Protein 9C2H (pdb70)

Foldseek 3Di:
DDLVPDAAAQVCFQCNRQNDADDDPSHDFFFADQCRHGGCNPPCNVVVVVPPDDPVRQVVFWDWDWDQDPVGIDIDTHGDDDDDPPDPCPVVHVVVRVCTGRHPVVDD/DKAKEKEFADEDDAFDKTKIKIAIDDDQLQPWKKFKWFADPPPGIDGAWIWDHVVVVTDIGGDDVPPDQWDWDADRPRRMIMIMGGRDDQVRFAWMKMFIDDPHDDDTDDIHDTYGHHD/DWAKEKDAAEAEAAFQDKDKTKIATPDPFQFKWKWWDAPPDDIDGAGGGQADGDPPDDPQKGKDCPDRMIMIMGRGDDPVPQGKMKIWGDPDDPIDIYNIYGYHYD/DDLVDDAAAQVCFQCNRQNDADDDPSHFFFAAPPCSHGPCNPPCNVLACVPPDDPCRQVPFWPWDWDQDPVGIDIDTDGDDDDDDPDPCVVVHVVRRVNTGNNPVVDD/DWAKEWDEEEEDDAQPKDKIKIFTDDDDLQPWKKFKWWDAVPDDIDGAWIFHPPPGDIDGDPVCVVQKDKDADPVRSMIMMMGGHRPQPRQTWMWMFIDHVPPTDDTHPTYGYGD/DKDKEFDCQEAEEAAQAKDKGKIFIDFWQFQFKFKWWDAPPGDIDGAGGSQAHGDPPRDPQWGWDDTTTIIMTMHGRHHPVRQTKMWMWGDRDPPIDIYDIYGYHHD/DKAKAKEFADEDDQFAKTKIKMAIDDDQLLPWKKFKWAADPPPGIDGAWIWDHVVVVGDIDGDPVPPDQWDWDADRPRRMIIIIGGRDHQPRFAWMKMFTDDVHDPPTDHIHDTYGYHD/DKAKEKDAAAAEAEFFDKDKIKIAIDPQQQAKFKWWDAPPDDIDGAGTSQADGDPPHDPQWGKDPDDRMIMIMRRGDDPVPQTKMKIWGDGDPPIDIYDIHGYHYD/DWAKEWDEEDEDAFQDKDKIKIFTDPDDLQPWKKFKWWFAVPDDIDGAWIARQPVRDIDGDPVCVVAKDKDADPPGSMIMMIGRHGGQPRQTWMWIFIGHDPDTDDTHDTYTYHD/DKAKEFDAQEAEDAFFAKDKGKIFIDFWLFQFKFKWWDAPPDDIDGAGGSQAHGDPPHDPQKGWDDGTTITMIMGRGHHPVRFTKMWMWRPHDPVTHTHDIHTYHYD

Sequence (1110 aa):
KPRQKRTATKAYNVTQAFGRRGPEQTQGNFGDQELIRQGTDYKHWPQIAQFAPSASAFFGMSRIGMEVTPSGTWLTYTGAIKLDDKDPNFKDQVILLNKHIDAYKTFPEVQLVESGGGLVQPGGSVKLSCLASGFTFSDYYMSWVRQSPEKGLEWVAEIRLESDNYATHYAESVKGKFTISRDDSKSRLYLKMNSLRGEDTGIYYCAFDVYYGGAMDYWGQGTTVTVDIQMTQSPSIMSASPGEKVTMTCSASSSVSYMHWYQQKSSTSPKLWIYDTSELASGVPGRFSGSRSGNSYSLTISSMEAEDVATYYCFQGSGYPLTFGGGTKLELKKPRQKRTATKAYNVTQAFGRRGPEQTQGNFGDQELIRQGTDYKHWPQIAQFAPSASAFFGMSRIGMEVTPSGTWLTYTGAIKLDDKDPNFKDQVILLNKHIDAYKTFPQVQLQQSGPELVKPGTLVKISCKASGYTFTSYDINWVKQRPGQGLEWIGWIYPGDGSTKYNEKFKGKATLTADTSSSTAYMQLNSLTSENSAVYFCARGLVGAMDYWGQGTSVTVDIVMTQSQKFMSTSVGDRVSVTCKASQNVLNNVAWYQQKPGQSPKALIYSASYRYSGVPDRFTGSGSGTDFTLTISNVQSEDLAEYFCQQYNSYPLTFGDGTKLELKEVQLVESGGGLVQPGGSVKLSCLASGFTFSDYYMSWVRQSPEKGLEWVAEIRLESDNYATHYAESVKGKFTISRDDSKSRLYLKMNSLRGEDTGIYYCAFDVYYGGAMDYWGQGTTVTVDIQMTQSPSIMSASPGEKVTMTCSASSSVSYMHWYQQKSSTSPKLWIYDTSELASGVPGRFSGSRSGNSYSLTISSMEAEDVATYYCFQGSGYPLTFGGGTKLELKQVQLQQSGPELVKPGTLVKISCKASGYTFTSYDINWVKQRPGQGLEWIGWIYPGDGSTKYNEKFKGKATLTADTSSSTAYMQLNSLTSENSAVYFCARGLVGAMDYWGQGTSVTVDIVMTQSQKFMSTSVGDRVSVTCKASQNVLNNVAWYQQKPGQSPKALIYSASYRYSGVPDRFTGSGSGTDFTLTISNVQSEDLAEYFCQQYNSYPLTFGDGTKLELK

Nearest PDB structures (foldseek):
  7srs-assembly1_P  TM=9.719E-01  e=1.928E-16  Mus musculus
  7ec5-assembly1_F  TM=9.585E-01  e=1.335E-15  Mus musculus
  6ewb-assembly1_F  TM=9.652E-01  e=6.087E-15  Mus musculus
  6ewb-assembly2_K  TM=9.631E-01  e=1.027E-14  Mus musculus
  7kyl-assembly2_Y  TM=9.595E-01  e=2.027E-14  Mus musculus

Secondary structure (DSSP, 8-state):
--GGG----SSS-HHHHS----SSSSS-----TTHHHHGGG-TTHHHHHTT---HHHHHHHSEEEEEEETTEEEEEEEEEEE--SSSTTHHHHHHHHHHSTT-TTT--/--EEEEE---B--TT---EEEEEEESS-GGGS-EEEEEEETTTEEEEEEEE--GGGTT-EEE-STTSSSEEEEEETTTTEEEEEE-S--TT--EEEEEEE-SSSSS---EE---EEEB-/-----BS-SEEEE-TT--EEEEE--SS--S--EEEEE-TTS--EEEESSSS-B-SS--TTEEEE--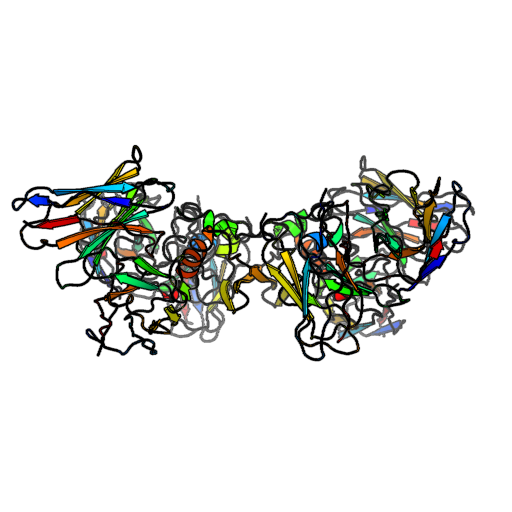TT-EEEEESS--GGG-SEEEEE--SSSS--B---EEEEE-/--GGG----SSS-HHHHS----SSSSS-----SSHHHHGGG-TT-HHHHTT---HHHHHHHSEEEEEEETTEEEEEEEEEEEEPSSSTTHHHHHHHHHTTTT-TTS--/--EEEE--EEE--TT----EEEEEESS-GGGSEEEEEEE-SSS-EEEEEEE-TTT--EEE-STTTTTEEE--BTTTTEEEEEE---SSSS-SEEEEEEESSS--------EEEE-/---EE---SEEEE-TTSEEEEEEEESS--TT-EEEEEE-TTS--EEEEETTTEE-TT--SSEEEE--SSEEEEEEES--STT-EEEEEEE-SSSS------EEEEE-/--EEEEE--EE--TT---EEEEEEESS-GGGS-EEEEEEBTTTB--EEEEE--GGGTT-EEE-STTSSSEEEE--TTTTEEEEEE-S--TT--EEEEEEB-SSSSS---B----EEEE-/----EES-SS-B--TT--EEEEEE--TT----EEEEE-TTS--EEEEETTTEE-TT--TTEEEEEETTEEEEEESS--GGG-SEEEEE--SSSS--B---EE-B--/--EEEE---EE--TT--EEEEEEEESS-GGGSEEEEEEE-SSS-EEEEEEE-TTT--EEE-STTTTTEEEEEETTTTEEEEEE---SSS--EEEEEEEESSSS--S----EEEE-/---EE---SSEE--SSS-EEEEEEESS--TT-EEEEEE-SSSPPEEEEETTTEE-TT--TTEEEE--TTEEEEEESS--GGG-SEEEEEE-SSSS---EEEEEEE--

B-factor: mean 92.73, std 14.14, range [30.0, 175.76]

Structure (mmCIF, N/CA/C/O backbone):
data_9C2H
#
_entry.id   9C2H
#
_cell.length_a   1.00
_cell.length_b   1.00
_cell.length_c   1.00
_cell.angle_alpha   90.00
_cell.angle_beta   90.00
_cell.angle_gamma   90.00
#
_symmetry.space_group_name_H-M   'P 1'
#
loop_
_entity.id
_entity.type
_entity.pdbx_description
1 polymer Nucleoprotein
2 polymer 'Antibody Fab NP3-B4 Heavy Chain (variable region)'
3 polymer 'Antibody Fab NP3-B4 Light Chain (variable region)'
4 polymer 'Antibody Fab NP1-E9 Heavy Chain (variable region)'
5 polymer 'Antibody Fab NP1-E9 Light Chain (variable region)'
#
loop_
_atom_site.group_PDB
_atom_site.id
_atom_site.type_symbol
_atom_site.label_atom_id
_atom_site.label_alt_id
_atom_site.label_comp_id
_atom_site.label_asym_id
_atom_site.label_entity_id
_atom_site.label_seq_id
_atom_site.pdbx_PDB_ins_code
_atom_site.Cartn_x
_atom_site.Cartn_y
_atom_site.Cartn_z
_atom_site.occupancy
_atom_site.B_iso_or_equiv
_atom_site.auth_seq_id
_atom_site.auth_comp_id
_atom_site.auth_asym_id
_atom_site.auth_atom_id
_atom_site.pdbx_PDB_model_num
ATOM 1 N N . LYS A 1 37 ? 197.700 195.779 219.539 1.00 71.44 257 LYS A N 1
ATOM 2 C CA . LYS A 1 37 ? 199.023 196.167 219.065 1.00 78.98 257 LYS A CA 1
ATOM 3 C C . LYS A 1 37 ? 199.174 197.682 219.019 1.00 81.51 257 LYS A C 1
ATOM 4 O O . LYS A 1 37 ? 198.207 198.396 218.760 1.00 85.19 257 LYS A O 1
ATOM 10 N N . PRO A 1 38 ? 200.382 198.175 219.272 1.00 80.33 258 PRO A N 1
ATOM 11 C CA . PRO A 1 38 ? 200.643 199.607 219.112 1.00 80.32 258 PRO A CA 1
ATOM 12 C C . PRO A 1 38 ? 200.544 200.007 217.648 1.00 83.15 258 PRO A C 1
ATOM 13 O O . PRO A 1 38 ? 200.796 199.218 216.737 1.00 90.02 258 PRO A O 1
ATOM 17 N N . ARG A 1 39 ? 200.166 201.268 217.431 1.00 92.85 259 ARG A N 1
ATOM 18 C CA . ARG A 1 39 ? 199.866 201.729 216.080 1.00 96.36 259 ARG A CA 1
ATOM 19 C C . ARG A 1 39 ? 201.097 201.796 215.185 1.00 97.16 259 ARG A C 1
ATOM 20 O O . ARG A 1 39 ? 200.949 201.905 213.963 1.00 99.98 259 ARG A O 1
ATOM 28 N N . GLN A 1 40 ? 202.299 201.734 215.751 1.00 89.75 260 GLN A N 1
ATOM 29 C CA . GLN A 1 40 ? 203.505 201.841 214.943 1.00 85.62 260 GLN A CA 1
ATOM 30 C C . GLN A 1 40 ? 203.995 200.502 214.412 1.00 84.70 260 GLN A C 1
ATOM 31 O O . GLN A 1 40 ? 205.002 200.474 213.697 1.00 90.11 260 GLN A O 1
ATOM 37 N N . LYS A 1 41 ? 203.324 199.398 214.737 1.00 81.17 261 LYS A N 1
ATOM 38 C CA . LYS A 1 41 ? 203.714 198.074 214.258 1.00 84.46 261 LYS A CA 1
ATOM 39 C C . LYS A 1 41 ? 202.481 197.316 213.770 1.00 90.52 261 LYS A C 1
ATOM 40 O O . LYS A 1 41 ? 202.265 196.150 214.097 1.00 94.07 261 LYS A O 1
ATOM 46 N N . ARG A 1 42 ? 201.658 197.992 212.974 1.00 99.00 262 ARG A N 1
ATOM 47 C CA . ARG A 1 42 ? 200.459 197.393 212.403 1.00 96.97 262 ARG A CA 1
ATOM 48 C C . ARG A 1 42 ? 200.640 197.280 210.898 1.00 97.46 262 ARG A C 1
ATOM 49 O O . ARG A 1 42 ? 200.899 198.283 210.227 1.00 100.74 262 ARG A O 1
ATOM 57 N N . THR A 1 43 ? 200.509 196.067 210.373 1.00 92.83 263 THR A N 1
ATOM 58 C CA . THR A 1 43 ? 200.582 195.860 208.936 1.00 95.42 263 THR A CA 1
ATOM 59 C C . THR A 1 43 ? 199.229 196.131 208.292 1.00 100.26 263 THR A C 1
ATOM 60 O O . THR A 1 43 ? 198.175 195.851 208.870 1.00 101.75 263 THR A O 1
ATOM 64 N N . ALA A 1 44 ? 199.264 196.680 207.081 1.00 97.06 264 ALA A N 1
ATOM 65 C CA . ALA A 1 44 ? 198.060 197.058 206.352 1.00 93.76 264 ALA A CA 1
ATOM 66 C C . ALA A 1 44 ? 197.819 196.068 205.221 1.00 95.07 264 ALA A C 1
ATOM 67 O O . ALA A 1 44 ? 198.629 195.970 204.295 1.00 100.55 264 ALA A O 1
ATOM 69 N N . THR A 1 45 ? 196.701 195.348 205.295 1.00 86.98 265 THR A N 1
ATOM 70 C CA . THR A 1 45 ? 196.321 194.389 204.265 1.00 86.03 265 THR A CA 1
ATOM 71 C C . THR A 1 45 ? 194.945 194.736 203.716 1.00 87.69 265 THR A C 1
ATOM 72 O O . THR A 1 45 ? 194.405 195.804 204.016 1.00 91.36 265 THR A O 1
ATOM 76 N N . LYS A 1 46 ? 194.372 193.852 202.904 1.00 76.13 266 LYS A N 1
ATOM 77 C CA . LYS A 1 46 ? 193.034 194.060 202.370 1.00 73.44 266 LYS A CA 1
ATOM 78 C C . LYS A 1 46 ? 191.954 194.029 203.443 1.00 75.32 266 LYS A C 1
ATOM 79 O O . LYS A 1 46 ? 190.820 194.434 203.170 1.00 83.01 266 LYS A O 1
ATOM 85 N N . ALA A 1 47 ? 192.269 193.558 204.649 1.00 76.07 267 ALA A N 1
ATOM 86 C CA . ALA A 1 47 ? 191.310 193.586 205.745 1.00 78.35 267 ALA A CA 1
ATOM 87 C C . ALA A 1 47 ? 191.401 194.915 206.481 1.00 81.57 267 ALA A C 1
ATOM 88 O O . ALA A 1 47 ? 190.412 195.649 206.573 1.00 86.11 267 ALA A O 1
ATOM 90 N N . TYR A 1 48 ? 192.579 195.233 207.008 1.00 84.76 268 TYR A N 1
ATOM 91 C CA . TYR A 1 48 ? 192.843 196.555 207.569 1.00 87.79 268 TYR A CA 1
ATOM 92 C C . TYR A 1 48 ? 193.338 197.470 206.459 1.00 90.95 268 TYR A C 1
ATOM 93 O O . TYR A 1 48 ? 194.531 197.502 206.150 1.00 96.20 268 TYR A O 1
ATOM 102 N N . ASN A 1 49 ? 192.424 198.227 205.858 1.00 75.82 269 ASN A N 1
ATOM 103 C CA . ASN A 1 49 ? 192.810 199.193 204.847 1.00 71.17 269 ASN A CA 1
ATOM 104 C C . ASN A 1 49 ? 193.727 200.247 205.459 1.00 73.82 269 ASN A C 1
ATOM 105 O O . ASN A 1 49 ? 193.702 200.505 206.664 1.00 80.13 269 ASN A O 1
ATOM 110 N N . VAL A 1 50 ? 194.563 200.848 204.610 1.00 76.39 270 VAL A N 1
ATOM 111 C CA . VAL A 1 50 ? 195.557 201.797 205.093 1.00 74.75 270 VAL A CA 1
ATOM 112 C C . VAL A 1 50 ? 194.909 202.946 205.846 1.00 75.65 270 VAL A C 1
ATOM 113 O O . VAL A 1 50 ? 195.417 203.365 206.891 1.00 89.43 270 VAL A O 1
ATOM 117 N N . THR A 1 51 ? 193.787 203.460 205.354 1.00 73.44 271 THR A N 1
ATOM 118 C CA . THR A 1 51 ? 193.054 204.483 206.082 1.00 77.38 271 THR A CA 1
ATOM 119 C C . THR A 1 51 ? 192.327 203.933 207.298 1.00 77.58 271 THR A C 1
ATOM 120 O O . THR A 1 51 ? 191.873 204.719 208.137 1.00 83.50 271 THR A O 1
ATOM 124 N N . GLN A 1 52 ? 192.203 202.611 207.414 1.00 80.47 272 GLN A N 1
ATOM 125 C CA . GLN A 1 52 ? 191.521 202.011 208.554 1.00 86.55 272 GLN A CA 1
ATOM 126 C C . GLN A 1 52 ? 192.446 201.738 209.727 1.00 91.96 272 GLN A C 1
ATOM 127 O O . GLN A 1 52 ? 191.955 201.363 210.797 1.00 96.91 272 GLN A O 1
ATOM 133 N N . ALA A 1 53 ? 193.755 201.908 209.567 1.00 83.31 273 ALA A N 1
ATOM 134 C CA . ALA A 1 53 ? 194.680 201.627 210.656 1.00 78.17 273 ALA A CA 1
ATOM 135 C C . ALA A 1 53 ? 195.583 202.821 210.929 1.00 83.25 273 ALA A C 1
ATOM 136 O O . ALA A 1 53 ? 195.929 203.093 212.082 1.00 89.06 273 ALA A O 1
ATOM 138 N N . PHE A 1 54 ? 195.972 203.536 209.877 1.00 79.96 274 PHE A N 1
ATOM 139 C CA . PHE A 1 54 ? 196.874 204.671 209.998 1.00 80.85 274 PHE A CA 1
ATOM 140 C C . PHE A 1 54 ? 196.153 206.010 209.940 1.00 75.12 274 PHE A C 1
ATOM 141 O O . PHE A 1 54 ? 196.810 207.054 209.918 1.00 77.44 274 PHE A O 1
ATOM 149 N N . GLY A 1 55 ? 194.827 206.007 209.911 1.00 74.48 275 GLY A N 1
ATOM 150 C CA . GLY A 1 55 ? 194.065 207.233 209.830 1.00 77.49 275 GLY A CA 1
ATOM 151 C C . GLY A 1 55 ? 193.970 207.768 208.414 1.00 81.44 275 GLY A C 1
ATOM 152 O O . GLY A 1 55 ? 194.713 207.384 207.509 1.00 87.34 275 GLY A O 1
ATOM 153 N N . ARG A 1 56 ? 193.021 208.679 208.225 1.00 82.69 276 ARG A N 1
ATOM 154 C CA . ARG A 1 56 ? 192.804 209.288 206.923 1.00 81.66 276 ARG A CA 1
ATOM 155 C C . ARG A 1 56 ? 193.986 210.161 206.533 1.00 83.47 276 ARG A C 1
ATOM 156 O O . ARG A 1 56 ? 194.614 210.799 207.382 1.00 91.27 276 ARG A O 1
ATOM 164 N N . ARG A 1 57 ? 194.285 210.189 205.238 1.00 86.02 277 ARG A N 1
ATOM 165 C CA . ARG A 1 57 ? 195.364 211.027 204.740 1.00 87.29 277 ARG A CA 1
ATOM 166 C C . ARG A 1 57 ? 194.908 212.477 204.634 1.00 90.12 277 ARG A C 1
ATOM 167 O O . ARG A 1 57 ? 193.764 212.759 204.267 1.00 98.36 277 ARG A O 1
ATOM 175 N N . GLY A 1 58 ? 195.810 213.401 204.957 1.00 82.75 278 GLY A N 1
ATOM 176 C CA . GLY A 1 58 ? 195.493 214.809 204.923 1.00 85.93 278 GLY A CA 1
ATOM 177 C C . GLY A 1 58 ? 196.710 215.702 205.059 1.00 90.38 278 GLY A C 1
ATOM 178 O O . GLY A 1 58 ? 197.855 215.251 204.973 1.00 93.07 278 GLY A O 1
ATOM 179 N N . PRO A 1 59 ? 196.480 216.999 205.276 1.00 92.94 279 PRO A N 1
ATOM 180 C CA . PRO A 1 59 ? 197.596 217.949 205.352 1.00 89.69 279 PRO A CA 1
ATOM 181 C C . PRO A 1 59 ? 198.188 218.108 206.744 1.00 88.52 279 PRO A C 1
ATOM 182 O O . PRO A 1 59 ? 199.278 218.668 206.888 1.00 92.02 279 PRO A O 1
ATOM 186 N N . GLU A 1 60 ? 197.483 217.643 207.772 1.00 98.94 280 GLU A N 1
ATOM 187 C CA . GLU A 1 60 ? 197.923 217.865 209.143 1.00 99.64 280 GLU A CA 1
ATOM 188 C C . GLU A 1 60 ? 199.252 217.165 209.412 1.00 99.92 280 GLU A C 1
ATOM 189 O O . GLU A 1 60 ? 199.630 216.203 208.740 1.00 106.26 280 GLU A O 1
ATOM 195 N N . GLN A 1 61 ? 199.968 217.674 210.417 1.00 92.09 281 GLN A N 1
ATOM 196 C CA . GLN A 1 61 ? 201.301 217.166 210.724 1.00 94.15 281 GLN A CA 1
ATOM 197 C C . GLN A 1 61 ? 201.254 215.705 211.157 1.00 97.54 281 GLN A C 1
ATOM 198 O O . GLN A 1 61 ? 202.058 214.883 210.705 1.00 101.83 281 GLN A O 1
ATOM 204 N N . THR A 1 62 ? 200.317 215.365 212.044 1.00 99.28 282 THR A N 1
ATOM 205 C CA . THR A 1 62 ? 200.211 213.988 212.516 1.00 99.55 282 THR A CA 1
ATOM 206 C C . THR A 1 62 ? 199.757 213.051 211.405 1.00 100.85 282 THR A C 1
ATOM 207 O O . THR A 1 62 ? 200.256 211.926 211.285 1.00 103.40 282 THR A O 1
ATOM 211 N N . GLN A 1 63 ? 198.813 213.497 210.581 1.00 103.31 283 GLN A N 1
ATOM 212 C CA . GLN A 1 63 ? 198.264 212.657 209.529 1.00 100.54 283 GLN A CA 1
ATOM 213 C C . GLN A 1 63 ? 199.319 212.348 208.471 1.00 97.91 283 GLN A C 1
ATOM 214 O O . GLN A 1 63 ? 200.254 213.118 208.241 1.00 100.98 283 GLN A O 1
ATOM 220 N N . GLY A 1 64 ? 199.158 211.198 207.826 1.00 91.61 284 GLY A N 1
ATOM 221 C CA . GLY A 1 64 ? 200.077 210.753 206.801 1.00 94.63 284 GLY A CA 1
ATOM 222 C C . GLY A 1 64 ? 199.849 211.449 205.475 1.00 95.58 284 GLY A C 1
ATOM 223 O O . GLY A 1 64 ? 198.868 212.171 205.275 1.00 98.45 284 GLY A O 1
ATOM 224 N N . ASN A 1 65 ? 200.782 211.222 204.552 1.00 88.27 285 ASN A N 1
ATOM 225 C CA . ASN A 1 65 ? 200.751 211.883 203.253 1.00 86.08 285 ASN A CA 1
ATOM 226 C C . ASN A 1 65 ? 200.843 210.885 202.107 1.00 83.85 285 ASN A C 1
ATOM 227 O O . ASN A 1 65 ? 200.212 211.068 201.063 1.00 87.94 285 ASN A O 1
ATOM 232 N N . PHE A 1 66 ? 201.630 209.831 202.295 1.00 85.39 286 PHE A N 1
ATOM 233 C CA . PHE A 1 66 ? 201.878 208.878 201.224 1.00 85.22 286 PHE A CA 1
ATOM 234 C C . PHE A 1 66 ? 200.626 208.072 200.914 1.00 87.84 286 PHE A C 1
ATOM 235 O O . PHE A 1 66 ? 199.794 207.821 201.790 1.00 98.12 286 PHE A O 1
ATOM 243 N N . GLY A 1 67 ? 200.492 207.667 199.655 1.00 94.29 287 GLY A N 1
ATOM 244 C CA . GLY A 1 67 ? 199.395 206.807 199.261 1.00 96.74 287 GLY A CA 1
ATOM 245 C C . GLY A 1 67 ? 198.504 207.380 198.180 1.00 96.26 287 GLY A C 1
ATOM 246 O O . GLY A 1 67 ? 198.180 208.571 198.193 1.00 96.44 287 GLY A O 1
ATOM 247 N N . ASP A 1 68 ? 198.099 206.534 197.237 1.00 95.21 288 ASP A N 1
ATOM 248 C CA . ASP A 1 68 ? 197.165 206.900 196.185 1.00 93.33 288 ASP A CA 1
ATOM 249 C C . ASP A 1 68 ? 195.945 205.993 196.289 1.00 89.73 288 ASP A C 1
ATOM 250 O O . ASP A 1 68 ? 195.789 205.239 197.253 1.00 94.48 288 ASP A O 1
ATOM 255 N N . GLN A 1 69 ? 195.074 206.071 195.286 1.00 79.29 289 GLN A N 1
ATOM 256 C CA . GLN A 1 69 ? 193.801 205.363 195.308 1.00 81.57 289 GLN A CA 1
ATOM 257 C C . GLN A 1 69 ? 193.985 203.856 195.421 1.00 83.08 289 GLN A C 1
ATOM 258 O O . GLN A 1 69 ? 193.257 203.192 196.165 1.00 89.85 289 GLN A O 1
ATOM 264 N N . GLU A 1 70 ? 194.948 203.305 194.689 1.00 86.36 290 GLU A N 1
ATOM 265 C CA . GLU A 1 70 ? 195.158 201.863 194.693 1.00 88.50 290 GLU A CA 1
ATOM 266 C C . GLU A 1 70 ? 195.816 201.379 195.980 1.00 92.36 290 GLU A C 1
ATOM 267 O O . GLU A 1 70 ? 195.439 200.332 196.515 1.00 98.82 290 GLU A O 1
ATOM 273 N N . LEU A 1 71 ? 196.799 202.126 196.487 1.00 91.85 291 LEU A N 1
ATOM 274 C CA . LEU A 1 71 ? 197.553 201.670 197.651 1.00 94.09 291 LEU A CA 1
ATOM 275 C C . LEU A 1 71 ? 196.706 201.654 198.915 1.00 91.19 291 LEU A C 1
ATOM 276 O O . LEU A 1 71 ? 196.837 200.736 199.732 1.00 93.45 291 LEU A O 1
ATOM 281 N N . ILE A 1 72 ? 195.833 202.648 199.097 1.00 64.57 292 ILE A N 1
ATOM 282 C CA . ILE A 1 72 ? 195.061 202.735 200.329 1.00 63.53 292 ILE A CA 1
ATOM 283 C C . ILE A 1 72 ? 194.028 201.625 200.433 1.00 65.09 292 ILE A C 1
ATOM 284 O O . ILE A 1 72 ? 193.350 201.509 201.459 1.00 72.66 292 ILE A O 1
ATOM 289 N N . ARG A 1 73 ? 193.886 200.799 199.399 1.00 72.78 293 ARG A N 1
ATOM 290 C CA . ARG A 1 73 ? 192.904 199.724 199.435 1.00 80.94 293 ARG A CA 1
ATOM 291 C C . ARG A 1 73 ? 193.581 198.362 199.466 1.00 81.08 293 ARG A C 1
ATOM 292 O O . ARG A 1 73 ? 193.311 197.548 200.355 1.00 81.42 293 ARG A O 1
ATOM 300 N N . GLN A 1 74 ? 194.458 198.101 198.496 1.00 91.98 294 GLN A N 1
ATOM 301 C CA . GLN A 1 74 ? 195.113 196.801 198.411 1.00 90.76 294 GLN A CA 1
ATOM 302 C C . GLN A 1 74 ? 196.081 196.577 199.567 1.00 96.44 294 GLN A C 1
ATOM 303 O O . GLN A 1 74 ? 196.152 195.480 200.130 1.00 96.72 294 GLN A O 1
ATOM 309 N N . GLY A 1 75 ? 196.834 197.605 199.935 1.00 104.30 295 GLY A N 1
ATOM 310 C CA . GLY A 1 75 ? 197.764 197.499 201.049 1.00 101.99 295 GLY A CA 1
ATOM 311 C C . GLY A 1 75 ? 199.064 196.847 200.622 1.00 101.88 295 GLY A C 1
ATOM 312 O O . GLY A 1 75 ? 199.616 197.184 199.578 1.00 100.50 295 GLY A O 1
ATOM 313 N N . THR A 1 76 ? 199.548 195.906 201.432 1.00 102.61 296 THR A N 1
ATOM 314 C CA . THR A 1 76 ? 200.775 195.187 201.110 1.00 99.45 296 THR A CA 1
ATOM 315 C C . THR A 1 76 ? 200.563 194.267 199.916 1.00 98.98 296 THR A C 1
ATOM 316 O O . THR A 1 76 ? 201.526 193.733 199.357 1.00 105.33 296 THR A O 1
ATOM 320 N N . ASP A 1 77 ? 199.307 194.074 199.520 1.00 97.18 297 ASP A N 1
ATOM 321 C CA . ASP A 1 77 ? 198.974 193.294 198.340 1.00 102.54 297 ASP A CA 1
ATOM 322 C C . ASP A 1 77 ? 199.068 194.106 197.060 1.00 103.31 297 ASP A C 1
ATOM 323 O O . ASP A 1 77 ? 198.833 193.560 195.977 1.00 107.01 297 ASP A O 1
ATOM 328 N N . TYR A 1 78 ? 199.386 195.395 197.156 1.00 88.46 298 TYR A N 1
ATOM 329 C CA . TYR A 1 78 ? 199.634 196.208 195.974 1.00 86.86 298 TYR A CA 1
ATOM 330 C C . TYR A 1 78 ? 200.749 195.578 195.153 1.00 86.46 298 TYR A C 1
ATOM 331 O O . TYR A 1 78 ? 201.781 195.176 195.694 1.00 94.86 298 TYR A O 1
ATOM 340 N N . LYS A 1 79 ? 200.530 195.481 193.840 1.00 86.85 299 LYS A N 1
ATOM 341 C CA . LYS A 1 79 ? 201.414 194.676 193.004 1.00 88.76 299 LYS A CA 1
ATOM 342 C C . LYS A 1 79 ? 202.845 195.201 193.002 1.00 92.66 299 LYS A C 1
ATOM 343 O O . LYS A 1 79 ? 203.790 194.409 193.085 1.00 96.96 299 LYS A O 1
ATOM 349 N N . HIS A 1 80 ? 203.035 196.516 192.909 1.00 92.81 300 HIS A N 1
ATOM 350 C CA . HIS A 1 80 ? 204.383 197.064 192.974 1.00 96.30 300 HIS A CA 1
ATOM 351 C C . HIS A 1 80 ? 204.738 197.512 194.386 1.00 103.07 300 HIS A C 1
ATOM 352 O O . HIS A 1 80 ? 205.203 198.640 194.580 1.00 105.87 300 HIS A O 1
ATOM 359 N N . TRP A 1 81 ? 204.526 196.649 195.376 1.00 96.22 301 TRP A N 1
ATOM 360 C CA . TRP A 1 81 ? 204.892 197.006 196.742 1.00 89.18 301 TRP A CA 1
ATOM 361 C C . TRP A 1 81 ? 206.367 196.749 197.047 1.00 87.60 301 TRP A C 1
ATOM 362 O O . TRP A 1 81 ? 207.013 197.617 197.644 1.00 99.52 301 TRP A O 1
ATOM 373 N N . PRO A 1 82 ? 206.945 195.579 196.686 1.00 74.29 302 PRO A N 1
ATOM 374 C CA . PRO A 1 82 ? 208.352 195.334 197.037 1.00 84.56 302 PRO A CA 1
ATOM 375 C C . PRO A 1 82 ? 209.302 196.398 196.510 1.00 89.59 302 PRO A C 1
ATOM 376 O O . PRO A 1 82 ? 210.249 196.795 197.200 1.00 94.56 302 PRO A O 1
ATOM 380 N N . GLN A 1 83 ? 209.046 196.877 195.294 1.00 87.74 303 GLN A N 1
ATOM 381 C CA . GLN A 1 83 ? 209.866 197.931 194.718 1.00 84.90 303 GLN A CA 1
ATOM 382 C C . GLN A 1 83 ? 209.829 199.213 195.535 1.00 87.56 303 GLN A C 1
ATOM 383 O O . GLN A 1 83 ? 210.863 199.875 195.662 1.00 93.54 303 GLN A O 1
ATOM 389 N N . ILE A 1 84 ? 208.674 199.580 196.089 1.00 80.85 304 ILE A N 1
ATOM 390 C CA . ILE A 1 84 ? 208.616 200.701 197.016 1.00 82.72 304 ILE A CA 1
ATOM 391 C C . ILE A 1 84 ? 208.910 200.270 198.448 1.00 84.31 304 ILE A C 1
ATOM 392 O O . ILE A 1 84 ? 209.152 201.135 199.302 1.00 87.46 304 ILE A O 1
ATOM 397 N N . ALA A 1 85 ? 208.906 198.970 198.735 1.00 91.68 305 ALA A N 1
ATOM 398 C CA . ALA A 1 85 ? 209.257 198.472 200.058 1.00 90.06 305 ALA A CA 1
ATOM 399 C C . ALA A 1 85 ? 210.759 198.358 200.268 1.00 89.75 305 ALA A C 1
ATOM 400 O O . ALA A 1 85 ? 211.194 198.147 201.404 1.00 86.32 305 ALA A O 1
ATOM 402 N N . GLN A 1 86 ? 211.558 198.492 199.211 1.00 95.33 306 GLN A N 1
ATOM 403 C CA . GLN A 1 86 ? 213.009 198.508 199.349 1.00 92.40 306 GLN A CA 1
ATOM 404 C C . GLN A 1 86 ? 213.530 199.799 199.973 1.00 92.12 306 GLN A C 1
ATOM 405 O O . GLN A 1 86 ? 214.749 199.998 200.025 1.00 93.31 306 GLN A O 1
ATOM 411 N N . PHE A 1 87 ? 212.643 200.679 200.443 1.00 85.24 307 PHE A N 1
ATOM 412 C CA . PHE A 1 87 ? 213.049 201.891 201.142 1.00 81.58 307 PHE A CA 1
ATOM 413 C C . PHE A 1 87 ? 212.569 201.911 202.586 1.00 89.56 307 PHE A C 1
ATOM 414 O O . PHE A 1 87 ? 212.706 202.941 203.255 1.00 96.60 307 PHE A O 1
ATOM 422 N N . ALA A 1 88 ? 212.014 200.814 203.082 1.00 95.46 308 ALA A N 1
ATOM 423 C CA . ALA A 1 88 ? 211.547 200.775 204.460 1.00 95.70 308 ALA A CA 1
ATOM 424 C C . ALA A 1 88 ? 212.715 200.523 205.393 1.00 97.12 308 ALA A C 1
ATOM 425 O O . ALA A 1 88 ? 213.396 199.497 205.255 1.00 101.09 308 ALA A O 1
ATOM 427 N N . PRO A 1 89 ? 212.986 201.424 206.333 1.00 78.64 309 PRO A N 1
ATOM 428 C CA . PRO A 1 89 ? 214.118 201.221 207.242 1.00 79.73 309 PRO A CA 1
ATOM 429 C C . PRO A 1 89 ? 213.935 199.984 208.105 1.00 83.14 309 PRO A C 1
ATOM 430 O O . PRO A 1 89 ? 212.820 199.628 208.489 1.00 83.62 309 PRO A O 1
ATOM 434 N N . SER A 1 90 ? 215.051 199.325 208.407 1.00 92.45 310 SER A N 1
ATOM 435 C CA . SER A 1 90 ? 215.043 198.197 209.321 1.00 91.93 310 SER A CA 1
ATOM 436 C C . SER A 1 90 ? 214.988 198.705 210.759 1.00 94.79 310 SER A C 1
ATOM 437 O O . SER A 1 90 ? 214.913 199.908 211.020 1.00 100.79 310 SER A O 1
ATOM 440 N N . ALA A 1 91 ? 215.020 197.772 211.711 1.00 89.08 311 ALA A N 1
ATOM 441 C CA . ALA A 1 91 ? 214.931 198.147 213.118 1.00 88.74 311 ALA A CA 1
ATOM 442 C C . ALA A 1 91 ? 216.113 199.015 213.528 1.00 89.84 311 ALA A C 1
ATOM 443 O O . ALA A 1 91 ? 215.942 200.093 214.108 1.00 94.59 311 ALA A O 1
ATOM 445 N N . SER A 1 92 ? 217.329 198.558 213.232 1.00 88.46 312 SER A N 1
ATOM 446 C CA . SER A 1 92 ? 218.515 199.313 213.612 1.00 88.01 312 SER A CA 1
ATOM 447 C C . SER A 1 92 ? 218.731 200.535 212.735 1.00 85.62 312 SER A C 1
ATOM 448 O O . SER A 1 92 ? 219.155 201.577 213.244 1.00 93.59 312 SER A O 1
ATOM 451 N N . ALA A 1 93 ? 218.454 200.429 211.436 1.00 81.48 313 ALA A N 1
ATOM 452 C CA . ALA A 1 93 ? 218.760 201.513 210.509 1.00 89.15 313 ALA A CA 1
ATOM 453 C C . ALA A 1 93 ? 217.952 202.762 210.832 1.00 88.74 313 ALA A C 1
ATOM 454 O O . ALA A 1 93 ? 218.451 203.889 210.721 1.00 91.79 313 ALA A O 1
ATOM 456 N N . PHE A 1 94 ? 216.691 202.578 211.224 1.00 87.57 314 PHE A N 1
ATOM 457 C CA . PHE A 1 94 ? 215.822 203.708 211.526 1.00 89.05 314 PHE A CA 1
ATOM 458 C C . PHE A 1 94 ? 216.400 204.561 212.643 1.00 91.61 314 PHE A C 1
ATOM 459 O O . PHE A 1 94 ? 216.395 205.793 212.570 1.00 99.65 314 PHE A O 1
ATOM 467 N N . PHE A 1 95 ? 216.905 203.914 213.691 1.00 82.90 315 PHE A N 1
ATOM 468 C CA . PHE A 1 95 ? 217.537 204.651 214.777 1.00 86.29 315 PHE A CA 1
ATOM 469 C C . PHE A 1 95 ? 218.902 205.180 214.360 1.00 85.92 315 PHE A C 1
ATOM 470 O O . PHE A 1 95 ? 219.302 206.280 214.757 1.00 84.98 315 PHE A O 1
ATOM 478 N N . GLY A 1 96 ? 219.631 204.413 213.553 1.00 96.14 316 GLY A N 1
ATOM 479 C CA . GLY A 1 96 ? 220.988 204.784 213.209 1.00 98.12 316 GLY A CA 1
ATOM 480 C C . GLY A 1 96 ? 221.109 205.950 212.255 1.00 99.42 316 GLY A C 1
ATOM 481 O O . GLY A 1 96 ? 222.140 206.632 212.275 1.00 100.49 316 GLY A O 1
ATOM 482 N N . MET A 1 97 ? 220.097 206.203 211.429 1.00 98.28 317 MET A N 1
ATOM 483 C CA . MET A 1 97 ? 220.191 207.265 210.437 1.00 96.88 317 MET A CA 1
ATOM 484 C C . MET A 1 97 ? 219.295 208.459 210.718 1.00 95.81 317 MET A C 1
ATOM 485 O O . MET A 1 97 ? 219.724 209.594 210.508 1.00 101.11 317 MET A O 1
ATOM 490 N N . SER A 1 98 ? 218.072 208.240 211.184 1.00 72.93 318 SER A N 1
ATOM 491 C CA . SER A 1 98 ? 217.152 209.343 211.403 1.00 74.92 318 SER A CA 1
ATOM 492 C C . SER A 1 98 ? 217.551 210.145 212.633 1.00 67.02 318 SER A C 1
ATOM 493 O O . SER A 1 98 ? 218.171 209.628 213.565 1.00 72.01 318 SER A O 1
ATOM 496 N N . ARG A 1 99 ? 217.186 211.423 212.627 1.00 72.66 319 ARG A N 1
ATOM 497 C CA . ARG A 1 99 ? 217.380 212.296 213.782 1.00 80.72 319 ARG A CA 1
ATOM 498 C C . ARG A 1 99 ? 216.132 212.201 214.649 1.00 82.53 319 ARG A C 1
ATOM 499 O O . ARG A 1 99 ? 215.008 212.393 214.181 1.00 92.29 319 ARG A O 1
ATOM 507 N N . ILE A 1 100 ? 216.330 211.904 215.928 1.00 66.99 320 ILE A N 1
ATOM 508 C CA . ILE A 1 100 ? 215.216 211.674 216.840 1.00 69.29 320 ILE A CA 1
ATOM 509 C C . ILE A 1 100 ? 215.169 212.781 217.886 1.00 71.49 320 ILE A C 1
ATOM 510 O O . ILE A 1 100 ? 216.199 213.322 218.300 1.00 74.35 320 ILE A O 1
ATOM 515 N N . GLY A 1 101 ? 213.963 213.126 218.311 1.00 87.52 321 GLY A N 1
ATOM 516 C CA . GLY A 1 101 ? 213.784 214.095 219.380 1.00 88.43 321 GLY A CA 1
ATOM 517 C C . GLY A 1 101 ? 212.523 213.794 220.156 1.00 90.69 321 GLY A C 1
ATOM 518 O O . GLY A 1 101 ? 211.614 213.129 219.655 1.00 91.65 321 GLY A O 1
ATOM 519 N N . MET A 1 102 ? 212.474 214.268 221.397 1.00 94.67 322 MET A N 1
ATOM 520 C CA . MET A 1 102 ? 211.310 214.081 222.257 1.00 92.25 322 MET A CA 1
ATOM 521 C C . MET A 1 102 ? 210.641 215.426 222.490 1.00 94.96 322 MET A C 1
ATOM 522 O O . MET A 1 102 ? 211.282 216.364 222.975 1.00 96.36 322 MET A O 1
ATOM 527 N N . GLU A 1 103 ? 209.356 215.516 222.156 1.00 105.77 323 GLU A N 1
ATOM 528 C CA . GLU A 1 103 ? 208.575 216.729 222.351 1.00 102.28 323 GLU A CA 1
ATOM 529 C C . GLU A 1 103 ? 207.426 216.437 223.305 1.00 102.99 323 GLU A C 1
ATOM 530 O O . GLU A 1 103 ? 206.647 215.505 223.079 1.00 106.22 323 GLU A O 1
ATOM 536 N N . VAL A 1 104 ? 207.316 217.235 224.362 1.00 100.78 324 VAL A N 1
ATOM 537 C CA . VAL A 1 104 ? 206.369 216.980 225.438 1.00 100.18 324 VAL A CA 1
ATOM 538 C C . VAL A 1 104 ? 205.439 218.173 225.579 1.00 102.82 324 VAL A C 1
ATOM 539 O O . VAL A 1 104 ? 205.890 219.315 225.716 1.00 105.08 324 VAL A O 1
ATOM 543 N N . THR A 1 105 ? 204.143 217.900 225.552 1.00 128.41 325 THR A N 1
ATOM 544 C CA . THR A 1 105 ? 203.083 218.878 225.719 1.00 130.39 325 THR A CA 1
ATOM 545 C C . THR A 1 105 ? 202.133 218.359 226.786 1.00 131.16 325 THR A C 1
ATOM 546 O O . THR A 1 105 ? 202.227 217.195 227.190 1.00 132.21 325 THR A O 1
ATOM 550 N N . PRO A 1 106 ? 201.211 219.195 227.276 1.00 120.85 326 PRO A N 1
ATOM 551 C CA . PRO A 1 10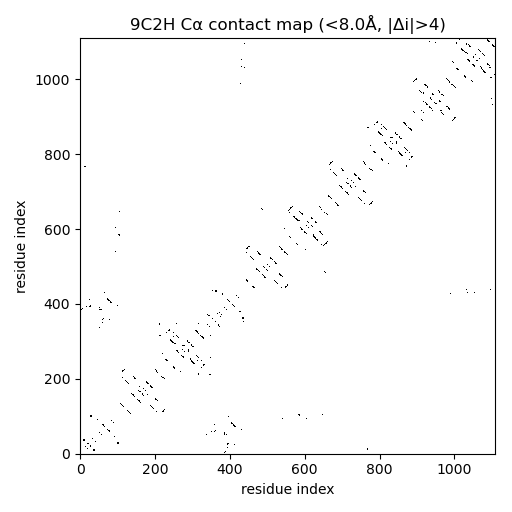6 ? 200.162 218.672 228.166 1.00 117.69 326 PRO A CA 1
ATOM 552 C C . PRO A 1 106 ? 199.317 217.586 227.524 1.00 116.67 326 PRO A C 1
ATOM 553 O O . PRO A 1 106 ? 198.624 216.859 228.246 1.00 115.33 326 PRO A O 1
ATOM 557 N N . SER A 1 107 ? 199.352 217.452 226.197 1.00 101.18 327 SER A N 1
ATOM 558 C CA . SER A 1 107 ? 198.703 216.333 225.529 1.00 99.33 327 SER A CA 1
ATOM 559 C C . SER A 1 107 ? 199.429 215.014 225.755 1.00 100.89 327 SER A C 1
ATOM 560 O O . SER A 1 107 ? 198.783 213.962 225.760 1.00 101.56 327 SER A O 1
ATOM 563 N N . GLY A 1 108 ? 200.744 215.041 225.939 1.00 110.05 328 GLY A N 1
ATOM 564 C CA . GLY A 1 108 ? 201.503 213.837 226.184 1.00 111.17 328 GLY A CA 1
ATOM 565 C C . GLY A 1 108 ? 202.929 213.982 225.696 1.00 112.30 328 GLY A C 1
ATOM 566 O O . GLY A 1 108 ? 203.508 215.068 225.721 1.00 115.14 328 GLY A O 1
ATOM 567 N N . THR A 1 109 ? 203.498 212.861 225.265 1.00 98.16 329 THR A N 1
ATOM 568 C CA . THR A 1 109 ? 204.871 212.798 224.788 1.00 98.31 329 THR A CA 1
ATOM 569 C C . THR A 1 109 ? 204.896 212.235 223.374 1.00 95.07 329 THR A C 1
ATOM 570 O O . THR A 1 109 ? 204.157 211.297 223.059 1.00 98.51 329 THR A O 1
ATOM 574 N N . TRP A 1 110 ? 205.745 212.807 222.522 1.00 89.89 330 TRP A N 1
ATOM 575 C CA . TRP A 1 110 ? 205.861 212.381 221.137 1.00 91.39 330 TRP A CA 1
ATOM 576 C C . TRP A 1 110 ? 207.326 212.231 220.760 1.00 93.97 330 TRP A C 1
ATOM 577 O O . TRP A 1 110 ? 208.180 213.000 221.218 1.00 97.91 330 TRP A O 1
ATOM 588 N N . LEU A 1 111 ? 207.608 211.240 219.921 1.00 87.89 331 LEU A N 1
ATOM 589 C CA . LEU A 1 111 ? 208.918 211.074 219.309 1.00 78.05 331 LEU A CA 1
ATOM 590 C C . LEU A 1 111 ? 208.871 211.613 217.888 1.00 83.20 331 LEU A C 1
ATOM 591 O O . LEU A 1 111 ? 208.066 211.154 217.072 1.00 93.17 331 LEU A O 1
ATOM 596 N N . THR A 1 112 ? 209.736 212.576 217.597 1.00 93.13 332 THR A N 1
ATOM 597 C CA . THR A 1 112 ? 209.799 213.223 216.299 1.00 99.86 332 THR A CA 1
ATOM 598 C C . THR A 1 112 ? 211.012 212.711 215.540 1.00 98.03 332 THR A C 1
ATOM 599 O O . THR A 1 112 ? 212.125 212.680 216.077 1.00 100.65 332 THR A O 1
ATOM 603 N N . TYR A 1 113 ? 210.788 212.310 214.290 1.00 94.84 333 TYR A N 1
ATOM 604 C CA . TYR A 1 113 ? 211.818 211.710 213.455 1.00 90.23 333 TYR A CA 1
ATOM 605 C C . TYR A 1 113 ? 212.022 212.576 212.225 1.00 95.98 333 TYR A C 1
ATOM 606 O O . TYR A 1 113 ? 211.049 212.997 211.593 1.00 103.73 333 TYR A O 1
ATOM 615 N N . THR A 1 114 ? 213.280 212.846 211.894 1.00 98.00 334 THR A N 1
ATOM 616 C CA . THR A 1 114 ? 213.642 213.549 210.669 1.00 100.57 334 THR A CA 1
ATOM 617 C C . THR A 1 114 ? 214.688 212.723 209.938 1.00 98.51 334 THR A C 1
ATOM 618 O O . THR A 1 114 ? 215.841 212.652 210.375 1.00 101.54 334 THR A O 1
ATOM 622 N N . GLY A 1 115 ? 214.290 212.106 208.827 1.00 83.50 335 GLY A N 1
ATOM 623 C CA . GLY A 1 115 ? 215.157 211.198 208.107 1.00 80.63 335 GLY A CA 1
ATOM 624 C C . GLY A 1 115 ? 215.486 211.722 206.725 1.00 86.33 335 GLY A C 1
ATOM 625 O O . GLY A 1 115 ? 214.867 212.666 206.232 1.00 93.70 335 GLY A O 1
ATOM 626 N N . ALA A 1 116 ? 216.482 211.089 206.111 1.00 81.20 336 ALA A N 1
ATOM 627 C CA . ALA A 1 116 ? 216.898 211.427 204.754 1.00 78.80 336 ALA A CA 1
ATOM 628 C C . ALA A 1 116 ? 217.625 210.227 204.174 1.00 76.98 336 ALA A C 1
ATOM 629 O O . ALA A 1 116 ? 218.711 209.878 204.644 1.00 79.92 336 ALA A O 1
ATOM 631 N N . ILE A 1 117 ? 217.032 209.597 203.166 1.00 78.07 337 ILE A N 1
ATOM 632 C CA . ILE A 1 117 ? 217.589 208.410 202.530 1.00 75.45 337 ILE A CA 1
ATOM 633 C C . ILE A 1 117 ? 217.843 208.726 201.066 1.00 81.13 337 ILE A C 1
ATOM 634 O O . ILE A 1 117 ? 216.937 209.183 200.359 1.00 86.99 337 ILE A O 1
ATOM 639 N N . LYS A 1 118 ? 219.066 208.482 200.613 1.00 83.23 338 LYS A N 1
ATOM 640 C CA . LYS A 1 118 ? 219.458 208.756 199.241 1.00 83.42 338 LYS A CA 1
ATOM 641 C C . LYS A 1 118 ? 219.120 207.571 198.345 1.00 86.71 338 LYS A C 1
ATOM 642 O O . LYS A 1 118 ? 219.146 206.413 198.766 1.00 90.76 338 LYS A O 1
ATOM 648 N N . LEU A 1 119 ? 218.797 207.881 197.092 1.00 100.13 339 LEU A N 1
ATOM 649 C CA . LEU A 1 119 ? 218.466 206.883 196.086 1.00 101.45 339 LEU A CA 1
ATOM 650 C C . LEU A 1 119 ? 219.613 206.782 195.092 1.00 105.57 339 LEU A C 1
ATOM 651 O O . LEU A 1 119 ? 220.083 207.801 194.576 1.00 104.46 339 LEU A O 1
ATOM 656 N N . ASP A 1 120 ? 220.061 205.557 194.829 1.00 118.74 340 ASP A N 1
ATOM 657 C CA . ASP A 1 120 ? 221.166 205.329 193.909 1.00 118.55 340 ASP A CA 1
ATOM 658 C C . ASP A 1 120 ? 220.761 205.708 192.492 1.00 117.51 340 ASP A C 1
ATOM 659 O O . ASP A 1 120 ? 219.682 205.331 192.025 1.00 119.89 340 ASP A O 1
ATOM 664 N N . ASP A 1 121 ? 221.631 206.446 191.804 1.00 121.91 341 ASP A N 1
ATOM 665 C CA . ASP A 1 121 ? 221.368 206.894 190.444 1.00 121.88 341 ASP A CA 1
ATOM 666 C C . ASP A 1 121 ? 222.034 206.017 189.391 1.00 120.86 341 ASP A C 1
ATOM 667 O O . ASP A 1 121 ? 221.908 206.297 188.194 1.00 122.38 341 ASP A O 1
ATOM 672 N N . LYS A 1 122 ? 222.736 204.965 189.806 1.00 109.38 342 LYS A N 1
ATOM 673 C CA . LYS A 1 122 ? 223.442 204.080 188.890 1.00 107.72 342 LYS A CA 1
ATOM 674 C C . LYS A 1 122 ? 222.690 202.786 188.626 1.00 106.70 342 LYS A C 1
ATOM 675 O O . LYS A 1 122 ? 222.799 202.219 187.535 1.00 107.41 342 LYS A O 1
ATOM 681 N N . ASP A 1 123 ? 221.934 202.301 189.602 1.00 111.74 343 ASP A N 1
ATOM 682 C CA . ASP A 1 123 ? 221.204 201.056 189.437 1.00 114.37 343 ASP A CA 1
ATOM 683 C C . ASP A 1 123 ? 220.172 201.206 188.321 1.00 115.79 343 ASP A C 1
ATOM 684 O O . ASP A 1 123 ? 219.577 202.283 188.178 1.00 118.22 343 ASP A O 1
ATOM 689 N N . PRO A 1 124 ? 219.945 200.172 187.508 1.00 114.95 344 PRO A N 1
ATOM 690 C CA . PRO A 1 124 ? 218.942 200.291 186.439 1.00 116.26 344 PRO A CA 1
ATOM 691 C C . PRO A 1 124 ? 217.533 200.526 186.947 1.00 114.60 344 PRO A C 1
ATOM 692 O O . PRO A 1 124 ? 216.695 201.027 186.188 1.00 115.42 344 PRO A O 1
ATOM 696 N N . ASN A 1 125 ? 217.241 200.190 188.201 1.00 99.80 345 ASN A N 1
ATOM 697 C CA . ASN A 1 125 ? 215.915 200.408 188.760 1.00 97.03 345 ASN A CA 1
ATOM 698 C C . ASN A 1 125 ? 215.660 201.860 189.138 1.00 100.33 345 ASN A C 1
ATOM 699 O O . ASN A 1 125 ? 214.594 202.156 189.691 1.00 105.25 345 ASN A O 1
ATOM 704 N N . PHE A 1 126 ? 216.599 202.768 188.856 1.00 85.85 346 PHE A N 1
ATOM 705 C CA . PHE A 1 126 ? 216.362 204.177 189.148 1.00 81.79 346 PHE A CA 1
ATOM 706 C C . PHE A 1 126 ? 215.127 204.680 188.422 1.00 85.04 346 PHE A C 1
ATOM 707 O O . PHE A 1 126 ? 214.309 205.401 189.004 1.00 91.64 346 PHE A O 1
ATOM 715 N N . LYS A 1 127 ? 214.969 204.312 187.157 1.00 89.70 347 LYS A N 1
ATOM 716 C CA . LYS A 1 127 ? 213.734 204.621 186.446 1.00 85.76 347 LYS A CA 1
ATOM 717 C C . LYS A 1 127 ? 212.664 203.575 186.696 1.00 85.56 347 LYS A C 1
ATOM 718 O O . LYS A 1 127 ? 211.992 203.122 185.767 1.00 88.58 347 LYS A O 1
ATOM 724 N N . ASP A 1 128 ? 212.489 203.188 187.957 1.00 97.60 348 ASP A N 1
ATOM 725 C CA . ASP A 1 128 ? 211.392 202.335 188.385 1.00 101.87 348 ASP A CA 1
ATOM 726 C C . ASP A 1 128 ? 210.826 202.871 189.689 1.00 99.01 348 ASP A C 1
ATOM 727 O O . ASP A 1 128 ? 209.672 202.602 190.037 1.00 103.03 348 ASP A O 1
ATOM 732 N N . GLN A 1 129 ? 211.641 203.634 190.414 1.00 89.31 349 GLN A N 1
ATOM 733 C CA . GLN A 1 129 ? 211.300 204.093 191.752 1.00 95.06 349 GLN A CA 1
ATOM 734 C C . GLN A 1 129 ? 210.825 205.535 191.783 1.00 96.52 349 GLN A C 1
ATOM 735 O O . GLN A 1 129 ? 209.965 205.879 192.599 1.00 108.87 349 GLN A O 1
ATOM 741 N N . VAL A 1 130 ? 211.371 206.391 190.920 1.00 80.35 350 VAL A N 1
ATOM 742 C CA . VAL A 1 130 ? 210.959 207.791 190.904 1.00 84.59 350 VAL A CA 1
ATOM 743 C C . VAL A 1 130 ? 209.491 207.904 190.515 1.00 91.80 350 VAL A C 1
ATOM 744 O O . VAL A 1 130 ? 208.728 208.672 191.113 1.00 94.33 350 VAL A O 1
ATOM 748 N N . ILE A 1 131 ? 209.073 207.136 189.508 1.00 91.21 351 ILE A N 1
ATOM 749 C CA . ILE A 1 131 ? 207.678 207.167 189.073 1.00 89.94 351 ILE A CA 1
ATOM 750 C C . ILE A 1 131 ? 206.766 206.674 190.189 1.00 91.93 351 ILE A C 1
ATOM 751 O O . ILE A 1 131 ? 205.733 207.286 190.494 1.00 94.80 351 ILE A O 1
ATOM 756 N N . LEU A 1 132 ? 207.137 205.555 190.816 1.00 81.68 352 LEU A N 1
ATOM 757 C CA . LEU A 1 132 ? 206.319 205.009 191.893 1.00 77.25 352 LEU A CA 1
ATOM 758 C C . LEU A 1 132 ? 206.238 205.971 193.067 1.00 78.73 352 LEU A C 1
ATOM 759 O O . LEU A 1 132 ? 205.165 206.160 193.649 1.00 86.43 352 LEU A O 1
ATOM 764 N N . LEU A 1 133 ? 207.355 206.594 193.427 1.00 83.49 353 LEU A N 1
ATOM 765 C CA . LEU A 1 133 ? 207.374 207.521 194.548 1.00 84.03 353 LEU A CA 1
ATOM 766 C C . LEU A 1 133 ? 206.911 208.916 194.166 1.00 85.00 353 LEU A C 1
ATOM 767 O O . LEU A 1 133 ? 206.926 209.810 195.014 1.00 85.42 353 LEU A O 1
ATOM 772 N N . ASN A 1 134 ? 206.512 209.131 192.916 1.00 83.72 354 ASN A N 1
ATOM 773 C CA . ASN A 1 134 ? 205.852 210.369 192.532 1.00 81.03 354 ASN A CA 1
ATOM 774 C C . ASN A 1 134 ? 204.353 210.223 192.357 1.00 86.74 354 ASN A C 1
ATOM 775 O O . ASN A 1 134 ? 203.621 211.173 192.635 1.00 93.64 354 ASN A O 1
ATOM 780 N N . LYS A 1 135 ? 203.875 209.062 191.904 1.00 90.02 355 LYS A N 1
ATOM 781 C CA . LYS A 1 135 ? 202.435 208.881 191.766 1.00 94.42 355 LYS A CA 1
ATOM 782 C C . LYS A 1 135 ? 201.740 208.835 193.120 1.00 93.12 355 LYS A C 1
ATOM 783 O O . LYS A 1 135 ? 200.550 209.154 193.216 1.00 98.79 355 LYS A O 1
ATOM 789 N N . HIS A 1 136 ? 202.460 208.463 194.176 1.00 77.78 356 HIS A N 1
ATOM 790 C CA . HIS A 1 136 ? 201.837 208.245 195.472 1.00 79.57 356 HIS A CA 1
ATOM 791 C C . HIS A 1 136 ? 202.104 209.352 196.483 1.00 90.25 356 HIS A C 1
ATOM 792 O O . HIS A 1 136 ? 201.313 209.511 197.418 1.00 99.58 356 HIS A O 1
ATOM 799 N N . ILE A 1 137 ? 203.180 210.115 196.330 1.00 87.59 357 ILE A N 1
ATOM 800 C CA . ILE A 1 137 ? 203.492 211.177 197.280 1.00 87.64 357 ILE A CA 1
ATOM 801 C C . ILE A 1 137 ? 202.558 212.357 197.059 1.00 89.58 357 ILE A C 1
ATOM 802 O O . ILE A 1 137 ? 202.368 212.817 195.926 1.00 89.01 357 ILE A O 1
ATOM 807 N N . ASP A 1 138 ? 201.973 212.851 198.153 1.00 107.52 358 ASP A N 1
ATOM 808 C CA . ASP A 1 138 ? 201.104 214.029 198.128 1.00 110.82 358 ASP A CA 1
ATOM 809 C C . ASP A 1 138 ? 199.929 213.838 197.177 1.00 107.36 358 ASP A C 1
ATOM 810 O O . ASP A 1 138 ? 199.554 214.750 196.438 1.00 110.13 358 ASP A O 1
ATOM 815 N N . ALA A 1 139 ? 199.334 212.648 197.191 1.00 84.44 359 ALA A N 1
ATOM 816 C CA . ALA A 1 139 ? 198.261 212.294 196.266 1.00 84.75 359 ALA A CA 1
ATOM 817 C C . ALA A 1 139 ? 196.881 212.516 196.865 1.00 78.98 359 ALA A C 1
ATOM 818 O O . ALA A 1 139 ? 195.868 212.275 196.204 1.00 82.43 359 ALA A O 1
ATOM 820 N N . TYR A 1 140 ? 196.799 212.978 198.110 1.00 88.17 360 TYR A N 1
ATOM 821 C CA . TYR A 1 140 ? 195.498 213.199 198.724 1.00 95.94 360 TYR A CA 1
ATOM 822 C C . TYR A 1 140 ? 194.800 214.438 198.189 1.00 98.32 360 TYR A C 1
ATOM 823 O O . TYR A 1 140 ? 193.582 214.567 198.354 1.00 99.66 360 TYR A O 1
ATOM 832 N N . LYS A 1 141 ? 195.536 215.344 197.553 1.00 88.13 361 LYS A N 1
ATOM 833 C CA . LYS A 1 141 ? 194.943 216.525 196.943 1.00 82.59 361 LYS A CA 1
ATOM 834 C C . LYS A 1 141 ? 194.210 216.211 195.648 1.00 78.97 361 LYS A C 1
ATOM 835 O O . LYS A 1 141 ? 193.471 217.067 195.152 1.00 81.27 361 LYS A O 1
ATOM 841 N N . THR A 1 142 ? 194.395 215.016 195.093 1.00 84.32 362 THR A N 1
ATOM 842 C CA . THR A 1 142 ? 193.773 214.644 193.830 1.00 90.10 362 THR A CA 1
ATOM 843 C C . THR A 1 142 ? 192.497 213.839 194.003 1.00 87.56 362 THR A C 1
ATOM 844 O O . THR A 1 142 ? 191.716 213.732 193.052 1.00 92.43 362 THR A O 1
ATOM 848 N N . PHE A 1 143 ? 192.269 213.266 195.177 1.00 76.95 363 PHE A N 1
ATOM 849 C CA . PHE A 1 143 ? 191.054 212.513 195.431 1.00 79.54 363 PHE A CA 1
ATOM 850 C C . PHE A 1 143 ? 189.842 213.437 195.353 1.00 86.48 363 PHE A C 1
ATOM 851 O O . PHE A 1 143 ? 189.914 214.583 195.821 1.00 90.09 363 PHE A O 1
ATOM 859 N N . PRO A 1 144 ? 188.723 212.989 194.768 1.00 83.47 364 PRO A N 1
ATOM 860 C CA . PRO A 1 144 ? 187.485 213.765 194.657 1.00 84.59 364 PRO A CA 1
ATOM 861 C C . PRO A 1 144 ? 186.965 214.247 196.007 1.00 88.19 364 PRO A C 1
ATOM 862 O O . PRO A 1 144 ? 186.204 213.517 196.643 1.00 89.89 364 PRO A O 1
ATOM 866 N N . GLU B 2 1 ? 240.466 216.734 228.739 1.00 106.86 1 GLU B N 1
ATOM 867 C CA . GLU B 2 1 ? 241.416 216.860 227.641 1.00 111.89 1 GLU B CA 1
ATOM 868 C C . GLU B 2 1 ? 242.071 215.517 227.336 1.00 112.71 1 GLU B C 1
ATOM 869 O O . GLU B 2 1 ? 241.976 214.580 228.126 1.00 112.74 1 GLU B O 1
ATOM 875 N N . VAL B 2 2 ? 242.726 215.425 226.180 1.00 93.37 2 VAL B N 1
ATOM 876 C CA . VAL B 2 2 ? 243.387 214.193 225.765 1.00 93.54 2 VAL B CA 1
ATOM 877 C C . VAL B 2 2 ? 244.803 214.508 225.307 1.00 93.46 2 VAL B C 1
ATOM 878 O O . VAL B 2 2 ? 245.017 215.422 224.504 1.00 93.35 2 VAL B O 1
ATOM 882 N N . GLN B 2 3 ? 245.779 213.755 225.810 1.00 101.57 3 GLN B N 1
ATOM 883 C CA . GLN B 2 3 ? 247.174 213.919 225.408 1.00 102.91 3 GLN B CA 1
ATOM 884 C C . GLN B 2 3 ? 247.872 212.573 225.535 1.00 103.31 3 GLN B C 1
ATOM 885 O O . GLN B 2 3 ? 248.137 212.112 226.650 1.00 105.71 3 GLN B O 1
ATOM 891 N N . LEU B 2 4 ? 248.172 211.948 224.400 1.00 88.96 4 LEU B N 1
ATOM 892 C CA . LEU B 2 4 ? 248.854 210.663 224.392 1.00 88.62 4 LEU B CA 1
ATOM 893 C C . LEU B 2 4 ? 250.363 210.869 224.383 1.00 95.78 4 LEU B C 1
ATOM 894 O O . LEU B 2 4 ? 250.874 211.766 223.707 1.00 96.24 4 LEU B O 1
ATOM 899 N N . VAL B 2 5 ? 251.080 210.038 225.139 1.00 91.68 5 VAL B N 1
ATOM 900 C CA . VAL B 2 5 ? 252.540 210.091 225.160 1.00 84.16 5 VAL B CA 1
ATOM 901 C C . VAL B 2 5 ? 253.083 208.680 224.998 1.00 84.25 5 VAL B C 1
ATOM 902 O O . VAL B 2 5 ? 252.732 207.784 225.770 1.00 90.51 5 VAL B O 1
ATOM 906 N N . GLU B 2 6 ? 253.963 208.485 224.022 1.00 90.25 6 GLU B N 1
ATOM 907 C CA . GLU B 2 6 ? 254.522 207.171 223.745 1.00 94.50 6 GLU B CA 1
ATOM 908 C C . GLU B 2 6 ? 256.044 207.231 223.732 1.00 88.22 6 GLU B C 1
ATOM 909 O O . GLU B 2 6 ? 256.647 208.211 223.289 1.00 90.77 6 GLU B O 1
ATOM 915 N N . SER B 2 7 ? 256.660 206.161 224.226 1.00 68.01 7 SER B N 1
ATOM 916 C CA . SER B 2 7 ? 258.112 206.082 224.325 1.00 75.44 7 SER B CA 1
ATOM 917 C C . SER B 2 7 ? 258.518 204.615 224.330 1.00 79.05 7 SER B C 1
ATOM 918 O O . SER B 2 7 ? 257.716 203.727 224.032 1.00 82.30 7 SER B O 1
ATOM 921 N N . GLY B 2 8 ? 259.779 204.369 224.674 1.00 72.22 8 GLY B N 1
ATOM 922 C CA . GLY B 2 8 ? 260.316 203.027 224.772 1.00 70.24 8 GLY B CA 1
ATOM 923 C C . GLY B 2 8 ? 261.111 202.569 223.570 1.00 66.92 8 GLY B C 1
ATOM 924 O O . GLY B 2 8 ? 261.672 201.467 223.607 1.00 68.97 8 GLY B O 1
ATOM 925 N N . GLY B 2 9 ? 261.182 203.367 222.510 1.00 71.02 9 GLY B N 1
ATOM 926 C CA . GLY B 2 9 ? 261.905 202.953 221.329 1.00 77.25 9 GLY B CA 1
ATOM 927 C C . GLY B 2 9 ? 263.403 203.139 221.464 1.00 79.87 9 GLY B C 1
ATOM 928 O O . GLY B 2 9 ? 263.909 203.754 222.402 1.00 81.31 9 GLY B O 1
ATOM 929 N N . GLY B 2 10 ? 264.122 202.585 220.495 1.00 92.21 10 GLY B N 1
ATOM 930 C CA . GLY B 2 10 ? 265.566 202.705 220.481 1.00 93.18 10 GLY B CA 1
ATOM 931 C C . GLY B 2 10 ? 266.159 201.832 219.400 1.00 91.49 10 GLY B C 1
ATOM 932 O O . GLY B 2 10 ? 265.442 201.202 218.619 1.00 91.89 10 GLY B O 1
ATOM 933 N N . LEU B 2 11 ? 267.488 201.802 219.362 1.00 89.94 11 LEU B N 1
ATOM 934 C CA . LEU B 2 11 ? 268.194 200.955 218.413 1.00 92.04 11 LEU B CA 1
ATOM 935 C C . LEU B 2 11 ? 268.069 199.498 218.831 1.00 92.42 11 LEU B C 1
ATOM 936 O O . LEU B 2 11 ? 268.281 199.158 219.999 1.00 94.05 11 LEU B O 1
ATOM 941 N N . VAL B 2 12 ? 267.722 198.637 217.879 1.00 97.50 12 VAL B N 1
ATOM 942 C CA . VAL B 2 12 ? 267.560 197.211 218.130 1.00 99.50 12 VAL B CA 1
ATOM 943 C C . VAL B 2 12 ? 268.272 196.434 217.033 1.00 102.08 12 VAL B C 1
ATOM 944 O O . VAL B 2 12 ? 268.153 196.760 215.847 1.00 101.97 12 VAL B O 1
ATOM 948 N N . GLN B 2 13 ? 269.031 195.418 217.435 1.00 99.63 13 GLN B N 1
ATOM 949 C CA . GLN B 2 13 ? 269.683 194.587 216.432 1.00 98.04 13 GLN B CA 1
ATOM 950 C C . GLN B 2 13 ? 268.691 193.578 215.860 1.00 98.86 13 GLN B C 1
ATOM 951 O O . GLN B 2 13 ? 267.691 193.260 216.508 1.00 97.10 13 GLN B O 1
ATOM 957 N N . PRO B 2 14 ? 268.935 193.077 214.643 1.00 101.48 14 PRO B N 1
ATOM 958 C CA . PRO B 2 14 ? 268.014 192.096 214.053 1.00 101.20 14 PRO B CA 1
ATOM 959 C C . PRO B 2 14 ? 267.818 190.873 214.932 1.00 103.61 14 PRO B C 1
ATOM 960 O O . PRO B 2 14 ? 268.773 190.364 215.526 1.00 107.71 14 PRO B O 1
ATOM 964 N N . GLY B 2 15 ? 266.579 190.398 215.022 1.00 109.95 15 GLY B N 1
ATOM 965 C CA . GLY B 2 15 ? 266.243 189.275 215.869 1.00 109.43 15 GLY B CA 1
ATOM 966 C C . GLY B 2 15 ? 265.944 189.629 217.308 1.00 111.06 15 GLY B C 1
ATOM 967 O O . GLY B 2 15 ? 265.562 188.740 218.079 1.00 111.48 15 GLY B O 1
ATOM 968 N N . GLY B 2 16 ? 266.100 190.893 217.694 1.00 110.46 16 GLY B N 1
ATOM 969 C CA . GLY B 2 16 ? 265.851 191.308 219.055 1.00 108.72 16 GLY B CA 1
ATOM 970 C C . GLY B 2 16 ? 264.381 191.542 219.335 1.00 112.26 16 GLY B C 1
ATOM 971 O O . GLY B 2 16 ? 263.511 191.378 218.480 1.00 111.27 16 GLY B O 1
ATOM 972 N N . SER B 2 17 ? 264.107 191.940 220.575 1.00 110.94 17 SER B N 1
ATOM 973 C CA . SER B 2 17 ? 262.746 192.197 221.031 1.00 109.97 17 SER B CA 1
ATOM 974 C C . SER B 2 17 ? 262.723 193.511 221.792 1.00 109.32 17 SER B C 1
ATOM 975 O O . SER B 2 17 ? 263.530 193.715 222.704 1.00 107.98 17 SER B O 1
ATOM 978 N N . VAL B 2 18 ? 261.804 194.398 221.420 1.00 100.23 18 VAL B N 1
ATOM 979 C CA . VAL B 2 18 ? 261.628 195.667 222.116 1.00 95.71 18 VAL B CA 1
ATOM 980 C C . VAL B 2 18 ? 260.225 195.714 222.699 1.00 97.82 18 VAL B C 1
ATOM 981 O O . VAL B 2 18 ? 259.414 194.811 222.466 1.00 102.48 18 VAL B O 1
ATOM 985 N N . LYS B 2 19 ? 259.927 196.764 223.460 1.00 87.44 19 LYS B N 1
ATOM 986 C CA . LYS B 2 19 ? 258.621 196.883 224.092 1.00 86.59 19 LYS B CA 1
ATOM 987 C C . LYS B 2 19 ? 258.203 198.343 224.197 1.00 85.05 19 LYS B C 1
ATOM 988 O O . LYS B 2 19 ? 258.570 199.034 225.151 1.00 87.37 19 LYS B O 1
ATOM 994 N N . LEU B 2 20 ? 257.437 198.818 223.218 1.00 79.35 20 LEU B N 1
ATOM 995 C CA . LEU B 2 20 ? 256.995 200.204 223.221 1.00 78.88 20 LEU B CA 1
ATOM 996 C C . LEU B 2 20 ? 255.944 200.423 224.298 1.00 82.57 20 LEU B C 1
ATOM 997 O O . LEU B 2 20 ? 255.286 199.483 224.748 1.00 88.22 20 LEU B O 1
ATOM 1002 N N . SER B 2 21 ? 255.792 201.672 224.713 1.00 93.92 21 SER B N 1
ATOM 1003 C CA . SER B 2 21 ? 254.825 202.059 225.728 1.00 96.35 21 SER B CA 1
ATOM 1004 C C . SER B 2 21 ? 253.924 203.160 225.181 1.00 94.52 21 SER B C 1
ATOM 1005 O O . SER B 2 21 ? 254.283 203.884 224.250 1.00 94.82 21 SER B O 1
ATOM 1008 N N . CYS B 2 22 ? 252.736 203.280 225.771 1.00 93.29 22 CYS B N 1
ATOM 1009 C CA . CYS B 2 22 ? 251.788 204.305 225.358 1.00 93.86 22 CYS B CA 1
ATOM 1010 C C . CYS B 2 22 ? 250.902 204.701 226.531 1.00 93.71 22 CYS B C 1
ATOM 1011 O O . CYS B 2 22 ? 249.924 204.015 226.839 1.00 94.92 22 CYS B O 1
ATOM 1014 N N . LEU B 2 23 ? 251.238 205.807 227.186 1.00 96.75 23 LEU B N 1
ATOM 1015 C CA . LEU B 2 23 ? 250.544 206.266 228.378 1.00 95.80 23 LEU B CA 1
ATOM 1016 C C . LEU B 2 23 ? 249.583 207.388 228.011 1.00 97.14 23 LEU B C 1
ATOM 1017 O O . LEU B 2 23 ? 249.926 208.277 227.220 1.00 101.01 23 LEU B O 1
ATOM 1022 N N . ALA B 2 24 ? 248.385 207.334 228.582 1.00 88.54 24 ALA B N 1
ATOM 1023 C CA . ALA B 2 24 ? 247.331 208.301 228.332 1.00 88.59 24 ALA B CA 1
ATOM 1024 C C . ALA B 2 24 ? 246.835 208.884 229.646 1.00 90.49 24 ALA B C 1
ATOM 1025 O O . ALA B 2 24 ? 246.776 208.195 230.668 1.00 88.88 24 ALA B O 1
ATOM 1027 N N . SER B 2 25 ? 246.477 210.164 229.609 1.00 92.15 25 SER B N 1
ATOM 1028 C CA . SER B 2 25 ? 245.928 210.852 230.768 1.00 92.95 25 SER B CA 1
ATOM 1029 C C . SER B 2 25 ? 244.890 211.856 230.299 1.00 88.42 25 SER B C 1
ATOM 1030 O O . SER B 2 25 ? 245.110 212.561 229.311 1.00 84.22 25 SER B O 1
ATOM 1033 N N . GLY B 2 26 ? 243.765 211.917 231.005 1.00 83.23 26 GLY B N 1
ATOM 1034 C CA . GLY B 2 26 ? 242.711 212.864 230.708 1.00 82.15 26 GLY B CA 1
ATOM 1035 C C . GLY B 2 26 ? 241.408 212.250 230.248 1.00 87.59 26 GLY B C 1
ATOM 1036 O O . GLY B 2 26 ? 240.447 212.993 230.014 1.00 91.02 26 GLY B O 1
ATOM 1037 N N . PHE B 2 27 ? 241.336 210.929 230.105 1.00 86.15 27 PHE B N 1
ATOM 1038 C CA . PHE B 2 27 ? 240.099 210.268 229.722 1.00 81.32 27 PHE B CA 1
ATOM 1039 C C . PHE B 2 27 ? 240.067 208.872 230.322 1.00 80.23 27 PHE B C 1
ATOM 1040 O O . PHE B 2 27 ? 241.094 208.324 230.727 1.00 88.24 27 PHE B O 1
ATOM 1048 N N . THR B 2 28 ? 238.869 208.300 230.370 1.00 80.88 28 THR B N 1
ATOM 1049 C CA . THR B 2 28 ? 238.669 206.963 230.924 1.00 89.03 28 THR B CA 1
ATOM 1050 C C . THR B 2 28 ? 239.191 205.950 229.915 1.00 89.49 28 THR B C 1
ATOM 1051 O O . THR B 2 28 ? 238.487 205.530 228.997 1.00 91.75 28 THR B O 1
ATOM 1055 N N . PHE B 2 29 ? 240.452 205.550 230.093 1.00 87.17 29 PHE B N 1
ATOM 1056 C CA . PHE B 2 29 ? 241.096 204.657 229.138 1.00 87.81 29 PHE B CA 1
ATOM 1057 C C . PHE B 2 29 ? 240.444 203.284 229.091 1.00 84.93 29 PHE B C 1
ATOM 1058 O O . PHE B 2 29 ? 240.609 202.566 228.100 1.00 89.10 29 PHE B O 1
ATOM 1066 N N . SER B 2 30 ? 239.700 202.907 230.122 1.00 70.69 30 SER B N 1
ATOM 1067 C CA . SER B 2 30 ? 239.061 201.601 230.159 1.00 73.12 30 SER B CA 1
ATOM 1068 C C . SER B 2 30 ? 237.770 201.551 229.359 1.00 79.06 30 SER B C 1
ATOM 1069 O O . SER B 2 30 ? 236.998 200.598 229.514 1.00 88.70 30 SER B O 1
ATOM 1072 N N . ASP B 2 31 ? 237.509 202.550 228.506 1.00 82.16 31 ASP B N 1
ATOM 1073 C CA . ASP B 2 31 ? 236.253 202.585 227.767 1.00 86.40 31 ASP B CA 1
ATOM 1074 C C . ASP B 2 31 ? 236.449 203.017 226.318 1.00 81.79 31 ASP B C 1
ATOM 1075 O O . ASP B 2 31 ? 235.556 203.641 225.735 1.00 85.83 31 ASP B O 1
ATOM 1080 N N . TYR B 2 32 ? 237.599 202.707 225.724 1.00 74.23 32 TYR B N 1
ATOM 1081 C CA . TYR B 2 32 ? 237.845 203.058 224.334 1.00 77.97 32 TYR B CA 1
ATOM 1082 C C . TYR B 2 32 ? 238.778 202.034 223.709 1.00 84.03 32 TYR B C 1
ATOM 1083 O O . TYR B 2 32 ? 239.544 201.363 224.405 1.00 89.03 32 TYR B O 1
ATOM 1092 N N . TYR B 2 33 ? 238.705 201.924 222.387 1.00 77.08 33 TYR B N 1
ATOM 1093 C CA . TYR B 2 33 ? 239.646 201.107 221.642 1.00 67.37 33 TYR B CA 1
ATOM 1094 C C . TYR B 2 33 ? 240.989 201.815 221.548 1.00 71.38 33 TYR B C 1
ATOM 1095 O O . TYR B 2 33 ? 241.145 202.953 221.997 1.00 80.32 33 TYR B O 1
ATOM 1104 N N . MET B 2 34 ? 241.963 201.129 220.957 1.00 81.45 34 MET B N 1
ATOM 1105 C CA . MET B 2 34 ? 243.225 201.742 220.577 1.00 82.90 34 MET B CA 1
ATOM 1106 C C . MET B 2 34 ? 243.968 200.835 219.606 1.00 86.73 34 MET B C 1
ATOM 1107 O O . MET B 2 34 ? 243.926 199.604 219.719 1.00 94.85 34 MET B O 1
ATOM 1112 N N . SER B 2 35 ? 244.659 201.457 218.653 1.00 87.85 35 SER B N 1
ATOM 1113 C CA . SER B 2 35 ? 245.391 200.755 217.615 1.00 91.49 35 SER B CA 1
ATOM 1114 C C . SER B 2 35 ? 246.742 201.425 217.404 1.00 89.21 35 SER B C 1
ATOM 1115 O O . SER B 2 35 ? 246.995 202.540 217.873 1.00 95.78 35 SER B O 1
ATOM 1118 N N . TRP B 2 36 ? 247.617 200.725 216.686 1.00 78.12 36 TRP B N 1
ATOM 1119 C CA . TRP B 2 36 ? 248.929 201.250 216.342 1.00 83.46 36 TRP B CA 1
ATOM 1120 C C . TRP B 2 36 ? 249.030 201.446 214.837 1.00 86.00 36 TRP B C 1
ATOM 1121 O O . TRP B 2 36 ? 248.436 200.698 214.057 1.00 95.38 36 TRP B O 1
ATOM 1132 N N . VAL B 2 37 ? 249.787 202.464 214.436 1.00 74.07 37 VAL B N 1
ATOM 1133 C CA . VAL B 2 37 ? 250.019 202.738 213.020 1.00 69.76 37 VAL B CA 1
ATOM 1134 C C . VAL B 2 37 ? 251.502 202.999 212.813 1.00 74.84 37 VAL B C 1
ATOM 1135 O O . VAL B 2 37 ? 252.093 203.840 213.494 1.00 81.57 37 VAL B O 1
ATOM 1139 N N . ARG B 2 38 ? 252.104 202.290 211.866 1.00 86.27 38 ARG B N 1
ATOM 1140 C CA . ARG B 2 38 ? 253.519 202.443 211.567 1.00 86.73 38 ARG B CA 1
ATOM 1141 C C . ARG B 2 38 ? 253.722 203.379 210.381 1.00 89.91 38 ARG B C 1
ATOM 1142 O O . ARG B 2 38 ? 252.802 203.664 209.613 1.00 95.46 38 ARG B O 1
ATOM 1150 N N . GLN B 2 39 ? 254.955 203.865 210.241 1.00 85.75 39 GLN B N 1
ATOM 1151 C CA . GLN B 2 39 ? 255.319 204.726 209.128 1.00 82.82 39 GLN B CA 1
ATOM 1152 C C . GLN B 2 39 ? 256.737 204.408 208.686 1.00 82.27 39 GLN B C 1
ATOM 1153 O O . GLN B 2 39 ? 257.608 204.135 209.515 1.00 87.79 39 GLN B O 1
ATOM 1159 N N . SER B 2 40 ? 256.960 204.444 207.378 1.00 86.00 40 SER B N 1
ATOM 1160 C CA . SER B 2 40 ? 258.265 204.212 206.785 1.00 88.05 40 SER B CA 1
ATOM 1161 C C . SER B 2 40 ? 258.498 205.258 205.707 1.00 89.42 40 SER B C 1
ATOM 1162 O O . SER B 2 40 ? 257.536 205.780 205.132 1.00 94.20 40 SER B O 1
ATOM 1165 N N . PRO B 2 41 ? 259.756 205.586 205.415 1.00 75.97 41 PRO B N 1
ATOM 1166 C CA . PRO B 2 41 ? 260.027 206.613 204.400 1.00 78.76 41 PRO B CA 1
ATOM 1167 C C . PRO B 2 41 ? 259.592 206.204 203.002 1.00 80.81 41 PRO B C 1
ATOM 1168 O O . PRO B 2 41 ? 259.457 207.055 202.118 1.00 82.07 41 PRO B O 1
ATOM 1172 N N . GLU B 2 42 ? 259.369 204.909 202.786 1.00 91.64 42 GLU B N 1
ATOM 1173 C CA . GLU B 2 42 ? 259.063 204.418 201.449 1.00 92.12 42 GLU B CA 1
ATOM 1174 C C . GLU B 2 42 ? 257.652 203.854 201.349 1.00 94.84 42 GLU B C 1
ATOM 1175 O O . GLU B 2 42 ? 256.905 204.201 200.429 1.00 99.96 42 GLU B O 1
ATOM 1181 N N . LYS B 2 43 ? 257.273 202.988 202.286 1.00 90.36 43 LYS B N 1
ATOM 1182 C CA . LYS B 2 43 ? 256.013 202.264 202.170 1.00 94.93 43 LYS B CA 1
ATOM 1183 C C . LYS B 2 43 ? 254.848 203.040 202.773 1.00 92.06 43 LYS B C 1
ATOM 1184 O O . LYS B 2 43 ? 253.718 202.544 202.798 1.00 89.05 43 LYS B O 1
ATOM 1190 N N . GLY B 2 44 ? 255.106 204.250 203.256 1.00 77.34 44 GLY B N 1
ATOM 1191 C CA . GLY B 2 44 ? 254.001 205.022 203.778 1.00 73.09 44 GLY B CA 1
ATOM 1192 C C . GLY B 2 44 ? 253.445 204.429 205.064 1.00 73.53 44 GLY B C 1
ATOM 1193 O O . GLY B 2 44 ? 254.126 203.726 205.814 1.00 80.09 44 GLY B O 1
ATOM 1194 N N . LEU B 2 45 ? 252.173 204.722 205.307 1.00 74.33 45 LEU B N 1
ATOM 1195 C CA . LEU B 2 45 ? 251.495 204.265 206.508 1.00 73.18 45 LEU B CA 1
ATOM 1196 C C . LEU B 2 45 ? 250.878 202.890 206.291 1.00 77.60 45 LEU B C 1
ATOM 1197 O O . LEU B 2 45 ? 250.244 202.623 205.268 1.00 85.39 45 LEU B O 1
ATOM 1202 N N . GLU B 2 46 ? 251.074 202.017 207.274 1.00 86.65 46 GLU B N 1
ATOM 1203 C CA . GLU B 2 46 ? 250.460 200.700 207.284 1.00 86.35 46 GLU B CA 1
ATOM 1204 C C . GLU B 2 46 ? 249.861 200.462 208.659 1.00 83.81 46 GLU B C 1
ATOM 1205 O O . GLU B 2 46 ? 250.294 201.044 209.655 1.00 93.06 46 GLU B O 1
ATOM 1211 N N . TRP B 2 47 ? 248.853 199.601 208.707 1.00 71.46 47 TRP B N 1
ATOM 1212 C CA . TRP B 2 47 ? 248.146 199.321 209.948 1.00 69.31 47 TRP B CA 1
ATOM 1213 C C . TRP B 2 47 ? 248.834 198.170 210.670 1.00 81.51 47 TRP B C 1
ATOM 1214 O O . TRP B 2 47 ? 249.087 197.120 210.071 1.00 87.77 47 TRP B O 1
ATOM 1225 N N . VAL B 2 48 ? 249.137 198.369 211.952 1.00 91.62 48 VAL B N 1
ATOM 1226 C CA . VAL B 2 48 ? 249.839 197.355 212.727 1.00 83.77 48 VAL B CA 1
ATOM 1227 C C . VAL B 2 48 ? 248.838 196.386 213.340 1.00 84.58 48 VAL B C 1
ATOM 1228 O O . VAL B 2 48 ? 248.820 195.201 212.989 1.00 89.24 48 VAL B O 1
ATOM 1232 N N . ALA B 2 49 ? 247.988 196.885 214.234 1.00 75.49 49 ALA B N 1
ATOM 1233 C CA . ALA B 2 49 ? 246.979 196.068 214.898 1.00 78.33 49 ALA B CA 1
ATOM 1234 C C . ALA B 2 49 ? 246.114 196.971 215.767 1.00 82.06 49 ALA B C 1
ATOM 1235 O O . ALA B 2 49 ? 246.373 198.172 215.901 1.00 86.76 49 ALA B O 1
ATOM 1237 N N . GLU B 2 50 ? 245.077 196.378 216.360 1.00 86.18 50 GLU B N 1
ATOM 1238 C CA . GLU B 2 50 ? 244.191 197.085 217.276 1.00 80.19 50 GLU B CA 1
ATOM 1239 C C . GLU B 2 50 ? 243.853 196.173 218.446 1.00 79.71 50 GLU B C 1
ATOM 1240 O O . GLU B 2 50 ? 244.140 194.974 218.429 1.00 86.79 50 GLU B O 1
ATOM 1246 N N . ILE B 2 51 ? 243.236 196.753 219.476 1.00 68.41 51 ILE B N 1
ATOM 1247 C CA . ILE B 2 51 ? 242.788 195.991 220.635 1.00 65.97 51 ILE B CA 1
ATOM 1248 C C . ILE B 2 51 ? 241.405 196.485 221.038 1.00 69.56 51 ILE B C 1
ATOM 1249 O O . ILE B 2 51 ? 241.021 197.619 220.740 1.00 77.64 51 ILE B O 1
ATOM 1254 N N . ARG B 2 52 ? 240.650 195.622 221.711 1.00 70.30 52 ARG B N 1
ATOM 1255 C CA . ARG B 2 52 ? 239.270 195.909 222.075 1.00 72.54 52 ARG B CA 1
ATOM 1256 C C . ARG B 2 52 ? 239.090 195.858 223.588 1.00 79.97 52 ARG B C 1
ATOM 1257 O O . ARG B 2 52 ? 239.998 195.494 224.338 1.00 82.69 52 ARG B O 1
ATOM 1265 N N . LEU B 2 53 ? 237.889 196.232 224.027 1.00 83.48 53 LEU B N 1
ATOM 1266 C CA . LEU B 2 53 ? 237.632 196.455 225.442 1.00 80.81 53 LEU B CA 1
ATOM 1267 C C . LEU B 2 53 ? 237.647 195.151 226.234 1.00 81.52 53 LEU B C 1
ATOM 1268 O O . LEU B 2 53 ? 237.683 194.048 225.682 1.00 85.05 53 LEU B O 1
ATOM 1273 N N . GLU B 2 54 ? 237.620 195.304 227.560 1.00 90.61 54 GLU B N 1
ATOM 1274 C CA . GLU B 2 54 ? 237.651 194.158 228.463 1.00 90.89 54 GLU B CA 1
ATOM 1275 C C . GLU B 2 54 ? 236.410 193.290 228.307 1.00 87.89 54 GLU B C 1
ATOM 1276 O O . GLU B 2 54 ? 236.425 192.102 228.651 1.00 92.63 54 GLU B O 1
ATOM 1282 N N . SER B 2 55 ? 235.326 193.864 227.784 1.00 89.19 55 SER B N 1
ATOM 1283 C CA . SER B 2 55 ? 234.079 193.121 227.644 1.00 93.87 55 SER B CA 1
ATOM 1284 C C . SER B 2 55 ? 234.258 191.880 226.781 1.00 91.40 55 SER B C 1
ATOM 1285 O O . SER B 2 55 ? 233.777 190.795 227.123 1.00 93.00 55 SER B O 1
ATOM 1288 N N . ASP B 2 56 ? 234.957 192.017 225.660 1.00 96.00 56 ASP B N 1
ATOM 1289 C CA . ASP B 2 56 ? 235.163 190.888 224.754 1.00 101.67 56 ASP B CA 1
ATOM 1290 C C . ASP B 2 56 ? 236.459 190.145 225.068 1.00 99.07 56 ASP B C 1
ATOM 1291 O O . ASP B 2 56 ? 237.269 189.866 224.184 1.00 97.15 56 ASP B O 1
ATOM 1296 N N . ASN B 2 57 ? 236.649 189.816 226.345 1.00 93.07 57 ASN B N 1
ATOM 1297 C CA . ASN B 2 57 ? 237.781 189.014 226.813 1.00 93.25 57 ASN B CA 1
ATOM 1298 C C . ASN B 2 57 ? 239.106 189.556 226.286 1.00 95.67 57 ASN B C 1
ATOM 1299 O O . ASN B 2 57 ? 240.017 188.806 225.927 1.00 99.64 57 ASN B O 1
ATOM 1304 N N . TYR B 2 58 ? 239.209 190.886 226.256 1.00 95.37 58 TYR B N 1
ATOM 1305 C CA . TYR B 2 58 ? 240.351 191.572 225.663 1.00 95.99 58 TYR B CA 1
ATOM 1306 C C . TYR B 2 58 ? 240.648 191.035 224.271 1.00 93.90 58 TYR B C 1
ATOM 1307 O O . TYR B 2 58 ? 241.752 190.544 224.014 1.00 96.60 58 TYR B O 1
ATOM 1316 N N . ALA B 2 59 ? 239.672 191.112 223.372 1.00 80.47 59 ALA B N 1
ATOM 1317 C CA . ALA B 2 59 ? 239.872 190.613 222.024 1.00 82.49 59 ALA B CA 1
ATOM 1318 C C . ALA B 2 59 ? 240.948 191.430 221.314 1.00 78.81 59 ALA B C 1
ATOM 1319 O O . ALA B 2 59 ? 241.154 192.615 221.586 1.00 85.26 59 ALA B O 1
ATOM 1321 N N . THR B 2 60 ? 241.651 190.773 220.397 1.00 72.97 60 THR B N 1
ATOM 1322 C CA . THR B 2 60 ? 242.731 191.406 219.657 1.00 78.00 60 THR B CA 1
ATOM 1323 C C . THR B 2 60 ? 242.464 191.226 218.169 1.00 80.50 60 THR B C 1
ATOM 1324 O O . THR B 2 60 ? 241.628 190.415 217.760 1.00 86.10 60 THR B O 1
ATOM 1328 N N . HIS B 2 61 ? 243.179 191.996 217.354 1.00 98.19 61 HIS B N 1
ATOM 1329 C CA . HIS B 2 61 ? 243.132 191.827 215.909 1.00 100.04 61 HIS B CA 1
ATOM 1330 C C . HIS B 2 61 ? 244.378 192.427 215.268 1.00 104.69 61 HIS B C 1
ATOM 1331 O O . HIS B 2 61 ? 244.623 193.637 215.368 1.00 109.80 61 HIS B O 1
ATOM 1338 N N . TYR B 2 62 ? 245.164 191.586 214.604 1.00 88.90 62 TYR B N 1
ATOM 1339 C CA . TYR B 2 62 ? 246.445 191.969 214.035 1.00 83.50 62 TYR B CA 1
ATOM 1340 C C . TYR B 2 62 ? 246.367 192.014 212.513 1.00 85.07 62 TYR B C 1
ATOM 1341 O O . TYR B 2 62 ? 245.461 191.456 211.892 1.00 88.95 62 TYR B O 1
ATOM 1350 N N . ALA B 2 63 ? 247.343 192.693 211.913 1.00 88.12 63 ALA B N 1
ATOM 1351 C CA . ALA B 2 63 ? 247.404 192.824 210.463 1.00 86.43 63 ALA B CA 1
ATOM 1352 C C . ALA B 2 63 ? 247.881 191.534 209.811 1.00 84.91 63 ALA B C 1
ATOM 1353 O O . ALA B 2 63 ? 248.058 190.516 210.487 1.00 88.66 63 ALA B O 1
ATOM 1355 N N . GLU B 2 64 ? 248.093 191.571 208.497 1.00 94.15 64 GLU B N 1
ATOM 1356 C CA . GLU B 2 64 ? 248.457 190.377 207.743 1.00 98.26 64 GLU B CA 1
ATOM 1357 C C . GLU B 2 64 ? 249.968 190.162 207.717 1.00 95.43 64 GLU B C 1
ATOM 1358 O O . GLU B 2 64 ? 250.461 189.114 208.144 1.00 95.01 64 GLU B O 1
ATOM 1364 N N . SER B 2 65 ? 250.711 191.150 207.217 1.00 94.88 65 SER B N 1
ATOM 1365 C CA . SER B 2 65 ? 252.157 191.006 207.084 1.00 99.16 65 SER B CA 1
ATOM 1366 C C . SER B 2 65 ? 252.823 190.863 208.446 1.00 94.95 65 SER B C 1
ATOM 1367 O O . SER B 2 65 ? 253.898 190.267 208.570 1.00 95.35 65 SER B O 1
ATOM 1370 N N . VAL B 2 66 ? 252.195 191.407 209.483 1.00 102.75 66 VAL B N 1
ATOM 1371 C CA . VAL B 2 66 ? 252.759 191.372 210.826 1.00 108.77 66 VAL B CA 1
ATOM 1372 C C . VAL B 2 66 ? 251.850 190.560 211.738 1.00 112.57 66 VAL B C 1
ATOM 1373 O O . VAL B 2 66 ? 251.730 190.853 212.933 1.00 114.16 66 VAL B O 1
ATOM 1377 N N . LYS B 2 67 ? 251.197 189.539 211.176 1.00 107.61 67 LYS B N 1
ATOM 1378 C CA . LYS B 2 67 ? 250.302 188.692 211.959 1.00 104.43 67 LYS B CA 1
ATOM 1379 C C . LYS B 2 67 ? 251.029 188.085 213.152 1.00 103.48 67 LYS B C 1
ATOM 1380 O O . LYS B 2 67 ? 250.528 188.105 214.281 1.00 104.37 67 LYS B O 1
ATOM 1386 N N . GLY B 2 68 ? 252.213 187.536 212.918 1.00 91.65 68 GLY B N 1
ATOM 1387 C CA . GLY B 2 68 ? 253.088 187.098 213.981 1.00 89.07 68 GLY B CA 1
ATOM 1388 C C . GLY B 2 68 ? 254.030 188.202 214.408 1.00 91.94 68 GLY B C 1
ATOM 1389 O O . GLY B 2 68 ? 253.923 189.351 213.973 1.00 95.23 68 GLY B O 1
ATOM 1390 N N . LYS B 2 69 ? 254.959 187.845 215.291 1.00 91.23 69 LYS B N 1
ATOM 1391 C CA . LYS B 2 69 ? 256.050 188.709 215.732 1.00 93.14 69 LYS B CA 1
ATOM 1392 C C . LYS B 2 69 ? 255.570 189.972 216.440 1.00 90.84 69 LYS B C 1
ATOM 1393 O O . LYS B 2 69 ? 256.373 190.880 216.683 1.00 90.49 69 LYS B O 1
ATOM 1399 N N . PHE B 2 70 ? 254.286 190.062 216.774 1.00 92.09 70 PHE B N 1
ATOM 1400 C CA . PHE B 2 70 ? 253.753 191.232 217.453 1.00 95.29 70 PHE B CA 1
ATOM 1401 C C . PHE B 2 70 ? 252.668 190.789 218.422 1.00 94.99 70 PHE B C 1
ATOM 1402 O O . PHE B 2 70 ? 252.001 189.775 218.205 1.00 96.74 70 PHE B O 1
ATOM 1410 N N . THR B 2 71 ? 252.499 191.556 219.499 1.00 86.76 71 THR B N 1
ATOM 1411 C CA . THR B 2 71 ? 251.478 191.225 220.493 1.00 83.59 71 THR B CA 1
ATOM 1412 C C . THR B 2 71 ? 251.058 192.498 221.213 1.00 87.25 71 THR B C 1
ATOM 1413 O O . THR B 2 71 ? 251.896 193.165 221.823 1.00 90.26 71 THR B O 1
ATOM 1417 N N . ILE B 2 72 ? 249.770 192.822 221.161 1.00 80.11 72 ILE B N 1
ATOM 1418 C CA . ILE B 2 72 ? 249.224 193.977 221.862 1.00 73.58 72 ILE B CA 1
ATOM 1419 C C . ILE B 2 72 ? 248.513 193.500 223.118 1.00 80.21 72 ILE B C 1
ATOM 1420 O O . ILE B 2 72 ? 247.645 192.620 223.056 1.00 87.11 72 ILE B O 1
ATOM 1425 N N . SER B 2 73 ? 248.879 194.079 224.258 1.00 83.86 73 SER B N 1
ATOM 1426 C CA . SER B 2 73 ? 248.212 193.808 225.521 1.00 84.03 73 SER B CA 1
ATOM 1427 C C . SER B 2 73 ? 247.945 195.134 226.213 1.00 82.24 73 SER B C 1
ATOM 1428 O O . SER B 2 73 ? 248.635 196.125 225.975 1.00 89.31 73 SER B O 1
ATOM 1431 N N . ARG B 2 74 ? 246.931 195.152 227.073 1.00 85.55 74 ARG B N 1
ATOM 1432 C CA . ARG B 2 74 ? 246.502 196.393 227.710 1.00 87.59 74 ARG B CA 1
ATOM 1433 C C . ARG B 2 74 ? 246.157 196.123 229.166 1.00 90.94 74 ARG B C 1
ATOM 1434 O O . ARG B 2 74 ? 245.198 195.401 229.455 1.00 96.15 74 ARG B O 1
ATOM 1442 N N . ASP B 2 75 ? 246.930 196.704 230.077 1.00 101.79 75 ASP B N 1
ATOM 1443 C CA . ASP B 2 75 ? 246.554 196.732 231.482 1.00 105.07 75 ASP B CA 1
ATOM 1444 C C . ASP B 2 75 ? 245.760 198.000 231.763 1.00 104.24 75 ASP B C 1
ATOM 1445 O O . ASP B 2 75 ? 246.224 199.107 231.475 1.00 105.74 75 ASP B O 1
ATOM 1450 N N . ASP B 2 76 ? 244.565 197.840 232.324 1.00 114.84 76 ASP B N 1
ATOM 1451 C CA . ASP B 2 76 ? 243.668 198.970 232.518 1.00 117.20 76 ASP B CA 1
ATOM 1452 C C . ASP B 2 76 ? 243.977 199.781 233.767 1.00 115.51 76 ASP B C 1
ATOM 1453 O O . ASP B 2 76 ? 243.625 200.965 233.818 1.00 119.01 76 ASP B O 1
ATOM 1458 N N . SER B 2 77 ? 244.616 199.181 234.771 1.00 105.43 77 SER B N 1
ATOM 1459 C CA . SER B 2 77 ? 244.854 199.890 236.025 1.00 108.19 77 SER B CA 1
ATOM 1460 C C . SER B 2 77 ? 245.820 201.053 235.830 1.00 103.64 77 SER B C 1
ATOM 1461 O O . SER B 2 77 ? 245.536 202.187 236.230 1.00 101.59 77 SER B O 1
ATOM 1464 N N . LYS B 2 78 ? 246.964 200.793 235.201 1.00 95.93 78 LYS B N 1
ATOM 1465 C CA . LYS B 2 78 ? 247.979 201.824 235.034 1.00 94.41 78 LYS B CA 1
ATOM 1466 C C . LYS B 2 78 ? 247.704 202.658 233.792 1.00 96.36 78 LYS B C 1
ATOM 1467 O O . LYS B 2 78 ? 248.442 203.603 233.497 1.00 99.25 78 LYS B O 1
ATOM 1473 N N . SER B 2 79 ? 246.645 202.309 233.063 1.00 102.28 79 SER B N 1
ATOM 1474 C CA . SER B 2 79 ? 246.228 203.039 231.873 1.00 106.13 79 SER B CA 1
ATOM 1475 C C . SER B 2 79 ? 247.349 203.139 230.847 1.00 106.01 79 SER B C 1
ATOM 1476 O O . SER B 2 79 ? 247.790 204.242 230.509 1.00 109.80 79 SER B O 1
ATOM 1479 N N . ARG B 2 80 ? 247.819 201.998 230.349 1.00 97.80 80 ARG B N 1
ATOM 1480 C CA . ARG B 2 80 ? 248.823 201.972 229.297 1.00 99.82 80 ARG B CA 1
ATOM 1481 C C . ARG B 2 80 ? 248.457 200.923 228.261 1.00 101.35 80 ARG B C 1
ATOM 1482 O O . ARG B 2 80 ? 247.647 200.029 228.516 1.00 104.51 80 ARG B O 1
ATOM 1490 N N . LEU B 2 81 ? 249.062 201.048 227.085 1.00 94.57 81 LEU B N 1
ATOM 1491 C CA . LEU B 2 81 ? 248.956 200.052 226.029 1.00 91.47 81 LEU B CA 1
ATOM 1492 C C . LEU B 2 81 ? 250.357 199.565 225.687 1.00 93.70 81 LEU B C 1
ATOM 1493 O O . LEU B 2 81 ? 251.251 200.375 225.420 1.00 95.89 81 LEU B O 1
ATOM 1498 N N . TYR B 2 82 ? 250.546 198.251 225.697 1.00 95.31 82 TYR B N 1
ATOM 1499 C CA . TYR B 2 82 ? 251.839 197.628 225.450 1.00 95.49 82 TYR B CA 1
ATOM 1500 C C . TYR B 2 82 ? 251.810 196.927 224.098 1.00 99.98 82 TYR B C 1
ATOM 1501 O O . TYR B 2 82 ? 250.883 196.159 223.812 1.00 101.14 82 TYR B O 1
ATOM 1510 N N . LEU B 2 83 ? 252.825 197.188 223.277 1.00 102.11 83 LEU B N 1
ATOM 1511 C CA . LEU B 2 83 ? 253.001 196.525 221.989 1.00 98.76 83 LEU B CA 1
ATOM 1512 C C . LEU B 2 83 ? 254.365 195.843 221.989 1.00 101.42 83 LEU B C 1
ATOM 1513 O O . LEU B 2 83 ? 255.392 196.492 221.767 1.00 104.63 83 LEU B O 1
ATOM 1518 N N . LYS B 2 84 ? 254.375 194.541 222.251 1.00 105.14 84 LYS B N 1
ATOM 1519 C CA . LYS B 2 84 ? 255.599 193.760 222.302 1.00 103.24 84 LYS B CA 1
ATOM 1520 C C . LYS B 2 84 ? 255.952 193.243 220.915 1.00 104.05 84 LYS B C 1
ATOM 1521 O O . LYS B 2 84 ? 255.085 192.806 220.152 1.00 107.99 84 LYS B O 1
ATOM 1527 N N . MET B 2 85 ? 257.245 193.288 220.606 1.00 106.24 85 MET B N 1
ATOM 1528 C CA . MET B 2 85 ? 257.762 192.897 219.306 1.00 107.30 85 MET B CA 1
ATOM 1529 C C . MET B 2 85 ? 258.782 191.786 219.491 1.00 109.30 85 MET B C 1
ATOM 1530 O O . MET B 2 85 ? 259.413 191.673 220.544 1.00 110.77 85 MET B O 1
ATOM 1535 N N . ASN B 2 86 ? 258.933 190.962 218.458 1.00 109.51 86 ASN B N 1
ATOM 1536 C CA . ASN B 2 86 ? 259.909 189.884 218.454 1.00 106.71 86 ASN B CA 1
ATOM 1537 C C . ASN B 2 86 ? 260.443 189.684 217.044 1.00 107.41 86 ASN B C 1
ATOM 1538 O O . ASN B 2 86 ? 259.680 189.716 216.075 1.00 107.82 86 ASN B O 1
ATOM 1543 N N . SER B 2 87 ? 261.756 189.477 216.940 1.00 111.51 87 SER B N 1
ATOM 1544 C CA . SER B 2 87 ? 262.425 189.161 215.677 1.00 112.92 87 SER B CA 1
ATOM 1545 C C . SER B 2 87 ? 262.122 190.223 214.615 1.00 111.57 87 SER B C 1
ATOM 1546 O O . SER B 2 87 ? 261.518 189.960 213.574 1.00 108.51 87 SER B O 1
ATOM 1549 N N . LEU B 2 88 ? 262.562 191.440 214.916 1.00 113.90 88 LEU B N 1
ATOM 1550 C CA . LEU B 2 88 ? 262.371 192.558 214.004 1.00 113.47 88 LEU B CA 1
ATOM 1551 C C . LEU B 2 88 ? 263.337 192.449 212.832 1.00 113.02 88 LEU B C 1
ATOM 1552 O O . LEU B 2 88 ? 264.558 192.451 213.020 1.00 114.33 88 LEU B O 1
ATOM 1557 N N . ARG B 2 89 ? 262.789 192.353 211.622 1.00 108.39 89 ARG B N 1
ATOM 1558 C CA . ARG B 2 89 ? 263.612 192.314 210.420 1.00 105.12 89 ARG B CA 1
ATOM 1559 C C . ARG B 2 89 ? 263.875 193.727 209.919 1.00 105.50 89 ARG B C 1
ATOM 1560 O O . ARG B 2 89 ? 263.577 194.701 210.615 1.00 110.43 89 ARG B O 1
ATOM 1568 N N . GLY B 2 90 ? 264.427 193.851 208.714 1.00 87.36 90 GLY B N 1
ATOM 1569 C CA . GLY B 2 90 ? 264.755 195.155 208.177 1.00 90.12 90 GLY B CA 1
ATOM 1570 C C . GLY B 2 90 ? 263.583 195.980 207.711 1.00 92.47 90 GLY B C 1
ATOM 1571 O O . GLY B 2 90 ? 263.745 197.172 207.435 1.00 90.33 90 GLY B O 1
ATOM 1572 N N . GLU B 2 91 ? 262.397 195.380 207.615 1.00 106.83 91 GLU B N 1
ATOM 1573 C CA . GLU B 2 91 ? 261.221 196.108 207.160 1.00 108.63 91 GLU B CA 1
ATOM 1574 C C . GLU B 2 91 ? 260.637 197.019 208.230 1.00 108.04 91 GLU B C 1
ATOM 1575 O O . GLU B 2 91 ? 259.880 197.936 207.895 1.00 107.95 91 GLU B O 1
ATOM 1581 N N . ASP B 2 92 ? 260.964 196.791 209.499 1.00 97.29 92 ASP B N 1
ATOM 1582 C CA . ASP B 2 92 ? 260.381 197.560 210.596 1.00 94.47 92 ASP B CA 1
ATOM 1583 C C . ASP B 2 92 ? 261.319 198.698 210.992 1.00 94.99 92 ASP B C 1
ATOM 1584 O O . ASP B 2 92 ? 261.989 198.674 212.025 1.00 101.55 92 ASP B O 1
ATOM 1589 N N . THR B 2 93 ? 261.355 199.713 210.136 1.00 83.86 93 THR B N 1
ATOM 1590 C CA . THR B 2 93 ? 262.133 200.918 210.379 1.00 84.34 93 THR B CA 1
ATOM 1591 C C . THR B 2 93 ? 261.233 202.141 210.276 1.00 84.15 93 THR B C 1
ATOM 1592 O O . THR B 2 93 ? 260.484 202.287 209.306 1.00 90.31 93 THR B O 1
ATOM 1596 N N . GLY B 2 94 ? 261.304 203.019 211.275 1.00 80.42 94 GLY B N 1
ATOM 1597 C CA . GLY B 2 94 ? 260.592 204.275 211.199 1.00 81.65 94 GLY B CA 1
ATOM 1598 C C . GLY B 2 94 ? 259.877 204.608 212.487 1.00 78.40 94 GLY B C 1
ATOM 1599 O O . GLY B 2 94 ? 260.279 204.200 213.581 1.00 84.64 94 GLY B O 1
ATOM 1600 N N . ILE B 2 95 ? 258.789 205.357 212.352 1.00 71.61 95 ILE B N 1
ATOM 1601 C CA . ILE B 2 95 ? 258.074 205.924 213.488 1.00 75.58 95 ILE B CA 1
ATOM 1602 C C . ILE B 2 95 ? 256.752 205.197 213.684 1.00 81.70 95 ILE B C 1
ATOM 1603 O O . ILE B 2 95 ? 256.010 204.944 212.726 1.00 84.85 95 ILE B O 1
ATOM 1608 N N . TYR B 2 96 ? 256.451 204.865 214.937 1.00 83.17 96 TYR B N 1
ATOM 1609 C CA . TYR B 2 96 ? 255.204 204.214 215.318 1.00 82.65 96 TYR B CA 1
ATOM 1610 C C . TYR B 2 96 ? 254.348 205.215 216.080 1.00 81.43 96 TYR B C 1
ATOM 1611 O O . TYR B 2 96 ? 254.876 206.033 216.842 1.00 81.25 96 TYR B O 1
ATOM 1620 N N . TYR B 2 97 ? 253.034 205.150 215.875 1.00 78.40 97 TYR B N 1
ATOM 1621 C CA . TYR B 2 97 ? 252.078 206.042 216.510 1.00 80.17 97 TYR B CA 1
ATOM 1622 C C . TYR B 2 97 ? 250.972 205.245 217.188 1.00 79.73 97 TYR B C 1
ATOM 1623 O O . TYR B 2 97 ? 250.548 204.193 216.696 1.00 87.00 97 TYR B O 1
ATOM 1632 N N . CYS B 2 98 ? 250.495 205.770 218.314 1.00 75.25 98 CYS B N 1
ATOM 1633 C CA . CYS B 2 98 ? 249.245 205.330 218.914 1.00 76.91 98 CYS B CA 1
ATOM 1634 C C . CYS B 2 98 ? 248.086 206.081 218.275 1.00 82.62 98 CYS B C 1
ATOM 1635 O O . CYS B 2 98 ? 248.245 207.209 217.804 1.00 89.79 98 CYS B O 1
ATOM 1638 N N . ALA B 2 99 ? 246.909 205.456 218.265 1.00 82.66 99 ALA B N 1
ATOM 1639 C CA . ALA B 2 99 ? 245.739 206.133 217.710 1.00 82.21 99 ALA B CA 1
ATOM 1640 C C . ALA B 2 99 ? 244.474 205.504 218.267 1.00 82.06 99 ALA B C 1
ATOM 1641 O O . ALA B 2 99 ? 244.296 204.286 218.178 1.00 89.91 99 ALA B O 1
ATOM 1643 N N . PHE B 2 100 ? 243.594 206.328 218.827 1.00 80.84 100 PHE B N 1
ATOM 1644 C CA . PHE B 2 100 ? 242.298 205.872 219.303 1.00 82.77 100 PHE B CA 1
ATOM 1645 C C . PHE B 2 100 ? 241.230 206.859 218.863 1.00 85.50 100 PHE B C 1
ATOM 1646 O O . PHE B 2 100 ? 241.511 208.044 218.667 1.00 90.19 100 PHE B O 1
ATOM 1654 N N . ASP B 2 101 ? 240.007 206.365 218.717 1.00 104.35 101 ASP B N 1
ATOM 1655 C CA . ASP B 2 101 ? 238.881 207.157 218.249 1.00 103.17 101 ASP B CA 1
ATOM 1656 C C . ASP B 2 101 ? 237.820 207.275 219.333 1.00 103.23 101 ASP B C 1
ATOM 1657 O O . ASP B 2 101 ? 237.633 206.375 220.156 1.00 106.56 101 ASP B O 1
ATOM 1662 N N . VAL B 2 102 ? 237.123 208.409 219.328 1.00 93.77 102 VAL B N 1
ATOM 1663 C CA . VAL B 2 102 ? 236.072 208.665 220.304 1.00 98.19 102 VAL B CA 1
ATOM 1664 C C . VAL B 2 102 ? 234.821 207.920 219.870 1.00 99.25 102 VAL B C 1
ATOM 1665 O O . VAL B 2 102 ? 234.303 207.071 220.602 1.00 103.81 102 VAL B O 1
ATOM 1669 N N . TYR B 2 103 ? 234.329 208.236 218.676 1.00 89.47 103 TYR B N 1
ATOM 1670 C CA . TYR B 2 103 ? 233.225 207.493 218.092 1.00 88.85 103 TYR B CA 1
ATOM 1671 C C . TYR B 2 103 ? 233.746 206.144 217.621 1.00 88.43 103 TYR B C 1
ATOM 1672 O O . TYR B 2 103 ? 234.339 206.053 216.542 1.00 92.98 103 TYR B O 1
ATOM 1681 N N . TYR B 2 104 ? 233.541 205.104 218.431 1.00 86.80 104 TYR B N 1
ATOM 1682 C CA . TYR B 2 104 ? 234.201 203.816 218.251 1.00 83.11 104 TYR B CA 1
ATOM 1683 C C . TYR B 2 104 ? 234.115 203.323 216.815 1.00 78.33 104 TYR B C 1
ATOM 1684 O O . TYR B 2 104 ? 233.026 203.033 216.312 1.00 83.63 104 TYR B O 1
ATOM 1693 N N . GLY B 2 105 ? 235.261 203.230 216.150 1.00 83.41 105 GLY B N 1
ATOM 1694 C CA . GLY B 2 105 ? 235.305 202.726 214.795 1.00 87.75 105 GLY B CA 1
ATOM 1695 C C . GLY B 2 105 ? 235.866 203.710 213.792 1.00 90.65 105 GLY B C 1
ATOM 1696 O O . GLY B 2 105 ? 235.545 204.901 213.828 1.00 92.81 105 GLY B O 1
ATOM 1697 N N . GLY B 2 106 ? 236.713 203.219 212.893 1.00 91.15 106 GLY B N 1
ATOM 1698 C CA . GLY B 2 106 ? 237.159 204.005 211.762 1.00 91.76 106 GLY B CA 1
ATOM 1699 C C . GLY B 2 106 ? 237.989 205.228 212.086 1.00 96.45 106 GLY B C 1
ATOM 1700 O O . GLY B 2 106 ? 239.154 205.113 212.479 1.00 95.41 106 GLY B O 1
ATOM 1701 N N . ALA B 2 107 ? 237.391 206.407 211.914 1.00 105.85 107 ALA B N 1
ATOM 1702 C CA . ALA B 2 107 ? 238.111 207.676 211.920 1.00 106.83 107 ALA B CA 1
ATOM 1703 C C . ALA B 2 107 ? 238.946 207.878 213.175 1.00 108.08 107 ALA B C 1
ATOM 1704 O O . ALA B 2 107 ? 238.404 208.004 214.276 1.00 108.12 107 ALA B O 1
ATOM 1706 N N . MET B 2 108 ? 240.264 207.936 213.011 1.00 108.70 108 MET B N 1
ATOM 1707 C CA . MET B 2 108 ? 241.151 208.177 214.138 1.00 104.32 108 MET B CA 1
ATOM 1708 C C . MET B 2 108 ? 241.496 209.657 214.215 1.00 105.13 108 MET B C 1
ATOM 1709 O O . MET B 2 108 ? 242.022 210.232 213.259 1.00 107.05 108 MET B O 1
ATOM 1714 N N . ASP B 2 109 ? 241.199 210.271 215.344 1.00 90.19 109 ASP B N 1
ATOM 1715 C CA . ASP B 2 109 ? 241.363 211.714 215.471 1.00 88.83 109 ASP B CA 1
ATOM 1716 C C . ASP B 2 109 ? 242.389 212.113 216.517 1.00 84.85 109 ASP B C 1
ATOM 1717 O O . ASP B 2 109 ? 243.077 213.120 216.338 1.00 88.09 109 ASP B O 1
ATOM 1722 N N . TYR B 2 110 ? 242.514 211.354 217.601 1.00 78.44 110 TYR B N 1
ATOM 1723 C CA . TYR B 2 110 ? 243.475 211.663 218.656 1.00 76.85 110 TYR B CA 1
ATOM 1724 C C . TYR B 2 110 ? 244.722 210.820 218.433 1.00 83.11 110 TYR B C 1
ATOM 1725 O O . TYR B 2 110 ? 244.761 209.638 218.784 1.00 87.94 110 TYR B O 1
ATOM 1734 N N . TRP B 2 111 ? 245.745 211.428 217.849 1.00 78.25 111 TRP B N 1
ATOM 1735 C CA . TRP B 2 111 ? 247.014 210.772 217.603 1.00 74.56 111 TRP B CA 1
ATOM 1736 C C . TRP B 2 111 ? 248.001 211.131 218.711 1.00 77.24 111 TRP B C 1
ATOM 1737 O O . TRP B 2 111 ? 247.663 211.814 219.680 1.00 81.31 111 TRP B O 1
ATOM 1748 N N . GLY B 2 112 ? 249.238 210.668 218.571 1.00 69.97 112 GLY B N 1
ATOM 1749 C CA . GLY B 2 112 ? 250.239 210.888 219.594 1.00 71.57 112 GLY B CA 1
ATOM 1750 C C . GLY B 2 112 ? 251.418 211.708 219.121 1.00 75.54 112 GLY B C 1
ATOM 1751 O O . GLY B 2 112 ? 251.244 212.724 218.441 1.00 82.16 112 GLY B O 1
ATOM 1752 N N . GLN B 2 113 ? 252.627 211.280 219.476 1.00 83.45 113 GLN B N 1
ATOM 1753 C CA . GLN B 2 113 ? 253.827 212.023 219.116 1.00 86.31 113 GLN B CA 1
ATOM 1754 C C . GLN B 2 113 ? 254.700 211.219 218.164 1.00 85.70 113 GLN B C 1
ATOM 1755 O O . GLN B 2 113 ? 255.118 211.725 217.118 1.00 86.86 113 GLN B O 1
ATOM 1761 N N . GLY B 2 114 ? 254.986 209.971 218.518 1.00 86.52 114 GLY B N 1
ATOM 1762 C CA . GLY B 2 114 ? 255.796 209.120 217.671 1.00 89.20 114 GLY B CA 1
ATOM 1763 C C . GLY B 2 114 ? 256.955 208.478 218.403 1.00 92.13 114 GLY B C 1
ATOM 1764 O O . GLY B 2 114 ? 257.582 209.109 219.258 1.00 97.62 114 GLY B O 1
ATOM 1765 N N . THR B 2 115 ? 257.248 207.222 218.079 1.00 89.94 115 THR B N 1
ATOM 1766 C CA . THR B 2 115 ? 258.357 206.496 218.685 1.00 91.38 115 THR B CA 1
ATOM 1767 C C . THR B 2 115 ? 259.226 205.939 217.571 1.00 94.10 115 THR B C 1
ATOM 1768 O O . THR B 2 115 ? 258.717 205.282 216.659 1.00 98.62 115 THR B O 1
ATOM 1772 N N . THR B 2 116 ? 260.529 206.192 217.645 1.00 90.48 116 THR B N 1
ATOM 1773 C CA . THR B 2 116 ? 261.449 205.860 216.563 1.00 91.26 116 THR B CA 1
ATOM 1774 C C . THR B 2 116 ? 262.078 204.498 216.833 1.00 92.92 116 THR B C 1
ATOM 1775 O O . THR B 2 116 ? 262.689 204.287 217.885 1.00 94.78 116 THR B O 1
ATOM 1779 N N . VAL B 2 117 ? 261.927 203.575 215.888 1.00 88.63 117 VAL B N 1
ATOM 1780 C CA . VAL B 2 117 ? 262.546 202.258 215.963 1.00 84.63 117 VAL B CA 1
ATOM 1781 C C . VAL B 2 117 ? 263.398 202.080 214.714 1.00 88.01 117 VAL B C 1
ATOM 1782 O O . VAL B 2 117 ? 262.905 202.213 213.587 1.00 93.72 117 VAL B O 1
ATOM 1786 N N . THR B 2 118 ? 264.679 201.783 214.909 1.00 101.85 118 THR B N 1
ATOM 1787 C CA . THR B 2 118 ? 265.615 201.552 213.821 1.00 104.93 118 THR B CA 1
ATOM 1788 C C . THR B 2 118 ? 266.270 200.185 213.975 1.00 102.62 118 THR B C 1
ATOM 1789 O O . THR B 2 118 ? 266.622 199.768 215.081 1.00 103.37 118 THR B O 1
ATOM 1793 N N . VAL B 2 119 ? 266.434 199.494 212.853 1.00 89.20 119 VAL B N 1
ATOM 1794 C CA . VAL B 2 119 ? 267.009 198.157 212.861 1.00 89.14 119 VAL B CA 1
ATOM 1795 C C . VAL B 2 119 ? 268.502 198.221 213.155 1.00 90.80 119 VAL B C 1
ATOM 1796 O O . VAL B 2 119 ? 269.311 198.490 212.268 1.00 93.06 119 VAL B O 1
ATOM 1800 N N . ASP C 3 2 ? 242.649 190.304 201.149 1.00 171.53 1 ASP C N 1
ATOM 1801 C CA . ASP C 3 2 ? 241.234 190.309 200.799 1.00 173.12 1 ASP C CA 1
ATOM 1802 C C . ASP C 3 2 ? 240.838 191.613 200.118 1.00 173.49 1 ASP C C 1
ATOM 1803 O O . ASP C 3 2 ? 240.033 191.619 199.187 1.00 171.91 1 ASP C O 1
ATOM 1808 N N . ILE C 3 3 ? 241.411 192.718 200.589 1.00 167.64 2 ILE C N 1
ATOM 1809 C CA . ILE C 3 3 ? 241.084 194.053 200.103 1.00 165.88 2 ILE C CA 1
ATOM 1810 C C . ILE C 3 3 ? 242.367 194.751 199.678 1.00 166.23 2 ILE C C 1
ATOM 1811 O O . ILE C 3 3 ? 243.370 194.723 200.399 1.00 165.50 2 ILE C O 1
ATOM 1816 N N . GLN C 3 4 ? 242.331 195.379 198.503 1.00 156.42 3 GLN C N 1
ATOM 1817 C CA . GLN C 3 4 ? 243.469 196.126 197.978 1.00 155.24 3 GLN C CA 1
ATOM 1818 C C . GLN C 3 4 ? 242.987 197.497 197.533 1.00 153.34 3 GLN C C 1
ATOM 1819 O O . GLN C 3 4 ? 242.001 197.600 196.797 1.00 153.16 3 GLN C O 1
ATOM 1825 N N . MET C 3 5 ? 243.680 198.542 197.975 1.00 117.25 4 MET C N 1
ATOM 1826 C CA . MET C 3 5 ? 243.328 199.918 197.663 1.00 112.09 4 MET C CA 1
ATOM 1827 C C . MET C 3 5 ? 244.527 200.620 197.040 1.00 113.67 4 MET C C 1
ATOM 1828 O O . MET C 3 5 ? 245.665 200.424 197.477 1.00 116.50 4 MET C O 1
ATOM 1833 N N . THR C 3 6 ? 244.271 201.435 196.016 1.00 87.10 5 THR C N 1
ATOM 1834 C CA . THR C 3 6 ? 245.340 202.082 195.253 1.00 84.92 5 THR C CA 1
ATOM 1835 C C . THR C 3 6 ? 244.905 203.494 194.876 1.00 82.29 5 THR C C 1
ATOM 1836 O O . THR C 3 6 ? 243.923 203.673 194.151 1.00 83.82 5 THR C O 1
ATOM 1840 N N . GLN C 3 7 ? 245.639 204.489 195.369 1.00 84.07 6 GLN C N 1
ATOM 1841 C CA . GLN C 3 7 ? 245.414 205.863 194.941 1.00 80.93 6 GLN C CA 1
ATOM 1842 C C . GLN C 3 7 ? 245.986 206.069 193.546 1.00 83.15 6 GLN C C 1
ATOM 1843 O O . GLN C 3 7 ? 247.076 205.586 193.228 1.00 84.60 6 GLN C O 1
ATOM 1849 N N . SER C 3 8 ? 245.248 206.792 192.707 1.00 92.76 7 SER C N 1
ATOM 1850 C CA . SER C 3 8 ? 245.615 206.880 191.298 1.00 95.18 7 SER C CA 1
ATOM 1851 C C . SER C 3 8 ? 246.832 207.776 191.072 1.00 95.47 7 SER C C 1
ATOM 1852 O O . SER C 3 8 ? 247.831 207.302 190.516 1.00 99.97 7 SER C O 1
ATOM 1855 N N . PRO C 3 9 ? 246.820 209.052 191.469 1.00 78.50 8 PRO C N 1
ATOM 1856 C CA . PRO C 3 9 ? 247.999 209.891 191.209 1.00 77.23 8 PRO C CA 1
ATOM 1857 C C . PRO C 3 9 ? 249.072 209.648 192.259 1.00 78.54 8 PRO C C 1
ATOM 1858 O O . PRO C 3 9 ? 248.797 209.656 193.461 1.00 84.38 8 PRO C O 1
ATOM 1862 N N . SER C 3 10 ? 250.300 209.419 191.801 1.00 60.12 9 SER C N 1
ATOM 1863 C CA . SER C 3 10 ? 251.409 209.197 192.717 1.00 61.01 9 SER C CA 1
ATOM 1864 C C . SER C 3 10 ? 251.931 210.524 193.247 1.00 69.20 9 SER C C 1
ATOM 1865 O O . SER C 3 10 ? 251.873 210.785 194.452 1.00 73.43 9 SER C O 1
ATOM 1868 N N . ILE C 3 11 ? 252.438 211.367 192.356 1.00 72.83 10 ILE C N 1
ATOM 1869 C CA . ILE C 3 11 ? 252.919 212.700 192.699 1.00 71.83 10 ILE C CA 1
ATOM 1870 C C . ILE C 3 11 ? 252.292 213.664 191.701 1.00 69.87 10 ILE C C 1
ATOM 1871 O O . ILE C 3 11 ? 252.725 213.752 190.547 1.00 74.09 10 ILE C O 1
ATOM 1876 N N . MET C 3 12 ? 251.273 214.394 192.139 1.00 69.45 11 MET C N 1
ATOM 1877 C CA . MET C 3 12 ? 250.548 215.328 191.291 1.00 68.15 11 MET C CA 1
ATOM 1878 C C . MET C 3 12 ? 250.947 216.753 191.642 1.00 73.83 11 MET C C 1
ATOM 1879 O O . MET C 3 12 ? 250.891 217.146 192.812 1.00 84.69 11 MET C O 1
ATOM 1884 N N . SER C 3 13 ? 251.345 217.518 190.634 1.00 74.86 12 SER C N 1
ATOM 1885 C CA . SER C 3 13 ? 251.713 218.911 190.825 1.00 79.38 12 SER C CA 1
ATOM 1886 C C . SER C 3 13 ? 250.468 219.791 190.827 1.00 79.94 12 SER C C 1
ATOM 1887 O O . SER C 3 13 ? 249.381 219.373 190.424 1.00 78.95 12 SER C O 1
ATOM 1890 N N . ALA C 3 14 ? 250.640 221.028 191.289 1.00 92.14 13 ALA C N 1
ATOM 1891 C CA . ALA C 3 14 ? 249.517 221.947 191.401 1.00 94.18 13 ALA C CA 1
ATOM 1892 C C . ALA C 3 14 ? 250.005 223.378 191.242 1.00 95.34 13 ALA C C 1
ATOM 1893 O O . ALA C 3 14 ? 251.198 223.669 191.357 1.00 94.40 13 ALA C O 1
ATOM 1895 N N . SER C 3 15 ? 249.059 224.272 190.968 1.00 107.95 14 SER C N 1
ATOM 1896 C CA . SER C 3 15 ? 249.297 225.699 190.855 1.00 109.38 14 SER C CA 1
ATOM 1897 C C . SER C 3 15 ? 248.283 226.458 191.703 1.00 110.51 14 SER C C 1
ATOM 1898 O O . SER C 3 15 ? 247.167 225.973 191.915 1.00 110.59 14 SER C O 1
ATOM 1901 N N . PRO C 3 16 ? 248.640 227.637 192.208 1.00 106.07 15 PRO C N 1
ATOM 1902 C CA . PRO C 3 16 ? 247.730 228.362 193.102 1.00 103.38 15 PRO C CA 1
ATOM 1903 C C . PRO C 3 16 ? 246.402 228.673 192.429 1.00 106.09 15 PRO C C 1
ATOM 1904 O O . PRO C 3 16 ? 246.346 229.017 191.247 1.00 106.19 15 PRO C O 1
ATOM 1908 N N . GLY C 3 17 ? 245.322 228.540 193.195 1.00 103.49 16 GLY C N 1
ATOM 1909 C CA . GLY C 3 17 ? 243.995 228.835 192.704 1.00 99.64 16 GLY C CA 1
ATOM 1910 C C . GLY C 3 17 ? 243.426 227.825 191.735 1.00 98.54 16 GLY C C 1
ATOM 1911 O O . GLY C 3 17 ? 242.304 228.020 191.254 1.00 99.85 16 GLY C O 1
ATOM 1912 N N . GLU C 3 18 ? 244.155 226.756 191.431 1.00 107.91 17 GLU C N 1
ATOM 1913 C CA . GLU C 3 18 ? 243.671 225.760 190.492 1.00 112.29 17 GLU C CA 1
ATOM 1914 C C . GLU C 3 18 ? 242.841 224.699 191.210 1.00 109.46 17 GLU C C 1
ATOM 1915 O O . GLU C 3 18 ? 242.675 224.715 192.432 1.00 107.79 17 GLU C O 1
ATOM 1921 N N . LYS C 3 19 ? 242.322 223.762 190.426 1.00 94.55 18 LYS C N 1
ATOM 1922 C CA . LYS C 3 19 ? 241.529 222.654 190.935 1.00 93.02 18 LYS C CA 1
ATOM 1923 C C . LYS C 3 19 ? 242.405 221.416 191.065 1.00 93.62 18 LYS C C 1
ATOM 1924 O O . LYS C 3 19 ? 243.208 221.118 190.177 1.00 95.49 18 LYS C O 1
ATOM 1930 N N . VAL C 3 20 ? 242.250 220.700 192.175 1.00 90.54 19 VAL C N 1
ATOM 1931 C CA . VAL C 3 20 ? 243.017 219.489 192.439 1.00 88.41 19 VAL C CA 1
ATOM 1932 C C . VAL C 3 20 ? 242.047 218.330 192.611 1.00 88.77 19 VAL C C 1
ATOM 1933 O O . VAL C 3 20 ? 240.997 218.481 193.240 1.00 93.49 19 VAL C O 1
ATOM 1937 N N . THR C 3 21 ? 242.390 217.177 192.043 1.00 82.00 20 THR C N 1
ATOM 1938 C CA . THR C 3 21 ? 241.535 215.996 192.137 1.00 85.09 20 THR C CA 1
ATOM 1939 C C . THR C 3 21 ? 242.397 214.795 192.495 1.00 85.19 20 THR C C 1
ATOM 1940 O O . THR C 3 21 ? 243.337 214.466 191.765 1.00 86.13 20 THR C O 1
ATOM 1944 N N . MET C 3 22 ? 242.079 214.141 193.607 1.00 90.27 21 MET C N 1
ATOM 1945 C CA . MET C 3 22 ? 242.752 212.909 193.990 1.00 84.28 21 MET C CA 1
ATOM 1946 C C . MET C 3 22 ? 241.750 211.767 194.043 1.00 86.64 21 MET C C 1
ATOM 1947 O O . MET C 3 22 ? 240.640 211.917 194.557 1.00 97.13 21 MET C O 1
ATOM 1952 N N . THR C 3 23 ? 242.148 210.618 193.505 1.00 76.22 22 THR C N 1
ATOM 1953 C CA . THR C 3 23 ? 241.251 209.483 193.356 1.00 81.84 22 THR C CA 1
ATOM 1954 C C . THR C 3 23 ? 241.801 208.268 194.084 1.00 80.51 22 THR C C 1
ATOM 1955 O O . THR C 3 23 ? 242.951 207.874 193.872 1.00 85.54 22 THR C O 1
ATOM 1959 N N . CYS C 3 24 ? 240.970 207.677 194.940 1.00 91.86 23 CYS C N 1
ATOM 1960 C CA . CYS C 3 24 ? 241.270 206.422 195.609 1.00 100.01 23 CYS C CA 1
ATOM 1961 C C . CYS C 3 24 ? 240.256 205.380 195.168 1.00 96.42 23 CYS C C 1
ATOM 1962 O O . CYS C 3 24 ? 239.045 205.601 195.263 1.00 97.68 23 CYS C O 1
ATOM 1965 N N . SER C 3 25 ? 240.756 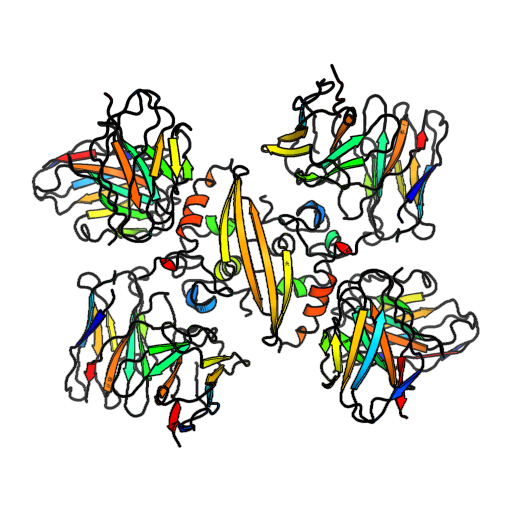204.251 194.685 1.00 98.90 24 SER C N 1
ATOM 1966 C CA . SER C 3 25 ? 239.906 203.162 194.236 1.00 101.44 24 SER C CA 1
ATOM 1967 C C . SER C 3 25 ? 239.599 202.244 195.416 1.00 103.36 24 SER C C 1
ATOM 1968 O O . SER C 3 25 ? 240.261 202.290 196.455 1.00 106.09 24 SER C O 1
ATOM 1971 N N . ALA C 3 26 ? 238.581 201.399 195.271 1.00 108.76 25 ALA C N 1
ATOM 1972 C CA . ALA C 3 26 ? 238.230 200.461 196.328 1.00 110.49 25 ALA C CA 1
ATOM 1973 C C . ALA C 3 26 ? 237.600 199.201 195.753 1.00 113.23 25 ALA C C 1
ATOM 1974 O O . ALA C 3 26 ? 236.398 199.175 195.471 1.00 115.30 25 ALA C O 1
ATOM 1976 N N . SER C 3 27 ? 238.398 198.149 195.583 1.00 126.96 26 SER C N 1
ATOM 1977 C CA . SER C 3 27 ? 237.883 196.883 195.080 1.00 127.51 26 SER C CA 1
ATOM 1978 C C . SER C 3 27 ? 237.232 196.095 196.209 1.00 127.04 26 SER C C 1
ATOM 1979 O O . SER C 3 27 ? 237.594 194.941 196.461 1.00 127.72 26 SER C O 1
ATOM 1982 N N . SER C 3 28 ? 236.269 196.713 196.890 1.00 119.54 27 SER C N 1
ATOM 1983 C CA . SER C 3 28 ? 235.636 196.083 198.044 1.00 120.66 27 SER C CA 1
ATOM 1984 C C . SER C 3 28 ? 234.275 196.744 198.265 1.00 116.36 27 SER C C 1
ATOM 1985 O O . SER C 3 28 ? 233.770 197.440 197.378 1.00 113.70 27 SER C O 1
ATOM 1988 N N . SER C 3 29 ? 233.688 196.521 199.435 1.00 108.77 28 SER C N 1
ATOM 1989 C CA . SER C 3 29 ? 232.415 197.114 199.817 1.00 108.30 28 SER C CA 1
ATOM 1990 C C . SER C 3 29 ? 232.594 198.016 201.028 1.00 109.62 28 SER C C 1
ATOM 1991 O O . SER C 3 29 ? 231.824 197.957 201.991 1.00 111.70 28 SER C O 1
ATOM 1994 N N . VAL C 3 30 ? 233.620 198.861 201.001 1.00 96.40 29 VAL C N 1
ATOM 1995 C CA . VAL C 3 30 ? 233.882 199.782 202.100 1.00 89.97 29 VAL C CA 1
ATOM 1996 C C . VAL C 3 30 ? 232.771 200.819 202.154 1.00 89.52 29 VAL C C 1
ATOM 1997 O O . VAL C 3 30 ? 232.554 201.566 201.194 1.00 96.62 29 VAL C O 1
ATOM 2001 N N . SER C 3 31 ? 232.064 200.866 203.281 1.00 91.73 30 SER C N 1
ATOM 2002 C CA . SER C 3 31 ? 230.911 201.744 203.434 1.00 100.27 30 SER C CA 1
ATOM 2003 C C . SER C 3 31 ? 231.298 203.211 203.317 1.00 97.77 30 SER C C 1
ATOM 2004 O O . SER C 3 31 ? 230.855 203.905 202.396 1.00 100.79 30 SER C O 1
ATOM 2007 N N . TYR C 3 32 ? 232.120 203.692 204.242 1.00 87.76 31 TYR C N 1
ATOM 2008 C CA . TYR C 3 32 ? 232.567 205.077 204.238 1.00 84.38 31 TYR C CA 1
ATOM 2009 C C . TYR C 3 32 ? 234.089 205.108 204.270 1.00 95.82 31 TYR C C 1
ATOM 2010 O O . TYR C 3 32 ? 234.709 204.433 205.100 1.00 104.57 31 TYR C O 1
ATOM 2019 N N . MET C 3 33 ? 234.687 205.887 203.375 1.00 95.64 32 MET C N 1
ATOM 2020 C CA . MET C 3 33 ? 236.139 205.974 203.278 1.00 94.29 32 MET C CA 1
ATOM 2021 C C . MET C 3 33 ? 236.610 207.224 204.011 1.00 98.35 32 MET C C 1
ATOM 2022 O O . MET C 3 33 ? 236.460 208.341 203.508 1.00 100.39 32 MET C O 1
ATOM 2027 N N . HIS C 3 34 ? 237.178 207.034 205.198 1.00 91.96 33 HIS C N 1
ATOM 2028 C CA . HIS C 3 34 ? 237.744 208.132 205.961 1.00 83.64 33 HIS C CA 1
ATOM 2029 C C . HIS C 3 34 ? 239.000 208.634 205.256 1.00 85.25 33 HIS C C 1
ATOM 2030 O O . HIS C 3 34 ? 239.587 207.945 204.419 1.00 94.15 33 HIS C O 1
ATOM 2037 N N . TRP C 3 35 ? 239.427 209.850 205.582 1.00 75.87 34 TRP C N 1
ATOM 2038 C CA . TRP C 3 35 ? 240.399 210.466 204.693 1.00 77.59 34 TRP C CA 1
ATOM 2039 C C . TRP C 3 35 ? 241.314 211.395 205.483 1.00 81.01 34 TRP C C 1
ATOM 2040 O O . TRP C 3 35 ? 240.849 212.379 206.064 1.00 86.93 34 TRP C O 1
ATOM 2051 N N . TYR C 3 36 ? 242.616 211.082 205.499 1.00 81.76 35 TYR C N 1
ATOM 2052 C CA . TYR C 3 36 ? 243.583 211.742 206.370 1.00 75.78 35 TYR C CA 1
ATOM 2053 C C . TYR C 3 36 ? 244.599 212.545 205.567 1.00 86.70 35 TYR C C 1
ATOM 2054 O O . TYR C 3 36 ? 244.752 212.371 204.355 1.00 94.14 35 TYR C O 1
ATOM 2063 N N . GLN C 3 37 ? 245.329 213.401 206.285 1.00 82.77 36 GLN C N 1
ATOM 2064 C CA . GLN C 3 37 ? 246.404 214.211 205.718 1.00 83.77 36 GLN C CA 1
ATOM 2065 C C . GLN C 3 37 ? 247.547 214.288 206.718 1.00 79.56 36 GLN C C 1
ATOM 2066 O O . GLN C 3 37 ? 247.312 214.495 207.911 1.00 86.04 36 GLN C O 1
ATOM 2072 N N . GLN C 3 38 ? 248.775 214.130 206.232 1.00 71.89 37 GLN C N 1
ATOM 2073 C CA . GLN C 3 38 ? 249.978 214.230 207.050 1.00 69.44 37 GLN C CA 1
ATOM 2074 C C . GLN C 3 38 ? 250.928 215.236 206.419 1.00 74.32 37 GLN C C 1
ATOM 2075 O O . GLN C 3 38 ? 251.173 215.187 205.208 1.00 84.25 37 GLN C O 1
ATOM 2081 N N . LYS C 3 39 ? 251.461 216.140 207.236 1.00 76.24 38 LYS C N 1
ATOM 2082 C CA . LYS C 3 39 ? 252.454 217.095 206.777 1.00 75.92 38 LYS C CA 1
ATOM 2083 C C . LYS C 3 39 ? 253.850 216.601 207.143 1.00 77.12 38 LYS C C 1
ATOM 2084 O O . LYS C 3 39 ? 254.024 215.547 207.758 1.00 82.70 38 LYS C O 1
ATOM 2090 N N . SER C 3 40 ? 254.863 217.371 206.759 1.00 76.09 39 SER C N 1
ATOM 2091 C CA . SER C 3 40 ? 256.238 216.971 207.015 1.00 74.31 39 SER C CA 1
ATOM 2092 C C . SER C 3 40 ? 256.581 217.132 208.489 1.00 74.12 39 SER C C 1
ATOM 2093 O O . SER C 3 40 ? 256.366 218.193 209.082 1.00 74.84 39 SER C O 1
ATOM 2096 N N . SER C 3 41 ? 257.126 216.065 209.076 1.00 95.66 40 SER C N 1
ATOM 2097 C CA . SER C 3 41 ? 257.572 216.054 210.465 1.00 100.04 40 SER C CA 1
ATOM 2098 C C . SER C 3 41 ? 256.478 216.511 211.420 1.00 97.72 40 SER C C 1
ATOM 2099 O O . SER C 3 41 ? 256.650 217.499 212.141 1.00 100.44 40 SER C O 1
ATOM 2102 N N . THR C 3 42 ? 255.353 215.803 211.435 1.00 99.39 41 THR C N 1
ATOM 2103 C CA . THR C 3 42 ? 254.258 216.134 212.335 1.00 101.78 41 THR C CA 1
ATOM 2104 C C . THR C 3 42 ? 253.368 214.911 212.487 1.00 97.18 41 THR C C 1
ATOM 2105 O O . THR C 3 42 ? 253.556 213.892 211.819 1.00 98.37 41 THR C O 1
ATOM 2109 N N . SER C 3 43 ? 252.399 215.025 213.374 1.00 79.28 42 SER C N 1
ATOM 2110 C CA . SER C 3 43 ? 251.459 213.931 213.572 1.00 84.68 42 SER C CA 1
ATOM 2111 C C . SER C 3 43 ? 250.357 213.997 212.523 1.00 86.82 42 SER C C 1
ATOM 2112 O O . SER C 3 43 ? 249.930 215.096 212.154 1.00 90.47 42 SER C O 1
ATOM 2115 N N . PRO C 3 44 ? 249.886 212.860 212.019 1.00 77.22 43 PRO C N 1
ATOM 2116 C CA . PRO C 3 44 ? 248.787 212.881 211.050 1.00 79.70 43 PRO C CA 1
ATOM 2117 C C . PRO C 3 44 ? 247.514 213.455 211.654 1.00 83.49 43 PRO C C 1
ATOM 2118 O O . PRO C 3 44 ? 247.262 213.334 212.854 1.00 85.22 43 PRO C O 1
ATOM 2122 N N . LYS C 3 45 ? 246.709 214.088 210.807 1.00 76.64 44 LYS C N 1
ATOM 2123 C CA . LYS C 3 45 ? 245.437 214.667 211.205 1.00 69.69 44 LYS C CA 1
ATOM 2124 C C . LYS C 3 45 ? 244.334 214.181 210.274 1.00 78.37 44 LYS C C 1
ATOM 2125 O O . LYS C 3 45 ? 244.582 213.787 209.132 1.00 83.95 44 LYS C O 1
ATOM 2131 N N . LEU C 3 46 ? 243.106 214.213 210.781 1.00 82.79 45 LEU C N 1
ATOM 2132 C CA . LEU C 3 46 ? 241.952 213.758 210.018 1.00 83.52 45 LEU C CA 1
ATOM 2133 C C . LEU C 3 46 ? 241.325 214.929 209.274 1.00 91.08 45 LEU C C 1
ATOM 2134 O O . LEU C 3 46 ? 241.263 216.044 209.800 1.00 93.77 45 LEU C O 1
ATOM 2139 N N . TRP C 3 47 ? 240.864 214.681 208.045 1.00 90.05 46 TRP C N 1
ATOM 2140 C CA . TRP C 3 47 ? 240.350 215.748 207.197 1.00 84.20 46 TRP C CA 1
ATOM 2141 C C . TRP C 3 47 ? 238.989 215.466 206.577 1.00 83.55 46 TRP C C 1
ATOM 2142 O O . TRP C 3 47 ? 238.268 216.418 206.273 1.00 86.87 46 TRP C O 1
ATOM 2153 N N . ILE C 3 48 ? 238.611 214.206 206.374 1.00 83.23 47 ILE C N 1
ATOM 2154 C CA . ILE C 3 48 ? 237.264 213.867 205.926 1.00 86.52 47 ILE C CA 1
ATOM 2155 C C . ILE C 3 48 ? 236.747 212.706 206.764 1.00 91.56 47 ILE C C 1
ATOM 2156 O O . ILE C 3 48 ? 237.373 211.638 206.805 1.00 99.86 47 ILE C O 1
ATOM 2161 N N . TYR C 3 49 ? 235.587 212.909 207.399 1.00 91.39 48 TYR C N 1
ATOM 2162 C CA . TYR C 3 49 ? 235.028 211.947 208.341 1.00 90.54 48 TYR C CA 1
ATOM 2163 C C . TYR C 3 49 ? 234.393 210.755 207.644 1.00 92.30 48 TYR C C 1
ATOM 2164 O O . TYR C 3 49 ? 234.902 209.635 207.744 1.00 95.06 48 TYR C O 1
ATOM 2173 N N . ASP C 3 50 ? 233.292 210.970 206.929 1.00 96.25 49 ASP C N 1
ATOM 2174 C CA . ASP C 3 50 ? 232.640 209.893 206.188 1.00 102.40 49 ASP C CA 1
ATOM 2175 C C . ASP C 3 50 ? 232.340 210.380 204.776 1.00 95.19 49 ASP C C 1
ATOM 2176 O O . ASP C 3 50 ? 231.215 210.781 204.470 1.00 98.13 49 ASP C O 1
ATOM 2181 N N . THR C 3 51 ? 233.365 210.368 203.928 1.00 82.58 50 THR C N 1
ATOM 2182 C CA . THR C 3 51 ? 233.247 210.442 202.477 1.00 86.73 50 THR C CA 1
ATOM 2183 C C . THR C 3 51 ? 232.716 211.797 202.010 1.00 89.81 50 THR C C 1
ATOM 2184 O O . THR C 3 51 ? 232.874 212.164 200.842 1.00 96.43 50 THR C O 1
ATOM 2188 N N . SER C 3 52 ? 232.136 212.577 202.920 1.00 83.60 51 SER C N 1
ATOM 2189 C CA . SER C 3 52 ? 231.620 213.889 202.550 1.00 84.15 51 SER C CA 1
ATOM 2190 C C . SER C 3 52 ? 232.008 214.965 203.553 1.00 83.72 51 SER C C 1
ATOM 2191 O O . SER C 3 52 ? 232.318 216.098 203.173 1.00 87.22 51 SER C O 1
ATOM 2194 N N . GLU C 3 53 ? 231.994 214.615 204.833 1.00 95.46 52 GLU C N 1
ATOM 2195 C CA . GLU C 3 53 ? 232.073 215.611 205.892 1.00 95.88 52 GLU C CA 1
ATOM 2196 C C . GLU C 3 53 ? 233.493 216.113 206.075 1.00 101.14 52 GLU C C 1
ATOM 2197 O O . GLU C 3 53 ? 234.428 215.324 206.232 1.00 109.28 52 GLU C O 1
ATOM 2203 N N . LEU C 3 54 ? 233.651 217.432 206.056 1.00 96.38 53 LEU C N 1
ATOM 2204 C CA . LEU C 3 54 ? 234.919 218.024 206.441 1.00 97.83 53 LEU C CA 1
ATOM 2205 C C . LEU C 3 54 ? 235.130 217.865 207.943 1.00 99.75 53 LEU C C 1
ATOM 2206 O O . LEU C 3 54 ? 234.181 217.800 208.729 1.00 100.86 53 LEU C O 1
ATOM 2211 N N . ALA C 3 55 ? 236.396 217.801 208.341 1.00 104.05 54 ALA C N 1
ATOM 2212 C CA . ALA C 3 55 ? 236.738 217.506 209.722 1.00 102.98 54 ALA C CA 1
ATOM 2213 C C . ALA C 3 55 ? 236.531 218.733 210.606 1.00 102.47 54 ALA C C 1
ATOM 2214 O O . ALA C 3 55 ? 235.954 219.744 210.197 1.00 106.16 54 ALA C O 1
ATOM 2216 N N . SER C 3 56 ? 236.990 218.631 211.849 1.00 96.57 55 SER C N 1
ATOM 2217 C CA . SER C 3 56 ? 236.951 219.755 212.773 1.00 98.83 55 SER C CA 1
ATOM 2218 C C . SER C 3 56 ? 238.190 220.616 212.564 1.00 95.98 55 SER C C 1
ATOM 2219 O O . SER C 3 56 ? 239.312 220.099 212.524 1.00 95.25 55 SER C O 1
ATOM 2222 N N . GLY C 3 57 ? 237.991 221.923 212.428 1.00 90.79 56 GLY C N 1
ATOM 2223 C CA . GLY C 3 57 ? 239.107 222.816 212.199 1.00 90.36 56 GLY C CA 1
ATOM 2224 C C . GLY C 3 57 ? 239.725 222.614 210.833 1.00 88.81 56 GLY C C 1
ATOM 2225 O O . GLY C 3 57 ? 240.863 222.150 210.720 1.00 94.25 56 GLY C O 1
ATOM 2226 N N . VAL C 3 58 ? 238.978 222.946 209.785 1.00 84.34 57 VAL C N 1
ATOM 2227 C CA . VAL C 3 58 ? 239.435 222.736 208.415 1.00 85.42 57 VAL C CA 1
ATOM 2228 C C . VAL C 3 58 ? 238.863 223.828 207.519 1.00 89.75 57 VAL C C 1
ATOM 2229 O O . VAL C 3 58 ? 237.724 224.269 207.729 1.00 93.24 57 VAL C O 1
ATOM 2233 N N . PRO C 3 59 ? 239.619 224.320 206.541 1.00 95.38 58 PRO C N 1
ATOM 2234 C CA . PRO C 3 59 ? 239.022 225.190 205.525 1.00 99.62 58 PRO C CA 1
ATOM 2235 C C . PRO C 3 59 ? 237.958 224.445 204.734 1.00 102.39 58 PRO C C 1
ATOM 2236 O O . PRO C 3 59 ? 238.022 223.226 204.563 1.00 100.50 58 PRO C O 1
ATOM 2240 N N . GLY C 3 60 ? 236.970 225.192 204.251 1.00 101.99 59 GLY C N 1
ATOM 2241 C CA . GLY C 3 60 ? 235.867 224.604 203.517 1.00 98.41 59 GLY C CA 1
ATOM 2242 C C . GLY C 3 60 ? 236.179 224.356 202.057 1.00 95.91 59 GLY C C 1
ATOM 2243 O O . GLY C 3 60 ? 235.275 224.109 201.253 1.00 94.80 59 GLY C O 1
ATOM 2244 N N . ARG C 3 61 ? 237.461 224.426 201.700 1.00 100.54 60 ARG C N 1
ATOM 2245 C CA . ARG C 3 61 ? 237.853 224.259 200.306 1.00 102.62 60 ARG C CA 1
ATOM 2246 C C . ARG C 3 61 ? 237.601 222.837 199.815 1.00 108.49 60 A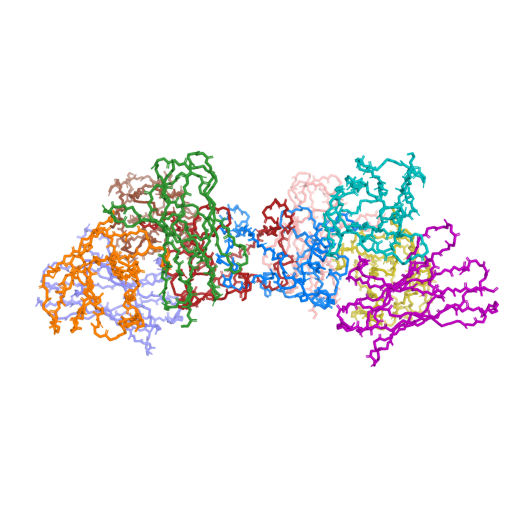RG C C 1
ATOM 2247 O O . ARG C 3 61 ? 237.174 222.638 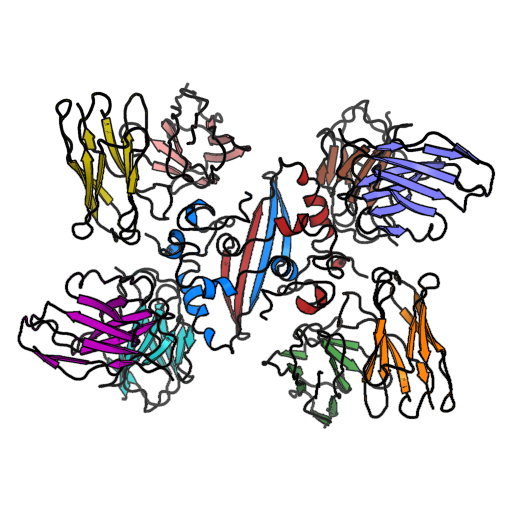198.673 1.00 112.22 60 ARG C O 1
ATOM 2255 N N . PHE C 3 62 ? 237.859 221.840 200.656 1.00 105.50 61 PHE C N 1
ATOM 2256 C CA . PHE C 3 62 ? 237.863 220.458 200.203 1.00 103.58 61 PHE C CA 1
ATOM 2257 C C . PHE C 3 62 ? 236.446 219.893 200.162 1.00 102.02 61 PHE C C 1
ATOM 2258 O O . PHE C 3 62 ? 235.548 220.347 200.874 1.00 106.75 61 PHE C O 1
ATOM 2266 N N . SER C 3 63 ? 236.253 218.884 199.312 1.00 96.60 62 SER C N 1
ATOM 2267 C CA . SER C 3 63 ? 234.970 218.195 199.268 1.00 98.04 62 SER C CA 1
ATOM 2268 C C . SER C 3 63 ? 235.159 216.796 198.700 1.00 101.56 62 SER C C 1
ATOM 2269 O O . SER C 3 63 ? 235.785 216.627 197.653 1.00 104.52 62 SER C O 1
ATOM 2272 N N . GLY C 3 64 ? 234.599 215.799 199.386 1.00 97.89 63 GLY C N 1
ATOM 2273 C CA . GLY C 3 64 ? 234.678 214.423 198.949 1.00 96.46 63 GLY C CA 1
ATOM 2274 C C . GLY C 3 64 ? 233.541 214.040 198.010 1.00 95.75 63 GLY C C 1
ATOM 2275 O O . GLY C 3 64 ? 232.567 214.765 197.827 1.00 99.85 63 GLY C O 1
ATOM 2276 N N . SER C 3 65 ? 233.688 212.862 197.407 1.00 85.18 64 SER C N 1
ATOM 2277 C CA . SER C 3 65 ? 232.670 212.354 196.497 1.00 84.51 64 SER C CA 1
ATOM 2278 C C . SER C 3 65 ? 232.544 210.847 196.667 1.00 88.53 64 SER C C 1
ATOM 2279 O O . SER C 3 65 ? 233.373 210.200 197.311 1.00 92.64 64 SER C O 1
ATOM 2282 N N . ARG C 3 66 ? 231.489 210.293 196.077 1.00 97.42 65 ARG C N 1
ATOM 2283 C CA . ARG C 3 66 ? 231.218 208.862 196.162 1.00 97.91 65 ARG C CA 1
ATOM 2284 C C . ARG C 3 66 ? 230.865 208.328 194.774 1.00 96.94 65 ARG C C 1
ATOM 2285 O O . ARG C 3 66 ? 229.862 207.640 194.581 1.00 100.56 65 ARG C O 1
ATOM 2293 N N . SER C 3 67 ? 231.682 208.656 193.779 1.00 97.77 66 SER C N 1
ATOM 2294 C CA . SER C 3 67 ? 231.403 208.260 192.399 1.00 103.32 66 SER C CA 1
ATOM 2295 C C . SER C 3 67 ? 231.591 206.753 192.279 1.00 99.79 66 SER C C 1
ATOM 2296 O O . SER C 3 67 ? 232.630 206.263 191.836 1.00 99.35 66 SER C O 1
ATOM 2299 N N . GLY C 3 68 ? 230.558 206.010 192.667 1.00 86.69 67 GLY C N 1
ATOM 2300 C CA . GLY C 3 68 ? 230.623 204.567 192.613 1.00 84.65 67 GLY C CA 1
ATOM 2301 C C . GLY C 3 68 ? 231.638 204.017 193.601 1.00 89.09 67 GLY C C 1
ATOM 2302 O O . GLY C 3 68 ? 231.891 204.583 194.668 1.00 92.11 67 GLY C O 1
ATOM 2303 N N . ASN C 3 69 ? 232.229 202.884 193.224 1.00 89.45 68 ASN C N 1
ATOM 2304 C CA . ASN C 3 69 ? 233.286 202.301 194.039 1.00 89.48 68 ASN C CA 1
ATOM 2305 C C . ASN C 3 69 ? 234.539 203.158 194.072 1.00 92.72 68 ASN C C 1
ATOM 2306 O O . ASN C 3 69 ? 235.409 202.918 194.915 1.00 94.70 68 ASN C O 1
ATOM 2311 N N . SER C 3 70 ? 234.653 204.141 193.187 1.00 98.11 69 SER C N 1
ATOM 2312 C CA . SER C 3 70 ? 235.776 205.066 193.181 1.00 101.08 69 SER C CA 1
ATOM 2313 C C . SER C 3 70 ? 235.431 206.277 194.036 1.00 100.32 69 SER C C 1
ATOM 2314 O O . SER C 3 70 ? 234.351 206.858 193.892 1.00 104.02 69 SER C O 1
ATOM 2317 N N . TYR C 3 71 ? 236.345 206.650 194.923 1.00 82.46 70 TYR C N 1
ATOM 2318 C CA . TYR C 3 71 ? 236.168 207.803 195.788 1.00 76.77 70 TYR C CA 1
ATOM 2319 C C . TYR C 3 71 ? 237.180 208.869 195.401 1.00 78.26 70 TYR C C 1
ATOM 2320 O O . TYR C 3 71 ? 238.252 208.561 194.878 1.00 78.27 70 TYR C O 1
ATOM 2329 N N . SER C 3 72 ? 236.830 210.129 195.634 1.00 81.12 71 SER C N 1
ATOM 2330 C CA . SER C 3 72 ? 237.689 211.221 195.209 1.00 82.02 71 SER C CA 1
ATOM 2331 C C . SER C 3 72 ? 237.572 212.396 196.165 1.00 80.93 71 SER C C 1
ATOM 2332 O O . SER C 3 72 ? 236.541 212.598 196.813 1.00 87.26 71 SER C O 1
ATOM 2335 N N . LEU C 3 73 ? 238.656 213.164 196.246 1.00 75.20 72 LEU C N 1
ATOM 2336 C CA . LEU C 3 73 ? 238.670 214.459 196.907 1.00 74.59 72 LEU C CA 1
ATOM 2337 C C . LEU C 3 73 ? 238.903 215.539 195.864 1.00 76.47 72 LEU C C 1
ATOM 2338 O O . LEU C 3 73 ? 239.826 215.430 195.046 1.00 82.38 72 LEU C O 1
ATOM 2343 N N . THR C 3 74 ? 238.068 216.574 195.900 1.00 85.15 73 THR C N 1
ATOM 2344 C CA . THR C 3 74 ? 238.221 217.760 195.075 1.00 88.70 73 THR C CA 1
ATOM 2345 C C . THR C 3 74 ? 238.675 218.905 195.966 1.00 90.05 73 THR C C 1
ATOM 2346 O O . THR C 3 74 ? 237.997 219.247 196.945 1.00 93.89 73 THR C O 1
ATOM 2350 N N . ILE C 3 75 ? 239.831 219.475 195.635 1.00 92.42 74 ILE C N 1
ATOM 2351 C CA . ILE C 3 75 ? 240.341 220.681 196.271 1.00 90.55 74 ILE C CA 1
ATOM 2352 C C . ILE C 3 75 ? 239.986 221.833 195.340 1.00 93.44 74 ILE C C 1
ATOM 2353 O O . ILE C 3 75 ? 240.475 221.907 194.208 1.00 98.69 74 ILE C O 1
ATOM 2358 N N . SER C 3 76 ? 239.123 222.732 195.819 1.00 92.37 75 SER C N 1
ATOM 2359 C CA . SER C 3 76 ? 238.635 223.839 195.009 1.00 94.05 75 SER C CA 1
ATOM 2360 C C . SER C 3 76 ? 239.773 224.719 194.509 1.00 96.65 75 SER C C 1
ATOM 2361 O O . SER C 3 76 ? 240.007 224.831 193.301 1.00 99.90 75 SER C O 1
ATOM 2364 N N . SER C 3 77 ? 240.492 225.347 195.433 1.00 105.48 76 SER C N 1
ATOM 2365 C CA . SER C 3 77 ? 241.603 226.220 195.094 1.00 110.04 76 SER C CA 1
ATOM 2366 C C . SER C 3 77 ? 242.825 225.835 195.911 1.00 112.74 76 SER C C 1
ATOM 2367 O O . SER C 3 77 ? 242.732 225.569 197.113 1.00 112.67 76 SER C O 1
ATOM 2370 N N . MET C 3 78 ? 243.974 225.809 195.246 1.00 123.32 77 MET C N 1
ATOM 2371 C CA . MET C 3 78 ? 245.223 225.479 195.907 1.00 122.87 77 MET C CA 1
ATOM 2372 C C . MET C 3 78 ? 245.722 226.666 196.725 1.00 120.99 77 MET C C 1
ATOM 2373 O O . MET C 3 78 ? 245.420 227.826 196.436 1.00 121.97 77 MET C O 1
ATOM 2378 N N . GLU C 3 79 ? 246.493 226.358 197.762 1.00 111.25 78 GLU C N 1
ATOM 2379 C CA . GLU C 3 79 ? 247.081 227.384 198.609 1.00 111.77 78 GLU C CA 1
ATOM 2380 C C . GLU C 3 79 ? 248.357 226.828 199.219 1.00 112.23 78 GLU C C 1
ATOM 2381 O O . GLU C 3 79 ? 248.617 225.623 199.168 1.00 113.73 78 GLU C O 1
ATOM 2387 N N . ALA C 3 80 ? 249.158 227.730 199.791 1.00 88.37 79 ALA C N 1
ATOM 2388 C CA . ALA C 3 80 ? 250.399 227.310 200.432 1.00 85.03 79 ALA C CA 1
ATOM 2389 C C . ALA C 3 80 ? 250.138 226.341 201.574 1.00 85.39 79 ALA C C 1
ATOM 2390 O O . ALA C 3 80 ? 251.004 225.524 201.907 1.00 87.34 79 ALA C O 1
ATOM 2392 N N . GLU C 3 81 ? 248.958 226.406 202.176 1.00 100.09 80 GLU C N 1
ATOM 2393 C CA . GLU C 3 81 ? 248.590 225.558 203.303 1.00 105.45 80 GLU C CA 1
ATOM 2394 C C . GLU C 3 81 ? 248.156 224.163 202.891 1.00 103.32 80 GLU C C 1
ATOM 2395 O O . GLU C 3 81 ? 247.577 223.473 203.739 1.00 107.10 80 GLU C O 1
ATOM 2401 N N . ASP C 3 82 ? 248.386 223.694 201.663 1.00 95.94 81 ASP C N 1
ATOM 2402 C CA . ASP C 3 82 ? 247.948 222.364 201.263 1.00 100.04 81 ASP C CA 1
ATOM 2403 C C . ASP C 3 82 ? 249.066 221.517 200.667 1.00 98.02 81 ASP C C 1
ATOM 2404 O O . ASP C 3 82 ? 248.776 220.534 199.977 1.00 102.87 81 ASP C O 1
ATOM 2409 N N . VAL C 3 83 ? 250.327 221.860 200.915 1.00 83.77 82 VAL C N 1
ATOM 2410 C CA . VAL C 3 83 ? 251.443 221.070 200.411 1.00 87.24 82 VAL C CA 1
ATOM 2411 C C . VAL C 3 83 ? 251.814 220.017 201.444 1.00 87.49 82 VAL C C 1
ATOM 2412 O O . VAL C 3 83 ? 252.562 220.294 202.388 1.00 91.17 82 VAL C O 1
ATOM 2416 N N . ALA C 3 84 ? 251.294 218.803 201.274 1.00 82.35 83 ALA C N 1
ATOM 2417 C CA . ALA C 3 84 ? 251.549 217.707 202.195 1.00 83.22 83 ALA C CA 1
ATOM 2418 C C . ALA C 3 84 ? 251.189 216.393 201.514 1.00 78.44 83 ALA C C 1
ATOM 2419 O O . ALA C 3 84 ? 250.900 216.348 200.315 1.00 83.36 83 ALA C O 1
ATOM 2421 N N . THR C 3 85 ? 251.217 215.315 202.286 1.00 69.96 84 THR C N 1
ATOM 2422 C CA . THR C 3 85 ? 250.761 214.026 201.797 1.00 67.70 84 THR C CA 1
ATOM 2423 C C . THR C 3 85 ? 249.320 213.789 202.233 1.00 76.06 84 THR C C 1
ATOM 2424 O O . THR C 3 85 ? 248.853 214.327 203.238 1.00 85.90 84 THR C O 1
ATOM 2428 N N . TYR C 3 86 ? 248.612 212.976 201.454 1.00 70.72 85 TYR C N 1
ATOM 2429 C CA . TYR C 3 86 ? 247.184 212.751 201.662 1.00 65.73 85 TYR C CA 1
ATOM 2430 C C . TYR C 3 86 ? 246.905 211.265 201.500 1.00 69.78 85 TYR C C 1
ATOM 2431 O O . TYR C 3 86 ? 247.382 210.650 200.542 1.00 79.73 85 TYR C O 1
ATOM 2440 N N . TYR C 3 87 ? 246.139 210.685 202.421 1.00 71.63 86 TYR C N 1
ATOM 2441 C CA . TYR C 3 87 ? 245.915 209.248 202.447 1.00 70.81 86 TYR C CA 1
ATOM 2442 C C . TYR C 3 87 ? 244.431 208.926 202.562 1.00 81.48 86 TYR C C 1
ATOM 2443 O O . TYR C 3 87 ? 243.665 209.677 203.176 1.00 88.19 86 TYR C O 1
ATOM 2452 N N . CYS C 3 88 ? 244.033 207.804 201.968 1.00 83.81 87 CYS C N 1
ATOM 2453 C CA . CYS C 3 88 ? 242.683 207.272 202.086 1.00 84.63 87 CYS C CA 1
ATOM 2454 C C . CYS C 3 88 ? 242.689 206.097 203.055 1.00 83.95 87 CYS C C 1
ATOM 2455 O O . CYS C 3 88 ? 243.661 205.338 203.109 1.00 90.36 87 CYS C O 1
ATOM 2458 N N . PHE C 3 89 ? 241.611 205.946 203.826 1.00 84.26 88 PHE C N 1
ATOM 2459 C CA . PHE C 3 89 ? 241.560 204.941 204.875 1.00 80.67 88 PHE C CA 1
ATOM 2460 C C . PHE C 3 89 ? 240.195 204.270 204.922 1.00 83.09 88 PHE C C 1
ATOM 2461 O O . PHE C 3 89 ? 239.153 204.919 204.792 1.00 95.78 88 PHE C O 1
ATOM 2469 N N . GLN C 3 90 ? 240.227 202.961 205.123 1.00 88.01 89 GLN C N 1
ATOM 2470 C CA . GLN C 3 90 ? 239.090 202.061 205.207 1.00 91.92 89 GLN C CA 1
ATOM 2471 C C . GLN C 3 90 ? 238.646 201.953 206.666 1.00 92.91 89 GLN C C 1
ATOM 2472 O O . GLN C 3 90 ? 238.942 202.830 207.483 1.00 97.83 89 GLN C O 1
ATOM 2478 N N . GLY C 3 91 ? 237.928 200.886 207.005 1.00 66.67 90 GLY C N 1
ATOM 2479 C CA . GLY C 3 91 ? 237.332 200.788 208.321 1.00 69.90 90 GLY C CA 1
ATOM 2480 C C . GLY C 3 91 ? 235.964 200.147 208.336 1.00 67.01 90 GLY C C 1
ATOM 2481 O O . GLY C 3 91 ? 235.245 200.214 209.336 1.00 69.39 90 GLY C O 1
ATOM 2482 N N . SER C 3 92 ? 235.595 199.517 207.226 1.00 86.44 91 SER C N 1
ATOM 2483 C CA . SER C 3 92 ? 234.429 198.646 207.217 1.00 94.87 91 SER C CA 1
ATOM 2484 C C . SER C 3 92 ? 234.833 197.250 207.675 1.00 93.12 91 SER C C 1
ATOM 2485 O O . SER C 3 92 ? 234.268 196.717 208.635 1.00 93.47 91 SER C O 1
ATOM 2488 N N . GLY C 3 93 ? 235.811 196.655 206.998 1.00 99.04 92 GLY C N 1
ATOM 2489 C CA . GLY C 3 93 ? 236.269 195.327 207.374 1.00 98.25 92 GLY C CA 1
ATOM 2490 C C . GLY C 3 93 ? 237.386 195.402 208.401 1.00 98.36 92 GLY C C 1
ATOM 2491 O O . GLY C 3 93 ? 238.070 196.424 208.522 1.00 103.33 92 GLY C O 1
ATOM 2492 N N . TYR C 3 94 ? 237.571 194.317 209.150 1.00 90.23 93 TYR C N 1
ATOM 2493 C CA . TYR C 3 94 ? 238.622 194.279 210.164 1.00 89.40 93 TYR C CA 1
ATOM 2494 C C . TYR C 3 94 ? 240.033 194.466 209.618 1.00 93.02 93 TYR C C 1
ATOM 2495 O O . TYR C 3 94 ? 240.792 195.245 210.219 1.00 98.50 93 TYR C O 1
ATOM 2504 N N . PRO C 3 95 ? 240.461 193.813 208.527 1.00 74.40 94 PRO C N 1
ATOM 2505 C CA . PRO C 3 95 ? 241.823 194.060 208.038 1.00 73.31 94 PRO C CA 1
ATOM 2506 C C . PRO C 3 95 ? 241.961 195.443 207.422 1.00 83.37 94 PRO C C 1
ATOM 2507 O O . PRO C 3 95 ? 241.886 195.600 206.199 1.00 84.77 94 PRO C O 1
ATOM 2511 N N . LEU C 3 96 ? 242.155 196.448 208.271 1.00 83.54 95 LEU C N 1
ATOM 2512 C CA . LEU C 3 96 ? 242.248 197.827 207.816 1.00 70.95 95 LEU C CA 1
ATOM 2513 C C . LEU C 3 96 ? 243.430 198.000 206.872 1.00 72.60 95 LEU C C 1
ATOM 2514 O O . LEU C 3 96 ? 244.449 197.314 206.982 1.00 80.21 95 LEU C O 1
ATOM 2519 N N . THR C 3 97 ? 243.286 198.928 205.931 1.00 81.11 96 THR C N 1
ATOM 2520 C CA . THR C 3 97 ? 244.334 199.168 204.947 1.00 86.33 96 THR C CA 1
ATOM 2521 C C . THR C 3 97 ? 244.358 200.644 204.592 1.00 85.70 96 THR C C 1
ATOM 2522 O O . THR C 3 97 ? 243.326 201.213 204.228 1.00 90.43 96 THR C O 1
ATOM 2526 N N . PHE C 3 98 ? 245.531 201.257 204.703 1.00 86.68 97 PHE C N 1
ATOM 2527 C CA . PHE C 3 98 ? 245.742 202.607 204.216 1.00 84.98 97 PHE C CA 1
ATOM 2528 C C . PHE C 3 98 ? 246.090 202.574 202.731 1.00 91.34 97 PHE C C 1
ATOM 2529 O O . PHE C 3 98 ? 246.449 201.537 202.171 1.00 96.16 97 PHE C O 1
ATOM 2537 N N . GLY C 3 99 ? 245.990 203.733 202.091 1.00 91.29 98 GLY C N 1
ATOM 2538 C CA . GLY C 3 99 ? 246.276 203.816 200.674 1.00 88.91 98 GLY C CA 1
ATOM 2539 C C . GLY C 3 99 ? 247.758 203.856 200.376 1.00 86.61 98 GLY C C 1
ATOM 2540 O O . GLY C 3 99 ? 248.556 203.220 201.069 1.00 89.65 98 GLY C O 1
ATOM 2541 N N . GLY C 3 100 ? 248.139 204.602 199.345 1.00 66.08 99 GLY C N 1
ATOM 2542 C CA . GLY C 3 100 ? 249.535 204.733 198.992 1.00 62.12 99 GLY C CA 1
ATOM 2543 C C . GLY C 3 100 ? 250.030 206.149 199.174 1.00 59.35 99 GLY C C 1
ATOM 2544 O O . GLY C 3 100 ? 251.236 206.393 199.259 1.00 64.76 99 GLY C O 1
ATOM 2545 N N . GLY C 3 101 ? 249.104 207.089 199.235 1.00 70.31 100 GLY C N 1
ATOM 2546 C CA . GLY C 3 101 ? 249.472 208.480 199.426 1.00 78.09 100 GLY C CA 1
ATOM 2547 C C . GLY C 3 101 ? 249.662 209.215 198.116 1.00 77.13 100 GLY C C 1
ATOM 2548 O O . GLY C 3 101 ? 250.108 208.663 197.111 1.00 76.21 100 GLY C O 1
ATOM 2549 N N . THR C 3 102 ? 249.313 210.497 198.134 1.00 74.13 101 THR C N 1
ATOM 2550 C CA . THR C 3 102 ? 249.506 211.392 197.004 1.00 68.23 101 THR C CA 1
ATOM 2551 C C . THR C 3 102 ? 250.224 212.642 197.488 1.00 72.67 101 THR C C 1
ATOM 2552 O O . THR C 3 102 ? 249.817 213.255 198.479 1.00 76.07 101 THR C O 1
ATOM 2556 N N . LYS C 3 103 ? 251.289 213.018 196.791 1.00 83.93 102 LYS C N 1
ATOM 2557 C CA . LYS C 3 103 ? 252.134 214.139 197.193 1.00 89.32 102 LYS C CA 1
ATOM 2558 C C . LYS C 3 103 ? 251.832 215.322 196.280 1.00 92.42 102 LYS C C 1
ATOM 2559 O O . LYS C 3 103 ? 252.167 215.303 195.092 1.00 97.58 102 LYS C O 1
ATOM 2565 N N . LEU C 3 104 ? 251.200 216.351 196.838 1.00 92.54 103 LEU C N 1
ATOM 2566 C CA . LEU C 3 104 ? 250.821 217.538 196.074 1.00 92.00 103 LEU C CA 1
ATOM 2567 C C . LEU C 3 104 ? 251.917 218.585 196.204 1.00 90.43 103 LEU C C 1
ATOM 2568 O O . LEU C 3 104 ? 252.160 219.119 197.287 1.00 92.34 103 LEU C O 1
ATOM 2573 N N . GLU C 3 105 ? 252.581 218.883 195.094 1.00 106.29 104 GLU C N 1
ATOM 2574 C CA . GLU C 3 105 ? 253.593 219.925 195.038 1.00 109.60 104 GLU C CA 1
ATOM 2575 C C . GLU C 3 105 ? 253.125 221.068 194.142 1.00 113.40 104 GLU C C 1
ATOM 2576 O O . GLU C 3 105 ? 252.182 220.936 193.359 1.00 114.61 104 GLU C O 1
ATOM 2582 N N . LEU C 3 106 ? 253.801 222.205 194.267 1.00 105.50 105 LEU C N 1
ATOM 2583 C CA . LEU C 3 106 ? 253.440 223.412 193.541 1.00 100.53 105 LEU C CA 1
ATOM 2584 C C . LEU C 3 106 ? 254.240 223.525 192.246 1.00 99.89 105 LEU C C 1
ATOM 2585 O O . LEU C 3 106 ? 255.169 222.757 191.985 1.00 100.91 105 LEU C O 1
ATOM 2590 N N . LYS C 3 107 ? 253.863 224.504 191.429 1.00 85.15 106 LYS C N 1
ATOM 2591 C CA . LYS C 3 107 ? 254.553 224.756 190.167 1.00 84.18 106 LYS C CA 1
ATOM 2592 C C . LYS C 3 107 ? 254.916 226.229 190.015 1.00 84.32 106 LYS C C 1
ATOM 2593 O O . LYS C 3 107 ? 255.832 226.577 189.270 1.00 76.34 106 LYS C O 1
ATOM 2599 N N . LYS D 1 37 ? 224.757 195.907 200.209 1.00 75.28 257 LYS D N 1
ATOM 2600 C CA . LYS D 1 37 ? 223.436 196.272 200.705 1.00 81.03 257 LYS D CA 1
ATOM 2601 C C . LYS D 1 37 ? 223.257 197.785 200.744 1.00 84.05 257 LYS D C 1
ATOM 2602 O O . LYS D 1 37 ? 224.222 198.522 200.939 1.00 85.06 257 LYS D O 1
ATOM 2608 N N . PRO D 1 38 ? 222.026 198.250 200.555 1.00 86.64 258 PRO D N 1
ATOM 2609 C CA . PRO D 1 38 ? 221.756 199.684 200.673 1.00 87.70 258 PRO D CA 1
ATOM 2610 C C . PRO D 1 38 ? 221.887 200.150 202.114 1.00 90.52 258 PRO D C 1
ATOM 2611 O O . PRO D 1 38 ? 221.770 199.374 203.064 1.00 93.33 258 PRO D O 1
ATOM 2615 N N . ARG D 1 39 ? 222.141 201.452 202.263 1.00 102.49 259 ARG D N 1
ATOM 2616 C CA . ARG D 1 39 ? 222.395 202.015 203.585 1.00 104.36 259 ARG D CA 1
ATOM 2617 C C . ARG D 1 39 ? 221.172 201.939 204.490 1.00 105.49 259 ARG D C 1
ATOM 2618 O O . ARG D 1 39 ? 221.312 201.945 205.718 1.00 106.61 259 ARG D O 1
ATOM 2626 N N . GLN D 1 40 ? 219.972 201.867 203.915 1.00 92.85 260 GLN D N 1
ATOM 2627 C CA . GLN D 1 40 ? 218.762 201.900 204.723 1.00 87.16 260 GLN D CA 1
ATOM 2628 C C . GLN D 1 40 ? 218.373 200.539 205.282 1.00 87.00 260 GLN D C 1
ATOM 2629 O O . GLN D 1 40 ? 217.396 200.461 206.034 1.00 92.83 260 GLN D O 1
ATOM 2635 N N . LYS D 1 41 ? 219.091 199.473 204.942 1.00 79.54 261 LYS D N 1
ATOM 2636 C CA . LYS D 1 41 ? 218.758 198.135 205.419 1.00 84.26 261 LYS D CA 1
ATOM 2637 C C . LYS D 1 41 ? 219.991 197.413 205.934 1.00 90.72 261 LYS D C 1
ATOM 2638 O O . LYS D 1 41 ? 220.239 196.251 205.600 1.00 94.15 261 LYS D O 1
ATOM 2644 N N . ARG D 1 42 ? 220.783 198.085 206.759 1.00 94.91 262 ARG D N 1
ATOM 2645 C CA . ARG D 1 42 ? 221.947 197.481 207.386 1.00 91.15 262 ARG D CA 1
ATOM 2646 C C . ARG D 1 42 ? 221.685 197.285 208.872 1.00 95.22 262 ARG D C 1
ATOM 2647 O O . ARG D 1 42 ? 221.258 198.212 209.565 1.00 97.53 262 ARG D O 1
ATOM 2655 N N . THR D 1 43 ? 221.937 196.076 209.356 1.00 89.70 263 THR D N 1
ATOM 2656 C CA . THR D 1 43 ? 221.800 195.785 210.773 1.00 88.75 263 THR D CA 1
ATOM 2657 C C . THR D 1 43 ? 223.148 195.918 211.467 1.00 90.04 263 THR D C 1
ATOM 2658 O O . THR D 1 43 ? 224.152 195.348 211.032 1.00 95.57 263 THR D O 1
ATOM 2662 N N . ALA D 1 44 ? 223.161 196.678 212.556 1.00 86.42 264 ALA D N 1
ATOM 2663 C CA . ALA D 1 44 ? 224.379 196.949 213.303 1.00 87.04 264 ALA D CA 1
ATOM 2664 C C . ALA D 1 44 ? 224.576 195.913 214.401 1.00 88.68 264 ALA D C 1
ATOM 2665 O O . ALA D 1 44 ? 223.621 195.463 215.036 1.00 95.38 264 ALA D O 1
ATOM 2667 N N . THR D 1 45 ? 225.832 195.537 214.616 1.00 81.09 265 THR D N 1
ATOM 2668 C CA . THR D 1 45 ? 226.185 194.551 215.628 1.00 81.96 265 THR D CA 1
ATOM 2669 C C . THR D 1 45 ? 227.585 194.873 216.140 1.00 87.10 265 THR D C 1
ATOM 2670 O O . THR D 1 45 ? 228.107 195.970 215.922 1.00 91.05 265 THR D O 1
ATOM 2674 N N . LYS D 1 46 ? 228.194 193.914 216.833 1.00 77.35 266 LYS D N 1
ATOM 2675 C CA . LYS D 1 46 ? 229.544 194.080 217.352 1.00 71.91 266 LYS D CA 1
ATOM 2676 C C . LYS D 1 46 ? 230.612 193.990 216.269 1.00 73.26 266 LYS D C 1
ATOM 2677 O O . LYS D 1 46 ? 231.786 194.240 216.557 1.00 79.54 266 LYS D O 1
ATOM 2683 N N . ALA D 1 47 ? 230.240 193.637 215.040 1.00 73.34 267 ALA D N 1
ATOM 2684 C CA . ALA D 1 47 ? 231.187 193.627 213.933 1.00 73.66 267 ALA D CA 1
ATOM 2685 C C . ALA D 1 47 ? 231.100 194.941 213.170 1.00 77.94 267 ALA D C 1
ATOM 2686 O O . ALA D 1 47 ? 232.102 195.646 213.020 1.00 82.72 267 ALA D O 1
ATOM 2688 N N . TYR D 1 48 ? 229.910 195.276 212.685 1.00 82.02 268 TYR D N 1
ATOM 2689 C CA . TYR D 1 48 ? 229.648 196.604 212.139 1.00 84.78 268 TYR D CA 1
ATOM 2690 C C . TYR D 1 48 ? 229.160 197.504 213.264 1.00 89.60 268 TYR D C 1
ATOM 2691 O O . TYR D 1 48 ? 227.975 197.508 213.603 1.00 96.17 268 TYR D O 1
ATOM 2700 N N . ASN D 1 49 ? 230.071 198.274 213.849 1.00 78.24 269 ASN D N 1
ATOM 2701 C CA . ASN D 1 49 ? 229.673 199.245 214.852 1.00 71.81 269 ASN D CA 1
ATOM 2702 C C . ASN D 1 49 ? 228.758 200.289 214.224 1.00 74.65 269 ASN D C 1
ATOM 2703 O O . ASN D 1 49 ? 228.814 200.558 213.022 1.00 78.99 269 ASN D O 1
ATOM 2708 N N . VAL D 1 50 ? 227.889 200.866 215.055 1.00 74.04 270 VAL D N 1
ATOM 2709 C CA . VAL D 1 50 ? 226.893 201.804 214.547 1.00 72.52 270 VAL D CA 1
ATOM 2710 C C . VAL D 1 50 ? 227.568 202.963 213.829 1.00 75.04 270 VAL D C 1
ATOM 2711 O O . VAL D 1 50 ? 227.118 203.399 212.764 1.00 88.16 270 VAL D O 1
ATOM 2715 N N . THR D 1 51 ? 228.661 203.471 214.388 1.00 76.42 271 THR D N 1
ATOM 2716 C CA . THR D 1 51 ? 229.428 204.501 213.706 1.00 78.77 271 THR D CA 1
ATOM 2717 C C . THR D 1 51 ? 230.144 203.978 212.470 1.00 77.64 271 THR D C 1
ATOM 2718 O O . THR D 1 51 ? 230.513 204.779 211.606 1.00 84.48 271 THR D O 1
ATOM 2722 N N . GLN D 1 52 ? 230.349 202.665 212.362 1.00 80.31 272 GLN D N 1
ATOM 2723 C CA . GLN D 1 52 ? 231.062 202.101 211.223 1.00 87.50 272 GLN D CA 1
ATOM 2724 C C . GLN D 1 52 ? 230.189 201.929 209.990 1.00 92.66 272 GLN D C 1
ATOM 2725 O O . GLN D 1 52 ? 230.729 201.765 208.892 1.00 97.84 272 GLN D O 1
ATOM 2731 N N . ALA D 1 53 ? 228.882 201.960 210.132 1.00 83.03 273 ALA D N 1
ATOM 2732 C CA . ALA D 1 53 ? 228.020 201.766 208.974 1.00 77.99 273 ALA D CA 1
ATOM 2733 C C . ALA D 1 53 ? 227.019 202.892 208.782 1.00 82.91 273 ALA D C 1
ATOM 2734 O O . ALA D 1 53 ? 226.682 203.216 207.642 1.00 88.95 273 ALA D O 1
ATOM 2736 N N . PHE D 1 54 ? 226.537 203.498 209.861 1.00 81.39 274 PHE D N 1
ATOM 2737 C CA . PHE D 1 54 ? 225.560 204.572 209.767 1.00 83.09 274 PHE D CA 1
ATOM 2738 C C . PHE D 1 54 ? 226.194 205.955 209.766 1.00 77.17 274 PHE D C 1
ATOM 2739 O O . PHE D 1 54 ? 225.469 206.952 209.722 1.00 78.87 274 PHE D O 1
ATOM 2747 N N . GLY D 1 55 ? 227.515 206.042 209.816 1.00 70.27 275 GLY D N 1
ATOM 2748 C CA . GLY D 1 55 ? 228.190 207.319 209.823 1.00 73.55 275 GLY D CA 1
ATOM 2749 C C . GLY D 1 55 ? 228.440 207.828 211.233 1.00 78.90 275 GLY D C 1
ATOM 2750 O O . GLY D 1 55 ? 227.743 207.484 212.189 1.00 85.18 275 GLY D O 1
ATOM 2751 N N . ARG D 1 56 ? 229.467 208.663 211.358 1.00 78.17 276 ARG D N 1
ATOM 2752 C CA . ARG D 1 56 ? 229.818 209.247 212.644 1.00 77.85 276 ARG D CA 1
ATOM 2753 C C . ARG D 1 56 ? 228.701 210.171 213.108 1.00 79.01 276 ARG D C 1
ATOM 2754 O O . ARG D 1 56 ? 228.228 211.016 212.343 1.00 87.11 276 ARG D O 1
ATOM 2762 N N . ARG D 1 57 ? 228.277 210.009 214.357 1.00 79.15 277 ARG D N 1
ATOM 2763 C CA . ARG D 1 57 ? 227.185 210.812 214.890 1.00 78.77 277 ARG D CA 1
ATOM 2764 C C . ARG D 1 57 ? 227.636 212.255 215.066 1.00 85.98 277 ARG D C 1
ATOM 2765 O O . ARG D 1 57 ? 228.750 212.514 215.532 1.00 96.17 277 ARG D O 1
ATOM 2773 N N . GLY D 1 58 ? 226.771 213.195 214.692 1.00 82.00 278 GLY D N 1
ATOM 2774 C CA . GLY D 1 58 ? 227.102 214.598 214.764 1.00 83.57 278 GLY D CA 1
ATOM 2775 C C . GLY D 1 58 ? 225.890 215.506 214.704 1.00 88.74 278 GLY D C 1
ATOM 2776 O O . GLY D 1 58 ? 224.745 215.064 214.826 1.00 91.96 278 GLY D O 1
ATOM 2777 N N . PRO D 1 59 ? 226.128 216.806 214.518 1.00 93.23 279 PRO D N 1
ATOM 2778 C CA . PRO D 1 59 ? 225.023 217.770 214.526 1.00 89.36 279 PRO D CA 1
ATOM 2779 C C . PRO D 1 59 ? 224.468 218.088 213.147 1.00 87.45 279 PRO D C 1
ATOM 2780 O O . PRO D 1 59 ? 223.532 218.884 213.028 1.00 87.71 279 PRO D O 1
ATOM 2784 N N . GLU D 1 60 ? 225.028 217.489 212.102 1.00 99.90 280 GLU D N 1
ATOM 2785 C CA . GLU D 1 60 ? 224.619 217.808 210.743 1.00 102.26 280 GLU D CA 1
ATOM 2786 C C . GLU D 1 60 ? 223.243 217.223 210.434 1.00 102.82 280 GLU D C 1
ATOM 2787 O O . GLU D 1 60 ? 222.725 216.362 211.147 1.00 104.60 280 GLU D O 1
ATOM 2793 N N . GLN D 1 61 ? 222.647 217.715 209.345 1.00 104.81 281 GLN D N 1
ATOM 2794 C CA . GLN D 1 61 ? 221.291 217.309 208.987 1.00 106.28 281 GLN D CA 1
ATOM 2795 C C . GLN D 1 61 ? 221.234 215.838 208.596 1.00 108.80 281 GLN D C 1
ATOM 2796 O O . GLN D 1 61 ? 220.342 215.103 209.036 1.00 111.30 281 GLN D O 1
ATOM 2802 N N . THR D 1 62 ? 222.173 215.390 207.763 1.00 103.11 282 THR D N 1
ATOM 2803 C CA . THR D 1 62 ? 222.154 214.007 207.297 1.00 102.04 282 THR D CA 1
ATOM 2804 C C . THR D 1 62 ? 222.492 213.038 208.424 1.00 104.47 282 THR D C 1
ATOM 2805 O O . THR D 1 62 ? 221.881 211.970 208.546 1.00 107.97 282 THR D O 1
ATOM 2809 N N . GLN D 1 63 ? 223.461 213.395 209.261 1.00 97.55 283 GLN D N 1
ATOM 2810 C CA . GLN D 1 63 ? 223.933 212.502 210.306 1.00 92.41 283 GLN D CA 1
ATOM 2811 C C . GLN D 1 63 ? 222.908 212.378 211.430 1.00 92.06 283 GLN D C 1
ATOM 2812 O O . GLN D 1 63 ? 222.095 213.274 211.669 1.00 98.32 283 GLN D O 1
ATOM 2818 N N . GLY D 1 64 ? 222.958 211.242 212.125 1.00 83.07 284 GLY D N 1
ATOM 2819 C CA . GLY D 1 64 ? 222.056 210.965 213.223 1.00 88.81 284 GLY D CA 1
ATOM 2820 C C . GLY D 1 64 ? 222.623 211.396 214.563 1.00 90.81 284 GLY D C 1
ATOM 2821 O O . GLY D 1 64 ? 223.749 211.884 214.673 1.00 96.31 284 GLY D O 1
ATOM 2822 N N . ASN D 1 65 ? 221.812 211.205 215.608 1.00 81.41 285 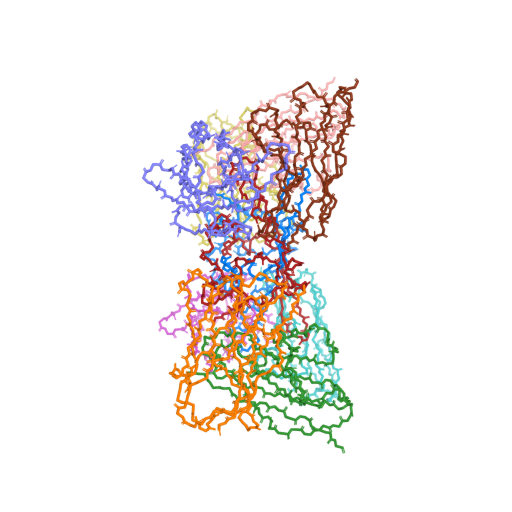ASN D N 1
ATOM 2823 C CA . ASN D 1 65 ? 222.211 211.630 216.945 1.00 84.93 285 ASN D CA 1
ATOM 2824 C C . ASN D 1 65 ? 221.884 210.646 218.058 1.00 83.45 285 ASN D C 1
ATOM 2825 O O . ASN D 1 65 ? 222.197 210.945 219.214 1.00 86.64 285 ASN D O 1
ATOM 2830 N N . PHE D 1 66 ? 221.277 209.500 217.772 1.00 70.56 286 PHE D N 1
ATOM 2831 C CA . PHE D 1 66 ? 220.954 208.538 218.813 1.00 68.72 286 PHE D CA 1
ATOM 2832 C C . PHE D 1 66 ? 222.205 207.786 219.264 1.00 77.77 286 PHE D C 1
ATOM 2833 O O . PHE D 1 66 ? 223.240 207.785 218.593 1.00 86.87 286 PHE D O 1
ATOM 2841 N N . GLY D 1 67 ? 222.098 207.140 220.424 1.00 91.69 287 GLY D N 1
ATOM 2842 C CA . GLY D 1 67 ? 223.210 206.403 220.998 1.00 94.44 287 GLY D CA 1
ATOM 2843 C C . GLY D 1 67 ? 224.002 207.251 221.971 1.00 93.35 287 GLY D C 1
ATOM 2844 O O . GLY D 1 67 ? 224.234 208.432 221.700 1.00 93.46 287 GLY D O 1
ATOM 2845 N N . ASP D 1 68 ? 224.432 206.683 223.100 1.00 102.21 288 ASP D N 1
ATOM 2846 C CA . ASP D 1 68 ? 225.051 207.498 224.141 1.00 103.47 288 ASP D CA 1
ATOM 2847 C C . ASP D 1 68 ? 226.532 207.205 224.330 1.00 102.78 288 ASP D C 1
ATOM 2848 O O . ASP D 1 68 ? 227.352 208.101 224.116 1.00 105.57 288 ASP D O 1
ATOM 2853 N N . GLN D 1 69 ? 226.909 206.002 224.754 1.00 90.94 289 GLN D N 1
ATOM 2854 C CA . GLN D 1 69 ? 228.311 205.613 224.694 1.00 91.97 289 GLN D CA 1
ATOM 2855 C C . GLN D 1 69 ? 228.451 204.115 224.481 1.00 89.81 289 GLN D C 1
ATOM 2856 O O . GLN D 1 69 ? 229.568 203.597 224.393 1.00 91.60 289 GLN D O 1
ATOM 2862 N N . GLU D 1 70 ? 227.329 203.414 224.397 1.00 91.50 290 GLU D N 1
ATOM 2863 C CA . GLU D 1 70 ? 227.333 201.960 224.372 1.00 93.73 290 GLU D CA 1
ATOM 2864 C C . GLU D 1 70 ? 226.526 201.369 223.232 1.00 101.36 290 GLU D C 1
ATOM 2865 O O . GLU D 1 70 ? 226.930 200.344 222.680 1.00 106.12 290 GLU D O 1
ATOM 2871 N N . LEU D 1 71 ? 225.401 201.984 222.865 1.00 101.50 291 LEU D N 1
ATOM 2872 C CA . LEU D 1 71 ? 224.640 201.502 221.719 1.00 103.72 291 LEU D CA 1
ATOM 2873 C C . LEU D 1 71 ? 225.441 201.622 220.432 1.00 102.93 291 LEU D C 1
ATOM 2874 O O . LEU D 1 71 ? 225.226 200.848 219.492 1.00 104.33 291 LEU D O 1
ATOM 2879 N N . ILE D 1 72 ? 226.377 202.566 220.376 1.00 76.25 292 ILE D N 1
ATOM 2880 C CA . ILE D 1 72 ? 227.202 202.766 219.192 1.00 73.05 292 ILE D CA 1
ATOM 2881 C C . ILE D 1 72 ? 228.301 201.715 219.161 1.00 79.35 292 ILE D C 1
ATOM 2882 O O . ILE D 1 72 ? 229.051 201.613 218.184 1.00 87.86 292 ILE D O 1
ATOM 2887 N N . ARG D 1 73 ? 228.405 200.925 220.231 1.00 86.25 293 ARG D N 1
ATOM 2888 C CA . ARG D 1 73 ? 229.465 199.926 220.346 1.00 90.10 293 ARG D CA 1
ATOM 2889 C C . ARG D 1 73 ? 228.896 198.514 220.341 1.00 88.75 293 ARG D C 1
ATOM 2890 O O . ARG D 1 73 ? 229.318 197.696 219.521 1.00 88.87 293 ARG D O 1
ATOM 2898 N N . GLN D 1 74 ? 227.953 198.194 221.228 1.00 93.95 294 GLN D N 1
ATOM 2899 C CA . GLN D 1 74 ? 227.408 196.841 221.265 1.00 95.92 294 GLN D CA 1
ATOM 2900 C C . GLN D 1 74 ? 226.455 196.598 220.102 1.00 101.89 294 GLN D C 1
ATOM 2901 O O . GLN D 1 74 ? 226.471 195.526 219.485 1.00 102.93 294 GLN D O 1
ATOM 2907 N N . GLY D 1 75 ? 225.620 197.578 219.786 1.00 102.99 295 GLY D N 1
ATOM 2908 C CA . GLY D 1 75 ? 224.690 197.449 218.675 1.00 99.51 295 GLY D CA 1
ATOM 2909 C C . GLY D 1 75 ? 223.394 196.800 219.115 1.00 98.46 295 GLY D C 1
ATOM 2910 O O . GLY D 1 75 ? 222.839 197.156 220.151 1.00 99.27 295 GLY D O 1
ATOM 2911 N N . THR D 1 76 ? 222.915 195.840 218.324 1.00 96.35 296 THR D N 1
ATOM 2912 C CA . THR D 1 76 ? 221.699 195.115 218.668 1.00 94.09 296 THR D CA 1
ATOM 2913 C C . THR D 1 76 ? 221.946 194.184 219.846 1.00 93.51 296 THR D C 1
ATOM 2914 O O . THR D 1 76 ? 221.003 193.611 220.401 1.00 98.16 296 THR D O 1
ATOM 2918 N N . ASP D 1 77 ? 223.209 194.025 220.232 1.00 94.78 297 ASP D N 1
ATOM 2919 C CA . ASP D 1 77 ? 223.573 193.262 221.414 1.00 100.64 297 ASP D CA 1
ATOM 2920 C C . ASP D 1 77 ? 223.449 194.077 222.691 1.00 101.43 297 ASP D C 1
ATOM 2921 O O . ASP D 1 77 ? 223.726 193.554 223.774 1.00 106.43 297 ASP D O 1
ATOM 2926 N N . TYR D 1 78 ? 223.059 195.344 222.584 1.00 89.26 298 TYR D N 1
ATOM 2927 C CA . TYR D 1 78 ? 222.776 196.166 223.752 1.00 87.55 298 TYR D CA 1
ATOM 2928 C C . TYR D 1 78 ? 221.730 195.484 224.619 1.00 86.38 298 TYR D C 1
ATOM 2929 O O . TYR D 1 78 ? 220.686 195.054 224.123 1.00 93.43 298 TYR D O 1
ATOM 2938 N N . LYS D 1 79 ? 222.015 195.379 225.917 1.00 91.48 299 LYS D N 1
ATOM 2939 C CA . LYS D 1 79 ? 221.175 194.575 226.797 1.00 96.01 299 LYS D CA 1
ATOM 2940 C C . LYS D 1 79 ? 219.776 195.152 226.961 1.00 96.28 299 LYS D C 1
ATOM 2941 O O . LYS D 1 79 ? 218.883 194.448 227.445 1.00 95.31 299 LYS D O 1
ATOM 2947 N N . HIS D 1 80 ? 219.560 196.406 226.573 1.00 95.41 300 HIS D N 1
ATOM 2948 C CA . HIS D 1 80 ? 218.238 197.017 226.605 1.00 95.56 300 HIS D CA 1
ATOM 2949 C C . HIS D 1 80 ? 217.776 197.417 225.208 1.00 101.87 300 HIS D C 1
ATOM 2950 O O . HIS D 1 80 ? 217.204 198.492 225.019 1.00 105.67 300 HIS D O 1
ATOM 2957 N N . TRP D 1 81 ? 218.018 196.559 224.222 1.00 91.22 301 TRP D N 1
ATOM 2958 C CA . TRP D 1 81 ? 217.649 196.863 222.846 1.00 79.96 301 TRP D CA 1
ATOM 2959 C C . TRP D 1 81 ? 216.161 196.677 222.563 1.00 77.80 301 TRP D C 1
ATOM 2960 O O . TRP D 1 81 ? 215.555 197.576 221.973 1.00 87.37 301 TRP D O 1
ATOM 2971 N N . PRO D 1 82 ? 215.527 195.541 222.939 1.00 72.32 302 PRO D N 1
ATOM 2972 C CA . PRO D 1 82 ? 214.126 195.329 222.539 1.00 82.97 302 PRO D CA 1
ATOM 2973 C C . PRO D 1 82 ? 213.173 196.424 222.994 1.00 88.41 302 PRO D C 1
ATOM 2974 O O . PRO D 1 82 ? 212.259 196.808 222.254 1.00 90.67 302 PRO D O 1
ATOM 2978 N N . GLN D 1 83 ? 213.378 196.938 224.206 1.00 88.58 303 GLN D N 1
ATOM 2979 C CA . GLN D 1 83 ? 212.502 197.981 224.718 1.00 85.48 303 GLN D CA 1
ATOM 2980 C C . GLN D 1 83 ? 212.631 199.283 223.944 1.00 86.45 303 GLN D C 1
ATOM 2981 O O . GLN D 1 83 ? 211.704 200.098 223.971 1.00 92.48 303 GLN D O 1
ATOM 2987 N N . ILE D 1 84 ? 213.754 199.498 223.260 1.00 83.10 304 ILE D N 1
ATOM 2988 C CA . ILE D 1 84 ? 213.877 200.665 222.398 1.00 83.64 304 ILE D CA 1
ATOM 2989 C C . ILE D 1 84 ? 213.393 200.348 220.989 1.00 84.96 304 ILE D C 1
ATOM 2990 O O . ILE D 1 84 ? 212.748 201.183 220.345 1.00 91.23 304 ILE D O 1
ATOM 2995 N N . ALA D 1 85 ? 213.679 199.144 220.497 1.00 85.43 305 ALA D N 1
ATOM 2996 C CA . ALA D 1 85 ? 213.301 198.735 219.153 1.00 86.93 305 ALA D CA 1
ATOM 2997 C C . ALA D 1 85 ? 211.808 198.491 219.005 1.00 85.55 305 ALA D C 1
ATOM 2998 O O . ALA D 1 85 ? 211.329 198.366 217.874 1.00 87.27 305 ALA D O 1
ATOM 3000 N N . GLN D 1 86 ? 211.064 198.413 220.106 1.00 88.87 306 GLN D N 1
ATOM 3001 C CA . GLN D 1 86 ? 209.615 198.336 219.963 1.00 89.09 306 GLN D CA 1
ATOM 3002 C C . GLN D 1 86 ? 209.019 199.608 219.370 1.00 91.49 306 GLN D C 1
ATOM 3003 O O . GLN D 1 86 ? 207.851 199.590 218.967 1.00 93.47 306 GLN D O 1
ATOM 3009 N N . PHE D 1 87 ? 209.781 200.702 219.306 1.00 82.51 307 PHE D N 1
ATOM 3010 C CA . PHE D 1 87 ? 209.359 201.919 218.625 1.00 75.31 307 PHE D CA 1
ATOM 3011 C C . PHE D 1 87 ? 209.809 201.951 217.170 1.00 82.69 307 PHE D C 1
ATOM 3012 O O . PHE D 1 87 ? 209.599 202.954 216.482 1.00 88.59 307 PHE D O 1
ATOM 3020 N N . ALA D 1 88 ? 210.426 200.877 216.685 1.00 86.82 308 ALA D N 1
ATOM 3021 C CA . ALA D 1 88 ? 210.886 200.882 215.308 1.00 89.39 308 ALA D CA 1
ATOM 3022 C C . ALA D 1 88 ? 209.727 200.612 214.360 1.00 87.73 308 ALA D C 1
ATOM 3023 O O . ALA D 1 88 ? 209.066 199.574 214.471 1.00 92.53 308 ALA D O 1
ATOM 3025 N N . PRO D 1 89 ? 209.453 201.524 213.431 1.00 69.19 309 PRO D N 1
ATOM 3026 C CA . PRO D 1 89 ? 208.327 201.322 212.514 1.00 75.05 309 PRO D CA 1
ATOM 3027 C C . PRO D 1 89 ? 208.548 200.120 211.610 1.00 76.37 309 PRO D C 1
ATOM 3028 O O . PRO D 1 89 ? 209.677 199.799 211.235 1.00 77.14 309 PRO D O 1
ATOM 3032 N N . SER D 1 90 ? 207.450 199.453 211.267 1.00 86.69 310 SER D N 1
ATOM 3033 C CA . SER D 1 90 ? 207.499 198.315 210.366 1.00 85.11 310 SER D CA 1
ATOM 3034 C C . SER D 1 90 ? 207.536 198.798 208.919 1.00 90.25 310 SER D C 1
ATOM 3035 O O . SER D 1 90 ? 207.629 199.995 208.637 1.00 96.52 310 SER D O 1
ATOM 3038 N N . ALA D 1 91 ? 207.469 197.848 207.985 1.00 92.96 311 ALA D N 1
ATOM 3039 C CA . ALA D 1 91 ? 207.522 198.203 206.571 1.00 93.91 311 ALA D CA 1
ATOM 3040 C C . ALA D 1 91 ? 206.328 199.058 206.167 1.00 94.54 311 ALA D C 1
ATOM 3041 O O . ALA D 1 91 ? 206.482 200.045 205.439 1.00 100.76 311 ALA D O 1
ATOM 3043 N N . SER D 1 92 ? 205.134 198.701 206.631 1.00 85.28 312 SER D N 1
ATOM 3044 C CA . SER D 1 92 ? 203.927 199.425 206.259 1.00 87.71 312 SER D CA 1
ATOM 3045 C C . SER D 1 92 ? 203.666 200.640 207.136 1.00 86.01 312 SER D C 1
ATOM 3046 O O . SER D 1 92 ? 202.786 201.441 206.805 1.00 94.28 312 SER D O 1
ATOM 3049 N N . ALA D 1 93 ? 204.395 200.801 208.237 1.00 77.74 313 ALA D N 1
ATOM 3050 C CA . ALA D 1 93 ? 204.177 201.937 209.126 1.00 85.18 313 ALA D CA 1
ATOM 3051 C C . ALA D 1 93 ? 204.975 203.154 208.670 1.00 85.34 313 ALA D C 1
ATOM 3052 O O . ALA D 1 93 ? 204.487 204.287 208.735 1.00 89.35 313 ALA D O 1
ATOM 3054 N N . PHE D 1 94 ? 206.203 202.928 208.204 1.00 87.84 314 PHE D N 1
ATOM 3055 C CA . PHE D 1 94 ? 207.042 204.029 207.750 1.00 89.32 314 PHE D CA 1
ATOM 3056 C C . PHE D 1 94 ? 206.422 204.746 206.563 1.00 93.95 314 PHE D C 1
ATOM 3057 O O . PHE D 1 94 ? 206.457 205.979 206.494 1.00 100.42 314 PHE D O 1
ATOM 3065 N N . PHE D 1 95 ? 205.852 203.996 205.624 1.00 89.09 315 PHE D N 1
ATOM 3066 C CA . PHE D 1 95 ? 205.180 204.560 204.457 1.00 90.23 315 PHE D CA 1
ATOM 3067 C C . PHE D 1 95 ? 203.686 204.696 204.693 1.00 88.74 315 PHE D C 1
ATOM 3068 O O . PHE D 1 95 ? 202.898 204.795 203.750 1.00 92.19 315 PHE D O 1
ATOM 3076 N N . GLY D 1 96 ? 203.274 204.699 205.956 1.00 83.65 316 GLY D N 1
ATOM 3077 C CA . GLY D 1 96 ? 201.874 204.837 206.290 1.00 89.31 316 GLY D CA 1
ATOM 3078 C C . GLY D 1 96 ? 201.628 205.921 207.316 1.00 90.35 316 GLY D C 1
ATOM 3079 O O . GLY D 1 96 ? 200.481 206.295 207.573 1.00 93.73 316 GLY D O 1
ATOM 3080 N N . MET D 1 97 ? 202.702 206.433 207.910 1.00 91.98 317 MET D N 1
ATOM 3081 C CA . MET D 1 97 ? 202.594 207.494 208.902 1.00 92.41 317 MET D CA 1
ATOM 3082 C C . MET D 1 97 ? 203.477 208.700 208.632 1.00 92.71 317 MET D C 1
ATOM 3083 O O . MET D 1 97 ? 203.147 209.792 209.107 1.00 96.56 317 MET D O 1
ATOM 3088 N N . SER D 1 98 ? 204.573 208.552 207.898 1.00 72.43 318 SER D N 1
ATOM 3089 C CA . SER D 1 98 ? 205.509 209.649 207.731 1.00 72.96 318 SER D CA 1
ATOM 3090 C C . SER D 1 98 ? 205.064 210.583 206.609 1.00 71.42 318 SER D C 1
ATOM 3091 O O . SER D 1 98 ? 204.430 210.179 205.632 1.00 81.09 318 SER D O 1
ATOM 3094 N N . ARG D 1 99 ? 205.413 211.859 206.765 1.00 81.87 319 ARG D N 1
ATOM 3095 C CA . ARG D 1 99 ? 205.147 212.884 205.759 1.00 91.41 319 ARG D CA 1
ATOM 3096 C C . ARG D 1 99 ? 206.270 212.827 204.728 1.00 91.20 319 ARG D C 1
ATOM 3097 O O . ARG D 1 99 ? 207.210 213.621 204.742 1.00 97.32 319 ARG D O 1
ATOM 3105 N N . ILE D 1 100 ? 206.161 211.859 203.817 1.00 69.70 320 ILE D N 1
ATOM 3106 C CA . ILE D 1 100 ? 207.219 211.642 202.841 1.00 71.47 320 ILE D CA 1
ATOM 3107 C C . ILE D 1 100 ? 207.260 212.789 201.842 1.00 76.45 320 ILE D C 1
ATOM 3108 O O . ILE D 1 100 ? 206.224 213.306 201.409 1.00 78.26 320 ILE D O 1
ATOM 3113 N N . GLY D 1 101 ? 208.473 213.194 201.478 1.00 100.61 321 GLY D N 1
ATOM 3114 C CA . GLY D 1 101 ? 208.676 214.173 200.428 1.00 100.17 321 GLY D CA 1
ATOM 3115 C C . GLY D 1 101 ? 209.896 213.836 199.597 1.00 101.36 321 GLY D C 1
ATOM 3116 O O . GLY D 1 101 ? 210.729 213.038 200.027 1.00 103.33 321 GLY D O 1
ATOM 3117 N N . MET D 1 102 ? 210.025 214.423 198.412 1.00 106.63 322 MET D N 1
ATOM 3118 C CA . MET D 1 102 ? 211.158 214.161 197.532 1.00 106.12 322 MET D CA 1
ATOM 3119 C C . MET D 1 102 ? 211.841 215.477 197.194 1.00 109.97 322 MET D C 1
ATOM 3120 O O . MET D 1 102 ? 211.195 216.405 196.695 1.00 113.26 322 MET D O 1
ATOM 3125 N N . GLU D 1 103 ? 213.144 215.554 197.457 1.00 116.20 323 GLU D N 1
ATOM 3126 C CA . GLU D 1 103 ? 213.933 216.750 197.198 1.00 113.84 323 GLU D CA 1
ATOM 3127 C C . GLU D 1 103 ? 215.003 216.433 196.164 1.00 115.90 323 GLU D C 1
ATOM 3128 O O . GLU D 1 103 ? 215.701 215.419 196.274 1.00 117.80 323 GLU D O 1
ATOM 3134 N N . VAL D 1 104 ? 215.129 217.301 195.164 1.00 118.40 324 VAL D N 1
ATOM 3135 C CA . VAL D 1 104 ? 216.053 217.106 194.055 1.00 116.90 324 VAL D CA 1
ATOM 3136 C C . VAL D 1 104 ? 217.066 218.239 194.073 1.00 118.17 324 VAL D C 1
ATOM 3137 O O . VAL D 1 104 ? 216.690 219.415 194.009 1.00 118.93 324 VAL D O 1
ATOM 3141 N N . THR D 1 105 ? 218.345 217.884 194.162 1.00 146.06 325 THR D N 1
ATOM 3142 C CA . THR D 1 105 ? 219.440 218.843 194.143 1.00 148.58 325 THR D CA 1
ATOM 3143 C C . THR D 1 105 ? 220.433 218.398 193.077 1.00 149.63 325 THR D C 1
ATOM 3144 O O . THR D 1 105 ? 220.319 217.275 192.568 1.00 150.45 325 THR D O 1
ATOM 3148 N N . PRO D 1 106 ? 221.410 219.230 192.699 1.00 141.30 326 PRO D N 1
ATOM 3149 C CA . PRO D 1 106 ? 222.477 218.736 191.815 1.00 139.02 326 PRO D CA 1
ATOM 3150 C C . PRO D 1 106 ? 223.261 217.580 192.410 1.00 137.88 326 PRO D C 1
ATOM 3151 O O . PRO D 1 106 ? 223.921 216.852 191.657 1.00 137.51 326 PRO D O 1
ATOM 3155 N N . SER D 1 107 ? 223.208 217.388 193.729 1.00 122.96 327 SER D N 1
ATOM 3156 C CA . SER D 1 107 ? 223.792 216.206 194.345 1.00 121.34 327 SER D CA 1
ATOM 3157 C C . SER D 1 107 ? 223.015 214.937 194.024 1.00 120.69 327 SER D C 1
ATOM 3158 O O . SER D 1 107 ? 223.608 213.853 194.004 1.00 121.09 327 SER D O 1
ATOM 3161 N N . GLY D 1 108 ? 221.715 215.040 193.776 1.00 129.70 328 GLY D N 1
ATOM 3162 C CA . GLY D 1 108 ? 220.910 213.898 193.413 1.00 132.76 328 GLY D CA 1
ATOM 3163 C C . GLY D 1 108 ? 219.540 213.972 194.054 1.00 133.84 328 GLY D C 1
ATOM 3164 O O . GLY D 1 108 ? 219.004 215.052 194.297 1.00 136.09 328 GLY D O 1
ATOM 3165 N N . THR D 1 109 ? 218.975 212.800 194.319 1.00 119.36 329 THR D N 1
ATOM 3166 C CA . THR D 1 109 ? 217.649 212.686 194.903 1.00 116.99 329 THR D CA 1
ATOM 3167 C C . THR D 1 109 ? 217.741 212.398 196.397 1.00 114.89 329 THR D C 1
ATOM 3168 O O . THR D 1 109 ? 218.710 211.813 196.884 1.00 115.89 329 THR D O 1
ATOM 3172 N N . TRP D 1 110 ? 216.709 212.818 197.127 1.00 101.62 330 TRP D N 1
ATOM 3173 C CA . TRP D 1 110 ? 216.641 212.553 198.561 1.00 103.28 330 TRP D CA 1
ATOM 3174 C C . TRP D 1 110 ? 215.187 212.340 198.952 1.00 104.01 330 TRP D C 1
ATOM 3175 O O . TRP D 1 110 ? 214.314 213.124 198.563 1.00 108.32 330 TRP D O 1
ATOM 3186 N N . LEU D 1 111 ? 214.930 211.280 199.712 1.00 92.11 331 LEU D N 1
ATOM 3187 C CA . LEU D 1 111 ? 213.619 211.068 200.306 1.00 85.61 331 LEU D CA 1
ATOM 3188 C C . LEU D 1 111 ? 213.621 211.596 201.733 1.00 90.16 331 LEU D C 1
ATOM 3189 O O . LEU D 1 111 ? 214.405 211.141 202.571 1.00 97.05 331 LEU D O 1
ATOM 3194 N N . THR D 1 112 ? 212.744 212.554 202.008 1.00 99.53 332 THR D N 1
ATOM 3195 C CA . THR D 1 112 ? 212.673 213.213 203.303 1.00 105.18 332 THR D CA 1
ATOM 3196 C C . THR D 1 112 ? 211.513 212.633 204.095 1.00 103.36 332 THR D C 1
ATOM 3197 O O . THR D 1 112 ? 210.387 212.560 203.590 1.00 105.47 332 THR D O 1
ATOM 3201 N N . TYR D 1 113 ? 211.791 212.228 205.332 1.00 98.37 333 TYR D N 1
ATOM 3202 C CA . TYR D 1 113 ? 210.816 211.558 206.187 1.00 93.77 333 TYR D CA 1
ATOM 3203 C C . TYR D 1 113 ? 210.712 212.299 207.514 1.00 99.93 333 TYR D C 1
ATOM 3204 O O . TYR D 1 113 ? 211.632 212.242 208.335 1.00 111.29 333 TYR D O 1
ATOM 3213 N N . THR D 1 114 ? 209.600 212.992 207.723 1.00 97.55 334 THR D N 1
ATOM 3214 C CA . THR D 1 114 ? 209.232 213.487 209.039 1.00 97.24 334 THR D CA 1
ATOM 3215 C C . THR D 1 114 ? 208.157 212.583 209.624 1.00 99.21 334 THR D C 1
ATOM 3216 O O . THR D 1 114 ? 207.346 212.009 208.896 1.00 104.60 334 THR D O 1
ATOM 3220 N N . GLY D 1 115 ? 208.156 212.451 210.943 1.00 88.10 335 GLY D N 1
ATOM 3221 C CA . GLY D 1 115 ? 207.233 211.526 211.575 1.00 86.24 335 GLY D CA 1
ATOM 3222 C C . GLY D 1 115 ? 206.999 211.900 213.019 1.00 89.29 335 GLY D C 1
ATOM 3223 O O . GLY D 1 115 ? 207.675 212.767 213.582 1.00 94.12 335 GLY D O 1
ATOM 3224 N N . ALA D 1 116 ? 206.018 211.224 213.612 1.00 82.31 336 ALA D N 1
ATOM 3225 C CA . ALA D 1 116 ? 205.663 211.452 215.009 1.00 78.37 336 ALA D CA 1
ATOM 3226 C C . ALA D 1 116 ? 204.919 210.231 215.520 1.00 77.04 336 ALA D C 1
ATOM 3227 O O . ALA D 1 116 ? 203.828 209.923 215.032 1.00 79.08 336 ALA D O 1
ATOM 3229 N N . ILE D 1 117 ? 205.504 209.539 216.492 1.00 76.32 337 ILE D N 1
ATOM 3230 C CA . ILE D 1 117 ? 204.896 208.371 217.114 1.00 73.68 337 ILE D CA 1
ATOM 3231 C C . ILE D 1 117 ? 204.629 208.690 218.575 1.00 80.67 337 ILE D C 1
ATOM 3232 O O . ILE D 1 117 ? 205.543 209.075 219.313 1.00 86.28 337 ILE D O 1
ATOM 3237 N N . LYS D 1 118 ? 203.380 208.528 218.993 1.00 83.49 338 LYS D N 1
ATOM 3238 C CA . LYS D 1 118 ? 202.967 208.855 220.349 1.00 79.34 338 LYS D CA 1
ATOM 3239 C C . LYS D 1 118 ? 203.236 207.681 221.278 1.00 81.07 338 LYS D C 1
ATOM 3240 O O . LYS D 1 118 ? 202.953 206.529 220.940 1.00 85.89 338 LYS D O 1
ATOM 3246 N N . LEU D 1 119 ? 203.787 207.983 222.448 1.00 92.52 339 LEU D N 1
ATOM 3247 C CA . LEU D 1 119 ? 204.020 206.994 223.487 1.00 92.35 339 LEU D CA 1
ATOM 3248 C C . LEU D 1 119 ? 202.885 207.047 224.500 1.00 95.32 339 LEU D C 1
ATOM 3249 O O . LEU D 1 119 ? 202.528 208.122 224.990 1.00 95.78 339 LEU D O 1
ATOM 3254 N N . ASP D 1 120 ? 202.318 205.881 224.809 1.00 104.24 340 ASP D N 1
ATOM 3255 C CA . ASP D 1 120 ? 201.193 205.803 225.734 1.00 103.39 340 ASP D CA 1
ATOM 3256 C C . ASP D 1 120 ? 201.627 206.188 227.142 1.00 103.10 340 ASP D C 1
ATOM 3257 O O . ASP D 1 120 ? 202.823 206.340 227.405 1.00 105.09 340 ASP D O 1
ATOM 3262 N N . ASP D 1 121 ? 200.669 206.345 228.057 1.00 110.15 341 ASP D N 1
ATOM 3263 C CA . ASP D 1 121 ? 200.983 206.757 229.418 1.00 110.71 341 ASP D CA 1
ATOM 3264 C C . ASP D 1 121 ? 200.342 205.869 230.477 1.00 108.72 341 ASP D C 1
ATOM 3265 O O . ASP D 1 121 ? 200.427 206.190 231.667 1.00 109.94 341 ASP D O 1
ATOM 3270 N N . LYS D 1 122 ? 199.707 204.766 230.085 1.00 96.41 342 LYS D N 1
ATOM 3271 C CA . LYS D 1 122 ? 199.045 203.878 231.031 1.00 97.31 342 LYS D CA 1
ATOM 3272 C C . LYS D 1 122 ? 199.860 202.621 231.305 1.00 97.59 342 LYS D C 1
ATOM 3273 O O . LYS D 1 122 ? 199.901 202.150 232.445 1.00 99.50 342 LYS D O 1
ATOM 3279 N N . ASP D 1 123 ? 200.506 202.060 230.289 1.00 107.05 343 ASP D N 1
ATOM 3280 C CA . ASP D 1 123 ? 201.307 200.858 230.475 1.00 108.98 343 ASP D CA 1
ATOM 3281 C C . ASP D 1 123 ? 202.453 201.157 231.432 1.00 107.52 343 ASP D C 1
ATOM 3282 O O . ASP D 1 123 ? 203.054 202.236 231.360 1.00 110.41 343 ASP D O 1
ATOM 3287 N N . PRO D 1 124 ? 202.767 200.246 232.354 1.00 102.52 344 PRO D N 1
ATOM 3288 C CA . PRO D 1 124 ? 203.864 200.506 233.300 1.00 105.82 344 PRO D CA 1
ATOM 3289 C C . PRO D 1 124 ? 205.194 200.776 232.626 1.00 105.17 344 PRO D C 1
ATOM 3290 O O . PRO D 1 124 ? 205.947 201.654 233.077 1.00 109.22 344 PRO D O 1
ATOM 3294 N N . ASN D 1 125 ? 205.493 200.077 231.534 1.00 97.09 345 ASN D N 1
ATOM 3295 C CA . ASN D 1 125 ? 206.758 200.265 230.834 1.00 97.27 345 ASN D CA 1
ATOM 3296 C C . ASN D 1 125 ? 206.961 201.681 230.357 1.00 102.81 345 ASN D C 1
ATOM 3297 O O . ASN D 1 125 ? 208.070 201.966 229.883 1.00 109.59 345 ASN D O 1
ATOM 3302 N N . PHE D 1 126 ? 205.956 202.555 230.460 1.00 83.96 346 PHE D N 1
ATOM 3303 C CA . PHE D 1 126 ? 206.200 203.974 230.237 1.00 78.90 346 PHE D CA 1
ATOM 3304 C C . PHE D 1 126 ? 207.370 204.451 231.077 1.00 79.89 346 PHE D C 1
ATOM 3305 O O . PHE D 1 126 ? 208.338 205.011 230.546 1.00 83.00 346 PHE D O 1
ATOM 3313 N N . LYS D 1 127 ? 207.346 204.164 232.378 1.00 82.66 347 LYS D N 1
ATOM 3314 C CA . LYS D 1 127 ? 208.488 204.535 233.206 1.00 76.95 347 LYS D CA 1
ATOM 3315 C C . LYS D 1 127 ? 209.619 203.536 233.063 1.00 75.48 347 LYS D C 1
ATOM 3316 O O . LYS D 1 127 ? 210.237 203.124 234.045 1.00 81.78 347 LYS D O 1
ATOM 3322 N N . ASP D 1 128 ? 209.897 203.152 231.820 1.00 83.71 348 ASP D N 1
ATOM 3323 C CA . ASP D 1 128 ? 211.077 202.402 231.428 1.00 89.58 348 ASP D CA 1
ATOM 3324 C C . ASP D 1 128 ? 211.595 202.991 230.127 1.00 88.84 348 ASP D C 1
ATOM 3325 O O . ASP D 1 128 ? 212.772 202.838 229.788 1.00 93.12 348 ASP D O 1
ATOM 3330 N N . GLN D 1 129 ? 210.714 203.667 229.390 1.00 81.75 349 GLN D N 1
ATOM 3331 C CA . GLN D 1 129 ? 211.036 204.128 228.049 1.00 86.16 349 GLN D CA 1
ATOM 3332 C C . GLN D 1 129 ? 211.510 205.569 228.012 1.00 84.77 349 GLN D C 1
ATOM 3333 O O . GLN D 1 129 ? 212.394 205.894 227.215 1.00 97.25 349 GLN D O 1
ATOM 3339 N N . VAL D 1 130 ? 210.950 206.438 228.843 1.00 69.02 350 VAL D N 1
ATOM 3340 C CA . VAL D 1 130 ? 211.401 207.822 228.886 1.00 75.96 350 VAL D CA 1
ATOM 3341 C C . VAL D 1 130 ? 212.834 207.914 229.390 1.00 84.34 350 VAL D C 1
ATOM 3342 O O . VAL D 1 130 ? 213.608 208.754 228.927 1.00 85.75 350 VAL D O 1
ATOM 3346 N N . ILE D 1 131 ? 213.203 207.048 230.335 1.00 86.33 351 ILE D N 1
ATOM 3347 C CA . ILE D 1 131 ? 214.571 207.038 230.844 1.00 81.63 351 ILE D CA 1
ATOM 3348 C C . ILE D 1 131 ? 215.548 206.673 229.734 1.00 85.64 351 ILE D C 1
ATOM 3349 O O . ILE D 1 131 ? 216.547 207.366 229.509 1.00 86.27 351 ILE D O 1
ATOM 3354 N N . LEU D 1 132 ? 215.270 205.583 229.016 1.00 78.67 352 LEU D N 1
ATOM 3355 C CA . LEU D 1 132 ? 216.194 205.137 227.979 1.00 69.01 352 LEU D CA 1
ATOM 3356 C C . LEU D 1 132 ? 216.284 206.143 226.841 1.00 68.12 352 LEU D C 1
ATOM 3357 O O . LEU D 1 132 ? 217.384 206.460 226.375 1.00 77.86 352 LEU D O 1
ATOM 3362 N N . LEU D 1 133 ? 215.145 206.662 226.385 1.00 73.98 353 LEU D N 1
ATOM 3363 C CA . LEU D 1 133 ? 215.155 207.548 225.228 1.00 75.41 353 LEU D CA 1
ATOM 3364 C C . LEU D 1 133 ? 215.859 208.866 225.508 1.00 76.61 353 LEU D C 1
ATOM 3365 O O . LEU D 1 133 ? 216.579 209.363 224.637 1.00 80.34 353 LEU D O 1
ATOM 3370 N N . ASN D 1 134 ? 215.678 209.439 226.693 1.00 72.69 354 ASN D N 1
ATOM 3371 C CA . ASN D 1 134 ? 216.380 210.664 227.043 1.00 72.51 354 ASN D CA 1
ATOM 3372 C C . ASN D 1 134 ? 217.879 210.467 227.188 1.00 80.41 354 ASN D C 1
ATOM 3373 O O . ASN D 1 134 ? 218.644 211.361 226.811 1.00 85.75 354 ASN D O 1
ATOM 3378 N N . LYS D 1 135 ? 218.316 209.331 227.722 1.00 79.43 355 LYS D N 1
ATOM 3379 C CA . LYS D 1 135 ? 219.734 209.081 227.931 1.00 81.06 355 LYS D CA 1
ATOM 3380 C C . LYS D 1 135 ? 220.429 208.555 226.685 1.00 77.32 355 LYS D C 1
ATOM 3381 O O . LYS D 1 135 ? 221.526 208.003 226.794 1.00 81.49 355 LYS D O 1
ATOM 3387 N N . HIS D 1 136 ? 219.811 208.698 225.515 1.00 70.12 356 HIS D N 1
ATOM 3388 C CA . HIS D 1 136 ? 220.479 208.401 224.252 1.00 70.08 356 HIS D CA 1
ATOM 3389 C C . HIS D 1 136 ? 220.300 209.466 223.181 1.00 80.27 356 HIS D C 1
ATOM 3390 O O . HIS D 1 136 ? 221.126 209.523 222.264 1.00 89.67 356 HIS D O 1
ATOM 3397 N N . ILE D 1 137 ? 219.270 210.311 223.247 1.00 75.22 357 ILE D N 1
ATOM 3398 C CA . ILE D 1 137 ? 219.074 211.326 222.221 1.00 74.52 357 ILE D CA 1
ATOM 3399 C C . ILE D 1 137 ? 220.025 212.492 222.455 1.00 78.50 357 ILE D C 1
ATOM 3400 O O . ILE D 1 137 ? 220.262 212.917 223.593 1.00 77.30 357 ILE D O 1
ATOM 3405 N N . ASP D 1 138 ? 220.577 213.013 221.358 1.00 96.38 358 ASP D N 1
ATOM 3406 C CA . ASP D 1 138 ? 221.481 214.156 221.391 1.00 97.40 358 ASP D CA 1
ATOM 3407 C C . ASP D 1 138 ? 222.623 213.929 222.371 1.00 94.09 358 ASP D C 1
ATOM 3408 O O . ASP D 1 138 ? 222.973 214.827 223.143 1.00 96.59 358 ASP D O 1
ATOM 3413 N N . ALA D 1 139 ? 223.206 212.733 222.351 1.00 80.47 359 ALA D N 1
ATOM 3414 C CA . ALA D 1 139 ? 224.273 212.381 223.276 1.00 78.63 359 ALA D CA 1
ATOM 3415 C C . ALA D 1 139 ? 225.657 212.559 222.671 1.00 75.56 359 ALA D C 1
ATOM 3416 O O . ALA D 1 139 ? 226.655 212.264 223.337 1.00 80.99 359 ALA D O 1
ATOM 3418 N N . TYR D 1 140 ? 225.748 213.037 221.433 1.00 81.78 360 TYR D N 1
ATOM 3419 C CA . TYR D 1 140 ? 227.045 213.285 220.822 1.00 87.36 360 TYR D CA 1
ATOM 3420 C C . TYR D 1 140 ? 227.735 214.514 221.392 1.00 89.35 360 TYR D C 1
ATOM 3421 O O . TYR D 1 140 ? 228.937 214.688 221.170 1.00 93.48 360 TYR D O 1
ATOM 3430 N N . LYS D 1 141 ? 227.013 215.359 222.118 1.00 76.48 361 LYS D N 1
ATOM 3431 C CA . LYS D 1 141 ? 227.597 216.516 222.778 1.00 71.48 361 LYS D CA 1
ATOM 3432 C C . LYS D 1 141 ? 228.286 216.152 224.083 1.00 67.18 361 LYS D C 1
ATOM 3433 O O . LYS D 1 141 ? 228.956 217.004 224.674 1.00 71.98 361 LYS D O 1
ATOM 3439 N N . THR D 1 142 ? 228.136 214.912 224.543 1.00 74.92 362 THR D N 1
ATOM 3440 C CA . THR D 1 142 ? 228.667 214.492 225.829 1.00 81.54 362 THR D CA 1
ATOM 3441 C C . THR D 1 142 ? 229.977 213.728 225.717 1.00 80.64 362 THR D C 1
ATOM 3442 O O . THR D 1 142 ? 230.620 213.478 226.741 1.00 84.38 362 THR D O 1
ATOM 3446 N N . PHE D 1 143 ? 230.376 213.348 224.510 1.00 79.52 363 PHE D N 1
ATOM 3447 C CA . PHE D 1 143 ? 231.655 212.693 224.282 1.00 80.16 363 PHE D CA 1
ATOM 3448 C C . PHE D 1 143 ? 232.789 213.663 224.580 1.00 85.26 363 PHE D C 1
ATOM 3449 O O . PHE D 1 143 ? 232.634 214.874 224.390 1.00 90.81 363 PHE D O 1
ATOM 3457 N N . PRO D 1 144 ? 233.946 213.176 225.045 1.00 88.66 364 PRO D N 1
ATOM 3458 C CA . PRO D 1 144 ? 235.080 214.059 225.326 1.00 90.64 364 PRO D CA 1
ATOM 3459 C C . PRO D 1 144 ? 235.766 214.551 224.056 1.00 92.52 364 PRO D C 1
ATOM 3460 O O . PRO D 1 144 ? 235.473 214.031 222.979 1.00 94.69 364 PRO D O 1
ATOM 3464 N N . GLN E 4 1 ? 218.171 193.734 174.342 1.00 121.80 1 GLN E N 1
ATOM 3465 C CA . GLN E 4 1 ? 217.469 194.803 175.042 1.00 122.34 1 GLN E CA 1
ATOM 3466 C C . GLN E 4 1 ? 216.012 194.428 175.287 1.00 121.10 1 GLN E C 1
ATOM 3467 O O . GLN E 4 1 ? 215.698 193.272 175.568 1.00 121.55 1 GLN E O 1
ATOM 3473 N N . VAL E 4 2 ? 215.125 195.412 175.180 1.00 110.03 2 VAL E N 1
ATOM 3474 C CA . VAL E 4 2 ? 213.692 195.213 175.361 1.00 110.37 2 VAL E CA 1
ATOM 3475 C C . VAL E 4 2 ? 213.008 195.499 174.033 1.00 110.56 2 VAL E C 1
ATOM 3476 O O . VAL E 4 2 ? 213.100 196.615 173.506 1.00 115.29 2 VAL E O 1
ATOM 3480 N N . GLN E 4 3 ? 212.323 194.496 173.492 1.00 105.77 3 GLN E N 1
ATOM 3481 C CA . GLN E 4 3 ? 211.607 194.632 172.229 1.00 106.75 3 GLN E CA 1
ATOM 3482 C C . GLN E 4 3 ? 210.244 193.979 172.372 1.00 107.60 3 GLN E C 1
ATOM 3483 O O . GLN E 4 3 ? 210.122 192.933 173.015 1.00 108.91 3 GLN E O 1
ATOM 3489 N N . LEU E 4 4 ? 209.226 194.592 171.777 1.00 105.61 4 LEU E N 1
ATOM 3490 C CA . LEU E 4 4 ? 207.868 194.063 171.778 1.00 106.08 4 LEU E CA 1
ATOM 3491 C C . LEU E 4 4 ? 207.393 193.982 170.334 1.00 108.63 4 LEU E C 1
ATOM 3492 O O . LEU E 4 4 ? 206.931 194.980 169.770 1.00 109.27 4 LEU E O 1
ATOM 3497 N N . GLN E 4 5 ? 207.504 192.799 169.738 1.00 107.88 5 GLN E N 1
ATOM 3498 C CA . GLN E 4 5 ? 207.128 192.598 168.346 1.00 110.01 5 GLN E CA 1
ATOM 3499 C C . GLN E 4 5 ? 205.613 192.515 168.220 1.00 111.55 5 GLN E C 1
ATOM 3500 O O . GLN E 4 5 ? 204.953 191.843 169.017 1.00 112.43 5 GLN E O 1
ATOM 3506 N N . GLN E 4 6 ? 205.072 193.200 167.218 1.00 103.70 6 GLN E N 1
ATOM 3507 C CA . GLN E 4 6 ? 203.647 193.201 166.930 1.00 101.18 6 GLN E CA 1
ATOM 3508 C C . GLN E 4 6 ? 203.411 192.691 165.515 1.00 97.52 6 GLN E C 1
ATOM 3509 O O . GLN E 4 6 ? 204.296 192.730 164.658 1.00 99.14 6 GLN E O 1
ATOM 3515 N N . SER E 4 7 ? 202.195 192.208 165.278 1.00 83.86 7 SER E N 1
ATOM 3516 C CA . SER E 4 7 ? 201.846 191.633 163.990 1.00 85.73 7 SER E CA 1
ATOM 3517 C C . SER E 4 7 ? 201.831 192.715 162.912 1.00 90.80 7 SER E C 1
ATOM 3518 O O . SER E 4 7 ? 202.017 193.906 163.176 1.00 92.28 7 SER E O 1
ATOM 3521 N N . GLY E 4 8 ? 201.603 192.289 161.673 1.00 92.41 8 GLY E N 1
ATOM 3522 C CA . GLY E 4 8 ? 201.635 193.184 160.542 1.00 91.13 8 GLY E CA 1
ATOM 3523 C C . GLY E 4 8 ? 200.295 193.830 160.262 1.00 88.91 8 GLY E C 1
ATOM 3524 O O . GLY E 4 8 ? 199.389 193.828 161.101 1.00 87.95 8 GLY E O 1
ATOM 3525 N N . PRO E 4 9 ? 200.145 194.397 159.069 1.00 81.83 9 PRO E N 1
ATOM 3526 C CA . PRO E 4 9 ? 198.880 195.043 158.712 1.00 81.41 9 PRO E CA 1
ATOM 3527 C C . PRO E 4 9 ? 197.764 194.024 158.565 1.00 82.38 9 PRO E C 1
ATOM 3528 O O . PRO E 4 9 ? 197.991 192.841 158.304 1.00 85.97 9 PRO E O 1
ATOM 3532 N N . GLU E 4 10 ? 196.536 194.502 158.742 1.00 89.21 10 GLU E N 1
ATOM 3533 C CA . GLU E 4 10 ? 195.364 193.637 158.704 1.00 90.28 10 GLU E CA 1
ATOM 3534 C C . GLU E 4 10 ? 194.212 194.384 158.053 1.00 95.57 10 GLU E C 1
ATOM 3535 O O . GLU E 4 10 ? 193.746 195.395 158.586 1.00 96.28 10 GLU E O 1
ATOM 3541 N N . LEU E 4 11 ? 193.758 193.887 156.904 1.00 86.85 11 LEU E N 1
ATOM 3542 C CA . LEU E 4 11 ? 192.603 194.432 156.200 1.00 81.59 11 LEU E CA 1
ATOM 3543 C C . LEU E 4 11 ? 191.418 193.508 156.445 1.00 80.23 11 LEU E C 1
ATOM 3544 O O . LEU E 4 11 ? 191.450 192.335 156.062 1.00 81.05 11 LEU E O 1
ATOM 3549 N N . VAL E 4 12 ? 190.373 194.034 157.080 1.00 79.84 12 VAL E N 1
ATOM 3550 C CA . VAL E 4 12 ? 189.219 193.229 157.450 1.00 84.00 12 VAL E CA 1
ATOM 3551 C C . VAL E 4 12 ? 187.945 193.924 156.991 1.00 87.76 12 VAL E C 1
ATOM 3552 O O . VAL E 4 12 ? 187.886 195.146 156.843 1.00 85.23 12 VAL E O 1
ATOM 3556 N N . LYS E 4 13 ? 186.914 193.115 156.770 1.00 87.75 13 LYS E N 1
ATOM 3557 C CA . LYS E 4 13 ? 185.556 193.503 156.418 1.00 82.87 13 LYS E CA 1
ATOM 3558 C C . LYS E 4 13 ? 184.821 194.008 157.656 1.00 83.14 13 LYS E C 1
ATOM 3559 O O . LYS E 4 13 ? 185.150 193.606 158.776 1.00 87.46 13 LYS E O 1
ATOM 3565 N N . PRO E 4 14 ? 183.836 194.892 157.485 1.00 70.52 14 PRO E N 1
ATOM 3566 C CA . PRO E 4 14 ? 183.148 195.464 158.651 1.00 74.57 14 PRO E CA 1
ATOM 3567 C C . PRO E 4 14 ? 182.513 194.415 159.548 1.00 69.95 14 PRO E C 1
ATOM 3568 O O . PRO E 4 14 ? 181.964 193.421 159.064 1.00 70.30 14 PRO E O 1
ATOM 3572 N N . GLY E 4 15 ? 182.594 194.625 160.859 1.00 70.86 15 GLY E N 1
ATOM 3573 C CA . GLY E 4 15 ? 181.962 193.737 161.813 1.00 73.47 15 GLY E CA 1
ATOM 3574 C C . GLY E 4 15 ? 182.741 192.473 162.111 1.00 81.41 15 GLY E C 1
ATOM 3575 O O . GLY E 4 15 ? 182.636 191.924 163.211 1.00 82.57 15 GLY E O 1
ATOM 3576 N N . THR E 4 16 ? 183.524 192.000 161.144 1.00 99.35 16 THR E N 1
ATOM 3577 C CA . THR E 4 16 ? 184.253 190.747 161.305 1.00 99.11 16 THR E CA 1
ATOM 3578 C C . THR E 4 16 ? 185.315 190.893 162.388 1.00 98.76 16 THR E C 1
ATOM 3579 O O . THR E 4 16 ? 186.186 191.763 162.298 1.00 103.19 16 THR E O 1
ATOM 3583 N N . LEU E 4 17 ? 185.256 190.019 163.393 1.00 90.76 17 LEU E N 1
ATOM 3584 C CA . LEU E 4 17 ? 186.101 190.148 164.573 1.00 90.93 17 LEU E CA 1
ATOM 3585 C C . LEU E 4 17 ? 187.577 190.115 164.199 1.00 94.74 17 LEU E C 1
ATOM 3586 O O . LEU E 4 17 ? 187.992 189.383 163.298 1.00 95.20 17 LEU E O 1
ATOM 3591 N N . VAL E 4 18 ? 188.367 190.923 164.899 1.00 97.70 18 VAL E N 1
ATOM 3592 C CA . VAL E 4 18 ? 189.795 191.039 164.646 1.00 96.49 18 VAL E CA 1
ATOM 3593 C C . VAL E 4 18 ? 190.561 190.516 165.853 1.00 97.37 18 VAL E C 1
ATOM 3594 O O . VAL E 4 18 ? 189.993 190.206 166.904 1.00 100.49 18 VAL E O 1
ATOM 3598 N N . LYS E 4 19 ? 191.879 190.419 165.690 1.00 95.14 19 LYS E N 1
ATOM 3599 C CA . LYS E 4 19 ? 192.764 189.934 166.745 1.00 96.40 19 LYS E CA 1
ATOM 3600 C C . LYS E 4 19 ? 194.158 190.480 166.478 1.00 100.82 19 LYS E C 1
ATOM 3601 O O . LYS E 4 19 ? 194.772 190.142 165.462 1.00 103.90 19 LYS E O 1
ATOM 3607 N N . ILE E 4 20 ? 194.657 191.319 167.383 1.00 106.87 20 ILE E N 1
ATOM 3608 C CA . ILE E 4 20 ? 195.971 191.939 167.242 1.00 106.37 20 ILE E CA 1
ATOM 3609 C C . ILE E 4 20 ? 196.867 191.441 168.365 1.00 110.62 20 ILE E C 1
ATOM 3610 O O . ILE E 4 20 ? 196.551 191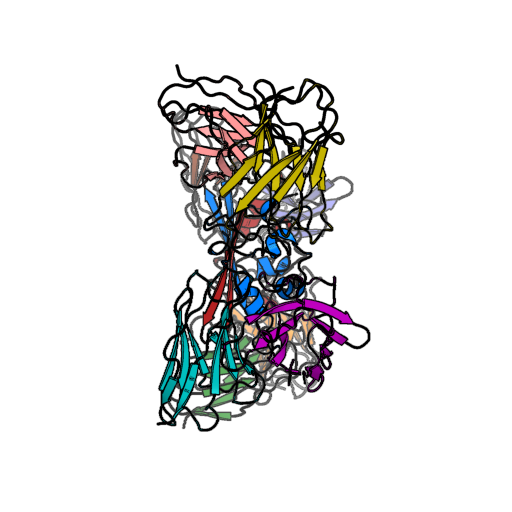.628 169.544 1.00 110.34 20 ILE E O 1
ATOM 3615 N N . SER E 4 21 ? 197.993 190.830 168.008 1.00 118.78 21 SER E N 1
ATOM 3616 C CA . SER E 4 21 ? 198.861 190.161 168.968 1.00 118.02 21 SER E CA 1
ATOM 3617 C C . SER E 4 21 ? 200.208 190.864 169.065 1.00 116.00 21 SER E C 1
ATOM 3618 O O . SER E 4 21 ? 200.701 191.423 168.081 1.00 114.65 21 SER E O 1
ATOM 3621 N N . CYS E 4 22 ? 200.801 190.827 170.259 1.00 112.32 22 CYS E N 1
ATOM 3622 C CA . CYS E 4 22 ? 202.129 191.377 170.498 1.00 110.88 22 CYS E CA 1
ATOM 3623 C C . CYS E 4 22 ? 202.871 190.448 171.443 1.00 111.44 22 CYS E C 1
ATOM 3624 O O . CYS E 4 22 ? 202.391 190.171 172.547 1.00 110.45 22 CYS E O 1
ATOM 3627 N N . LYS E 4 23 ? 204.038 189.979 171.017 1.00 113.57 23 LYS E N 1
ATOM 3628 C CA . LYS E 4 23 ? 204.856 189.074 171.810 1.00 113.99 23 LYS E CA 1
ATOM 3629 C C . LYS E 4 23 ? 205.966 189.851 172.503 1.00 110.95 23 LYS E C 1
ATOM 3630 O O . LYS E 4 23 ? 206.657 190.660 171.877 1.00 109.67 23 LYS E O 1
ATOM 3636 N N . ALA E 4 24 ? 206.129 189.601 173.796 1.00 121.63 24 ALA E N 1
ATOM 3637 C CA . ALA E 4 24 ? 207.152 190.252 174.598 1.00 125.54 24 ALA E CA 1
ATOM 3638 C C . ALA E 4 24 ? 208.338 189.317 174.810 1.00 129.97 24 ALA E C 1
ATOM 3639 O O . ALA E 4 24 ? 208.218 188.091 174.758 1.00 129.55 24 ALA E O 1
ATOM 3641 N N . SER E 4 25 ? 209.498 189.919 175.060 1.00 126.11 25 SER E N 1
ATOM 3642 C CA . SER E 4 25 ? 210.728 189.168 175.278 1.00 119.09 25 SER E CA 1
ATOM 3643 C C . SER E 4 25 ? 211.765 190.110 175.871 1.00 114.55 25 SER E C 1
ATOM 3644 O O . SER E 4 25 ? 211.587 191.330 175.889 1.00 117.55 25 SER E O 1
ATOM 3647 N N . GLY E 4 26 ? 212.854 189.523 176.357 1.00 104.71 26 GLY E N 1
ATOM 3648 C CA . GLY E 4 26 ? 213.967 190.286 176.874 1.00 110.39 26 GLY E CA 1
ATOM 3649 C C . GLY E 4 26 ? 213.760 190.885 178.246 1.00 115.28 26 GLY E C 1
ATOM 3650 O O . GLY E 4 26 ? 214.632 191.628 178.714 1.00 117.56 26 GLY E O 1
ATOM 3651 N N . TYR E 4 27 ? 212.642 190.595 178.906 1.00 113.28 27 TYR E N 1
ATOM 3652 C CA . TYR E 4 27 ? 212.400 191.107 180.244 1.00 111.64 27 TYR E CA 1
ATOM 3653 C C . TYR E 4 27 ? 211.451 190.160 180.960 1.00 108.68 27 TYR E C 1
ATOM 3654 O O . TYR E 4 27 ? 210.714 189.405 180.322 1.00 108.87 27 TYR E O 1
ATOM 3663 N N . THR E 4 28 ? 211.484 190.199 182.289 1.00 105.36 28 THR E N 1
ATOM 3664 C CA . THR E 4 28 ? 210.585 189.370 183.079 1.00 107.18 28 THR E CA 1
ATOM 3665 C C . THR E 4 28 ? 209.142 189.741 182.773 1.00 107.53 28 THR E C 1
ATOM 3666 O O . THR E 4 28 ? 208.713 190.870 183.029 1.00 109.86 28 THR E O 1
ATOM 3670 N N . PHE E 4 29 ? 208.396 188.786 182.215 1.00 102.74 29 PHE E N 1
ATOM 3671 C CA . PHE E 4 29 ? 207.059 189.084 181.712 1.00 98.29 29 PHE E CA 1
ATOM 3672 C C . PHE E 4 29 ? 206.127 189.535 182.827 1.00 98.36 29 PHE E C 1
ATOM 3673 O O . PHE E 4 29 ? 205.381 190.507 182.665 1.00 102.72 29 PHE E O 1
ATOM 3681 N N . THR E 4 30 ? 206.155 188.847 183.965 1.00 94.86 30 THR E N 1
ATOM 3682 C CA . THR E 4 30 ? 205.248 189.153 185.071 1.00 98.33 30 THR E CA 1
ATOM 3683 C C . THR E 4 30 ? 205.909 190.117 186.057 1.00 99.53 30 THR E C 1
ATOM 3684 O O . THR E 4 30 ? 205.901 189.922 187.271 1.00 104.78 30 THR E O 1
ATOM 3688 N N . SER E 4 31 ? 206.485 191.182 185.505 1.00 103.35 31 SER E N 1
ATOM 3689 C CA . SER E 4 31 ? 207.150 192.189 186.323 1.00 107.27 31 SER E CA 1
ATOM 3690 C C . SER E 4 31 ? 206.762 193.592 185.878 1.00 104.21 31 SER E C 1
ATOM 3691 O O . SER E 4 31 ? 207.037 194.573 186.576 1.00 104.25 31 SER E O 1
ATOM 3694 N N . TYR E 4 32 ? 206.131 193.694 184.715 1.00 105.71 32 TYR E N 1
ATOM 3695 C CA . TYR E 4 32 ? 205.731 194.971 184.151 1.00 106.75 32 TYR E CA 1
ATOM 3696 C C . TYR E 4 32 ? 204.394 194.807 183.442 1.00 115.81 32 TYR E C 1
ATOM 3697 O O . TYR E 4 32 ? 203.957 193.692 183.145 1.00 114.98 32 TYR E O 1
ATOM 3706 N N . ASP E 4 33 ? 203.747 195.936 183.174 1.00 111.36 33 ASP E N 1
ATOM 3707 C CA . ASP E 4 33 ? 202.374 195.961 182.688 1.00 103.90 33 ASP E CA 1
ATOM 3708 C C . ASP E 4 33 ? 202.353 196.350 181.216 1.00 100.27 33 ASP E C 1
ATOM 3709 O O . ASP E 4 33 ? 203.125 197.213 180.788 1.00 100.55 33 ASP E O 1
ATOM 3714 N N . ILE E 4 34 ? 201.470 195.716 180.445 1.00 93.41 34 ILE E N 1
ATOM 3715 C CA . ILE E 4 34 ? 201.386 195.969 179.007 1.00 94.31 34 ILE E CA 1
ATOM 3716 C C . ILE E 4 34 ? 200.103 196.750 178.738 1.00 100.02 34 ILE E C 1
ATOM 3717 O O . ILE E 4 34 ? 199.014 196.330 179.130 1.00 108.55 34 ILE E O 1
ATOM 3722 N N . ASN E 4 35 ? 200.227 197.889 178.059 1.00 91.51 35 ASN E N 1
ATOM 3723 C CA . ASN E 4 35 ? 199.080 198.715 177.723 1.00 87.82 35 ASN E CA 1
ATOM 3724 C C . ASN E 4 35 ? 198.952 198.887 176.209 1.00 89.36 35 ASN E C 1
ATOM 3725 O O . ASN E 4 35 ? 199.866 198.584 175.437 1.00 95.25 35 ASN E O 1
ATOM 3730 N N . TRP E 4 36 ? 197.792 199.390 175.792 1.00 86.16 36 TRP E N 1
ATOM 3731 C CA . TRP E 4 36 ? 197.491 199.634 174.388 1.00 83.05 36 TRP E CA 1
ATOM 3732 C C . TRP E 4 36 ? 197.039 201.073 174.195 1.00 85.69 36 TRP E C 1
ATOM 3733 O O . TRP E 4 36 ? 196.602 201.735 175.139 1.00 90.98 36 TRP E O 1
ATOM 3744 N N . VAL E 4 37 ? 197.152 201.554 172.957 1.00 72.08 37 VAL E N 1
ATOM 3745 C CA . VAL E 4 37 ? 196.692 202.893 172.605 1.00 64.46 37 VAL E CA 1
ATOM 3746 C C . VAL E 4 37 ? 196.353 202.896 171.122 1.00 77.74 37 VAL E C 1
ATOM 3747 O O . VAL E 4 37 ? 196.870 202.087 170.352 1.00 94.22 37 VAL E O 1
ATOM 3751 N N . LYS E 4 38 ? 195.460 203.800 170.717 1.00 66.33 38 LYS E N 1
ATOM 3752 C CA . LYS E 4 38 ? 195.051 203.920 169.325 1.00 72.03 38 LYS E CA 1
ATOM 3753 C C . LYS E 4 38 ? 195.389 205.309 168.807 1.00 71.02 38 LYS E C 1
ATOM 3754 O O . LYS E 4 38 ? 195.530 206.261 169.576 1.00 75.82 38 LYS E O 1
ATOM 3760 N N . GLN E 4 39 ? 195.517 205.420 167.483 1.00 77.13 39 GLN E N 1
ATOM 3761 C CA . GLN E 4 39 ? 195.876 206.700 166.872 1.00 77.47 39 GLN E CA 1
ATOM 3762 C C . GLN E 4 39 ? 195.187 206.805 165.515 1.00 75.26 39 GLN E C 1
ATOM 3763 O O . GLN E 4 39 ? 195.667 206.240 164.529 1.00 79.84 39 GLN E O 1
ATOM 3769 N N . ARG E 4 40 ? 194.075 207.530 165.472 1.00 78.51 40 ARG E N 1
ATOM 3770 C CA . ARG E 4 40 ? 193.429 207.806 164.203 1.00 75.71 40 ARG E CA 1
ATOM 3771 C C . ARG E 4 40 ? 194.302 208.738 163.369 1.00 74.83 40 ARG E C 1
ATOM 3772 O O . ARG E 4 40 ? 194.977 209.617 163.910 1.00 81.01 40 ARG E O 1
ATOM 3780 N N . PRO E 4 41 ? 194.319 208.557 162.050 1.00 61.32 41 PRO E N 1
ATOM 3781 C CA . PRO E 4 41 ? 195.148 209.419 161.195 1.00 67.48 41 PRO E CA 1
ATOM 3782 C C . PRO E 4 41 ? 194.715 210.871 161.301 1.00 68.79 41 PRO E C 1
ATOM 3783 O O . PRO E 4 41 ? 193.580 211.226 160.979 1.00 69.01 41 PRO E O 1
ATOM 3787 N N . GLY E 4 42 ? 195.633 211.712 161.766 1.00 74.95 42 GLY E N 1
ATOM 3788 C CA . GLY E 4 42 ? 195.354 213.123 161.927 1.00 73.82 42 GLY E CA 1
ATOM 3789 C C . GLY E 4 42 ? 194.996 213.500 163.348 1.00 69.15 42 GLY E C 1
ATOM 3790 O O . GLY E 4 42 ? 195.431 214.540 163.849 1.00 73.04 42 GLY E O 1
ATOM 3791 N N . GLN E 4 43 ? 194.207 212.661 164.011 1.00 78.66 43 GLN E N 1
ATOM 3792 C CA . GLN E 4 43 ? 193.819 212.943 165.382 1.00 81.94 43 GLN E CA 1
ATOM 3793 C C . GLN E 4 43 ? 194.937 212.545 166.344 1.00 83.75 43 GLN E C 1
ATOM 3794 O O . GLN E 4 43 ? 195.981 212.017 165.951 1.00 84.95 43 GLN E O 1
ATOM 3800 N N . GLY E 4 44 ? 194.708 212.819 167.629 1.00 83.57 44 GLY E N 1
ATOM 3801 C CA . GLY E 4 44 ? 195.688 212.512 168.648 1.00 84.23 44 GLY E CA 1
ATOM 3802 C C . GLY E 4 44 ? 195.477 211.149 169.280 1.00 87.17 44 GLY E C 1
ATOM 3803 O O . GLY E 4 44 ? 194.506 210.447 169.007 1.00 93.59 44 GLY E O 1
ATOM 3804 N N . LEU E 4 45 ? 196.418 210.780 170.144 1.00 73.26 45 LEU E N 1
ATOM 3805 C CA . LEU E 4 45 ? 196.353 209.508 170.841 1.00 69.30 45 LEU E CA 1
ATOM 3806 C C . LEU E 4 45 ? 195.251 209.535 171.896 1.00 73.12 45 LEU E C 1
ATOM 3807 O O . LEU E 4 45 ? 194.819 210.595 172.354 1.00 77.61 45 LEU E O 1
ATOM 3812 N N . GLU E 4 46 ? 194.793 208.345 172.278 1.00 89.58 46 GLU E N 1
ATOM 3813 C CA . GLU E 4 46 ? 193.818 208.216 173.350 1.00 90.42 46 GLU E CA 1
ATOM 3814 C C . GLU E 4 46 ? 193.922 206.825 173.957 1.00 88.95 46 GLU E C 1
ATOM 3815 O O . GLU E 4 46 ? 194.110 205.831 173.251 1.00 94.44 46 GLU E O 1
ATOM 3821 N N . TRP E 4 47 ? 193.785 206.770 175.277 1.00 79.73 47 TRP E N 1
ATOM 3822 C CA . TRP E 4 47 ? 194.039 205.558 176.038 1.00 81.69 47 TRP E CA 1
ATOM 3823 C C . TRP E 4 47 ? 192.989 204.489 175.746 1.00 87.86 47 TRP E C 1
ATOM 3824 O O . TRP E 4 47 ? 191.852 204.780 175.367 1.00 94.33 47 TRP E O 1
ATOM 3835 N N . ILE E 4 48 ? 193.393 203.232 175.927 1.00 85.39 48 ILE E N 1
ATOM 3836 C CA . ILE E 4 48 ? 192.503 202.091 175.740 1.00 84.04 48 ILE E CA 1
ATOM 3837 C C . ILE E 4 48 ? 192.455 201.271 177.020 1.00 83.49 48 ILE E C 1
ATOM 3838 O O . ILE E 4 48 ? 191.378 201.024 177.574 1.00 93.57 48 ILE E O 1
ATOM 3843 N N . GLY E 4 49 ? 193.613 200.845 177.494 1.00 89.09 49 GLY E N 1
ATOM 3844 C CA . GLY E 4 49 ? 193.685 200.046 178.699 1.00 93.94 49 GLY E CA 1
ATOM 3845 C C . GLY E 4 49 ? 195.059 199.432 178.849 1.00 94.43 49 GLY E C 1
ATOM 3846 O O . GLY E 4 49 ? 195.947 199.621 178.018 1.00 101.72 49 GLY E O 1
ATOM 3847 N N . TRP E 4 50 ? 195.222 198.709 179.953 1.00 79.35 50 TRP E N 1
ATOM 3848 C CA . TRP E 4 50 ? 196.409 197.901 180.177 1.00 80.83 50 TRP E CA 1
ATOM 3849 C C . TRP E 4 50 ? 196.010 196.541 180.722 1.00 82.77 50 TRP E C 1
ATOM 3850 O O . TRP E 4 50 ? 194.896 196.353 181.217 1.00 83.65 50 TRP E O 1
ATOM 3861 N N . ILE E 4 51 ? 196.931 195.588 180.607 1.00 95.41 51 ILE E N 1
ATOM 3862 C CA . ILE E 4 51 ? 196.763 194.263 181.188 1.00 90.54 51 ILE E CA 1
ATOM 3863 C C . ILE E 4 51 ? 198.081 193.862 181.838 1.00 96.51 51 ILE E C 1
ATOM 3864 O O . ILE E 4 51 ? 199.156 194.086 181.267 1.00 104.78 51 ILE E O 1
ATOM 3869 N N . TYR E 4 52 ? 197.999 193.306 183.040 1.00 97.72 52 TYR E N 1
ATOM 3870 C CA . TYR E 4 52 ? 199.124 192.825 183.831 1.00 97.69 52 TYR E CA 1
ATOM 3871 C C . TYR E 4 52 ? 199.086 191.305 183.894 1.00 96.36 52 TYR E C 1
ATOM 3872 O O . TYR E 4 52 ? 198.124 190.741 184.425 1.00 99.82 52 TYR E O 1
ATOM 3881 N N . PRO E 4 53 ? 200.096 190.610 183.381 1.00 95.78 53 PRO E N 1
ATOM 3882 C CA . PRO E 4 53 ? 200.012 189.146 183.316 1.00 97.38 53 PRO E CA 1
ATOM 3883 C C . PRO E 4 53 ? 200.261 188.484 184.659 1.00 101.14 53 PRO E C 1
ATOM 3884 O O . PRO E 4 53 ? 201.019 187.514 184.757 1.00 105.33 53 PRO E O 1
ATOM 3888 N N . GLY E 4 54 ? 199.617 189.001 185.699 1.00 94.88 54 GLY E N 1
ATOM 3889 C CA . GLY E 4 54 ? 199.661 188.396 187.012 1.00 95.32 54 GLY E CA 1
ATOM 3890 C C . GLY E 4 54 ? 198.290 187.903 187.412 1.00 95.44 54 GLY E C 1
ATOM 3891 O O . GLY E 4 54 ? 197.864 186.820 187.001 1.00 98.61 54 GLY E O 1
ATOM 3892 N N . ASP E 4 55 ? 197.581 188.700 188.209 1.00 112.42 55 ASP E N 1
ATOM 3893 C CA . ASP E 4 55 ? 196.209 188.380 188.578 1.00 115.70 55 ASP E CA 1
ATOM 3894 C C . ASP E 4 55 ? 195.227 188.573 187.430 1.00 113.49 55 ASP E C 1
ATOM 3895 O O . ASP E 4 55 ? 194.022 188.389 187.636 1.00 114.65 55 ASP E O 1
ATOM 3900 N N . GLY E 4 56 ? 195.701 188.934 186.240 1.00 95.59 56 GLY E N 1
ATOM 3901 C CA . GLY E 4 56 ? 194.804 189.175 185.128 1.00 94.77 56 GLY E CA 1
ATOM 3902 C C . GLY E 4 56 ? 194.015 190.455 185.235 1.00 93.88 56 GLY E C 1
ATOM 3903 O O . GLY E 4 56 ? 192.972 190.586 184.590 1.00 94.28 56 GLY E O 1
ATOM 3904 N N . SER E 4 57 ? 194.480 191.407 186.040 1.00 91.40 57 SER E N 1
ATOM 3905 C CA . SER E 4 57 ? 193.781 192.675 186.179 1.00 94.29 57 SER E CA 1
ATOM 3906 C C . SER E 4 57 ? 193.775 193.428 184.856 1.00 96.38 57 SER E C 1
ATOM 3907 O O . SER E 4 57 ? 194.756 193.426 184.108 1.00 99.33 57 SER E O 1
ATOM 3910 N N . THR E 4 58 ? 192.650 194.075 184.567 1.00 85.85 58 THR E N 1
ATOM 3911 C CA . THR E 4 58 ? 192.495 194.817 183.319 1.00 87.73 58 THR E CA 1
ATOM 3912 C C . THR E 4 58 ? 191.487 195.930 183.554 1.00 85.05 58 THR E C 1
ATOM 3913 O O . THR E 4 58 ? 190.304 195.657 183.773 1.00 88.35 58 THR E O 1
ATOM 3917 N N . LYS E 4 59 ? 191.951 197.174 183.508 1.00 70.24 59 LYS E N 1
ATOM 3918 C CA . LYS E 4 59 ? 191.106 198.341 183.714 1.00 66.61 59 LYS E CA 1
ATOM 3919 C C . LYS E 4 59 ? 191.036 199.135 182.418 1.00 66.70 59 LYS E C 1
ATOM 3920 O O . LYS E 4 59 ? 191.989 199.835 182.064 1.00 75.43 59 LYS E O 1
ATOM 3926 N N . TYR E 4 60 ? 189.910 199.029 181.722 1.00 73.06 60 TYR E N 1
ATOM 3927 C CA . TYR E 4 60 ? 189.693 199.724 180.467 1.00 78.24 60 TYR E CA 1
ATOM 3928 C C . TYR E 4 60 ? 189.390 201.197 180.733 1.00 84.27 60 TYR E C 1
ATOM 3929 O O . TYR E 4 60 ? 189.291 201.644 181.877 1.00 85.83 60 TYR E O 1
ATOM 3938 N N . ASN E 4 61 ? 189.239 201.960 179.654 1.00 87.26 61 ASN E N 1
ATOM 3939 C CA . ASN E 4 61 ? 188.756 203.325 179.753 1.00 82.05 61 ASN E CA 1
ATOM 3940 C C . ASN E 4 61 ? 187.248 203.346 179.523 1.00 84.66 61 ASN E C 1
ATOM 3941 O O . ASN E 4 61 ? 186.657 202.386 179.023 1.00 90.24 61 ASN E O 1
ATOM 3946 N N . GLU E 4 62 ? 186.612 204.457 179.895 1.00 90.45 62 GLU E N 1
ATOM 3947 C CA . GLU E 4 62 ? 185.156 204.535 179.847 1.00 94.59 62 GLU E CA 1
ATOM 3948 C C . GLU E 4 62 ? 184.630 204.405 178.423 1.00 91.97 62 GLU E C 1
ATOM 3949 O O . GLU E 4 62 ? 183.616 203.741 178.188 1.00 92.58 62 GLU E O 1
ATOM 3955 N N . LYS E 4 63 ? 185.307 205.034 177.463 1.00 81.04 63 LYS E N 1
ATOM 3956 C CA . LYS E 4 63 ? 184.801 205.062 176.095 1.00 80.55 63 LYS E CA 1
ATOM 3957 C C . LYS E 4 63 ? 184.777 203.670 175.476 1.00 82.34 63 LYS E C 1
ATOM 3958 O O . LYS E 4 63 ? 183.820 203.305 174.783 1.00 87.66 63 LYS E O 1
ATOM 3964 N N . PHE E 4 64 ? 185.820 202.873 175.713 1.00 81.35 64 PHE E N 1
ATOM 3965 C CA . PHE E 4 64 ? 185.992 201.605 175.014 1.00 83.11 64 PHE E CA 1
ATOM 3966 C C . PHE E 4 64 ? 185.633 200.392 175.864 1.00 89.36 64 PHE E C 1
ATOM 3967 O O . PHE E 4 64 ? 186.145 199.294 175.605 1.00 91.76 64 PHE E O 1
ATOM 3975 N N . LYS E 4 65 ? 184.774 200.547 176.867 1.00 85.87 65 LYS E N 1
ATOM 3976 C CA . LYS E 4 65 ? 184.287 199.391 177.605 1.00 79.53 65 LYS E CA 1
ATOM 3977 C C . LYS E 4 65 ? 183.430 198.526 176.694 1.00 79.18 65 LYS E C 1
ATOM 3978 O O . LYS E 4 65 ? 182.550 199.024 175.987 1.00 84.74 65 LYS E O 1
ATOM 3984 N N . GLY E 4 66 ? 183.698 197.222 176.705 1.00 80.60 66 GLY E N 1
ATOM 3985 C CA . GLY E 4 66 ? 183.020 196.295 175.828 1.00 83.74 66 GLY E CA 1
ATOM 3986 C C . GLY E 4 66 ? 183.480 196.317 174.389 1.00 84.90 66 GLY E C 1
ATOM 3987 O O . GLY E 4 66 ? 183.284 195.325 173.676 1.00 84.63 66 GLY E O 1
ATOM 3988 N N . LYS E 4 67 ? 184.083 197.414 173.930 1.00 89.36 67 LYS E N 1
ATOM 3989 C CA . LYS E 4 67 ? 184.588 197.468 172.566 1.00 89.65 67 LYS E CA 1
ATOM 3990 C C . LYS E 4 67 ? 185.892 196.698 172.409 1.00 91.66 67 LYS E C 1
ATOM 3991 O O . LYS E 4 67 ? 186.167 196.170 171.326 1.00 92.99 67 LYS E O 1
ATOM 3997 N N . ALA E 4 68 ? 186.699 196.623 173.461 1.00 92.92 68 ALA E N 1
ATOM 3998 C CA . ALA E 4 68 ? 187.971 195.922 173.429 1.00 96.36 68 ALA E CA 1
ATOM 3999 C C . ALA E 4 68 ? 188.003 194.851 174.510 1.00 96.63 68 ALA E C 1
ATOM 4000 O O . ALA E 4 68 ? 187.356 194.971 175.554 1.00 95.43 68 ALA E O 1
ATOM 4002 N N . THR E 4 69 ? 188.767 193.791 174.247 1.00 104.86 69 THR E N 1
ATOM 4003 C CA . THR E 4 69 ? 188.908 192.707 175.220 1.00 106.07 69 THR E CA 1
ATOM 4004 C C . THR E 4 69 ? 190.358 192.230 175.187 1.00 107.23 69 THR E C 1
ATOM 4005 O O . THR E 4 69 ? 190.744 191.470 174.295 1.00 109.36 69 THR E O 1
ATOM 4009 N N . LEU E 4 70 ? 191.147 192.676 176.161 1.00 99.09 70 LEU E N 1
ATOM 4010 C CA . LEU E 4 70 ? 192.544 192.284 176.251 1.00 96.51 70 LEU E CA 1
ATOM 4011 C C . LEU E 4 70 ? 192.676 190.882 176.836 1.00 96.89 70 LEU E C 1
ATOM 4012 O O . LEU E 4 70 ? 191.834 190.421 177.610 1.00 101.91 70 LEU E O 1
ATOM 4017 N N . THR E 4 71 ? 193.755 190.200 176.454 1.00 105.51 71 THR E N 1
ATOM 4018 C CA . THR E 4 71 ? 194.074 188.894 177.012 1.00 106.92 71 THR E CA 1
ATOM 4019 C C . THR E 4 71 ? 195.566 188.838 177.303 1.00 109.43 71 THR E C 1
ATOM 4020 O O . THR E 4 71 ? 196.330 189.726 176.919 1.00 112.90 71 THR E O 1
ATOM 4024 N N . ALA E 4 72 ? 195.975 187.776 177.991 1.00 107.34 72 ALA E N 1
ATOM 4025 C CA . ALA E 4 72 ? 197.375 187.545 178.306 1.00 108.69 72 ALA E CA 1
ATOM 4026 C C . ALA E 4 72 ? 197.708 186.074 178.105 1.00 110.70 72 ALA E C 1
ATOM 4027 O O . ALA E 4 72 ? 196.837 185.206 178.203 1.00 109.48 72 ALA E O 1
ATOM 4029 N N . ASP E 4 73 ? 198.982 185.802 177.822 1.00 123.87 73 ASP E N 1
ATOM 4030 C CA . ASP E 4 73 ? 199.490 184.441 177.657 1.00 123.63 73 ASP E CA 1
ATOM 4031 C C . ASP E 4 73 ? 200.922 184.440 178.180 1.00 122.03 73 ASP E C 1
ATOM 4032 O O . ASP E 4 73 ? 201.849 184.866 177.483 1.00 123.19 73 ASP E O 1
ATOM 4037 N N . THR E 4 74 ? 201.095 183.968 179.416 1.00 118.81 74 THR E N 1
ATOM 4038 C CA . THR E 4 74 ? 202.419 183.918 180.021 1.00 119.40 74 THR E CA 1
ATOM 4039 C C . THR E 4 74 ? 203.261 182.773 179.478 1.00 120.52 74 THR E C 1
ATOM 4040 O O . THR E 4 74 ? 204.467 182.731 179.742 1.00 122.31 74 THR E O 1
ATOM 4044 N N . SER E 4 75 ? 202.656 181.843 178.738 1.00 120.69 75 SER E N 1
ATOM 4045 C CA . SER E 4 75 ? 203.422 180.739 178.171 1.00 122.38 75 SER E CA 1
ATOM 4046 C C . SER E 4 75 ? 204.465 181.236 177.181 1.00 121.32 75 SER E C 1
ATOM 4047 O O . SER E 4 75 ? 205.590 180.726 177.156 1.00 120.54 75 SER E O 1
ATOM 4050 N N . SER E 4 76 ? 204.115 182.229 176.361 1.00 117.67 76 SER E N 1
ATOM 4051 C CA . SER E 4 76 ? 205.044 182.793 175.389 1.00 117.71 76 SER E CA 1
ATOM 4052 C C . SER E 4 76 ? 205.181 184.303 175.544 1.00 119.78 76 SER E C 1
ATOM 4053 O O . SER E 4 76 ? 205.685 184.967 174.633 1.00 119.95 76 SER E O 1
ATOM 4056 N N . SER E 4 77 ? 204.747 184.853 176.680 1.00 120.11 77 SER E N 1
ATOM 4057 C CA . SER E 4 77 ? 204.829 186.289 176.951 1.00 119.56 77 SER E CA 1
ATOM 4058 C C . SER E 4 77 ? 204.153 187.102 175.851 1.00 118.59 77 SER E C 1
ATOM 4059 O O . SER E 4 77 ? 204.695 188.091 175.355 1.00 112.26 77 SER E O 1
ATOM 4062 N N . THR E 4 78 ? 202.954 186.678 175.462 1.00 133.48 78 THR E N 1
ATOM 4063 C CA . THR E 4 78 ? 202.225 187.302 174.368 1.00 133.11 78 THR E CA 1
ATOM 4064 C C . THR E 4 78 ? 200.877 187.815 174.856 1.00 135.48 78 THR E C 1
ATOM 4065 O O . THR E 4 78 ? 200.120 187.088 175.505 1.00 136.47 78 THR E O 1
ATOM 4069 N N . ALA E 4 79 ? 200.577 189.069 174.534 1.00 123.65 79 ALA E N 1
ATOM 4070 C CA . ALA E 4 79 ? 199.293 189.668 174.863 1.00 119.16 79 ALA E CA 1
ATOM 4071 C C . ALA E 4 79 ? 198.612 190.107 173.578 1.00 117.18 79 ALA E C 1
ATOM 4072 O O . ALA E 4 79 ? 199.248 190.698 172.701 1.00 118.85 79 ALA E O 1
ATOM 4074 N N . TYR E 4 80 ? 197.326 189.811 173.459 1.00 111.96 80 TYR E N 1
ATOM 4075 C CA . TYR E 4 80 ? 196.587 190.187 172.266 1.00 112.52 80 TYR E CA 1
ATOM 4076 C C . TYR E 4 80 ? 195.257 190.831 172.648 1.00 111.80 80 TYR E C 1
ATOM 4077 O O . TYR E 4 80 ? 194.833 190.825 173.807 1.00 116.62 80 TYR E O 1
ATOM 4086 N N . MET E 4 81 ? 194.625 191.429 171.644 1.00 108.57 81 MET E N 1
ATOM 4087 C CA . MET E 4 81 ? 193.446 192.258 171.824 1.00 114.49 81 MET E CA 1
ATOM 4088 C C . MET E 4 81 ? 192.418 191.918 170.758 1.00 118.26 81 MET E C 1
ATOM 4089 O O . MET E 4 81 ? 192.769 191.676 169.599 1.00 121.26 81 MET E O 1
ATOM 4094 N N . GLN E 4 82 ? 191.151 191.900 171.163 1.00 104.22 82 GLN E N 1
ATOM 4095 C CA . GLN E 4 82 ? 190.029 191.678 170.263 1.00 100.02 82 GLN E CA 1
ATOM 4096 C C . GLN E 4 82 ? 189.141 192.912 170.285 1.00 99.29 82 GLN E C 1
ATOM 4097 O O . GLN E 4 82 ? 188.718 193.357 171.358 1.00 101.75 82 GLN E O 1
ATOM 4103 N N . LEU E 4 83 ? 188.870 193.461 169.107 1.00 90.69 83 LEU E N 1
ATOM 4104 C CA . LEU E 4 83 ? 187.985 194.602 168.942 1.00 94.09 83 LEU E CA 1
ATOM 4105 C C . LEU E 4 83 ? 186.728 194.167 168.202 1.00 98.31 83 LEU E C 1
ATOM 4106 O O . LEU E 4 83 ? 186.783 193.342 167.288 1.00 100.76 83 LEU E O 1
ATOM 4111 N N . ASN E 4 84 ? 185.586 194.732 168.602 1.00 111.44 84 ASN E N 1
ATOM 4112 C CA . ASN E 4 84 ? 184.309 194.313 168.036 1.00 112.26 84 ASN E CA 1
ATOM 4113 C C . ASN E 4 84 ? 183.414 195.484 167.640 1.00 113.83 84 ASN E C 1
ATOM 4114 O O . ASN E 4 84 ? 182.201 195.303 167.508 1.00 115.43 84 ASN E O 1
ATOM 4119 N N . SER E 4 85 ? 183.972 196.678 167.446 1.00 125.37 85 SER E N 1
ATOM 4120 C CA . SER E 4 85 ? 183.144 197.789 166.990 1.00 127.74 85 SER E CA 1
ATOM 4121 C C . SER E 4 85 ? 183.180 197.888 165.470 1.00 125.10 85 SER E C 1
ATOM 4122 O O . SER E 4 85 ? 182.161 197.665 164.809 1.00 125.41 85 SER E O 1
ATOM 4125 N N . LEU E 4 86 ? 184.357 198.185 164.915 1.00 113.67 86 LEU E N 1
ATOM 4126 C CA . LEU E 4 86 ? 184.637 198.082 163.483 1.00 110.37 86 LEU E CA 1
ATOM 4127 C C . LEU E 4 86 ? 183.548 198.766 162.649 1.00 111.41 86 LEU E C 1
ATOM 4128 O O . LEU E 4 86 ? 182.838 198.143 161.858 1.00 112.69 86 LEU E O 1
ATOM 4133 N N . THR E 4 87 ? 183.435 200.077 162.854 1.00 117.60 87 THR E N 1
ATOM 4134 C CA . THR E 4 87 ? 182.388 200.875 162.228 1.00 119.84 87 THR E CA 1
ATOM 4135 C C . THR E 4 87 ? 182.962 201.920 161.279 1.00 120.16 87 THR E C 1
ATOM 4136 O O . THR E 4 87 ? 182.343 202.960 161.047 1.00 122.13 87 THR E O 1
ATOM 4140 N N . SER E 4 88 ? 184.158 201.665 160.746 1.00 117.37 88 SER E N 1
ATOM 4141 C CA . SER E 4 88 ? 184.856 202.586 159.853 1.00 116.48 88 SER E CA 1
ATOM 4142 C C . SER E 4 88 ? 185.155 203.907 160.552 1.00 117.77 88 SER E C 1
ATOM 4143 O O . SER E 4 88 ? 185.642 204.852 159.925 1.00 118.13 88 SER E O 1
ATOM 4146 N N . GLU E 4 89 ? 184.869 203.977 161.851 1.00 115.66 89 GLU E N 1
ATOM 4147 C CA . GLU E 4 89 ? 185.249 205.116 162.670 1.00 114.93 89 GLU E CA 1
ATOM 4148 C C . GLU E 4 89 ? 186.518 204.852 163.461 1.00 111.23 89 GLU E C 1
ATOM 4149 O O . GLU E 4 89 ? 187.177 205.805 163.891 1.00 114.04 89 GLU E O 1
ATOM 4155 N N . ASN E 4 90 ? 186.870 203.583 163.657 1.00 98.86 90 ASN E N 1
ATOM 4156 C CA . ASN E 4 90 ? 188.115 203.193 164.301 1.00 105.06 90 ASN E CA 1
ATOM 4157 C C . ASN E 4 90 ? 189.157 202.722 163.292 1.00 109.92 90 ASN E C 1
ATOM 4158 O O . ASN E 4 90 ? 190.005 201.884 163.618 1.00 112.54 90 ASN E O 1
ATOM 4163 N N . SER E 4 91 ? 189.109 203.248 162.070 1.00 106.53 91 SER E N 1
ATOM 4164 C CA . SER E 4 91 ? 190.084 202.914 161.034 1.00 105.43 91 SER E CA 1
ATOM 4165 C C . SER E 4 91 ? 191.369 203.659 161.362 1.00 101.43 91 SER E C 1
ATOM 4166 O O . SER E 4 91 ? 191.525 204.834 161.024 1.00 102.92 91 SER E O 1
ATOM 4169 N N . ALA E 4 92 ? 192.297 202.972 162.025 1.00 87.99 92 ALA E N 1
ATOM 4170 C CA . ALA E 4 92 ? 193.450 203.658 162.596 1.00 90.03 92 ALA E CA 1
ATOM 4171 C C . ALA E 4 92 ? 194.581 202.645 162.782 1.00 96.87 92 ALA E C 1
ATOM 4172 O O . ALA E 4 92 ? 194.522 201.540 162.234 1.00 98.34 92 ALA E O 1
ATOM 4174 N N . VAL E 4 93 ? 195.605 203.029 163.542 1.00 87.59 93 VAL E N 1
ATOM 4175 C CA . VAL E 4 93 ? 196.680 202.131 163.932 1.00 75.51 93 VAL E CA 1
ATOM 4176 C C . VAL E 4 93 ? 196.675 202.016 165.449 1.00 73.81 93 VAL E C 1
ATOM 4177 O O . VAL E 4 93 ? 196.135 202.865 166.163 1.00 79.61 93 VAL E O 1
ATOM 4181 N N . TYR E 4 94 ? 197.281 200.940 165.936 1.00 67.54 94 TYR E N 1
ATOM 4182 C CA . TYR E 4 94 ? 197.315 200.641 167.356 1.00 72.12 94 TYR E CA 1
ATOM 4183 C C . TYR E 4 94 ? 198.747 200.361 167.791 1.00 79.29 94 TYR E C 1
ATOM 4184 O O . TYR E 4 94 ? 199.550 199.804 167.039 1.00 82.95 94 TYR E O 1
ATOM 4193 N N . PHE E 4 95 ? 199.055 200.751 169.024 1.00 82.90 95 PHE E N 1
ATOM 4194 C CA . PHE E 4 95 ? 200.400 200.614 169.573 1.00 73.43 95 PHE E CA 1
ATOM 4195 C C . PHE E 4 95 ? 200.303 199.859 170.889 1.00 81.01 95 PHE E C 1
ATOM 4196 O O . PHE E 4 95 ? 199.489 200.209 171.753 1.00 87.11 95 PHE E O 1
ATOM 4204 N N . CYS E 4 96 ? 201.131 198.828 171.034 1.00 93.13 96 CYS E N 1
ATOM 4205 C CA . CYS E 4 96 ? 201.184 198.022 172.247 1.00 93.51 96 CYS E CA 1
ATOM 4206 C C . CYS E 4 96 ? 202.489 198.319 172.974 1.00 91.29 96 CYS E C 1
ATOM 4207 O O . CYS E 4 96 ? 203.562 197.892 172.537 1.00 90.25 96 CYS E O 1
ATOM 4210 N N . ALA E 4 97 ? 202.404 199.041 174.087 1.00 94.11 97 ALA E N 1
ATOM 4211 C CA . ALA E 4 97 ? 203.581 199.511 174.802 1.00 95.48 97 ALA E CA 1
ATOM 4212 C C . ALA E 4 97 ? 203.586 198.948 176.216 1.00 96.72 97 ALA E C 1
ATOM 4213 O O . ALA E 4 97 ? 202.696 198.195 176.614 1.00 100.02 97 ALA E O 1
ATOM 4215 N N . ARG E 4 98 ? 204.610 199.318 176.978 1.00 96.50 98 ARG E N 1
ATOM 4216 C CA . ARG E 4 98 ? 204.755 198.879 178.354 1.00 92.23 98 ARG E CA 1
ATOM 4217 C C . ARG E 4 98 ? 204.589 200.067 179.298 1.00 97.86 98 ARG E C 1
ATOM 4218 O O . ARG E 4 98 ? 204.308 201.192 178.875 1.00 101.56 98 ARG E O 1
ATOM 4226 N N . GLY E 4 99 ? 204.758 199.821 180.595 1.00 97.87 99 GLY E N 1
ATOM 4227 C CA . GLY E 4 99 ? 204.638 200.879 181.579 1.00 97.07 99 GLY E CA 1
ATOM 4228 C C . GLY E 4 99 ? 204.598 200.386 183.010 1.00 92.94 99 GLY E C 1
ATOM 4229 O O . GLY E 4 99 ? 204.144 199.270 183.277 1.00 95.36 99 GLY E O 1
ATOM 4230 N N . LEU E 4 100 ? 205.072 201.211 183.941 1.00 82.01 100 LEU E N 1
ATOM 4231 C CA . LEU E 4 100 ? 205.069 200.846 185.350 1.00 80.64 100 LEU E CA 1
ATOM 4232 C C . LEU E 4 100 ? 203.705 201.109 185.969 1.00 91.33 100 LEU E C 1
ATOM 4233 O O . LEU E 4 100 ? 203.034 200.180 186.429 1.00 95.69 100 LEU E O 1
ATOM 4238 N N . VAL E 4 101 ? 203.288 202.374 185.987 1.00 88.99 101 VAL E N 1
ATOM 4239 C CA . VAL E 4 101 ? 201.952 202.755 186.427 1.00 88.71 101 VAL E CA 1
ATOM 4240 C C . VAL E 4 101 ? 201.193 203.505 185.356 1.00 87.96 101 VAL E C 1
ATOM 4241 O O . VAL E 4 101 ? 200.156 204.114 185.655 1.00 92.01 101 VAL E O 1
ATOM 4245 N N . GLY E 4 102 ? 201.674 203.487 184.120 1.00 85.43 102 GLY E N 1
ATOM 4246 C CA . GLY E 4 102 ? 201.033 204.213 183.046 1.00 92.25 102 GLY E CA 1
ATOM 4247 C C . GLY E 4 102 ? 202.047 204.952 182.204 1.00 92.77 102 GLY E C 1
ATOM 4248 O O . GLY E 4 102 ? 201.867 205.104 180.993 1.00 91.92 102 GLY E O 1
ATOM 4249 N N . ALA E 4 103 ? 203.119 205.417 182.838 1.00 92.32 103 ALA E N 1
ATOM 4250 C CA . ALA E 4 103 ? 204.226 206.022 182.116 1.00 94.09 103 ALA E CA 1
ATOM 4251 C C . ALA E 4 103 ? 204.835 205.020 181.151 1.00 95.23 103 ALA E C 1
ATOM 4252 O O . ALA E 4 103 ? 205.434 204.025 181.567 1.00 102.30 103 ALA E O 1
ATOM 4254 N N . MET E 4 104 ? 204.678 205.280 179.859 1.00 87.72 104 MET E N 1
ATOM 4255 C CA . MET E 4 104 ? 205.141 204.332 178.860 1.00 88.13 104 MET E CA 1
ATOM 4256 C C . MET E 4 104 ? 206.652 204.417 178.700 1.00 96.06 104 MET E C 1
ATOM 4257 O O . MET E 4 104 ? 207.210 205.492 178.462 1.00 99.45 104 MET E O 1
ATOM 4262 N N . ASP E 4 105 ? 207.316 203.270 178.835 1.00 88.71 105 ASP E N 1
ATOM 4263 C CA . ASP E 4 105 ? 208.772 203.220 178.805 1.00 86.82 105 ASP E CA 1
ATOM 4264 C C . ASP E 4 105 ? 209.288 202.941 177.400 1.00 88.30 105 ASP E C 1
ATOM 4265 O O . ASP E 4 105 ? 210.055 203.734 176.845 1.00 87.35 105 ASP E O 1
ATOM 4270 N N . TYR E 4 106 ? 208.881 201.818 176.822 1.00 88.98 106 TYR E N 1
ATOM 4271 C CA . TYR E 4 106 ? 209.250 201.456 175.465 1.00 86.65 106 TYR E CA 1
ATOM 4272 C C . TYR E 4 106 ? 207.994 201.314 174.611 1.00 85.02 106 TYR E C 1
ATOM 4273 O O . TYR E 4 106 ? 206.868 201.488 175.079 1.00 93.28 106 TYR E O 1
ATOM 4282 N N . TRP E 4 107 ? 208.192 200.992 173.338 1.00 65.40 107 TRP E N 1
ATOM 4283 C CA . TRP E 4 107 ? 207.086 200.885 172.399 1.00 65.97 107 TRP E CA 1
ATOM 4284 C C . TRP E 4 107 ? 207.363 199.728 171.448 1.00 70.10 107 TRP E C 1
ATOM 4285 O O . TRP E 4 107 ? 208.280 198.929 171.659 1.00 81.00 107 TRP E O 1
ATOM 4296 N N . GLY E 4 108 ? 206.557 199.645 170.392 1.00 72.43 108 GLY E N 1
ATOM 4297 C CA . GLY E 4 108 ? 206.756 198.652 169.360 1.00 72.07 108 GLY E CA 1
ATOM 4298 C C . GLY E 4 108 ? 206.270 199.190 168.030 1.00 73.42 108 GLY E C 1
ATOM 4299 O O . GLY E 4 108 ? 205.617 200.232 167.962 1.00 81.19 108 GLY E O 1
ATOM 4300 N N . GLN E 4 109 ? 206.594 198.453 166.966 1.00 75.35 109 GLN E N 1
ATOM 4301 C CA . GLN E 4 109 ? 206.269 198.920 165.623 1.00 73.91 109 GLN E CA 1
ATOM 4302 C C . GLN E 4 109 ? 204.774 199.120 165.426 1.00 74.50 109 GLN E C 1
ATOM 4303 O O . GLN E 4 109 ? 204.374 199.898 164.555 1.00 76.88 109 GLN E O 1
ATOM 4309 N N . GLY E 4 110 ? 203.942 198.445 166.212 1.00 79.26 110 GLY E N 1
ATOM 4310 C CA . GLY E 4 110 ? 202.510 198.612 166.107 1.00 84.47 110 GLY E CA 1
ATOM 4311 C C . GLY E 4 110 ? 201.926 197.851 164.935 1.00 90.74 110 GLY E C 1
ATOM 4312 O O . GLY E 4 110 ? 202.610 197.144 164.194 1.00 94.76 110 GLY E O 1
ATOM 4313 N N . THR E 4 111 ? 200.614 198.005 164.772 1.00 95.53 111 THR E N 1
ATOM 4314 C CA . THR E 4 111 ? 199.899 197.375 163.670 1.00 90.24 111 THR E CA 1
ATOM 4315 C C . THR E 4 111 ? 199.096 198.413 162.902 1.00 85.69 111 THR E C 1
ATOM 4316 O O . THR E 4 111 ? 199.224 199.615 163.151 1.00 85.01 111 THR E O 1
ATOM 4320 N N . SER E 4 112 ? 198.265 197.960 161.967 1.00 84.29 112 SER E N 1
ATOM 4321 C CA . SER E 4 112 ? 197.427 198.864 161.191 1.00 84.79 112 SER E CA 1
ATOM 4322 C C . SER E 4 112 ? 196.206 198.102 160.707 1.00 83.45 112 SER E C 1
ATOM 4323 O O . SER E 4 112 ? 196.340 197.050 160.077 1.00 86.87 112 SER E O 1
ATOM 4326 N N . VAL E 4 113 ? 195.026 198.632 160.998 1.00 70.07 113 VAL E N 1
ATOM 4327 C CA . VAL E 4 113 ? 193.787 198.024 160.575 1.00 70.50 113 VAL E CA 1
ATOM 4328 C C . VAL E 4 113 ? 193.166 198.877 159.475 1.00 74.88 113 VAL E C 1
ATOM 4329 O O . VAL E 4 113 ? 193.505 200.044 159.295 1.00 79.19 113 VAL E O 1
ATOM 4333 N N . THR E 4 114 ? 192.244 198.285 158.724 1.00 84.18 114 THR E N 1
ATOM 4334 C CA . THR E 4 114 ? 191.536 199.001 157.666 1.00 87.14 114 THR E CA 1
ATOM 4335 C C . THR E 4 114 ? 190.223 198.280 157.416 1.00 90.68 114 THR E C 1
ATOM 4336 O O . THR E 4 114 ? 190.219 197.068 157.182 1.00 87.26 114 THR E O 1
ATOM 4340 N N . VAL E 4 115 ? 189.120 199.017 157.466 1.00 88.16 115 VAL E N 1
ATOM 4341 C CA . VAL E 4 115 ? 187.795 198.422 157.377 1.00 84.10 115 VAL E CA 1
ATOM 4342 C C . VAL E 4 115 ? 187.457 198.045 155.940 1.00 83.13 115 VAL E C 1
ATOM 4343 O O . VAL E 4 115 ? 187.044 198.888 155.143 1.00 80.20 115 VAL E O 1
ATOM 4347 N N . ASP F 5 1 ? 186.819 213.591 184.306 1.00 75.94 1 ASP F N 1
ATOM 4348 C CA . ASP F 5 1 ? 187.930 213.161 183.465 1.00 85.44 1 ASP F CA 1
ATOM 4349 C C . ASP F 5 1 ? 188.835 214.346 183.155 1.00 85.02 1 ASP F C 1
ATOM 4350 O O . ASP F 5 1 ? 188.387 215.352 182.607 1.00 87.55 1 ASP F O 1
ATOM 4355 N N . ILE F 5 2 ? 190.112 214.223 183.512 1.00 67.12 2 ILE F N 1
ATOM 4356 C CA . ILE F 5 2 ? 191.071 215.306 183.328 1.00 62.54 2 ILE F CA 1
ATOM 4357 C C . ILE F 5 2 ? 191.310 215.527 181.842 1.00 63.99 2 ILE F C 1
ATOM 4358 O O . ILE F 5 2 ? 191.398 214.570 181.067 1.00 62.98 2 ILE F O 1
ATOM 4363 N N . VAL F 5 3 ? 191.400 216.787 181.434 1.00 77.34 3 VAL F N 1
ATOM 4364 C CA . VAL F 5 3 ? 191.681 217.147 180.052 1.00 78.30 3 VAL F CA 1
ATOM 4365 C C . VAL F 5 3 ? 192.975 217.943 180.011 1.00 81.46 3 VAL F C 1
ATOM 4366 O O . VAL F 5 3 ? 193.151 218.924 180.744 1.00 83.44 3 VAL F O 1
ATOM 4370 N N . MET F 5 4 ? 193.894 217.517 179.148 1.00 85.40 4 MET F N 1
ATOM 4371 C CA . MET F 5 4 ? 195.187 218.171 178.975 1.00 82.76 4 MET F CA 1
ATOM 4372 C C . MET F 5 4 ? 195.201 218.825 177.600 1.00 84.68 4 MET F C 1
ATOM 4373 O O . MET F 5 4 ? 195.018 218.146 176.584 1.00 88.83 4 MET F O 1
ATOM 4378 N N . THR F 5 5 ? 195.424 220.135 177.568 1.00 88.53 5 THR F N 1
ATOM 4379 C CA . THR F 5 5 ? 195.290 220.933 176.357 1.00 90.45 5 THR F CA 1
ATOM 4380 C C . THR F 5 5 ? 196.615 221.609 176.033 1.00 91.40 5 THR F C 1
ATOM 4381 O O . THR F 5 5 ? 197.338 222.033 176.941 1.00 91.62 5 THR F O 1
ATOM 4385 N N . GLN F 5 6 ? 196.928 221.708 174.742 1.00 89.97 6 GLN F N 1
ATOM 4386 C CA . GLN F 5 6 ? 198.122 222.372 174.251 1.00 85.06 6 GLN F CA 1
ATOM 4387 C C . GLN F 5 6 ? 197.726 223.566 173.383 1.00 85.02 6 GLN F C 1
ATOM 4388 O O . GLN F 5 6 ? 196.541 223.915 173.284 1.00 90.51 6 GLN F O 1
ATOM 4394 N N . SER F 5 7 ? 198.718 224.189 172.760 1.00 72.35 7 SER F N 1
ATOM 4395 C CA . SER F 5 7 ? 198.489 225.237 171.777 1.00 74.49 7 SER F CA 1
ATOM 4396 C C . SER F 5 7 ? 199.593 225.135 170.735 1.00 73.58 7 SER F C 1
ATOM 4397 O O . SER F 5 7 ? 200.491 224.295 170.839 1.00 72.72 7 SER F O 1
ATOM 4400 N N . GLN F 5 8 ? 199.520 225.998 169.726 1.00 92.62 8 GLN F N 1
ATOM 4401 C CA . GLN F 5 8 ? 200.522 226.056 168.666 1.00 98.48 8 GLN F CA 1
ATOM 4402 C C . GLN F 5 8 ? 200.653 224.705 167.963 1.00 100.22 8 GLN F C 1
ATOM 4403 O O . GLN F 5 8 ? 201.673 224.020 168.053 1.00 98.71 8 GLN F O 1
ATOM 4409 N N . LYS F 5 9 ? 199.578 224.322 167.268 1.00 102.81 9 LYS F N 1
ATOM 4410 C CA . LYS F 5 9 ? 199.563 223.060 166.537 1.00 101.55 9 LYS F CA 1
ATOM 4411 C C . LYS F 5 9 ? 200.724 222.946 165.560 1.00 98.44 9 LYS F C 1
ATOM 4412 O O . LYS F 5 9 ? 201.210 221.837 165.313 1.00 99.63 9 LYS F O 1
ATOM 4418 N N . PHE F 5 10 ? 201.185 224.063 165.007 1.00 97.79 10 PHE F N 1
ATOM 4419 C CA . PHE F 5 10 ? 202.377 224.094 164.173 1.00 99.30 10 PHE F CA 1
ATOM 4420 C C . PHE F 5 10 ? 203.328 225.126 164.753 1.00 102.20 10 PHE F C 1
ATOM 4421 O O . PHE F 5 10 ? 202.931 226.269 164.994 1.00 106.06 10 PHE F O 1
ATOM 4429 N N . MET F 5 11 ? 204.577 224.723 164.986 1.00 101.71 11 MET F N 1
ATOM 4430 C CA . MET F 5 11 ? 205.583 225.610 165.577 1.00 101.77 11 MET F CA 1
ATOM 4431 C C . MET F 5 11 ? 206.939 225.265 164.965 1.00 100.92 11 MET F C 1
ATOM 4432 O O . MET F 5 11 ? 207.622 224.343 165.417 1.00 102.12 11 MET F O 1
ATOM 4437 N N . SER F 5 12 ? 207.319 226.011 163.933 1.00 102.23 12 SER F N 1
ATOM 4438 C CA . SER F 5 12 ? 208.636 225.856 163.341 1.00 100.45 12 SER F CA 1
ATOM 4439 C C . SER F 5 12 ? 209.668 226.636 164.149 1.00 102.75 12 SER F C 1
ATOM 4440 O O . SER F 5 12 ? 209.337 227.413 165.049 1.00 105.95 12 SER F O 1
ATOM 4443 N N . THR F 5 13 ? 210.937 226.426 163.817 1.00 99.48 13 THR F N 1
ATOM 4444 C CA . THR F 5 13 ? 212.031 227.071 164.534 1.00 104.86 13 THR F CA 1
ATOM 4445 C C . THR F 5 13 ? 213.276 227.027 163.655 1.00 103.16 13 THR F C 1
ATOM 4446 O O . THR F 5 13 ? 213.208 226.692 162.468 1.00 98.21 13 THR F O 1
ATOM 4450 N N . SER F 5 14 ? 214.415 227.378 164.240 1.00 107.15 14 SER F N 1
ATOM 4451 C CA . SER F 5 14 ? 215.704 227.349 163.566 1.00 104.39 14 SER F CA 1
ATOM 4452 C C . SER F 5 14 ? 216.576 226.260 164.172 1.00 102.14 14 SER F C 1
ATOM 4453 O O . SER F 5 14 ? 216.265 225.686 165.217 1.00 104.43 14 SER F O 1
ATOM 4456 N N . VAL F 5 15 ? 217.682 225.970 163.493 1.00 98.21 15 VAL F N 1
ATOM 4457 C CA . VAL F 5 15 ? 218.616 224.961 163.976 1.00 99.27 15 VAL F CA 1
ATOM 4458 C C . VAL F 5 15 ? 219.477 225.564 165.077 1.00 97.93 15 VAL F C 1
ATOM 4459 O O . VAL F 5 15 ? 219.834 226.746 165.026 1.00 99.72 15 VAL F O 1
ATOM 4463 N N . GLY F 5 16 ? 219.798 224.759 166.087 1.00 114.57 16 GLY F N 1
ATOM 4464 C CA . GLY F 5 16 ? 220.675 225.184 167.160 1.00 118.88 16 GLY F CA 1
ATOM 4465 C C . GLY F 5 16 ? 220.199 226.395 167.936 1.00 121.46 16 GLY F C 1
ATOM 4466 O O . GLY F 5 16 ? 220.980 227.315 168.194 1.00 122.87 16 GLY F O 1
ATOM 4467 N N . ASP F 5 17 ? 218.923 226.413 168.313 1.00 123.01 17 ASP F N 1
ATOM 4468 C CA . ASP F 5 17 ? 218.351 227.506 169.085 1.00 121.04 17 ASP F CA 1
ATOM 4469 C C . ASP F 5 17 ? 217.671 226.942 170.327 1.00 117.63 17 ASP F C 1
ATOM 4470 O O . ASP F 5 17 ? 217.788 225.754 170.642 1.00 117.86 17 ASP F O 1
ATOM 4475 N N . ARG F 5 18 ? 216.954 227.806 171.037 1.00 109.49 18 ARG F N 1
ATOM 4476 C CA . ARG F 5 18 ? 216.233 227.433 172.250 1.00 111.10 18 ARG F CA 1
ATOM 4477 C C . ARG F 5 18 ? 214.738 227.533 171.969 1.00 115.69 18 ARG F C 1
ATOM 4478 O O . ARG F 5 18 ? 214.204 228.630 171.782 1.00 117.37 18 ARG F O 1
ATOM 4486 N N . VAL F 5 19 ? 214.065 226.386 171.941 1.00 105.49 19 VAL F N 1
ATOM 4487 C CA . VAL F 5 19 ? 212.622 226.325 171.747 1.00 100.38 19 VAL F CA 1
ATOM 4488 C C . VAL F 5 19 ? 212.005 225.575 172.918 1.00 100.92 19 VAL F C 1
ATOM 4489 O O . VAL F 5 19 ? 212.560 224.590 173.419 1.00 99.84 19 VAL F O 1
ATOM 4493 N N . SER F 5 20 ? 210.855 226.066 173.374 1.00 100.16 20 SER F N 1
ATOM 4494 C CA . SER F 5 20 ? 210.146 225.463 174.496 1.00 102.44 20 SER F CA 1
ATOM 4495 C C . SER F 5 20 ? 208.656 225.487 174.205 1.00 100.79 20 SER F C 1
ATOM 4496 O O . SER F 5 20 ? 208.144 226.469 173.659 1.00 101.32 20 SER F O 1
ATOM 4499 N N . VAL F 5 21 ? 207.964 224.410 174.568 1.00 84.10 21 VAL F N 1
ATOM 4500 C CA . VAL F 5 21 ? 206.522 224.324 174.380 1.00 81.74 21 VAL F CA 1
ATOM 4501 C C . VAL F 5 21 ? 205.850 224.320 175.745 1.00 85.52 21 VAL F C 1
ATOM 4502 O O . VAL F 5 21 ? 206.523 224.250 176.779 1.00 87.61 21 VAL F O 1
ATOM 4506 N N . THR F 5 22 ? 204.521 224.391 175.760 1.00 90.85 22 THR F N 1
ATOM 4507 C CA . THR F 5 22 ? 203.763 224.465 176.999 1.00 91.78 22 THR F CA 1
ATOM 4508 C C . THR F 5 22 ? 202.619 223.462 176.941 1.00 95.15 22 THR F C 1
ATOM 4509 O O . THR F 5 22 ? 202.189 223.037 175.865 1.00 98.14 22 THR F O 1
ATOM 4513 N N . CYS F 5 23 ? 202.127 223.075 178.117 1.00 97.22 23 CYS F N 1
ATOM 4514 C CA . CYS F 5 23 ? 201.063 222.084 178.202 1.00 94.04 23 CYS F CA 1
ATOM 4515 C C . CYS F 5 23 ? 200.277 222.252 179.498 1.00 97.92 23 CYS F C 1
ATOM 4516 O O . CYS F 5 23 ? 200.726 221.809 180.560 1.00 99.82 23 CYS F O 1
ATOM 4519 N N . LYS F 5 24 ? 199.106 222.879 179.425 1.00 103.17 24 LYS F N 1
ATOM 4520 C CA . LYS F 5 24 ? 198.336 223.181 180.622 1.00 102.29 24 LYS F CA 1
ATOM 4521 C C . LYS F 5 24 ? 197.305 222.093 180.903 1.00 101.53 24 LYS F C 1
ATOM 4522 O O . LYS F 5 24 ? 196.638 221.580 180.001 1.00 107.42 24 LYS F O 1
ATOM 4528 N N . ALA F 5 25 ? 197.166 221.760 182.183 1.00 90.61 25 ALA F N 1
ATOM 4529 C CA . ALA F 5 25 ? 196.247 220.731 182.644 1.00 92.43 25 ALA F CA 1
ATOM 4530 C C . ALA F 5 25 ? 195.074 221.376 183.364 1.00 91.99 25 ALA F C 1
ATOM 4531 O O . ALA F 5 25 ? 195.240 222.374 184.071 1.00 94.52 25 ALA F O 1
ATOM 4533 N N . SER F 5 26 ? 193.887 220.800 183.184 1.00 86.17 26 SER F N 1
ATOM 4534 C CA . SER F 5 26 ? 192.681 221.351 183.786 1.00 87.78 26 SER F CA 1
ATOM 4535 C C . SER F 5 26 ? 192.662 221.105 185.288 1.00 86.31 26 SER F C 1
ATOM 4536 O O . SER F 5 26 ? 192.649 222.054 186.079 1.00 88.89 26 SER F O 1
ATOM 4539 N N . GLN F 5 27 ? 192.660 219.839 185.690 1.00 79.95 27 GLN F N 1
ATOM 4540 C CA . GLN F 5 27 ? 192.688 219.506 187.106 1.00 79.68 27 GLN F CA 1
ATOM 4541 C C . GLN F 5 27 ? 194.127 219.312 187.564 1.00 76.87 27 GLN F C 1
ATOM 4542 O O . GLN F 5 27 ? 194.992 218.909 186.782 1.00 78.27 27 GLN F O 1
ATOM 4548 N N . ASN F 5 28 ? 194.384 219.618 188.835 1.00 86.38 28 ASN F N 1
ATOM 4549 C CA . ASN F 5 28 ? 195.729 219.486 189.377 1.00 92.16 28 ASN F CA 1
ATOM 4550 C C . ASN F 5 28 ? 196.207 218.044 189.279 1.00 93.60 28 ASN F C 1
ATOM 4551 O O . ASN F 5 28 ? 195.507 217.111 189.679 1.00 95.04 28 ASN F O 1
ATOM 4556 N N . VAL F 5 29 ? 197.411 217.869 188.742 1.00 85.87 29 VAL F N 1
ATOM 4557 C CA . VAL F 5 29 ? 197.961 216.543 188.493 1.00 79.48 29 VAL F CA 1
ATOM 4558 C C . VAL F 5 29 ? 199.342 216.424 189.120 1.00 86.23 29 VAL F C 1
ATOM 4559 O O . VAL F 5 29 ? 200.203 215.703 188.604 1.00 89.69 29 VAL F O 1
ATOM 4563 N N . LEU F 5 30 ? 199.567 217.143 190.220 1.00 96.56 30 LEU F N 1
ATOM 4564 C CA . LEU F 5 30 ? 200.824 217.066 190.956 1.00 95.03 30 LEU F CA 1
ATOM 4565 C C . LEU F 5 30 ? 202.026 217.262 190.041 1.00 95.99 30 LEU F C 1
ATOM 4566 O O . LEU F 5 30 ? 202.170 218.313 189.409 1.00 97.93 30 LEU F O 1
ATOM 4571 N N . ASN F 5 31 ? 202.895 216.251 189.965 1.00 94.31 31 ASN F N 1
ATOM 4572 C CA . ASN F 5 31 ? 204.080 216.317 189.120 1.00 91.08 31 ASN F CA 1
ATOM 4573 C C . ASN F 5 31 ? 204.249 215.063 188.270 1.00 96.33 31 ASN F C 1
ATOM 4574 O O . ASN F 5 31 ? 205.364 214.772 187.827 1.00 101.23 31 ASN F O 1
ATOM 4579 N N . ASN F 5 32 ? 203.174 214.312 188.032 1.00 89.37 32 ASN F N 1
ATOM 4580 C CA . ASN F 5 32 ? 203.259 213.055 187.290 1.00 89.64 32 ASN F CA 1
ATOM 4581 C C . ASN F 5 32 ? 202.715 213.272 185.880 1.00 84.26 32 ASN F C 1
ATOM 4582 O O . ASN F 5 32 ? 201.551 213.010 185.580 1.00 91.67 32 ASN F O 1
ATOM 4587 N N . VAL F 5 33 ? 203.588 213.762 185.002 1.00 59.13 33 VAL F N 1
ATOM 4588 C CA . VAL F 5 33 ? 203.323 213.844 183.574 1.00 59.50 33 VAL F CA 1
ATOM 4589 C C . VAL F 5 33 ? 204.563 213.348 182.843 1.00 66.56 33 VAL F C 1
ATOM 4590 O O . VAL F 5 33 ? 205.661 213.307 183.397 1.00 76.54 33 VAL F O 1
ATOM 4594 N N . ALA F 5 34 ? 204.375 212.965 181.584 1.00 68.96 34 ALA F N 1
ATOM 4595 C CA . ALA F 5 34 ? 205.489 212.450 180.799 1.00 69.48 34 ALA F CA 1
ATOM 4596 C C . ALA F 5 34 ? 205.440 213.009 179.387 1.00 67.36 34 ALA F C 1
ATOM 4597 O O . ALA F 5 34 ? 204.363 213.151 178.806 1.00 78.14 34 ALA F O 1
ATOM 4599 N N . TRP F 5 35 ? 206.612 213.310 178.840 1.00 75.28 35 TRP F N 1
ATOM 4600 C CA . TRP F 5 35 ? 206.739 213.857 177.498 1.00 81.39 35 TRP F CA 1
ATOM 4601 C C . TRP F 5 35 ? 207.335 212.824 176.549 1.00 87.46 35 TRP F C 1
ATOM 4602 O O . TRP F 5 35 ? 208.322 212.155 176.871 1.00 91.78 35 TRP F O 1
ATOM 4613 N N . TYR F 5 36 ? 206.739 212.730 175.360 1.00 84.19 36 TYR F N 1
ATOM 4614 C CA . TYR F 5 36 ? 207.096 211.721 174.373 1.00 80.37 36 TYR F CA 1
ATOM 4615 C C . TYR F 5 36 ? 207.339 212.378 173.021 1.00 83.68 36 TYR F C 1
ATOM 4616 O O . TYR F 5 36 ? 206.743 213.408 172.692 1.00 92.54 36 TYR F O 1
ATOM 4625 N N . GLN F 5 37 ? 208.207 211.749 172.229 1.00 71.70 37 GLN F N 1
ATOM 4626 C CA . GLN F 5 37 ? 208.528 212.178 170.874 1.00 68.11 37 GLN F CA 1
ATOM 4627 C C . GLN F 5 37 ? 208.159 211.077 169.892 1.00 71.95 37 GLN F C 1
ATOM 4628 O O . GLN F 5 37 ? 208.243 209.891 170.221 1.00 77.55 37 GLN F O 1
ATOM 4634 N N . GLN F 5 38 ? 207.749 211.468 168.684 1.00 79.71 38 GLN F N 1
ATOM 4635 C CA . GLN F 5 38 ? 207.468 210.508 167.616 1.00 75.50 38 GLN F CA 1
ATOM 4636 C C . GLN F 5 38 ? 207.833 211.152 166.281 1.00 82.86 38 GLN F C 1
ATOM 4637 O O . GLN F 5 38 ? 207.254 212.173 165.897 1.00 84.07 38 GLN F O 1
ATOM 4643 N N . LYS F 5 39 ? 208.806 210.563 165.591 1.00 77.66 39 LYS F N 1
ATOM 4644 C CA . LYS F 5 39 ? 209.113 210.980 164.236 1.00 68.30 39 LYS F CA 1
ATOM 4645 C C . LYS F 5 39 ? 208.053 210.436 163.282 1.00 66.18 39 LYS F C 1
ATOM 4646 O O . LYS F 5 39 ? 207.388 209.443 163.587 1.00 66.24 39 LYS F O 1
ATOM 4652 N N . PRO F 5 40 ? 207.864 211.076 162.125 1.00 60.00 40 PRO F N 1
ATOM 4653 C CA . PRO F 5 40 ? 206.811 210.633 161.203 1.00 59.16 40 PRO F CA 1
ATOM 4654 C C . PRO F 5 40 ? 206.940 209.175 160.801 1.00 59.78 40 PRO F C 1
ATOM 4655 O O . PRO F 5 40 ? 208.040 208.692 160.518 1.00 64.04 40 PRO F O 1
ATOM 4659 N N . GLY F 5 41 ? 205.813 208.469 160.779 1.00 75.53 41 GLY F N 1
ATOM 4660 C CA . GLY F 5 41 ? 205.789 207.094 160.314 1.00 79.01 41 GLY F CA 1
ATOM 4661 C C . GLY F 5 41 ? 206.619 206.137 161.136 1.00 78.82 41 GLY F C 1
ATOM 4662 O O . GLY F 5 41 ? 207.132 205.152 160.596 1.00 85.58 41 GLY F O 1
ATOM 4663 N N . GLN F 5 42 ? 206.768 206.396 162.431 1.00 64.81 42 GLN F N 1
ATOM 4664 C CA . GLN F 5 42 ? 207.506 205.519 163.326 1.00 66.77 42 GLN F CA 1
ATOM 4665 C C . GLN F 5 42 ? 206.790 205.453 164.667 1.00 68.72 42 GLN F C 1
ATOM 4666 O O . GLN F 5 42 ? 205.849 206.204 164.935 1.00 70.36 42 GLN F O 1
ATOM 4672 N N . SER F 5 43 ? 207.243 204.540 165.513 1.00 71.90 43 SER F N 1
ATOM 4673 C CA . SER F 5 43 ? 206.620 204.421 166.822 1.00 72.75 43 SER F CA 1
ATOM 4674 C C . SER F 5 43 ? 207.144 205.502 167.762 1.00 75.54 43 SER F C 1
ATOM 4675 O O . SER F 5 43 ? 208.269 205.979 167.593 1.00 82.73 43 SER F O 1
ATOM 4678 N N . PRO F 5 44 ? 206.345 205.900 168.747 1.00 71.58 44 PRO F N 1
ATOM 4679 C CA . PRO F 5 44 ? 206.817 206.878 169.730 1.00 75.44 44 PRO F CA 1
ATOM 4680 C C . PRO F 5 44 ? 207.983 206.333 170.541 1.00 77.16 44 PRO F C 1
ATOM 4681 O O . PRO F 5 44 ? 208.124 205.125 170.730 1.00 81.37 44 PRO F O 1
ATOM 4685 N N . LYS F 5 45 ? 208.834 207.245 171.004 1.00 77.02 45 LYS F N 1
ATOM 4686 C CA . LYS F 5 45 ? 209.908 206.929 171.933 1.00 73.11 45 LYS F CA 1
ATOM 4687 C C . LYS F 5 45 ? 209.806 207.851 173.138 1.00 75.03 45 LYS F C 1
ATOM 4688 O O . LYS F 5 45 ? 209.510 209.041 172.998 1.00 84.54 45 LYS F O 1
ATOM 4694 N N . ALA F 5 46 ? 210.041 207.297 174.323 1.00 70.30 46 ALA F N 1
ATOM 4695 C CA . ALA F 5 46 ? 209.852 208.049 175.554 1.00 76.10 46 ALA F CA 1
ATOM 4696 C C . ALA F 5 46 ? 210.983 209.049 175.745 1.00 78.78 46 ALA F C 1
ATOM 4697 O O . ALA F 5 46 ? 212.160 208.684 175.685 1.00 79.35 46 ALA F O 1
ATOM 4699 N N . LEU F 5 47 ? 210.625 210.315 175.973 1.00 81.91 47 LEU F N 1
ATOM 4700 C CA . LEU F 5 47 ? 211.622 211.351 176.208 1.00 76.11 47 LEU F CA 1
ATOM 4701 C C . LEU F 5 47 ? 211.872 211.592 177.688 1.00 76.27 47 LEU F C 1
ATOM 4702 O O . LEU F 5 47 ? 212.991 211.399 178.175 1.00 86.99 47 LEU F O 1
ATOM 4707 N N . ILE F 5 48 ? 210.841 212.014 178.411 1.00 63.83 48 ILE F N 1
ATOM 4708 C CA . ILE F 5 48 ? 211.001 212.477 179.784 1.00 64.47 48 ILE F CA 1
ATOM 4709 C C . ILE F 5 48 ? 209.884 211.916 180.649 1.00 70.59 48 ILE F C 1
ATOM 4710 O O . ILE F 5 48 ? 208.708 211.935 180.273 1.00 77.11 48 ILE F O 1
ATOM 4715 N N . TYR F 5 49 ? 210.262 211.419 181.824 1.00 76.54 49 TYR F N 1
ATOM 4716 C CA . TYR F 5 49 ? 209.325 210.910 182.810 1.00 74.62 49 TYR F CA 1
ATOM 4717 C C . TYR F 5 49 ? 209.451 211.710 184.099 1.00 72.03 49 TYR F C 1
ATOM 4718 O O . TYR F 5 49 ? 210.491 212.308 184.384 1.00 79.37 49 TYR F O 1
ATOM 4727 N N . SER F 5 50 ? 208.360 211.725 184.867 1.00 57.70 50 SER F N 1
ATOM 4728 C CA . SER F 5 50 ? 208.290 212.440 186.145 1.00 66.46 50 SER F CA 1
ATOM 4729 C C . SER F 5 50 ? 208.495 213.942 185.968 1.00 68.24 50 SER F C 1
ATOM 4730 O O . SER F 5 50 ? 208.809 214.658 186.921 1.00 69.23 50 SER F O 1
ATOM 4733 N N . ALA F 5 51 ? 208.337 214.421 184.736 1.00 72.29 51 ALA F N 1
ATOM 4734 C CA . ALA F 5 51 ? 208.367 215.833 184.364 1.00 72.21 51 ALA F CA 1
ATOM 4735 C C . ALA F 5 51 ? 209.736 216.479 184.539 1.00 72.45 51 ALA F C 1
ATOM 4736 O O . ALA F 5 51 ? 209.923 217.631 184.135 1.00 79.00 51 ALA F O 1
ATOM 4738 N N . SER F 5 52 ? 210.700 215.780 185.130 1.00 72.09 52 SER F N 1
ATOM 4739 C CA . SER F 5 52 ? 212.027 216.358 185.290 1.00 74.41 52 SER F CA 1
ATOM 4740 C C . SER F 5 52 ? 213.126 215.416 184.816 1.00 74.96 52 SER F C 1
ATOM 4741 O O . SER F 5 52 ? 214.181 215.868 184.361 1.00 78.04 52 SER F O 1
ATOM 4744 N N . TYR F 5 53 ? 212.892 214.112 184.915 1.00 80.10 53 TYR F N 1
ATOM 4745 C CA . TYR F 5 53 ? 213.963 213.154 184.684 1.00 81.19 53 TYR F CA 1
ATOM 4746 C C . TYR F 5 53 ? 213.960 212.667 183.238 1.00 88.55 53 TYR F C 1
ATOM 4747 O O . TYR F 5 53 ? 212.938 212.694 182.550 1.00 93.38 53 TYR F O 1
ATOM 4756 N N . ARG F 5 54 ? 215.123 212.207 182.784 1.00 91.09 54 ARG F N 1
ATOM 4757 C CA . ARG F 5 54 ? 215.334 211.806 181.401 1.00 85.27 54 ARG F CA 1
ATOM 4758 C C . ARG F 5 54 ? 215.643 210.317 181.324 1.00 83.63 54 ARG F C 1
ATOM 4759 O O . ARG F 5 54 ? 216.414 209.792 182.133 1.00 86.12 54 ARG F O 1
ATOM 4767 N N . TYR F 5 55 ? 215.046 209.642 180.345 1.00 85.01 55 TYR F N 1
ATOM 4768 C CA . TYR F 5 55 ? 215.305 208.226 180.145 1.00 86.22 55 TYR F CA 1
ATOM 4769 C C . TYR F 5 55 ? 216.717 208.007 179.607 1.00 89.24 55 TYR F C 1
ATOM 4770 O O . TYR F 5 55 ? 217.358 208.910 179.064 1.00 94.51 55 TYR F O 1
ATOM 4779 N N . SER F 5 56 ? 217.201 206.780 179.769 1.00 91.71 56 SER F N 1
ATOM 4780 C CA . SER F 5 56 ? 218.486 206.392 179.210 1.00 93.65 56 SER F CA 1
ATOM 4781 C C . SER F 5 56 ? 218.372 206.246 177.701 1.00 93.04 56 SER F C 1
ATOM 4782 O O . SER F 5 56 ? 217.395 205.694 177.187 1.00 96.88 56 SER F O 1
ATOM 4785 N N . GLY F 5 57 ? 219.378 206.742 176.991 1.00 87.34 57 GLY F N 1
ATOM 4786 C CA . GLY F 5 57 ? 219.330 206.762 175.545 1.00 93.09 57 GLY F CA 1
ATOM 4787 C C . GLY F 5 57 ? 218.887 208.115 175.037 1.00 93.01 57 GLY F C 1
ATOM 4788 O O . GLY F 5 57 ? 219.339 208.578 173.986 1.00 95.04 57 GLY F O 1
ATOM 4789 N N . VAL F 5 58 ? 217.995 208.759 175.783 1.00 89.11 58 VAL F N 1
ATOM 4790 C CA . VAL F 5 58 ? 217.568 210.120 175.479 1.00 89.08 58 VAL F CA 1
ATOM 4791 C C . VAL F 5 58 ? 218.760 211.043 175.692 1.00 82.72 58 VAL F C 1
ATOM 4792 O O . VAL F 5 58 ? 219.361 211.036 176.775 1.00 83.16 58 VAL F O 1
ATOM 4796 N N . PRO F 5 59 ? 219.136 211.842 174.706 1.00 84.73 59 PRO F N 1
ATOM 4797 C CA . PRO F 5 59 ? 220.296 212.724 174.880 1.00 91.25 59 PRO F CA 1
ATOM 4798 C C . PRO F 5 59 ? 220.010 213.868 175.837 1.00 95.80 59 PRO F C 1
ATOM 4799 O O . PRO F 5 59 ? 218.894 214.000 176.349 1.00 96.11 59 PRO F O 1
ATOM 4803 N N . ASP F 5 60 ? 221.015 214.705 176.081 1.00 107.64 60 ASP F N 1
ATOM 4804 C CA . ASP F 5 60 ? 220.828 215.894 176.899 1.00 103.64 60 ASP F CA 1
ATOM 4805 C C . ASP F 5 60 ? 220.112 216.964 176.088 1.00 105.09 60 ASP F C 1
ATOM 4806 O O . ASP F 5 60 ? 219.585 216.675 175.009 1.00 104.34 60 ASP F O 1
ATOM 4811 N N . ARG F 5 61 ? 220.053 218.186 176.621 1.00 109.98 61 ARG F N 1
ATOM 4812 C CA . ARG F 5 61 ? 219.411 219.325 175.969 1.00 109.47 61 ARG F CA 1
ATOM 4813 C C . ARG F 5 61 ? 217.897 219.160 175.941 1.00 108.63 61 ARG F C 1
ATOM 4814 O O . ARG F 5 61 ? 217.182 220.044 175.460 1.00 110.48 61 ARG F O 1
ATOM 4822 N N . PHE F 5 62 ? 217.401 218.036 176.448 1.00 95.65 62 PHE F N 1
ATOM 4823 C CA . PHE F 5 62 ? 215.965 217.804 176.575 1.00 98.00 62 PHE F CA 1
ATOM 4824 C C . PHE F 5 62 ? 215.616 217.855 178.055 1.00 97.98 62 PHE F C 1
ATOM 4825 O O . PHE F 5 62 ? 215.779 216.871 178.778 1.00 98.99 62 PHE F O 1
ATOM 4833 N N . THR F 5 63 ? 215.130 219.004 178.515 1.00 99.78 63 THR F N 1
ATOM 4834 C CA . THR F 5 63 ? 214.844 219.189 179.928 1.00 95.46 63 THR F CA 1
ATOM 4835 C C . THR F 5 63 ? 213.356 219.431 180.109 1.00 95.80 63 THR F C 1
ATOM 4836 O O . THR F 5 63 ? 212.652 219.843 179.186 1.00 104.01 63 THR F O 1
ATOM 4840 N N . GLY F 5 64 ? 212.874 219.163 181.322 1.00 75.39 64 GLY F N 1
ATOM 4841 C CA . GLY F 5 64 ? 211.487 219.403 181.650 1.00 82.38 64 GLY F CA 1
ATOM 4842 C C . GLY F 5 64 ? 211.366 220.125 182.976 1.00 80.77 64 GLY F C 1
ATOM 4843 O O . GLY F 5 64 ? 212.213 219.990 183.861 1.00 80.01 64 GLY F O 1
ATOM 4844 N N . SER F 5 65 ? 210.292 220.898 183.098 1.00 85.32 65 SER F N 1
ATOM 4845 C CA . SER F 5 65 ? 210.046 221.630 184.330 1.00 85.53 65 SER F CA 1
ATOM 4846 C C . SER F 5 65 ? 208.550 221.835 184.484 1.00 84.47 65 SER F C 1
ATOM 4847 O O . SER F 5 65 ? 207.801 221.774 183.508 1.00 85.75 65 SER F O 1
ATOM 4850 N N . GLY F 5 66 ? 208.125 222.065 185.713 1.00 94.85 66 GLY F N 1
ATOM 4851 C CA . GLY F 5 66 ? 206.737 222.378 186.003 1.00 94.75 66 GLY F CA 1
ATOM 4852 C C . GLY F 5 66 ? 206.171 221.504 187.102 1.00 99.60 66 GLY F C 1
ATOM 4853 O O . GLY F 5 66 ? 206.704 220.443 187.429 1.00 103.16 66 GLY F O 1
ATOM 4854 N N . SER F 5 67 ? 205.064 221.957 187.685 1.00 112.74 67 SER F N 1
ATOM 4855 C CA . SER F 5 67 ? 204.385 221.206 188.732 1.00 113.92 67 SER F CA 1
ATOM 4856 C C . SER F 5 67 ? 202.959 221.715 188.849 1.00 110.69 67 SER F C 1
ATOM 4857 O O . SER F 5 67 ? 202.736 222.927 188.913 1.00 112.26 67 SER F O 1
ATOM 4860 N N . GLY F 5 68 ? 202.003 220.793 188.876 1.00 101.83 68 GLY F N 1
ATOM 4861 C CA . GLY F 5 68 ? 200.614 221.146 189.079 1.00 99.53 68 GLY F CA 1
ATOM 4862 C C . GLY F 5 68 ? 199.838 221.469 187.820 1.00 100.48 68 GLY F C 1
ATOM 4863 O O . GLY F 5 68 ? 199.002 220.671 187.386 1.00 100.96 68 GLY F O 1
ATOM 4864 N N . THR F 5 69 ? 200.093 222.631 187.220 1.00 103.95 69 THR F N 1
ATOM 4865 C CA . THR F 5 69 ? 199.265 223.076 186.106 1.00 104.78 69 THR F CA 1
ATOM 4866 C C . THR F 5 69 ? 200.044 223.237 184.806 1.00 102.07 69 THR F C 1
ATOM 4867 O O . THR F 5 69 ? 199.679 222.647 183.784 1.00 101.72 69 THR F O 1
ATOM 4871 N N . ASP F 5 70 ? 201.116 224.029 184.827 1.00 100.53 70 ASP F N 1
ATOM 4872 C CA . ASP F 5 70 ? 201.821 224.400 183.600 1.00 102.12 70 ASP F CA 1
ATOM 4873 C C . ASP F 5 70 ? 203.109 223.591 183.501 1.00 104.35 70 ASP F C 1
ATOM 4874 O O . ASP F 5 70 ? 204.103 223.845 184.185 1.00 102.62 70 ASP F O 1
ATOM 4879 N N . PHE F 5 71 ? 203.081 222.592 182.625 1.00 103.01 71 PHE F N 1
ATOM 4880 C CA . PHE F 5 71 ? 204.255 221.772 182.370 1.00 101.20 71 PHE F CA 1
ATOM 4881 C C . PHE F 5 71 ? 204.942 222.220 181.087 1.00 100.25 71 PHE F C 1
ATOM 4882 O O . PHE F 5 71 ? 204.290 222.475 180.071 1.00 101.12 71 PHE F O 1
ATOM 4890 N N . THR F 5 72 ? 206.268 222.315 181.140 1.00 95.74 72 THR F N 1
ATOM 4891 C CA . THR F 5 72 ? 207.049 222.853 180.040 1.00 93.96 72 THR F CA 1
ATOM 4892 C C . THR F 5 72 ? 208.188 221.906 179.696 1.00 97.11 72 THR F C 1
ATOM 4893 O O . THR F 5 72 ? 208.855 221.355 180.578 1.00 100.06 72 THR F O 1
ATOM 4897 N N . LEU F 5 73 ? 208.400 221.731 178.395 1.00 97.11 73 LEU F N 1
ATOM 4898 C CA . LEU F 5 73 ? 209.513 220.968 177.851 1.00 96.27 73 LEU F CA 1
ATOM 4899 C C . LEU F 5 73 ? 210.425 221.920 177.093 1.00 94.79 73 LEU F C 1
ATOM 4900 O O . LEU F 5 73 ? 209.975 222.615 176.176 1.00 98.79 73 LEU F O 1
ATOM 4905 N N . THR F 5 74 ? 211.698 221.953 177.473 1.00 102.72 74 THR F N 1
ATOM 4906 C CA . THR F 5 74 ? 212.665 222.883 176.903 1.00 104.19 74 THR F CA 1
ATOM 4907 C C . THR F 5 74 ? 213.719 222.086 176.149 1.00 103.29 74 THR F C 1
ATOM 4908 O O . THR F 5 74 ? 214.378 221.211 176.726 1.00 104.75 74 THR F O 1
ATOM 4912 N N . ILE F 5 75 ? 213.868 222.387 174.862 1.00 100.28 75 ILE F N 1
ATOM 4913 C CA . ILE F 5 75 ? 214.909 221.771 174.057 1.00 101.77 75 ILE F CA 1
ATOM 4914 C C . ILE F 5 75 ? 215.915 222.832 173.621 1.00 104.36 75 ILE F C 1
ATOM 4915 O O . ILE F 5 75 ? 215.559 223.893 173.104 1.00 108.22 75 ILE F O 1
ATOM 4920 N N . SER F 5 76 ? 217.191 222.536 173.838 1.00 114.21 76 SER F N 1
ATOM 4921 C CA . SER F 5 76 ? 218.273 223.453 173.518 1.00 117.03 76 SER F CA 1
ATOM 4922 C C . SER F 5 76 ? 219.106 222.893 172.372 1.00 116.57 76 SER F C 1
ATOM 4923 O O . SER F 5 76 ? 219.278 221.680 172.233 1.00 117.87 76 SER F O 1
ATOM 4926 N N . ASN F 5 77 ? 219.626 223.806 171.548 1.00 116.50 77 ASN F N 1
ATOM 4927 C CA . ASN F 5 77 ? 220.457 223.449 170.404 1.00 114.61 77 ASN F CA 1
ATOM 4928 C C . ASN F 5 77 ? 219.747 222.454 169.496 1.00 117.04 77 ASN F C 1
ATOM 4929 O O . ASN F 5 77 ? 220.194 221.312 169.348 1.00 120.33 77 ASN F O 1
ATOM 4934 N N . VAL F 5 78 ? 218.634 222.876 168.896 1.00 112.95 78 VAL F N 1
ATOM 4935 C CA . VAL F 5 78 ? 217.838 221.984 168.062 1.00 113.99 78 VAL F CA 1
ATOM 4936 C C . VAL F 5 78 ? 218.648 221.559 166.847 1.00 112.72 78 VAL F C 1
ATOM 4937 O O . VAL F 5 78 ? 219.216 222.396 166.132 1.00 112.69 78 VAL F O 1
ATOM 4941 N N . GLN F 5 79 ? 218.699 220.253 166.603 1.00 107.32 79 GLN F N 1
ATOM 4942 C CA . GLN F 5 79 ? 219.468 219.687 165.511 1.00 106.51 79 GLN F CA 1
ATOM 4943 C C . GLN F 5 79 ? 218.537 219.128 164.439 1.00 102.71 79 GLN F C 1
ATOM 4944 O O . GLN F 5 79 ? 217.311 219.223 164.525 1.00 103.16 79 GLN F O 1
ATOM 4950 N N . SER F 5 80 ? 219.142 218.536 163.409 1.00 92.28 80 SER F N 1
ATOM 4951 C CA . SER F 5 80 ? 218.364 218.007 162.294 1.00 93.82 80 SER F CA 1
ATOM 4952 C C . SER F 5 80 ? 217.464 216.863 162.739 1.00 91.64 80 SER F C 1
ATOM 4953 O O . SER F 5 80 ? 216.311 216.768 162.305 1.00 97.57 80 SER F O 1
ATOM 4956 N N . GLU F 5 81 ? 217.966 215.990 163.608 1.00 85.81 81 GLU F N 1
ATOM 4957 C CA . GLU F 5 81 ? 217.197 214.824 164.022 1.00 90.49 81 GLU F CA 1
ATOM 4958 C C . GLU F 5 81 ? 216.201 215.186 165.113 1.00 87.39 81 GLU F C 1
ATOM 4959 O O . GLU F 5 81 ? 216.153 214.534 166.160 1.00 88.60 81 GLU F O 1
ATOM 4965 N N . ASP F 5 82 ? 215.393 216.216 164.867 1.00 85.38 82 ASP F N 1
ATOM 4966 C CA . ASP F 5 82 ? 214.360 216.637 165.808 1.00 85.77 82 ASP F CA 1
ATOM 4967 C C . ASP F 5 82 ? 213.012 216.913 165.165 1.00 82.97 82 ASP F C 1
ATOM 4968 O O . ASP F 5 82 ? 212.038 217.110 165.899 1.00 82.79 82 ASP F O 1
ATOM 4973 N N . LEU F 5 83 ? 212.910 216.953 163.837 1.00 81.08 83 LEU F N 1
ATOM 4974 C CA . LEU F 5 83 ? 211.630 217.140 163.168 1.00 88.26 83 LEU F CA 1
ATOM 4975 C C . LEU F 5 83 ? 210.675 216.019 163.550 1.00 92.05 83 LEU F C 1
ATOM 4976 O O . LEU F 5 83 ? 210.854 214.875 163.120 1.00 90.00 83 LEU F O 1
ATOM 4981 N N . ALA F 5 84 ? 209.652 216.334 164.346 1.00 93.23 84 ALA F N 1
ATOM 4982 C CA . ALA F 5 84 ? 208.767 215.303 164.872 1.00 88.31 84 ALA F CA 1
ATOM 4983 C C . ALA F 5 84 ? 207.500 215.887 165.482 1.00 85.82 84 ALA F C 1
ATOM 4984 O O . ALA F 5 84 ? 207.217 217.084 165.339 1.00 87.17 84 ALA F O 1
ATOM 4986 N N . GLU F 5 85 ? 206.726 215.035 166.152 1.00 78.66 85 GLU F N 1
ATOM 4987 C CA . GLU F 5 85 ? 205.549 215.441 166.905 1.00 77.75 85 GLU F CA 1
ATOM 4988 C C . GLU F 5 85 ? 205.768 215.055 168.360 1.00 82.57 85 GLU F C 1
ATOM 4989 O O . GLU F 5 85 ? 206.219 213.941 168.648 1.00 87.14 85 GLU F O 1
ATOM 4995 N N . TYR F 5 86 ? 205.448 215.965 169.271 1.00 74.42 86 TYR F N 1
ATOM 4996 C CA . TYR F 5 86 ? 205.689 215.763 170.690 1.00 69.69 86 TYR F CA 1
ATOM 4997 C C . TYR F 5 86 ? 204.372 215.800 171.454 1.00 73.44 86 TYR F C 1
ATOM 4998 O O . TYR F 5 86 ? 203.476 216.588 171.131 1.00 80.38 86 TYR F O 1
ATOM 5007 N N . PHE F 5 87 ? 204.264 214.937 172.464 1.00 63.87 87 PHE F N 1
ATOM 5008 C CA . PHE F 5 87 ? 203.030 214.720 173.210 1.00 64.87 87 PHE F CA 1
ATOM 5009 C C . PHE F 5 87 ? 203.324 214.721 174.706 1.00 67.98 87 PHE F C 1
ATOM 5010 O O . PHE F 5 87 ? 204.466 214.540 175.136 1.00 74.59 87 PHE F O 1
ATOM 5018 N N . CYS F 5 88 ? 202.269 214.892 175.505 1.00 80.44 88 CYS F N 1
ATOM 5019 C CA . CYS F 5 88 ? 202.368 214.861 176.962 1.00 83.93 88 CYS F CA 1
ATOM 5020 C C . CYS F 5 88 ? 201.213 214.046 177.524 1.00 79.29 88 CYS F C 1
ATOM 5021 O O . CYS F 5 88 ? 200.075 214.188 177.069 1.00 84.30 88 CYS F O 1
ATOM 5024 N N . GLN F 5 89 ? 201.502 213.203 178.514 1.00 71.30 89 GLN F N 1
ATOM 5025 C CA . GLN F 5 89 ? 200.513 212.329 179.132 1.00 67.07 89 GLN F CA 1
ATOM 5026 C C . GLN F 5 89 ? 200.434 212.565 180.633 1.00 77.31 89 GLN F C 1
ATOM 5027 O O . GLN F 5 89 ? 201.447 212.851 181.282 1.00 87.22 89 GLN F O 1
ATOM 5033 N N . GLN F 5 90 ? 199.226 212.409 181.175 1.00 78.15 90 GLN F N 1
ATOM 5034 C CA . GLN F 5 90 ? 198.943 212.524 182.598 1.00 76.60 90 GLN F CA 1
ATOM 5035 C C . GLN F 5 90 ? 198.710 211.144 183.195 1.00 78.60 90 GLN F C 1
ATOM 5036 O O . GLN F 5 90 ? 198.260 210.225 182.508 1.00 88.03 90 GLN F O 1
ATOM 5042 N N . TYR F 5 91 ? 198.997 211.006 184.492 1.00 83.88 91 TYR F N 1
ATOM 5043 C CA . TYR F 5 91 ? 198.954 209.694 185.130 1.00 87.31 91 TYR F CA 1
ATOM 5044 C C . TYR F 5 91 ? 198.351 209.738 186.531 1.00 88.17 91 TYR F C 1
ATOM 5045 O O . TYR F 5 91 ? 198.585 208.830 187.330 1.00 91.74 91 TYR F O 1
ATOM 5054 N N . ASN F 5 92 ? 197.573 210.767 186.858 1.00 76.69 92 ASN F N 1
ATOM 5055 C CA . ASN F 5 92 ? 197.069 210.865 188.223 1.00 78.36 92 ASN F CA 1
ATOM 5056 C C . ASN F 5 92 ? 195.693 210.233 188.368 1.00 84.08 92 ASN F C 1
ATOM 5057 O O . ASN F 5 92 ? 195.526 209.270 189.123 1.00 89.10 92 ASN F O 1
ATOM 5062 N N . SER F 5 93 ? 194.804 210.514 187.417 1.00 82.55 93 SER F N 1
ATOM 5063 C CA . SER F 5 93 ? 193.445 209.921 187.512 1.00 84.75 93 SER F CA 1
ATOM 5064 C C . SER F 5 93 ? 193.028 209.158 186.253 1.00 80.78 93 SER F C 1
ATOM 5065 O O . SER F 5 93 ? 192.460 209.778 185.365 1.00 82.47 93 SER F O 1
ATOM 5068 N N . TYR F 5 94 ? 193.242 207.852 186.230 1.00 67.14 94 TYR F N 1
ATOM 5069 C CA . TYR F 5 94 ? 192.711 207.016 185.146 1.00 65.22 94 TYR F CA 1
ATOM 5070 C C . TYR F 5 94 ? 191.314 207.539 184.883 1.00 65.23 94 TYR F C 1
ATOM 5071 O O . TYR F 5 94 ? 190.568 207.608 185.852 1.00 73.17 94 TYR F O 1
ATOM 5080 N N . PRO F 5 95 ? 190.929 207.965 183.673 1.00 53.88 95 PRO F N 1
ATOM 5081 C CA . PRO F 5 95 ? 191.522 207.503 182.463 1.00 56.08 95 PRO F CA 1
ATOM 5082 C C . PRO F 5 95 ? 192.641 208.464 182.089 1.00 69.63 95 PRO F C 1
ATOM 5083 O O . PRO F 5 95 ? 192.739 209.515 182.665 1.00 78.28 95 PRO F O 1
ATOM 5087 N N . LEU F 5 96 ? 193.463 208.049 181.133 1.00 77.53 96 LEU F N 1
ATOM 5088 C CA . LEU F 5 96 ? 194.705 208.754 180.771 1.00 69.08 96 LEU F CA 1
ATOM 5089 C C . LEU F 5 96 ? 194.427 209.463 179.449 1.00 69.48 96 LEU F C 1
ATOM 5090 O O . LEU F 5 96 ? 193.657 208.936 178.642 1.00 81.93 96 LEU F O 1
ATOM 5095 N N . THR F 5 97 ? 195.009 210.628 179.281 1.00 53.18 97 THR F N 1
ATOM 5096 C CA . THR F 5 97 ? 195.012 211.489 178.113 1.00 63.72 97 THR F CA 1
ATOM 5097 C C . THR F 5 97 ? 196.412 211.543 177.519 1.00 72.31 97 THR F C 1
ATOM 5098 O O . THR F 5 97 ? 197.405 211.191 178.161 1.00 82.53 97 THR F O 1
ATOM 5102 N N . PHE F 5 98 ? 196.484 211.993 176.268 1.00 75.33 98 PHE F N 1
ATOM 5103 C CA . PHE F 5 98 ? 197.754 212.039 175.557 1.00 80.49 98 PHE F CA 1
ATOM 5104 C C . PHE F 5 98 ? 198.001 213.400 174.919 1.00 86.40 98 PHE F C 1
ATOM 5105 O O . PHE F 5 98 ? 198.903 213.526 174.082 1.00 89.27 98 PHE F O 1
ATOM 5113 N N . GLY F 5 99 ? 197.228 214.416 175.282 1.00 80.82 99 GLY F N 1
ATOM 5114 C CA . GLY F 5 99 ? 197.352 215.696 174.625 1.00 78.01 99 GLY F CA 1
ATOM 5115 C C . GLY F 5 99 ? 196.833 215.631 173.200 1.00 78.63 99 GLY F C 1
ATOM 5116 O O . GLY F 5 99 ? 196.112 214.709 172.806 1.00 86.02 99 GLY F O 1
ATOM 5117 N N . ASP F 5 100 ? 197.217 216.632 172.414 1.00 92.16 100 ASP F N 1
ATOM 5118 C CA . ASP F 5 100 ? 196.784 216.690 171.025 1.00 99.92 100 ASP F CA 1
ATOM 5119 C C . ASP F 5 100 ? 197.970 216.479 170.096 1.00 99.00 100 ASP F C 1
ATOM 5120 O O . ASP F 5 100 ? 197.952 215.580 169.250 1.00 99.37 100 ASP F O 1
ATOM 5125 N N . GLY F 5 101 ? 199.005 217.298 170.247 1.00 87.34 101 GLY F N 1
ATOM 5126 C CA . GLY F 5 101 ? 200.189 217.164 169.424 1.00 85.27 101 GLY F CA 1
ATOM 5127 C C . GLY F 5 101 ? 200.895 218.479 169.180 1.00 83.75 101 GLY F C 1
ATOM 5128 O O . GLY F 5 101 ? 200.247 219.501 168.941 1.00 81.79 101 GLY F O 1
ATOM 5129 N N . THR F 5 102 ? 202.221 218.469 169.237 1.00 91.32 102 THR F N 1
ATOM 5130 C CA . THR F 5 102 ? 203.024 219.656 168.958 1.00 92.26 102 THR F CA 1
ATOM 5131 C C . THR F 5 102 ? 204.048 219.288 167.892 1.00 92.68 102 THR F C 1
ATOM 5132 O O . THR F 5 102 ? 205.023 218.587 168.174 1.00 94.76 102 THR F O 1
ATOM 5136 N N . LYS F 5 103 ? 203.811 219.736 166.664 1.00 96.53 103 LYS F N 1
ATOM 5137 C CA . LYS F 5 103 ? 204.757 219.508 165.583 1.00 96.07 103 LYS F CA 1
ATOM 5138 C C . LYS F 5 103 ? 205.892 220.517 165.669 1.00 94.83 103 LYS F C 1
ATOM 5139 O O . LYS F 5 103 ? 205.661 221.718 165.834 1.00 95.27 103 LYS F O 1
ATOM 5145 N N . LEU F 5 104 ? 207.125 220.028 165.559 1.00 94.27 104 LEU F N 1
ATOM 5146 C CA . LEU F 5 104 ? 208.303 220.888 165.606 1.00 95.36 104 LEU F CA 1
ATOM 5147 C C . LEU F 5 104 ? 208.912 220.931 164.213 1.00 98.87 104 LEU F C 1
ATOM 5148 O O . LEU F 5 104 ? 209.397 219.912 163.714 1.00 102.18 104 LEU F O 1
ATOM 5153 N N . GLU F 5 105 ? 208.894 222.109 163.590 1.00 112.60 105 GLU F N 1
ATOM 5154 C CA . GLU F 5 105 ? 209.372 222.244 162.220 1.00 116.24 105 GLU F CA 1
ATOM 5155 C C . GLU F 5 105 ? 210.516 223.245 162.115 1.00 114.76 105 GLU F C 1
ATOM 5156 O O . GLU F 5 105 ? 211.005 223.752 163.129 1.00 114.76 105 GLU F O 1
ATOM 5162 N N . LEU F 5 106 ? 210.946 223.532 160.889 1.00 105.73 106 LEU F N 1
ATOM 5163 C CA . LEU F 5 106 ? 212.044 224.450 160.635 1.00 101.23 106 LEU F CA 1
ATOM 5164 C C . LEU F 5 106 ? 211.536 225.641 159.839 1.00 101.75 106 LEU F C 1
ATOM 5165 O O . LEU F 5 106 ? 210.453 225.599 159.251 1.00 104.72 106 LEU F O 1
ATOM 5170 N N . LYS F 5 107 ? 212.328 226.708 159.828 1.00 92.48 107 LYS F N 1
ATOM 5171 C CA . LYS F 5 107 ? 211.970 227.910 159.085 1.00 89.80 107 LYS F CA 1
ATOM 5172 C C . LYS F 5 107 ? 213.204 228.569 158.485 1.00 86.86 107 LYS F C 1
ATOM 5173 O O . LYS F 5 107 ? 214.323 228.332 158.934 1.00 93.28 107 LYS F O 1
ATOM 5179 N N . GLU G 2 1 ? 180.385 218.086 192.501 1.00 69.71 1 GLU G N 1
ATOM 5180 C CA . GLU G 2 1 ? 180.690 217.044 191.530 1.00 72.02 1 GLU G CA 1
ATOM 5181 C C . GLU G 2 1 ? 180.025 215.728 191.921 1.00 77.96 1 GLU G C 1
ATOM 5182 O O . GLU G 2 1 ? 179.614 214.953 191.059 1.00 82.42 1 GLU G O 1
ATOM 5188 N N . VAL G 2 2 ? 179.918 215.482 193.222 1.00 77.97 2 VAL G N 1
ATOM 5189 C CA . VAL G 2 2 ? 179.348 214.236 193.722 1.00 74.00 2 VAL G CA 1
ATOM 5190 C C . VAL G 2 2 ? 177.953 214.505 194.268 1.00 74.11 2 VAL G C 1
ATOM 5191 O O . VAL G 2 2 ? 177.752 215.436 195.057 1.00 76.52 2 VAL G O 1
ATOM 5195 N N . GLN G 2 3 ? 176.986 213.689 193.851 1.00 88.26 3 GLN G N 1
ATOM 5196 C CA . GLN G 2 3 ? 175.609 213.842 194.317 1.00 89.56 3 GLN G CA 1
ATOM 5197 C C . GLN G 2 3 ? 174.890 212.513 194.135 1.00 94.36 3 GLN G C 1
ATOM 5198 O O . GLN G 2 3 ? 174.788 212.014 193.010 1.00 97.63 3 GLN G O 1
ATOM 5204 N N . LEU G 2 4 ? 174.395 211.948 195.233 1.00 87.08 4 LEU G N 1
ATOM 5205 C CA . LEU G 2 4 ? 173.672 210.686 195.200 1.00 83.64 4 LEU G CA 1
ATOM 5206 C C . LEU G 2 4 ? 172.173 210.950 195.228 1.00 92.32 4 LEU G C 1
ATOM 5207 O O . LEU G 2 4 ? 171.727 211.984 195.730 1.00 92.64 4 LEU G O 1
ATOM 5212 N N . VAL G 2 5 ? 171.395 210.014 194.686 1.00 86.00 5 VAL G N 1
ATOM 5213 C CA . VAL G 2 5 ? 169.941 210.090 194.784 1.00 74.59 5 VAL G CA 1
ATOM 5214 C C . VAL G 2 5 ? 169.373 208.679 194.821 1.00 76.00 5 VAL G C 1
ATOM 5215 O O . VAL G 2 5 ? 169.728 207.833 193.997 1.00 80.96 5 VAL G O 1
ATOM 5219 N N . GLU G 2 6 ? 168.485 208.423 195.773 1.00 89.65 6 GLU G N 1
ATOM 5220 C CA . GLU G 2 6 ? 167.949 207.088 195.983 1.00 94.97 6 GLU G CA 1
ATOM 5221 C C . GLU G 2 6 ? 166.428 207.118 195.957 1.00 90.66 6 GLU G C 1
ATOM 5222 O O . GLU G 2 6 ? 165.793 208.104 196.339 1.00 93.35 6 GLU G O 1
ATOM 5228 N N . SER G 2 7 ? 165.845 206.017 195.504 1.00 77.41 7 SER G N 1
ATOM 5229 C CA . SER G 2 7 ? 164.395 205.917 195.360 1.00 80.99 7 SER G CA 1
ATOM 5230 C C . SER G 2 7 ? 164.016 204.440 195.350 1.00 83.42 7 SER G C 1
ATOM 5231 O O . SER G 2 7 ? 164.845 203.565 195.629 1.00 86.91 7 SER G O 1
ATOM 5234 N N . GLY G 2 8 ? 162.758 204.166 195.015 1.00 79.28 8 GLY G N 1
ATOM 5235 C CA . GLY G 2 8 ? 162.259 202.809 194.996 1.00 80.95 8 GLY G CA 1
ATOM 5236 C C . GLY G 2 8 ? 161.435 202.415 196.197 1.00 81.04 8 GLY G C 1
ATOM 5237 O O . GLY G 2 8 ? 161.110 201.233 196.350 1.00 86.60 8 GLY G O 1
ATOM 5238 N N . GLY G 2 9 ? 161.079 203.366 197.055 1.00 70.67 9 GLY G N 1
ATOM 5239 C CA . GLY G 2 9 ? 160.343 203.072 198.270 1.00 75.03 9 GLY G CA 1
ATOM 5240 C C . GLY G 2 9 ? 158.863 202.872 198.037 1.00 77.78 9 GLY G C 1
ATOM 5241 O O . GLY G 2 9 ? 158.422 202.488 196.947 1.00 77.76 9 GLY G O 1
ATOM 5242 N N . GLY G 2 10 ? 158.082 203.136 199.076 1.00 88.09 10 GLY G N 1
ATOM 5243 C CA . GLY G 2 10 ? 156.643 202.973 199.037 1.00 88.83 10 GLY G CA 1
ATOM 5244 C C . GLY G 2 10 ? 156.158 201.999 200.091 1.00 84.42 10 GLY G C 1
ATOM 5245 O O . GLY G 2 10 ? 156.932 201.318 200.761 1.00 85.11 10 GLY G O 1
ATOM 5246 N N . LEU G 2 11 ? 154.836 201.955 200.229 1.00 74.49 11 LEU G N 1
ATOM 5247 C CA . LEU G 2 11 ? 154.218 201.046 201.182 1.00 76.36 11 LEU G CA 1
ATOM 5248 C C . LEU G 2 11 ? 154.498 199.601 200.798 1.00 77.17 11 LEU G C 1
ATOM 5249 O O . LEU G 2 11 ? 154.378 199.217 199.632 1.00 80.38 11 LEU G O 1
ATOM 5254 N N . VAL G 2 12 ? 154.874 198.797 201.788 1.00 91.31 12 VAL G N 1
ATOM 5255 C CA . VAL G 2 12 ? 155.199 197.392 201.584 1.00 96.15 12 VAL G CA 1
ATOM 5256 C C . VAL G 2 12 ? 154.308 196.558 202.491 1.00 97.79 12 VAL G C 1
ATOM 5257 O O . VAL G 2 12 ? 154.248 196.799 203.702 1.00 96.94 12 VAL G O 1
ATOM 5261 N N . GLN G 2 13 ? 153.620 195.588 201.907 1.00 94.62 13 GLN G N 1
ATOM 5262 C CA . GLN G 2 13 ? 152.784 194.695 202.696 1.00 91.53 13 GLN G CA 1
ATOM 5263 C C . GLN G 2 13 ? 153.666 193.802 203.561 1.00 94.19 13 GLN G C 1
ATOM 5264 O O . GLN G 2 13 ? 154.774 193.447 203.145 1.00 94.00 13 GLN G O 1
ATOM 5270 N N . PRO G 2 14 ? 153.225 193.437 204.765 1.00 94.67 14 PRO G N 1
ATOM 5271 C CA . PRO G 2 14 ? 154.038 192.562 205.621 1.00 93.23 14 PRO G CA 1
ATOM 5272 C C . PRO G 2 14 ? 154.406 191.251 204.947 1.00 96.11 14 PRO G C 1
ATOM 5273 O O . PRO G 2 14 ? 153.532 190.437 204.637 1.00 100.17 14 PRO G O 1
ATOM 5277 N N . GLY G 2 15 ? 155.699 191.038 204.716 1.00 109.56 15 GLY G N 1
ATOM 5278 C CA . GLY G 2 15 ? 156.186 189.835 204.078 1.00 110.26 15 GLY G CA 1
ATOM 5279 C C . GLY G 2 15 ? 156.494 189.974 202.603 1.00 110.58 15 GLY G C 1
ATOM 5280 O O . GLY G 2 15 ? 156.863 188.978 201.970 1.00 109.90 15 GLY G O 1
ATOM 5281 N N . GLY G 2 16 ? 156.361 191.169 202.041 1.00 107.00 16 GLY G N 1
ATOM 5282 C CA . GLY G 2 16 ? 156.607 191.397 200.633 1.00 105.07 16 GLY G CA 1
ATOM 5283 C C . GLY G 2 16 ? 158.070 191.635 200.330 1.00 105.10 16 GLY G C 1
ATOM 5284 O O . GLY G 2 16 ? 158.958 191.354 201.139 1.00 105.66 16 GLY G O 1
ATOM 5285 N N . SER G 2 17 ? 158.319 192.166 199.135 1.00 101.37 17 SER G N 1
ATOM 5286 C CA . SER G 2 17 ? 159.674 192.444 198.682 1.00 102.40 17 SER G CA 1
ATOM 5287 C C . SER G 2 17 ? 159.697 193.782 197.960 1.00 100.33 17 SER G C 1
ATOM 5288 O O . SER G 2 17 ? 158.792 194.091 197.182 1.00 99.68 17 SER G O 1
ATOM 5291 N N . VAL G 2 18 ? 160.739 194.567 198.223 1.00 97.34 18 VAL G N 1
ATOM 5292 C CA . VAL G 2 18 ? 160.923 195.868 197.594 1.00 95.23 18 VAL G CA 1
ATOM 5293 C C . VAL G 2 18 ? 162.399 196.036 197.263 1.00 97.57 18 VAL G C 1
ATOM 5294 O O . VAL G 2 18 ? 163.278 195.597 198.011 1.00 101.08 18 VAL G O 1
ATOM 5298 N N . LYS G 2 19 ? 162.670 196.656 196.119 1.00 97.66 19 LYS G N 1
ATOM 5299 C CA . LYS G 2 19 ? 164.028 196.799 195.600 1.00 97.55 19 LYS G CA 1
ATOM 5300 C C . LYS G 2 19 ? 164.373 198.285 195.529 1.00 94.56 19 LYS G C 1
ATOM 5301 O O . LYS G 2 19 ? 164.074 198.962 194.545 1.00 92.80 19 LYS G O 1
ATOM 5307 N N . LEU G 2 20 ? 165.005 198.787 196.585 1.00 88.22 20 LEU G N 1
ATOM 5308 C CA . LEU G 2 20 ? 165.477 200.162 196.588 1.00 86.32 20 LEU G CA 1
ATOM 5309 C C . LEU G 2 20 ? 166.688 200.309 195.674 1.00 89.08 20 LEU G C 1
ATOM 5310 O O . LEU G 2 20 ? 167.539 199.417 195.581 1.00 95.09 20 LEU G O 1
ATOM 5315 N N . SER G 2 21 ? 166.764 201.453 194.997 1.00 91.45 21 SER G N 1
ATOM 5316 C CA . SER G 2 21 ? 167.847 201.720 194.065 1.00 94.07 21 SER G CA 1
ATOM 5317 C C . SER G 2 21 ? 168.502 203.046 194.418 1.00 92.82 21 SER G C 1
ATOM 5318 O O . SER G 2 21 ? 167.852 203.977 194.901 1.00 95.48 21 SER G O 1
ATOM 5321 N N . CYS G 2 22 ? 169.814 203.114 194.186 1.00 87.01 22 CYS G N 1
ATOM 5322 C CA . CYS G 2 22 ? 170.568 204.344 194.427 1.00 84.53 22 CYS G CA 1
ATOM 5323 C C . CYS G 2 22 ? 171.393 204.636 193.179 1.00 85.37 22 CYS G C 1
ATOM 5324 O O . CYS G 2 22 ? 172.132 203.770 192.704 1.00 92.51 22 CYS G O 1
ATOM 5327 N N . LEU G 2 23 ? 171.260 205.853 192.663 1.00 83.23 23 LEU G N 1
ATOM 5328 C CA . LEU G 2 23 ? 171.963 206.293 191.472 1.00 83.56 23 LEU G CA 1
ATOM 5329 C C . LEU G 2 23 ? 172.966 207.383 191.825 1.00 84.65 23 LEU G C 1
ATOM 5330 O O . LEU G 2 23 ? 172.676 208.291 192.616 1.00 87.65 23 LEU G O 1
ATOM 5335 N N . ALA G 2 24 ? 174.148 207.282 191.227 1.00 81.57 24 ALA G N 1
ATOM 5336 C CA . ALA G 2 24 ? 175.239 208.218 191.440 1.00 81.15 24 ALA G CA 1
ATOM 5337 C C . ALA G 2 24 ? 175.647 208.828 190.110 1.00 81.39 24 ALA G C 1
ATOM 5338 O O . ALA G 2 24 ? 175.649 208.148 189.080 1.00 81.00 24 ALA G O 1
ATOM 5340 N N . SER G 2 25 ? 175.993 210.112 190.138 1.00 82.04 25 SER G N 1
ATOM 5341 C CA . SER G 2 25 ? 176.418 210.825 188.942 1.00 83.22 25 SER G CA 1
ATOM 5342 C C . SER G 2 25 ? 177.497 211.826 189.315 1.00 79.87 25 SER G C 1
ATOM 5343 O O . SER G 2 25 ? 177.327 212.598 190.262 1.00 79.15 25 SER G O 1
ATOM 5346 N N . GLY G 2 26 ? 178.597 211.809 188.575 1.00 79.82 26 GLY G N 1
ATOM 5347 C CA . GLY G 2 26 ? 179.663 212.765 188.771 1.00 78.67 26 GLY G CA 1
ATOM 5348 C C . GLY G 2 26 ? 180.961 212.219 189.322 1.00 79.84 26 GLY G C 1
ATOM 5349 O O . GLY G 2 26 ? 181.818 213.015 189.722 1.00 85.56 26 GLY G O 1
ATOM 5350 N N . PHE G 2 27 ? 181.136 210.902 189.363 1.00 84.58 27 PHE G N 1
ATOM 5351 C CA . PHE G 2 27 ? 182.407 210.323 189.771 1.00 80.99 27 PHE G CA 1
ATOM 5352 C C . PHE G 2 27 ? 182.495 208.908 189.226 1.00 80.04 27 PHE G C 1
ATOM 5353 O O . PHE G 2 27 ? 181.478 208.321 188.850 1.00 88.97 27 PHE G O 1
ATOM 5361 N N . THR G 2 28 ? 183.708 208.368 189.193 1.00 79.46 28 THR G N 1
ATOM 5362 C CA . THR G 2 28 ? 183.932 207.015 188.693 1.00 89.15 28 THR G CA 1
ATOM 5363 C C . THR G 2 28 ? 183.342 206.032 189.691 1.00 87.64 28 THR G C 1
ATOM 5364 O O . THR G 2 28 ? 183.937 205.747 190.731 1.00 92.30 28 THR G O 1
ATOM 5368 N N . PHE G 2 29 ? 182.157 205.508 189.374 1.00 86.76 29 PHE G N 1
ATOM 5369 C CA . PHE G 2 29 ? 181.432 204.684 190.332 1.00 90.05 29 PHE G CA 1
ATOM 5370 C C . PHE G 2 29 ? 182.124 203.361 190.615 1.00 88.81 29 PHE G C 1
ATOM 5371 O O . PHE G 2 29 ? 182.033 202.858 191.739 1.00 96.51 29 PHE G O 1
ATOM 5379 N N . SER G 2 30 ? 182.809 202.783 189.632 1.00 66.35 30 SER G N 1
ATOM 5380 C CA . SER G 2 30 ? 183.475 201.499 189.835 1.00 69.12 30 SER G CA 1
ATOM 5381 C C . SER G 2 30 ? 184.883 201.741 190.374 1.00 74.76 30 SER G C 1
ATOM 5382 O O . SER G 2 30 ? 185.880 201.192 189.902 1.00 85.88 30 SER G O 1
ATOM 5385 N N . ASP G 2 31 ? 184.946 202.593 191.394 1.00 81.33 31 ASP G N 1
ATOM 5386 C CA . ASP G 2 31 ? 186.208 202.889 192.055 1.00 87.45 31 ASP G CA 1
ATOM 5387 C C . ASP G 2 31 ? 186.043 202.859 193.567 1.00 81.53 31 ASP G C 1
ATOM 5388 O O . ASP G 2 31 ? 187.022 202.701 194.302 1.00 87.04 31 ASP G O 1
ATOM 5393 N N . TYR G 2 32 ? 184.813 203.008 194.039 1.00 72.32 32 TYR G N 1
ATOM 5394 C CA . TYR G 2 32 ? 184.547 203.186 195.456 1.00 79.92 32 TYR G CA 1
ATOM 5395 C C . TYR G 2 32 ? 183.502 202.191 195.947 1.00 84.60 32 TYR G C 1
ATOM 5396 O O . TYR G 2 32 ? 182.677 201.687 195.182 1.00 89.58 32 TYR G O 1
ATOM 5405 N N . TYR G 2 33 ? 183.554 201.915 197.245 1.00 89.02 33 TYR G N 1
ATOM 5406 C CA . TYR G 2 33 ? 182.591 201.045 197.897 1.00 84.89 33 TYR G CA 1
ATOM 5407 C C . TYR G 2 33 ? 181.402 201.858 198.394 1.00 87.59 33 TYR G C 1
ATOM 5408 O O . TYR G 2 33 ? 181.486 203.073 198.572 1.00 97.36 33 TYR G O 1
ATOM 5417 N N . MET G 2 34 ? 180.285 201.171 198.633 1.00 88.88 34 MET G N 1
ATOM 5418 C CA . MET G 2 34 ? 179.097 201.816 199.178 1.00 92.04 34 MET G CA 1
ATOM 5419 C C . MET G 2 34 ? 178.420 200.907 200.192 1.00 94.33 34 MET G C 1
ATOM 5420 O O . MET G 2 34 ? 178.535 199.679 200.111 1.00 101.70 34 MET G O 1
ATOM 5425 N N . SER G 2 35 ? 177.689 201.517 201.126 1.00 90.84 35 SER G N 1
ATOM 5426 C CA . SER G 2 35 ? 176.964 200.799 202.163 1.00 91.22 35 SER G CA 1
ATOM 5427 C C . SER G 2 35 ? 175.600 201.442 202.376 1.00 86.23 35 SER G C 1
ATOM 5428 O O . SER G 2 35 ? 175.309 202.529 201.869 1.00 93.44 35 SER G O 1
ATOM 5431 N N . TRP G 2 36 ? 174.762 200.754 203.147 1.00 71.87 36 TRP G N 1
ATOM 5432 C CA . TRP G 2 36 ? 173.428 201.232 203.480 1.00 79.49 36 TRP G CA 1
ATOM 5433 C C . TRP G 2 36 ? 173.291 201.381 204.987 1.00 82.54 36 TRP G C 1
ATOM 5434 O O . TRP G 2 36 ? 173.909 200.633 205.750 1.00 92.16 36 TRP G O 1
ATOM 5445 N N . VAL G 2 37 ? 172.481 202.350 205.413 1.00 69.76 37 VAL G N 1
ATOM 5446 C CA . VAL G 2 37 ? 172.248 202.608 206.832 1.00 67.60 37 VAL G CA 1
ATOM 5447 C C . VAL G 2 37 ? 170.761 202.854 207.047 1.00 72.93 37 VAL G C 1
ATOM 5448 O O . VAL G 2 37 ? 170.150 203.647 206.323 1.00 79.39 37 VAL G O 1
ATOM 5452 N N . ARG G 2 38 ? 170.178 202.189 208.042 1.00 88.44 38 ARG G N 1
ATOM 5453 C CA . ARG G 2 38 ? 168.783 202.424 208.385 1.00 86.34 38 ARG G CA 1
ATOM 5454 C C . ARG G 2 38 ? 168.649 203.651 209.283 1.00 90.03 38 ARG G C 1
ATOM 5455 O O . ARG G 2 38 ? 169.631 204.230 209.753 1.00 95.62 38 ARG G O 1
ATOM 5463 N N . GLN G 2 39 ? 167.401 204.047 209.520 1.00 81.70 39 GLN G N 1
ATOM 5464 C CA . GLN G 2 39 ? 167.073 205.106 210.462 1.00 79.03 39 GLN G CA 1
ATOM 5465 C C . GLN G 2 39 ? 165.642 204.892 210.927 1.00 81.80 39 GLN G C 1
ATOM 5466 O O . GLN G 2 39 ? 164.707 204.961 210.123 1.00 90.70 39 GLN G O 1
ATOM 5472 N N . SER G 2 40 ? 165.481 204.639 212.223 1.00 81.03 40 SER G N 1
ATOM 5473 C CA . SER G 2 40 ? 164.178 204.386 212.817 1.00 80.60 40 SER G CA 1
ATOM 5474 C C . SER G 2 40 ? 164.048 205.235 214.068 1.00 82.57 40 SER G C 1
ATOM 5475 O O . SER G 2 40 ? 165.060 205.566 214.697 1.00 89.01 40 SER G O 1
ATOM 5478 N N . PRO G 2 41 ? 162.826 205.611 214.450 1.00 65.68 41 PRO G N 1
ATOM 5479 C CA . PRO G 2 41 ? 162.661 206.466 215.638 1.00 69.30 41 PRO G CA 1
ATOM 5480 C C . PRO G 2 41 ? 163.196 205.856 216.922 1.00 71.79 41 PRO G C 1
ATOM 5481 O O . PRO G 2 41 ? 163.705 206.585 217.781 1.00 72.10 41 PRO G O 1
ATOM 5485 N N . GLU G 2 42 ? 163.099 204.538 217.079 1.00 90.50 42 GLU G N 1
ATOM 5486 C CA . GLU G 2 42 ? 163.450 203.889 218.348 1.00 92.67 42 GLU G CA 1
ATOM 5487 C C . GLU G 2 42 ? 164.906 203.437 218.356 1.00 94.78 42 GLU G C 1
ATOM 5488 O O . GLU G 2 42 ? 165.682 203.826 219.234 1.00 101.84 42 GLU G O 1
ATOM 5494 N N . LYS G 2 43 ? 165.290 202.618 217.380 1.00 84.38 43 LYS G N 1
ATOM 5495 C CA . LYS G 2 43 ? 166.607 201.995 217.394 1.00 92.25 43 LYS G CA 1
ATOM 5496 C C . LYS G 2 43 ? 167.680 202.915 216.826 1.00 88.59 43 LYS G C 1
ATOM 5497 O O . LYS G 2 43 ? 168.833 202.502 216.669 1.00 86.80 43 LYS G O 1
ATOM 5503 N N . GLY G 2 44 ? 167.320 204.158 216.526 1.00 78.63 44 GLY G N 1
ATOM 5504 C CA . GLY G 2 44 ? 168.312 205.068 215.998 1.00 79.73 44 GLY G CA 1
ATOM 5505 C C . GLY G 2 44 ? 168.843 204.599 214.657 1.00 78.08 44 GLY G C 1
ATOM 5506 O O . GLY G 2 44 ? 168.091 204.284 213.729 1.00 83.55 44 GLY G O 1
ATOM 5507 N N . LEU G 2 45 ? 170.165 204.546 214.555 1.00 70.67 45 LEU G N 1
ATOM 5508 C CA . LEU G 2 45 ? 170.831 204.124 213.335 1.00 66.92 45 LEU G CA 1
ATOM 5509 C C . LEU G 2 45 ? 171.468 202.755 213.521 1.00 73.40 45 LEU G C 1
ATOM 5510 O O . LEU G 2 45 ? 171.972 202.422 214.596 1.00 81.66 45 LEU G O 1
ATOM 5515 N N . GLU G 2 46 ? 171.435 201.961 212.457 1.00 84.65 46 GLU G N 1
ATOM 5516 C CA . GLU G 2 46 ? 172.061 200.651 212.456 1.00 85.11 46 GLU G CA 1
ATOM 5517 C C . GLU G 2 46 ? 172.620 200.398 211.066 1.00 80.75 46 GLU G C 1
ATOM 5518 O O . GLU G 2 46 ? 172.103 200.916 210.074 1.00 90.69 46 GLU G O 1
ATOM 5524 N N . TRP G 2 47 ? 173.678 199.601 211.002 1.00 72.80 47 TRP G N 1
ATOM 5525 C CA . TRP G 2 47 ? 174.359 199.334 209.745 1.00 73.24 47 TRP G CA 1
ATOM 5526 C C . TRP G 2 47 ? 173.700 198.158 209.040 1.00 84.01 47 TRP G C 1
ATOM 5527 O O . TRP G 2 47 ? 173.434 197.125 209.662 1.00 91.22 47 TRP G O 1
ATOM 5538 N N . VAL G 2 48 ? 173.434 198.318 207.745 1.00 87.50 48 VAL G N 1
ATOM 5539 C CA . VAL G 2 48 ? 172.746 197.283 206.983 1.00 82.74 48 VAL G CA 1
ATOM 5540 C C . VAL G 2 48 ? 173.761 196.346 206.346 1.00 85.97 48 VAL G C 1
ATOM 5541 O O . VAL G 2 48 ? 173.837 195.166 206.707 1.00 94.25 48 VAL G O 1
ATOM 5545 N N . ALA G 2 49 ? 174.562 196.871 205.420 1.00 77.91 49 ALA G N 1
ATOM 5546 C CA . ALA G 2 49 ? 175.588 196.092 204.738 1.00 82.33 49 ALA G CA 1
ATOM 5547 C C . ALA G 2 49 ? 176.352 197.004 203.790 1.00 86.66 49 ALA G C 1
ATOM 5548 O O . ALA G 2 49 ? 175.866 198.062 203.383 1.00 90.51 49 ALA G O 1
ATOM 5550 N N . GLU G 2 50 ? 177.552 196.559 203.421 1.00 87.50 50 GLU G N 1
ATOM 5551 C CA . GLU G 2 50 ? 178.403 197.254 202.470 1.00 84.94 50 GLU G CA 1
ATOM 5552 C C . GLU G 2 50 ? 178.808 196.292 201.363 1.00 82.03 50 GLU G C 1
ATOM 5553 O O . GLU G 2 50 ? 178.666 195.073 201.490 1.00 88.11 50 GLU G O 1
ATOM 5559 N N . ILE G 2 51 ? 179.316 196.851 200.269 1.00 77.15 51 ILE G N 1
ATOM 5560 C CA . ILE G 2 51 ? 179.769 196.053 199.137 1.00 75.09 51 ILE G CA 1
ATOM 5561 C C . ILE G 2 51 ? 181.143 196.550 198.712 1.00 83.67 51 ILE G C 1
ATOM 5562 O O . ILE G 2 51 ? 181.502 197.708 198.945 1.00 91.51 51 ILE G O 1
ATOM 5567 N N . ARG G 2 52 ? 181.921 195.663 198.099 1.00 94.63 52 ARG G N 1
ATOM 5568 C CA . ARG G 2 52 ? 183.289 195.963 197.701 1.00 93.98 52 ARG G CA 1
ATOM 5569 C C . ARG G 2 52 ? 183.426 195.914 196.184 1.00 94.69 52 ARG G C 1
ATOM 5570 O O . ARG G 2 52 ? 182.508 195.517 195.462 1.00 96.79 52 ARG G O 1
ATOM 5578 N N . LEU G 2 53 ? 184.600 196.327 195.708 1.00 93.53 53 LEU G N 1
ATOM 5579 C CA . LEU G 2 53 ? 184.800 196.561 194.285 1.00 94.85 53 LEU G CA 1
ATOM 5580 C C . LEU G 2 53 ? 184.773 195.260 193.491 1.00 95.89 53 LEU G C 1
ATOM 5581 O O . LEU G 2 53 ? 184.796 194.156 194.039 1.00 97.93 53 LEU G O 1
ATOM 5586 N N . GLU G 2 54 ? 184.721 195.415 192.165 1.00 101.95 54 GLU G N 1
ATOM 5587 C CA . GLU G 2 54 ? 184.661 194.267 191.266 1.00 102.07 54 GLU G CA 1
ATOM 5588 C C . GLU G 2 54 ? 185.930 193.430 191.348 1.00 96.43 54 GLU G C 1
ATOM 5589 O O . GLU G 2 54 ? 185.916 192.233 191.039 1.00 95.72 54 GLU G O 1
ATOM 5595 N N . SER G 2 55 ? 187.035 194.041 191.770 1.00 90.23 55 SER G N 1
ATOM 5596 C CA . SER G 2 55 ? 188.312 193.346 191.849 1.00 94.77 55 SER G CA 1
ATOM 5597 C C . SER G 2 55 ? 188.220 192.132 192.762 1.00 90.59 55 SER G C 1
ATOM 5598 O O . SER G 2 55 ? 188.716 191.054 192.421 1.00 91.23 55 SER G O 1
ATOM 5601 N N . ASP G 2 56 ? 187.584 192.288 193.916 1.00 96.86 56 ASP G N 1
ATOM 5602 C CA . ASP G 2 56 ? 187.441 191.184 194.865 1.00 103.08 56 ASP G CA 1
ATOM 5603 C C . ASP G 2 56 ? 186.142 190.420 194.635 1.00 99.51 56 ASP G C 1
ATOM 5604 O O . ASP G 2 56 ? 185.388 190.145 195.568 1.00 97.89 56 ASP G O 1
ATOM 5609 N N . ASN G 2 57 ? 185.886 190.061 193.379 1.00 90.81 57 ASN G N 1
ATOM 5610 C CA . ASN G 2 57 ? 184.774 189.190 192.994 1.00 92.63 57 ASN G CA 1
ATOM 5611 C C . ASN G 2 57 ? 183.453 189.653 193.606 1.00 96.01 57 ASN G C 1
ATOM 5612 O O . ASN G 2 57 ? 182.619 188.851 194.032 1.00 99.26 57 ASN G O 1
ATOM 5617 N N . TYR G 2 58 ? 183.264 190.968 193.638 1.00 94.04 58 TYR G N 1
ATOM 5618 C CA . TYR G 2 58 ? 182.092 191.594 194.249 1.00 91.71 58 TYR G CA 1
ATOM 5619 C C . TYR G 2 58 ? 181.857 191.059 195.660 1.00 91.95 58 TYR G C 1
ATOM 5620 O O . TYR G 2 58 ? 180.768 190.609 196.015 1.00 92.44 58 TYR G O 1
ATOM 5629 N N . ALA G 2 59 ? 182.913 191.100 196.464 1.00 92.86 59 ALA G N 1
ATOM 5630 C CA . ALA G 2 59 ? 182.815 190.621 197.835 1.00 93.08 59 ALA G CA 1
ATOM 5631 C C . ALA G 2 59 ? 181.811 191.453 198.622 1.00 92.62 59 ALA G C 1
ATOM 5632 O O . ALA G 2 59 ? 181.790 192.683 198.542 1.00 101.04 59 ALA G O 1
ATOM 5634 N N . THR G 2 60 ? 180.966 190.766 199.385 1.00 71.34 60 THR G N 1
ATOM 5635 C CA . THR G 2 60 ? 179.934 191.406 200.178 1.00 73.95 60 THR G CA 1
ATOM 5636 C C . THR G 2 60 ? 180.148 191.104 201.662 1.00 80.02 60 THR G C 1
ATOM 5637 O O . THR G 2 60 ? 180.983 190.264 202.025 1.00 83.89 60 THR G O 1
ATOM 5641 N N . HIS G 2 61 ? 179.395 191.794 202.516 1.00 96.98 61 HIS G N 1
ATOM 5642 C CA . HIS G 2 61 ? 179.382 191.525 203.947 1.00 98.51 61 HIS G CA 1
ATOM 5643 C C . HIS G 2 61 ? 178.139 192.146 204.571 1.00 101.67 61 HIS G C 1
ATOM 5644 O O . HIS G 2 61 ? 177.902 193.349 204.422 1.00 105.43 61 HIS G O 1
ATOM 5651 N N . TYR G 2 62 ? 177.344 191.344 205.271 1.00 92.34 62 TYR G N 1
ATOM 5652 C CA . TYR G 2 62 ? 176.047 191.765 205.773 1.00 86.55 62 TYR G CA 1
ATOM 5653 C C . TYR G 2 62 ? 176.042 191.783 207.295 1.00 87.88 62 TYR G C 1
ATOM 5654 O O . TYR G 2 62 ? 176.744 191.004 207.944 1.00 93.15 62 TYR G O 1
ATOM 5663 N N . ALA G 2 63 ? 175.237 192.680 207.858 1.00 86.05 63 ALA G N 1
ATOM 5664 C CA . ALA G 2 63 ? 175.151 192.807 209.303 1.00 86.16 63 ALA G CA 1
ATOM 5665 C C . ALA G 2 63 ? 174.471 191.582 209.911 1.00 86.24 63 ALA G C 1
ATOM 5666 O O . ALA G 2 63 ? 173.725 190.854 209.255 1.00 90.63 63 ALA G O 1
ATOM 5668 N N . GLU G 2 64 ? 174.743 191.364 211.198 1.00 95.79 64 GLU G N 1
ATOM 5669 C CA . GLU G 2 64 ? 174.232 190.180 211.878 1.00 96.51 64 GLU G CA 1
ATOM 5670 C C . GLU G 2 64 ? 172.733 190.273 212.126 1.00 92.27 64 GLU G C 1
ATOM 5671 O O . GLU G 2 64 ? 172.044 189.247 212.150 1.00 91.38 64 GLU G O 1
ATOM 5677 N N . SER G 2 65 ? 172.215 191.486 212.322 1.00 88.37 65 SER G N 1
ATOM 5678 C CA . SER G 2 65 ? 170.788 191.644 212.580 1.00 93.93 65 SER G CA 1
ATOM 5679 C C . SER G 2 65 ? 169.963 191.113 211.419 1.00 90.00 65 SER G C 1
ATOM 5680 O O . SER G 2 65 ? 168.931 190.464 211.622 1.00 92.14 65 SER G O 1
ATOM 5683 N N . VAL G 2 66 ? 170.400 191.381 210.193 1.00 98.88 66 VAL G N 1
ATOM 5684 C CA . VAL G 2 66 ? 169.760 190.809 209.017 1.00 102.91 66 VAL G CA 1
ATOM 5685 C C . VAL G 2 66 ? 170.809 190.133 208.141 1.00 107.76 66 VAL G C 1
ATOM 5686 O O . VAL G 2 66 ? 171.416 190.762 207.266 1.00 107.82 66 VAL G O 1
ATOM 5690 N N . LYS G 2 67 ? 171.026 188.836 208.366 1.00 105.27 67 LYS G N 1
ATOM 5691 C CA . LYS G 2 67 ? 171.961 188.093 207.529 1.00 103.15 67 LYS G CA 1
ATOM 5692 C C . LYS G 2 67 ? 171.308 187.711 206.210 1.00 102.14 67 LYS G C 1
ATOM 5693 O O . LYS G 2 67 ? 171.855 187.971 205.133 1.00 104.12 67 LYS G O 1
ATOM 5699 N N . GLY G 2 68 ? 170.136 187.090 206.279 1.00 90.75 68 GLY G N 1
ATOM 5700 C CA . GLY G 2 68 ? 169.281 186.904 205.135 1.00 88.61 68 GLY G CA 1
ATOM 5701 C C . GLY G 2 68 ? 168.378 188.100 204.927 1.00 88.18 68 GLY G C 1
ATOM 5702 O O . GLY G 2 68 ? 168.607 189.190 205.465 1.00 92.51 68 GLY G O 1
ATOM 5703 N N . LYS G 2 69 ? 167.342 187.899 204.117 1.00 92.52 69 LYS G N 1
ATOM 5704 C CA . LYS G 2 69 ? 166.302 188.891 203.859 1.00 96.39 69 LYS G CA 1
ATOM 5705 C C . LYS G 2 69 ? 166.834 190.154 203.193 1.00 93.45 69 LYS G C 1
ATOM 5706 O O . LYS G 2 69 ? 166.074 191.107 202.988 1.00 94.42 69 LYS G O 1
ATOM 5712 N N . PHE G 2 70 ? 168.119 190.192 202.850 1.00 90.23 70 PHE G N 1
ATOM 5713 C CA . PHE G 2 70 ? 168.708 191.357 202.209 1.00 95.21 70 PHE G CA 1
ATOM 5714 C C . PHE G 2 70 ? 169.789 190.891 201.247 1.00 94.56 70 PHE G C 1
ATOM 5715 O O . PHE G 2 70 ? 170.413 189.850 201.465 1.00 94.94 70 PHE G O 1
ATOM 5723 N N . THR G 2 71 ? 170.000 191.665 200.179 1.00 88.88 71 THR G N 1
ATOM 5724 C CA . THR G 2 71 ? 171.031 191.326 199.197 1.00 83.99 71 THR G CA 1
ATOM 5725 C C . THR G 2 71 ? 171.434 192.609 198.470 1.00 86.84 71 THR G C 1
ATOM 5726 O O . THR G 2 71 ? 170.592 193.256 197.844 1.00 90.43 71 THR G O 1
ATOM 5730 N N . ILE G 2 72 ? 172.711 192.956 198.552 1.00 79.35 72 ILE G N 1
ATOM 5731 C CA . ILE G 2 72 ? 173.238 194.127 197.865 1.00 76.06 72 ILE G CA 1
ATOM 5732 C C . ILE G 2 72 ? 173.874 193.690 196.555 1.00 80.72 72 ILE G C 1
ATOM 5733 O O . ILE G 2 72 ? 174.739 192.807 196.538 1.00 87.81 72 ILE G O 1
ATOM 5738 N N . SER G 2 73 ? 173.452 194.308 195.456 1.00 86.28 73 SER G N 1
ATOM 5739 C CA . SER G 2 73 ? 174.044 194.047 194.154 1.00 83.54 73 SER G CA 1
ATOM 5740 C C . SER G 2 73 ? 174.440 195.374 193.527 1.00 82.72 73 SER G C 1
ATOM 5741 O O . SER G 2 73 ? 173.877 196.423 193.844 1.00 90.97 73 SER G O 1
ATOM 5744 N N . ARG G 2 74 ? 175.426 195.326 192.636 1.00 80.31 74 ARG G N 1
ATOM 5745 C CA . ARG G 2 74 ? 175.959 196.545 192.037 1.00 85.23 74 ARG G CA 1
ATOM 5746 C C . ARG G 2 74 ? 176.314 196.283 190.583 1.00 88.23 74 ARG G C 1
ATOM 5747 O O . ARG G 2 74 ? 177.356 195.687 190.296 1.00 92.78 74 ARG G O 1
ATOM 5755 N N . ASP G 2 75 ? 175.458 196.728 189.670 1.00 94.59 75 ASP G N 1
ATOM 5756 C CA . ASP G 2 75 ? 175.841 196.788 188.268 1.00 97.04 75 ASP G CA 1
ATOM 5757 C C . ASP G 2 75 ? 176.796 197.952 188.047 1.00 95.12 75 ASP G C 1
ATOM 5758 O O . ASP G 2 75 ? 176.658 199.014 188.660 1.00 97.38 75 ASP G O 1
ATOM 5763 N N . ASP G 2 76 ? 177.775 197.750 187.170 1.00 107.93 76 ASP G N 1
ATOM 5764 C CA . ASP G 2 76 ? 178.804 198.754 186.937 1.00 111.39 76 ASP G CA 1
ATOM 5765 C C . ASP G 2 76 ? 178.514 199.657 185.749 1.00 110.47 76 ASP G C 1
ATOM 5766 O O . ASP G 2 76 ? 178.952 200.812 185.745 1.00 112.75 76 ASP G O 1
ATOM 5771 N N . SER G 2 77 ? 177.791 199.166 184.742 1.00 108.68 77 SER G N 1
ATOM 5772 C CA . SER G 2 77 ? 177.537 199.969 183.551 1.00 110.06 77 SER G CA 1
ATOM 5773 C C . SER G 2 77 ? 176.596 201.127 183.862 1.00 106.13 77 SER G C 1
ATOM 5774 O O . SER G 2 77 ? 176.957 202.299 183.709 1.00 103.28 77 SER G O 1
ATOM 5777 N N . LYS G 2 78 ? 175.388 200.817 184.313 1.00 91.75 78 LYS G N 1
ATOM 5778 C CA . LYS G 2 78 ? 174.381 201.836 184.588 1.00 87.85 78 LYS G CA 1
ATOM 5779 C C . LYS G 2 78 ? 174.675 202.635 185.827 1.00 88.36 78 LYS G C 1
ATOM 5780 O O . LYS G 2 78 ? 173.950 203.606 186.079 1.00 92.13 78 LYS G O 1
ATOM 5786 N N . SER G 2 79 ? 175.695 202.242 186.588 1.00 91.46 79 SER G N 1
ATOM 5787 C CA . SER G 2 79 ? 176.115 202.970 187.778 1.00 96.87 79 SER G CA 1
ATOM 5788 C C . SER G 2 79 ? 174.983 203.093 188.788 1.00 96.74 79 SER G C 1
ATOM 5789 O O . SER G 2 79 ? 174.555 204.203 189.118 1.00 100.36 79 SER G O 1
ATOM 5792 N N . ARG G 2 80 ? 174.491 201.960 189.284 1.00 88.01 80 ARG G N 1
ATOM 5793 C CA . ARG G 2 80 ? 173.475 201.951 190.324 1.00 91.30 80 ARG G CA 1
ATOM 5794 C C . ARG G 2 80 ? 173.849 200.937 191.393 1.00 90.92 80 ARG G C 1
ATOM 5795 O O . ARG G 2 80 ? 174.702 200.071 191.191 1.00 91.15 80 ARG G O 1
ATOM 5803 N N . LEU G 2 81 ? 173.193 201.065 192.543 1.00 91.85 81 LEU G N 1
ATOM 5804 C CA . LEU G 2 81 ? 173.332 200.115 193.642 1.00 88.80 81 LEU G CA 1
ATOM 5805 C C . LEU G 2 81 ? 171.936 199.649 194.030 1.00 91.33 81 LEU G C 1
ATOM 5806 O O . LEU G 2 81 ? 171.070 200.474 194.343 1.00 97.17 81 LEU G O 1
ATOM 5811 N N . TYR G 2 82 ? 171.711 198.337 193.993 1.00 92.87 82 TYR G N 1
ATOM 5812 C CA . TYR G 2 82 ? 170.412 197.759 194.296 1.00 95.72 82 TYR G CA 1
ATOM 5813 C C . TYR G 2 82 ? 170.450 197.080 195.658 1.00 99.59 82 TYR G C 1
ATOM 5814 O O . TYR G 2 82 ? 171.393 196.345 195.971 1.00 100.07 82 TYR G O 1
ATOM 5823 N N . LEU G 2 83 ? 169.410 197.313 196.459 1.00 104.41 83 LEU G N 1
ATOM 5824 C CA . LEU G 2 83 ? 169.276 196.676 197.769 1.00 100.23 83 LEU G CA 1
ATOM 5825 C C . LEU G 2 83 ? 167.985 195.863 197.761 1.00 101.34 83 LEU G C 1
ATOM 5826 O O . LEU G 2 83 ? 166.915 196.379 198.096 1.00 100.79 83 LEU G O 1
ATOM 5831 N N . LYS G 2 84 ? 168.083 194.596 197.366 1.00 101.42 84 LYS G N 1
ATOM 5832 C CA . LYS G 2 84 ? 166.918 193.729 197.304 1.00 99.21 84 LYS G CA 1
ATOM 5833 C C . LYS G 2 84 ? 166.550 193.239 198.696 1.00 101.13 84 LYS G C 1
ATOM 5834 O O . LYS G 2 84 ? 167.418 192.854 199.486 1.00 103.16 84 LYS G O 1
ATOM 5840 N N . MET G 2 85 ? 165.254 193.247 198.986 1.00 99.40 85 MET G N 1
ATOM 5841 C CA . MET G 2 85 ? 164.725 192.869 200.284 1.00 98.51 85 MET G CA 1
ATOM 5842 C C . MET G 2 85 ? 163.739 191.720 200.130 1.00 100.16 85 MET G C 1
ATOM 5843 O O . MET G 2 85 ? 163.138 191.534 199.069 1.00 102.32 85 MET G O 1
ATOM 5848 N N . ASN G 2 86 ? 163.581 190.947 201.202 1.00 102.53 86 ASN G N 1
ATOM 5849 C CA . ASN G 2 86 ? 162.629 189.847 201.232 1.00 101.35 86 ASN G CA 1
ATOM 5850 C C . ASN G 2 86 ? 162.083 189.691 202.642 1.00 102.43 86 ASN G C 1
ATOM 5851 O O . ASN G 2 86 ? 162.828 189.809 203.617 1.00 103.62 86 ASN G O 1
ATOM 5856 N N . SER G 2 87 ? 160.782 189.424 202.739 1.00 107.70 87 SER G N 1
ATOM 5857 C CA . SER G 2 87 ? 160.116 189.121 204.005 1.00 108.30 87 SER G CA 1
ATOM 5858 C C . SER G 2 87 ? 160.357 190.229 205.035 1.00 108.61 87 SER G C 1
ATOM 5859 O O . SER G 2 87 ? 160.969 190.031 206.084 1.00 105.70 87 SER G O 1
ATOM 5862 N N . LEU G 2 88 ? 159.855 191.412 204.696 1.00 117.78 88 LEU G N 1
ATOM 5863 C CA . LEU G 2 88 ? 159.997 192.580 205.559 1.00 117.52 88 LEU G CA 1
ATOM 5864 C C . LEU G 2 88 ? 159.095 192.410 206.775 1.00 117.18 88 LEU G C 1
ATOM 5865 O O . LEU G 2 88 ? 157.883 192.633 206.694 1.00 117.39 88 LEU G O 1
ATOM 5870 N N . ARG G 2 89 ? 159.680 192.014 207.901 1.00 119.09 89 ARG G N 1
ATOM 5871 C CA . ARG G 2 89 ? 158.920 191.919 209.135 1.00 117.06 89 ARG G CA 1
ATOM 5872 C C . ARG G 2 89 ? 158.583 193.314 209.655 1.00 119.04 89 ARG G C 1
ATOM 5873 O O . ARG G 2 89 ? 159.151 194.321 209.225 1.00 122.26 89 ARG G O 1
ATOM 5881 N N . GLY G 2 90 ? 157.647 193.363 210.597 1.00 112.23 90 GLY G N 1
ATOM 5882 C CA . GLY G 2 90 ? 157.172 194.633 211.107 1.00 113.25 90 GLY G CA 1
ATOM 5883 C C . GLY G 2 90 ? 158.137 195.312 212.055 1.00 113.03 90 GLY G C 1
ATOM 5884 O O . GLY G 2 90 ? 157.749 195.739 213.146 1.00 113.91 90 GLY G O 1
ATOM 5885 N N . GLU G 2 91 ? 159.401 195.416 211.651 1.00 117.06 91 GLU G N 1
ATOM 5886 C CA . GLU G 2 91 ? 160.406 196.091 212.460 1.00 117.31 91 GLU G CA 1
ATOM 5887 C C . GLU G 2 91 ? 161.197 197.076 211.611 1.00 119.27 91 GLU G C 1
ATOM 5888 O O . GLU G 2 91 ? 161.721 198.070 212.124 1.00 121.91 91 GLU G O 1
ATOM 5894 N N . ASP G 2 92 ? 161.277 196.817 210.309 1.00 105.88 92 ASP G N 1
ATOM 5895 C CA . ASP G 2 92 ? 162.067 197.641 209.397 1.00 104.00 92 ASP G CA 1
ATOM 5896 C C . ASP G 2 92 ? 161.299 198.837 208.855 1.00 102.05 92 ASP G C 1
ATOM 5897 O O . ASP G 2 92 ? 161.076 198.941 207.647 1.00 104.07 92 ASP G O 1
ATOM 5902 N N . THR G 2 93 ? 160.882 199.750 209.722 1.00 92.24 93 THR G N 1
ATOM 5903 C CA . THR G 2 93 ? 160.167 200.941 209.297 1.00 91.81 93 THR G CA 1
ATOM 5904 C C . THR G 2 93 ? 161.040 202.176 209.466 1.00 94.33 93 THR G C 1
ATOM 5905 O O . THR G 2 93 ? 161.715 202.346 210.484 1.00 97.29 93 THR G O 1
ATOM 5909 N N . GLY G 2 94 ? 161.024 203.042 208.456 1.00 91.28 94 GLY G N 1
ATOM 5910 C CA . GLY G 2 94 ? 161.710 204.310 208.553 1.00 89.39 94 GLY G CA 1
ATOM 5911 C C . GLY G 2 94 ? 162.470 204.641 207.291 1.00 84.91 94 GLY G C 1
ATOM 5912 O O . GLY G 2 94 ? 162.113 204.222 206.185 1.00 89.38 94 GLY G O 1
ATOM 5913 N N . ILE G 2 95 ? 163.544 205.405 207.460 1.00 74.91 95 ILE G N 1
ATOM 5914 C CA . ILE G 2 95 ? 164.306 205.911 206.326 1.00 75.37 95 ILE G CA 1
ATOM 5915 C C . ILE G 2 95 ? 165.514 205.017 206.079 1.00 82.31 95 ILE G C 1
ATOM 5916 O O . ILE G 2 95 ? 166.062 204.404 207.000 1.00 90.16 95 ILE G O 1
ATOM 5921 N N . TYR G 2 96 ? 165.917 204.914 204.814 1.00 80.15 96 TYR G N 1
ATOM 5922 C CA . TYR G 2 96 ? 167.126 204.202 204.421 1.00 75.43 96 TYR G CA 1
ATOM 5923 C C . TYR G 2 96 ? 168.023 205.169 203.668 1.00 78.36 96 TYR G C 1
ATOM 5924 O O . TYR G 2 96 ? 167.552 205.888 202.779 1.00 82.32 96 TYR G O 1
ATOM 5933 N N . TYR G 2 97 ? 169.304 205.193 204.024 1.00 79.69 97 TYR G N 1
ATOM 5934 C CA . TYR G 2 97 ? 170.296 206.024 203.364 1.00 80.33 97 TYR G CA 1
ATOM 5935 C C . TYR G 2 97 ? 171.342 205.149 202.688 1.00 81.31 97 TYR G C 1
ATOM 5936 O O . TYR G 2 97 ? 171.679 204.065 203.176 1.00 90.92 97 TYR G O 1
ATOM 5945 N N . CYS G 2 98 ? 171.868 205.641 201.571 1.00 71.95 98 CYS G N 1
ATOM 5946 C CA . CYS G 2 98 ? 172.977 205.009 200.873 1.00 72.66 98 CYS G CA 1
ATOM 5947 C C . CYS G 2 98 ? 174.193 205.920 200.961 1.00 77.68 98 CYS G C 1
ATOM 5948 O O . CYS G 2 98 ? 174.163 207.046 200.455 1.00 79.11 98 CYS G O 1
ATOM 5951 N N . ALA G 2 99 ? 175.259 205.438 201.599 1.00 87.17 99 ALA G N 1
ATOM 5952 C CA . ALA G 2 99 ? 176.399 206.287 201.922 1.00 88.59 99 ALA G CA 1
ATOM 5953 C C . ALA G 2 99 ? 177.701 205.622 201.508 1.00 87.15 99 ALA G C 1
ATOM 5954 O O . ALA G 2 99 ? 177.822 204.395 201.556 1.00 93.60 99 ALA G O 1
ATOM 5956 N N . PHE G 2 100 ? 178.678 206.440 201.121 1.00 83.78 100 PHE G N 1
ATOM 5957 C CA . PHE G 2 100 ? 179.990 205.955 200.725 1.00 86.10 100 PHE G CA 1
ATOM 5958 C C . PHE G 2 100 ? 181.040 206.980 201.129 1.00 93.71 100 PHE G C 1
ATOM 5959 O O . PHE G 2 100 ? 180.733 208.150 201.367 1.00 99.07 100 PHE G O 1
ATOM 5967 N N . ASP G 2 101 ? 182.290 206.528 201.200 1.00 99.63 101 ASP G N 1
ATOM 5968 C CA . ASP G 2 101 ? 183.402 207.382 201.587 1.00 99.74 101 ASP G CA 1
ATOM 5969 C C . ASP G 2 101 ? 184.491 207.344 200.526 1.00 99.43 101 ASP G C 1
ATOM 5970 O O . ASP G 2 101 ? 184.691 206.331 199.851 1.00 101.64 101 ASP G O 1
ATOM 5975 N N . VAL G 2 102 ? 185.198 208.464 200.392 1.00 98.77 102 VAL G N 1
ATOM 5976 C CA . VAL G 2 102 ? 186.250 208.575 199.387 1.00 103.22 102 VAL G CA 1
ATOM 5977 C C . VAL G 2 102 ? 187.481 207.788 199.812 1.00 101.78 102 VAL G C 1
ATOM 5978 O O . VAL G 2 102 ? 187.934 206.879 199.108 1.00 106.82 102 VAL G O 1
ATOM 5982 N N . TYR G 2 103 ? 188.039 208.127 200.971 1.00 81.07 103 TYR G N 1
ATOM 5983 C CA . TYR G 2 103 ? 189.179 207.391 201.497 1.00 79.52 103 TYR G CA 1
ATOM 5984 C C . TYR G 2 103 ? 188.705 206.039 202.007 1.00 79.51 103 TYR G C 1
ATOM 5985 O O . TYR G 2 103 ? 188.246 205.939 203.148 1.00 82.65 103 TYR G O 1
ATOM 5994 N N . TYR G 2 104 ? 188.811 205.006 201.170 1.00 77.40 104 TYR G N 1
ATOM 5995 C CA . TYR G 2 104 ? 188.233 203.694 201.438 1.00 76.38 104 TYR G CA 1
ATOM 5996 C C . TYR G 2 104 ? 188.481 203.266 202.875 1.00 74.73 104 TYR G C 1
ATOM 5997 O O . TYR G 2 104 ? 189.627 203.172 203.322 1.00 82.67 104 TYR G O 1
ATOM 6006 N N . GLY G 2 105 ? 187.396 203.011 203.597 1.00 75.71 105 GLY G N 1
ATOM 6007 C CA . GLY G 2 105 ? 187.437 202.800 205.028 1.00 82.38 105 GLY G CA 1
ATOM 6008 C C . GLY G 2 105 ? 186.343 203.617 205.678 1.00 84.55 105 GLY G C 1
ATOM 6009 O O . GLY G 2 105 ? 186.198 204.801 205.362 1.00 86.29 105 GLY G O 1
ATOM 6010 N N . GLY G 2 106 ? 185.564 203.012 206.572 1.00 92.06 106 GLY G N 1
ATOM 6011 C CA . GLY G 2 106 ? 184.358 203.666 207.040 1.00 93.31 106 GLY G CA 1
ATOM 6012 C C . GLY G 2 106 ? 184.588 205.007 207.703 1.00 96.40 106 GLY G C 1
ATOM 6013 O O . GLY G 2 106 ? 184.989 205.088 208.868 1.00 93.76 106 GLY G O 1
ATOM 6014 N N . ALA G 2 107 ? 184.329 206.070 206.947 1.00 104.08 107 ALA G N 1
ATOM 6015 C CA . ALA G 2 107 ? 184.349 207.435 207.451 1.00 104.59 107 ALA G CA 1
ATOM 6016 C C . ALA G 2 107 ? 183.263 208.247 206.761 1.00 103.57 107 ALA G C 1
ATOM 6017 O O . ALA G 2 107 ? 183.431 209.453 206.554 1.00 104.26 107 ALA G O 1
ATOM 6019 N N . MET G 2 108 ? 182.149 207.591 206.419 1.00 106.17 108 MET G N 1
ATOM 6020 C CA . MET G 2 108 ? 181.184 208.063 205.426 1.00 105.25 108 MET G CA 1
ATOM 6021 C C . MET G 2 108 ? 180.926 209.563 205.482 1.00 106.49 108 MET G C 1
ATOM 6022 O O . MET G 2 108 ? 180.543 210.100 206.524 1.00 108.16 108 MET G O 1
ATOM 6027 N N . ASP G 2 109 ? 181.134 210.244 204.353 1.00 94.12 109 ASP G N 1
ATOM 6028 C CA . ASP G 2 109 ? 181.033 211.696 204.297 1.00 92.73 109 ASP G CA 1
ATOM 6029 C C . ASP G 2 109 ? 180.292 212.153 203.046 1.00 87.94 109 ASP G C 1
ATOM 6030 O O . ASP G 2 109 ? 180.325 213.338 202.698 1.00 94.89 109 ASP G O 1
ATOM 6035 N N . TYR G 2 110 ? 179.622 211.229 202.357 1.00 77.65 110 TYR G N 1
ATOM 6036 C CA . TYR G 2 110 ? 178.804 211.541 201.193 1.00 80.40 110 TYR G CA 1
ATOM 6037 C C . TYR G 2 110 ? 177.494 210.763 201.327 1.00 82.02 110 TYR G C 1
ATOM 6038 O O . TYR G 2 110 ? 177.355 209.619 200.901 1.00 83.73 110 TYR G O 1
ATOM 6047 N N . TRP G 2 111 ? 176.505 211.403 201.940 1.00 75.57 111 TRP G N 1
ATOM 6048 C CA . TRP G 2 111 ? 175.207 210.783 202.134 1.00 72.83 111 TRP G CA 1
ATOM 6049 C C . TRP G 2 111 ? 174.255 211.200 201.016 1.00 79.26 111 TRP G C 1
ATOM 6050 O O . TRP G 2 111 ? 174.599 211.979 200.124 1.00 83.33 111 TRP G O 1
ATOM 6061 N N . GLY G 2 112 ? 173.037 210.673 201.063 1.00 75.80 112 GLY G N 1
ATOM 6062 C CA . GLY G 2 112 ? 172.054 210.963 200.040 1.00 75.16 112 GLY G CA 1
ATOM 6063 C C . GLY G 2 112 ? 170.879 211.764 200.556 1.00 78.31 112 GLY G C 1
ATOM 6064 O O . GLY G 2 112 ? 171.062 212.764 201.256 1.00 84.54 112 GLY G O 1
ATOM 6065 N N . GLN G 2 113 ? 169.666 211.338 200.215 1.00 80.45 113 GLN G N 1
ATOM 6066 C CA . GLN G 2 113 ? 168.472 212.055 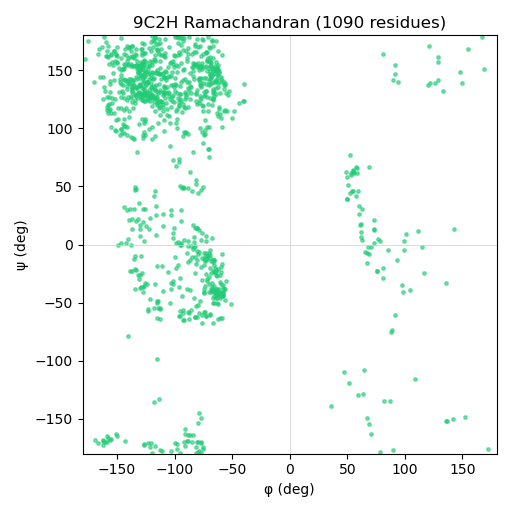200.641 1.00 81.94 113 GLN G CA 1
ATOM 6067 C C . GLN G 2 113 ? 167.640 211.199 201.584 1.00 79.85 113 GLN G C 1
ATOM 6068 O O . GLN G 2 113 ? 167.228 211.661 202.651 1.00 82.14 113 GLN G O 1
ATOM 6074 N N . GLY G 2 114 ? 167.389 209.952 201.200 1.00 84.68 114 GLY G N 1
ATOM 6075 C CA . GLY G 2 114 ? 166.629 209.048 202.037 1.00 86.89 114 GLY G CA 1
ATOM 6076 C C . GLY G 2 114 ? 165.442 208.433 201.328 1.00 87.89 114 GLY G C 1
ATOM 6077 O O . GLY G 2 114 ? 164.739 209.114 200.576 1.00 92.64 114 GLY G O 1
ATOM 6078 N N . THR G 2 115 ? 165.208 207.144 201.556 1.00 90.50 115 THR G N 1
ATOM 6079 C CA . THR G 2 115 ? 164.071 206.441 200.976 1.00 95.15 115 THR G CA 1
ATOM 6080 C C . THR G 2 115 ? 163.206 205.921 202.111 1.00 98.28 115 THR G C 1
ATOM 6081 O O . THR G 2 115 ? 163.707 205.237 203.008 1.00 102.12 115 THR G O 1
ATOM 6085 N N . THR G 2 116 ? 161.916 206.240 202.074 1.00 92.32 116 THR G N 1
ATOM 6086 C CA . THR G 2 116 ? 161.006 205.919 203.168 1.00 92.93 116 THR G CA 1
ATOM 6087 C C . THR G 2 116 ? 160.354 204.569 202.894 1.00 94.48 116 THR G C 1
ATOM 6088 O O . THR G 2 116 ? 159.693 204.390 201.867 1.00 97.77 116 THR G O 1
ATOM 6092 N N . VAL G 2 117 ? 160.538 203.621 203.807 1.00 88.06 117 VAL G N 1
ATOM 6093 C CA . VAL G 2 117 ? 159.929 202.301 203.706 1.00 82.93 117 VAL G CA 1
ATOM 6094 C C . VAL G 2 117 ? 159.066 202.094 204.943 1.00 84.48 117 VAL G C 1
ATOM 6095 O O . VAL G 2 117 ? 159.550 202.195 206.076 1.00 92.52 117 VAL G O 1
ATOM 6099 N N . THR G 2 118 ? 157.786 201.811 204.729 1.00 91.28 118 THR G N 1
ATOM 6100 C CA . THR G 2 118 ? 156.845 201.538 205.803 1.00 93.85 118 THR G CA 1
ATOM 6101 C C . THR G 2 118 ? 156.133 200.216 205.548 1.00 93.00 118 THR G C 1
ATOM 6102 O O . THR G 2 118 ? 155.771 199.896 204.412 1.00 94.15 118 THR G O 1
ATOM 6106 N N . VAL G 2 119 ? 155.929 199.454 206.616 1.00 80.95 119 VAL G N 1
ATOM 6107 C CA . VAL G 2 119 ? 155.314 198.141 206.504 1.00 80.65 119 VAL G CA 1
ATOM 6108 C C . VAL G 2 119 ? 153.797 198.263 206.453 1.00 80.28 119 VAL G C 1
ATOM 6109 O O . VAL G 2 119 ? 153.141 198.413 207.483 1.00 82.53 119 VAL G O 1
ATOM 6113 N N . ASP H 3 2 ? 182.432 189.832 217.859 1.00 158.40 1 ASP H N 1
ATOM 6114 C CA . ASP H 3 2 ? 181.507 190.955 217.774 1.00 159.25 1 ASP H CA 1
ATOM 6115 C C . ASP H 3 2 ? 181.831 192.011 218.826 1.00 159.56 1 ASP H C 1
ATOM 6116 O O . ASP H 3 2 ? 182.368 191.696 219.888 1.00 158.76 1 ASP H O 1
ATOM 6121 N N . ILE H 3 3 ? 181.501 193.265 218.524 1.00 152.04 2 ILE H N 1
ATOM 6122 C CA . ILE H 3 3 ? 181.787 194.393 219.402 1.00 152.14 2 ILE H CA 1
ATOM 6123 C C . ILE H 3 3 ? 180.485 195.122 219.697 1.00 153.40 2 ILE H C 1
ATOM 6124 O O . ILE H 3 3 ? 179.737 195.466 218.775 1.00 151.39 2 ILE H O 1
ATOM 6129 N N . GLN H 3 4 ? 180.217 195.358 220.979 1.00 145.43 3 GLN H N 1
ATOM 6130 C CA . GLN H 3 4 ? 179.049 196.106 221.423 1.00 141.57 3 GLN H CA 1
ATOM 6131 C C . GLN H 3 4 ? 179.507 197.375 222.127 1.00 138.74 3 GLN H C 1
ATOM 6132 O O . GLN H 3 4 ? 180.393 197.328 222.987 1.00 139.67 3 GLN H O 1
ATOM 6138 N N . MET H 3 5 ? 178.905 198.502 221.761 1.00 103.33 4 MET H N 1
ATOM 6139 C CA . MET H 3 5 ? 179.290 199.805 222.277 1.00 101.01 4 MET H CA 1
ATOM 6140 C C . MET H 3 5 ? 178.067 200.544 222.805 1.00 101.73 4 MET H C 1
ATOM 6141 O O . MET H 3 5 ? 176.946 200.340 222.332 1.00 104.13 4 MET H O 1
ATOM 6146 N N . THR H 3 6 ? 178.293 201.404 223.797 1.00 89.67 5 THR H N 1
ATOM 6147 C CA . THR H 3 6 ? 177.210 202.111 224.473 1.00 86.27 5 THR H CA 1
ATOM 6148 C C . THR H 3 6 ? 177.641 203.537 224.770 1.00 85.68 5 THR H C 1
ATOM 6149 O O . THR H 3 6 ? 178.750 203.760 225.264 1.00 90.81 5 THR H O 1
ATOM 6153 N N . GLN H 3 7 ? 176.766 204.496 224.475 1.00 83.05 6 GLN H N 1
ATOM 6154 C CA . GLN H 3 7 ? 176.989 205.881 224.865 1.00 81.11 6 GLN H CA 1
ATOM 6155 C C . GLN H 3 7 ? 176.360 206.122 226.230 1.00 83.28 6 GLN H C 1
ATOM 6156 O O . GLN H 3 7 ? 175.191 205.789 226.448 1.00 88.09 6 GLN H O 1
ATOM 6162 N N . SER H 3 8 ? 177.132 206.700 227.149 1.00 89.64 7 SER H N 1
ATOM 6163 C CA . SER H 3 8 ? 176.681 206.793 228.533 1.00 92.01 7 SER H CA 1
ATOM 6164 C C . SER H 3 8 ? 175.511 207.767 228.678 1.00 91.85 7 SER H C 1
ATOM 6165 O O . SER H 3 8 ? 174.437 207.350 229.128 1.00 95.98 7 SER H O 1
ATOM 6168 N N . PRO H 3 9 ? 175.646 209.048 228.326 1.00 76.87 8 PRO H N 1
ATOM 6169 C CA . PRO H 3 9 ? 174.485 209.935 228.427 1.00 76.73 8 PRO H CA 1
ATOM 6170 C C . PRO H 3 9 ? 173.512 209.680 227.290 1.00 80.16 8 PRO H C 1
ATOM 6171 O O . PRO H 3 9 ? 173.893 209.251 226.198 1.00 87.34 8 PRO H O 1
ATOM 6175 N N . SER H 3 10 ? 172.241 209.939 227.558 1.00 62.40 9 SER H N 1
ATOM 6176 C CA . SER H 3 10 ? 171.196 209.735 226.565 1.00 64.89 9 SER H CA 1
ATOM 6177 C C . SER H 3 10 ? 170.414 210.996 226.243 1.00 74.56 9 SER H C 1
ATOM 6178 O O . SER H 3 10 ? 170.201 211.299 225.068 1.00 77.91 9 SER H O 1
ATOM 6181 N N . ILE H 3 11 ? 169.980 211.742 227.256 1.00 78.94 10 ILE H N 1
ATOM 6182 C CA . ILE H 3 11 ? 169.177 212.942 227.056 1.00 76.52 10 ILE H CA 1
ATOM 6183 C C . ILE H 3 11 ? 169.834 214.121 227.760 1.00 73.78 10 ILE H C 1
ATOM 6184 O O . ILE H 3 11 ? 169.147 215.028 228.241 1.00 79.27 10 ILE H O 1
ATOM 6189 N N . MET H 3 12 ? 171.162 214.100 227.846 1.00 64.55 11 MET H N 1
ATOM 6190 C CA . MET H 3 12 ? 171.899 215.146 228.542 1.00 61.88 11 MET H CA 1
ATOM 6191 C C . MET H 3 12 ? 171.509 216.529 228.040 1.00 69.89 11 MET H C 1
ATOM 6192 O O . MET H 3 12 ? 171.447 216.777 226.834 1.00 81.50 11 MET H O 1
ATOM 6197 N N . SER H 3 13 ? 171.244 217.432 228.979 1.00 67.07 12 SER H N 1
ATOM 6198 C CA . SER H 3 13 ? 170.865 218.801 228.677 1.00 68.09 12 SER H CA 1
ATOM 6199 C C . SER H 3 13 ? 172.103 219.693 228.679 1.00 70.42 12 SER H C 1
ATOM 6200 O O . SER H 3 13 ? 173.218 219.252 228.964 1.00 73.05 12 SER H O 1
ATOM 6203 N N . ALA H 3 14 ? 171.902 220.968 228.360 1.00 81.20 13 ALA H N 1
ATOM 6204 C CA . ALA H 3 14 ? 173.022 221.894 228.266 1.00 83.62 13 ALA H CA 1
ATOM 6205 C C . ALA H 3 14 ? 172.531 223.315 228.493 1.00 83.01 13 ALA H C 1
ATOM 6206 O O . ALA H 3 14 ? 171.333 223.600 228.432 1.00 81.27 13 ALA H O 1
ATOM 6208 N N . SER H 3 15 ? 173.486 224.203 228.760 1.00 97.09 14 SER H N 1
ATOM 6209 C CA . SER H 3 15 ? 173.248 225.625 228.923 1.00 99.88 14 SER H CA 1
ATOM 6210 C C . SER H 3 15 ? 174.253 226.390 228.074 1.00 100.25 14 SER H C 1
ATOM 6211 O O . SER H 3 15 ? 175.351 225.883 227.812 1.00 97.60 14 SER H O 1
ATOM 6214 N N . PRO H 3 16 ? 173.912 227.604 227.620 1.00 100.05 15 PRO H N 1
ATOM 6215 C CA . PRO H 3 16 ? 174.825 228.342 226.738 1.00 99.10 15 PRO H CA 1
ATOM 6216 C C . PRO H 3 16 ? 176.194 228.565 227.360 1.00 99.97 15 PRO H C 1
ATOM 6217 O O . PRO H 3 16 ? 176.302 228.898 228.544 1.00 98.11 15 PRO H O 1
ATOM 6221 N N . GLY H 3 17 ? 177.247 228.374 226.567 1.00 97.89 16 GLY H N 1
ATOM 6222 C CA . GLY H 3 17 ? 178.606 228.528 227.034 1.00 92.47 16 GLY H CA 1
ATOM 6223 C C . GLY H 3 17 ? 179.125 227.402 227.899 1.00 92.59 16 GLY H C 1
ATOM 6224 O O . GLY H 3 17 ? 180.345 227.221 227.985 1.00 92.88 16 GLY H O 1
ATOM 6225 N N . GLU H 3 18 ? 178.247 226.638 228.541 1.00 102.93 17 GLU H N 1
ATOM 6226 C CA . GLU H 3 18 ? 178.684 225.564 229.419 1.00 105.38 17 GLU H CA 1
ATOM 6227 C C . GLU H 3 18 ? 179.317 224.432 228.617 1.00 106.74 17 GLU H C 1
ATOM 6228 O O . GLU H 3 18 ? 178.878 224.097 227.514 1.00 106.87 17 GLU H O 1
ATOM 6234 N N . LYS H 3 19 ? 180.366 223.844 229.185 1.00 100.59 18 LYS H N 1
ATOM 6235 C CA . LYS H 3 19 ? 181.031 222.717 228.548 1.00 100.26 18 LYS H CA 1
ATOM 6236 C C . LYS H 3 19 ? 180.123 221.494 228.555 1.00 100.03 18 LYS H C 1
ATOM 6237 O O . LYS H 3 19 ? 179.384 221.254 229.513 1.00 101.52 18 LYS H O 1
ATOM 6243 N N . VAL H 3 20 ? 180.179 220.718 227.474 1.00 91.81 19 VAL H N 1
ATOM 6244 C CA . VAL H 3 20 ? 179.377 219.509 227.322 1.00 92.05 19 VAL H CA 1
ATOM 6245 C C . VAL H 3 20 ? 180.314 218.337 227.071 1.00 91.28 19 VAL H C 1
ATOM 6246 O O . VAL H 3 20 ? 181.294 218.467 226.332 1.00 96.39 19 VAL H O 1
ATOM 6250 N N . THR H 3 21 ? 180.023 217.198 227.693 1.00 79.96 20 THR H N 1
ATOM 6251 C CA . THR H 3 21 ? 180.854 216.015 227.532 1.00 81.47 20 THR H CA 1
ATOM 6252 C C . THR H 3 21 ? 179.981 214.810 227.220 1.00 81.14 20 THR H C 1
ATOM 6253 O O . THR H 3 21 ? 178.998 214.553 227.919 1.00 85.26 20 THR H O 1
ATOM 6257 N N . MET H 3 22 ? 180.345 214.073 226.172 1.00 85.02 21 MET H N 1
ATOM 6258 C CA . MET H 3 22 ? 179.642 212.851 225.798 1.00 86.02 21 MET H CA 1
ATOM 6259 C C . MET H 3 22 ? 180.657 211.730 225.655 1.00 88.50 21 MET H C 1
ATOM 6260 O O . MET H 3 22 ? 181.612 211.850 224.882 1.00 95.21 21 MET H O 1
ATOM 6265 N N . THR H 3 23 ? 180.448 210.642 226.386 1.00 82.90 22 THR H N 1
ATOM 6266 C CA . THR H 3 23 ? 181.394 209.539 226.419 1.00 86.50 22 THR H CA 1
ATOM 6267 C C . THR H 3 23 ? 180.826 208.318 225.711 1.00 84.75 22 THR H C 1
ATOM 6268 O O . THR H 3 23 ? 179.696 207.897 225.967 1.00 87.04 22 THR H O 1
ATOM 6272 N N . CYS H 3 24 ? 181.632 207.747 224.819 1.00 95.64 23 CYS H N 1
ATOM 6273 C CA . CYS H 3 24 ? 181.288 206.531 224.094 1.00 100.25 23 CYS H CA 1
ATOM 6274 C C . CYS H 3 24 ? 182.217 205.424 224.569 1.00 97.16 23 CYS H C 1
ATOM 6275 O O . CYS H 3 24 ? 183.440 205.525 224.421 1.00 98.22 23 CYS H O 1
ATOM 6278 N N . SER H 3 25 ? 181.639 204.383 225.156 1.00 97.01 24 SER H N 1
ATOM 6279 C CA . SER H 3 25 ? 182.406 203.214 225.541 1.00 96.89 24 SER H CA 1
ATOM 6280 C C . SER H 3 25 ? 182.549 202.272 224.353 1.00 99.12 24 SER H C 1
ATOM 6281 O O . SER H 3 25 ? 181.747 202.286 223.416 1.00 102.92 24 SER H O 1
ATOM 6284 N N . ALA H 3 26 ? 183.587 201.443 224.399 1.00 102.07 25 ALA H N 1
ATOM 6285 C CA . ALA H 3 26 ? 183.851 200.523 223.304 1.00 103.85 25 ALA H CA 1
ATOM 6286 C C . ALA H 3 26 ? 184.725 199.386 223.802 1.00 106.30 25 ALA H C 1
ATOM 6287 O O . ALA H 3 26 ? 185.360 199.479 224.854 1.00 109.38 25 ALA H O 1
ATOM 6289 N N . SER H 3 27 ? 184.742 198.305 223.026 1.00 112.09 26 SER H N 1
ATOM 6290 C CA . SER H 3 27 ? 185.648 197.197 223.288 1.00 112.49 26 SER H CA 1
ATOM 6291 C C . SER H 3 27 ? 186.999 197.485 222.652 1.00 112.07 26 SER H C 1
ATOM 6292 O O . SER H 3 27 ? 187.247 198.605 222.193 1.00 113.88 26 SER H O 1
ATOM 6295 N N . SER H 3 28 ? 187.875 196.490 222.614 1.00 108.43 27 SER H N 1
ATOM 6296 C CA . SER H 3 28 ? 189.201 196.660 222.042 1.00 108.02 27 SER H CA 1
ATOM 6297 C C . SER H 3 28 ? 189.091 196.689 220.516 1.00 111.58 27 SER H C 1
ATOM 6298 O O . SER H 3 28 ? 187.988 196.681 219.962 1.00 114.60 27 SER H O 1
ATOM 6301 N N . SER H 3 29 ? 190.233 196.759 219.830 1.00 108.29 28 SER H N 1
ATOM 6302 C CA . SER H 3 29 ? 190.316 196.699 218.373 1.00 109.27 28 SER H CA 1
ATOM 6303 C C . SER H 3 29 ? 189.711 197.930 217.706 1.00 107.10 28 SER H C 1
ATOM 6304 O O . SER H 3 29 ? 189.744 198.050 216.478 1.00 106.68 28 SER H O 1
ATOM 6307 N N . VAL H 3 30 ? 189.162 198.851 218.495 1.00 93.72 29 VAL H N 1
ATOM 6308 C CA . VAL H 3 30 ? 188.649 200.102 217.952 1.00 88.29 29 VAL H CA 1
ATOM 6309 C C . VAL H 3 30 ? 189.831 200.984 217.583 1.00 88.15 29 VAL H C 1
ATOM 6310 O O . VAL H 3 30 ? 190.514 201.526 218.459 1.00 97.14 29 VAL H O 1
ATOM 6314 N N . SER H 3 31 ? 190.080 201.138 216.285 1.00 78.07 30 SER H N 1
ATOM 6315 C CA . SER H 3 31 ? 191.262 201.871 215.833 1.00 88.06 30 SER H CA 1
ATOM 6316 C C . SER H 3 31 ? 191.068 203.375 215.994 1.00 81.84 30 SER H C 1
ATOM 6317 O O . SER H 3 31 ? 191.816 204.036 216.720 1.00 83.89 30 SER H O 1
ATOM 6320 N N . TYR H 3 32 ? 190.064 203.933 215.321 1.00 74.08 31 TYR H N 1
ATOM 6321 C CA . TYR H 3 32 ? 189.744 205.356 215.417 1.00 74.35 31 TYR H CA 1
ATOM 6322 C C . TYR H 3 32 ? 188.231 205.514 215.318 1.00 88.84 31 TYR H C 1
ATOM 6323 O O . TYR H 3 32 ? 187.661 205.418 214.227 1.00 95.67 31 TYR H O 1
ATOM 6332 N N . MET H 3 33 ? 187.583 205.757 216.454 1.00 91.13 32 MET H N 1
ATOM 6333 C CA . MET H 3 33 ? 186.135 205.930 216.489 1.00 91.45 32 MET H CA 1
ATOM 6334 C C . MET H 3 33 ? 185.766 207.278 215.885 1.00 92.82 32 MET H C 1
ATOM 6335 O O . MET H 3 33 ? 186.358 208.303 216.230 1.00 96.95 32 MET H O 1
ATOM 6340 N N . HIS H 3 34 ? 184.786 207.284 214.988 1.00 81.90 33 HIS H N 1
ATOM 6341 C CA . HIS H 3 34 ? 184.331 208.522 214.379 1.00 74.65 33 HIS H CA 1
ATOM 6342 C C . HIS H 3 34 ? 183.045 209.003 215.047 1.00 80.19 33 HIS H C 1
ATOM 6343 O O . HIS H 3 34 ? 182.351 208.255 215.739 1.00 90.98 33 HIS H O 1
ATOM 6350 N N . TRP H 3 35 ? 182.724 210.273 214.820 1.00 76.61 34 TRP H N 1
ATOM 6351 C CA . TRP H 3 35 ? 181.532 210.903 215.369 1.00 82.76 34 TRP H CA 1
ATOM 6352 C C . TRP H 3 35 ? 180.755 211.584 214.256 1.00 82.35 34 TRP H C 1
ATOM 6353 O O . TRP H 3 35 ? 181.309 212.420 213.533 1.00 86.61 34 TRP H O 1
ATOM 6364 N N . TYR H 3 36 ? 179.469 211.256 214.142 1.00 83.19 35 TYR H N 1
ATOM 6365 C CA . TYR H 3 36 ? 178.584 211.922 213.199 1.00 81.13 35 TYR H CA 1
ATOM 6366 C C . TYR H 3 36 ? 177.477 212.650 213.951 1.00 87.87 35 TYR H C 1
ATOM 6367 O O . TYR H 3 36 ? 177.154 212.333 215.101 1.00 92.61 35 TYR H O 1
ATOM 6376 N N . GLN H 3 37 ? 176.882 213.631 213.272 1.00 81.89 36 GLN H N 1
ATOM 6377 C CA . GLN H 3 37 ? 175.799 214.428 213.841 1.00 81.28 36 GLN H CA 1
ATOM 6378 C C . GLN H 3 37 ? 174.629 214.441 212.873 1.00 79.32 36 GLN H C 1
ATOM 6379 O O . GLN H 3 37 ? 174.820 214.646 211.672 1.00 84.27 36 GLN H O 1
ATOM 6385 N N . GLN H 3 38 ? 173.426 214.230 213.399 1.00 72.06 37 GLN H N 1
ATOM 6386 C CA . GLN H 3 38 ? 172.193 214.292 212.627 1.00 66.06 37 GLN H CA 1
ATOM 6387 C C . GLN H 3 38 ? 171.260 215.296 213.283 1.00 68.69 37 GLN H C 1
ATOM 6388 O O . GLN H 3 38 ? 171.058 215.257 214.502 1.00 76.74 37 GLN H O 1
ATOM 6394 N N . LYS H 3 39 ? 170.708 216.197 212.482 1.00 72.39 38 LYS H N 1
ATOM 6395 C CA . LYS H 3 39 ? 169.692 217.132 212.931 1.00 75.03 38 LYS H CA 1
ATOM 6396 C C . LYS H 3 39 ? 168.315 216.627 212.520 1.00 79.83 38 LYS H C 1
ATOM 6397 O O . LYS H 3 39 ? 168.173 215.588 211.873 1.00 84.39 38 LYS H O 1
ATOM 6403 N N . SER H 3 40 ? 167.291 217.381 212.904 1.00 84.52 39 SER H N 1
ATOM 6404 C CA . SER H 3 40 ? 165.928 216.993 212.574 1.00 85.17 39 SER H CA 1
ATOM 6405 C C . SER H 3 40 ? 165.683 217.135 211.078 1.00 84.53 39 SER H C 1
ATOM 6406 O O . SER H 3 40 ? 165.909 218.201 210.498 1.00 84.40 39 SER H O 1
ATOM 6409 N N . SER H 3 41 ? 165.219 216.049 210.459 1.00 101.82 40 SER H N 1
ATOM 6410 C CA . SER H 3 41 ? 164.859 216.027 209.045 1.00 105.60 40 SER H CA 1
ATOM 6411 C C . SER H 3 41 ? 165.990 216.522 208.152 1.00 103.81 40 SER H C 1
ATOM 6412 O O . SER H 3 41 ? 165.837 217.527 207.452 1.00 105.25 40 SER H O 1
ATOM 6415 N N . THR H 3 42 ? 167.124 215.830 208.169 1.00 98.29 41 THR H N 1
ATOM 6416 C CA . THR H 3 42 ? 168.247 216.173 207.306 1.00 98.82 41 THR H CA 1
ATOM 6417 C C . THR H 3 42 ? 169.137 214.947 207.167 1.00 95.53 41 THR H C 1
ATOM 6418 O O . THR H 3 42 ? 169.002 213.969 207.907 1.00 97.09 41 THR H O 1
ATOM 6422 N N . SER H 3 43 ? 170.046 215.004 206.208 1.00 79.00 42 SER H N 1
ATOM 6423 C CA . SER H 3 43 ? 170.974 213.896 206.028 1.00 83.06 42 SER H CA 1
ATOM 6424 C C . SER H 3 43 ? 172.063 213.953 207.090 1.00 84.57 42 SER H C 1
ATOM 6425 O O . SER H 3 43 ? 172.493 215.048 207.467 1.00 90.19 42 SER H O 1
ATOM 6428 N N . PRO H 3 44 ? 172.523 212.812 207.593 1.00 75.53 43 PRO H N 1
ATOM 6429 C CA . PRO H 3 44 ? 173.624 212.819 208.564 1.00 75.62 43 PRO H CA 1
ATOM 6430 C C . PRO H 3 44 ? 174.906 213.402 207.995 1.00 77.76 43 PRO H C 1
ATOM 6431 O O . PRO H 3 44 ? 175.178 213.272 206.798 1.00 80.82 43 PRO H O 1
ATOM 6435 N N . LYS H 3 45 ? 175.699 214.049 208.843 1.00 75.31 44 LYS H N 1
ATOM 6436 C CA . LYS H 3 45 ? 176.960 214.649 208.442 1.00 69.61 44 LYS H CA 1
ATOM 6437 C C . LYS H 3 45 ? 178.080 214.168 209.353 1.00 77.98 44 LYS H C 1
ATOM 6438 O O . LYS H 3 45 ? 177.858 213.805 210.511 1.00 83.61 44 LYS H O 1
ATOM 6444 N N . LEU H 3 46 ? 179.295 214.170 208.814 1.00 85.84 45 LEU H N 1
ATOM 6445 C CA . LEU H 3 46 ? 180.467 213.779 209.583 1.00 84.78 45 LEU H CA 1
ATOM 6446 C C . LEU H 3 46 ? 181.018 214.983 210.333 1.00 94.44 45 LEU H C 1
ATOM 6447 O O . LEU H 3 46 ? 181.117 216.079 209.773 1.00 95.22 45 LEU H O 1
ATOM 6452 N N . TRP H 3 47 ? 181.376 214.783 211.600 1.00 91.16 46 TRP H N 1
ATOM 6453 C CA . TRP H 3 47 ? 181.908 215.860 212.426 1.00 83.73 46 TRP H CA 1
ATOM 6454 C C . TRP H 3 47 ? 183.270 215.560 213.027 1.00 82.10 46 TRP H C 1
ATOM 6455 O O . TRP H 3 47 ? 184.076 216.478 213.183 1.00 83.93 46 TRP H O 1
ATOM 6466 N N . ILE H 3 48 ? 183.566 214.311 213.376 1.00 81.82 47 ILE H N 1
ATOM 6467 C CA . ILE H 3 48 ? 184.887 213.956 213.881 1.00 79.95 47 ILE H CA 1
ATOM 6468 C C . ILE H 3 48 ? 185.357 212.684 213.194 1.00 87.98 47 ILE H C 1
ATOM 6469 O O . ILE H 3 48 ? 184.630 211.685 213.167 1.00 95.99 47 ILE H O 1
ATOM 6474 N N . TYR H 3 49 ? 186.575 212.715 212.663 1.00 96.97 48 TYR H N 1
ATOM 6475 C CA . TYR H 3 49 ? 187.214 211.545 212.085 1.00 96.13 48 TYR H CA 1
ATOM 6476 C C . TYR H 3 49 ? 188.622 211.392 212.645 1.00 97.55 48 TYR H C 1
ATOM 6477 O O . TYR H 3 49 ? 189.311 212.376 212.927 1.00 101.56 48 TYR H O 1
ATOM 6486 N N . ASP H 3 50 ? 189.030 210.134 212.815 1.00 100.86 49 ASP H N 1
ATOM 6487 C CA . ASP H 3 50 ? 190.302 209.768 213.431 1.00 103.74 49 ASP H CA 1
ATOM 6488 C C . ASP H 3 50 ? 190.406 210.286 214.861 1.00 99.22 49 ASP H C 1
ATOM 6489 O O . ASP H 3 50 ? 191.510 210.523 215.360 1.00 104.07 49 ASP H O 1
ATOM 6494 N N . THR H 3 51 ? 189.261 210.483 215.512 1.00 79.41 50 THR H N 1
ATOM 6495 C CA . THR H 3 51 ? 189.145 210.793 216.936 1.00 77.26 50 THR H CA 1
ATOM 6496 C C . THR H 3 51 ? 189.746 212.140 217.316 1.00 78.90 50 THR H C 1
ATOM 6497 O O . THR H 3 51 ? 189.619 212.569 218.466 1.00 85.38 50 THR H O 1
ATOM 6501 N N . SER H 3 52 ? 190.403 212.817 216.380 1.00 83.64 51 SER H N 1
ATOM 6502 C CA . SER H 3 52 ? 191.007 214.102 216.703 1.00 85.37 51 SER H CA 1
ATOM 6503 C C . SER H 3 52 ? 190.635 215.177 215.693 1.00 84.35 51 SER H C 1
ATOM 6504 O O . SER H 3 52 ? 190.425 216.337 216.060 1.00 86.16 51 SER H O 1
ATOM 6507 N N . GLU H 3 53 ? 190.543 214.800 214.423 1.00 98.25 52 GLU H N 1
ATOM 6508 C CA . GLU H 3 53 ? 190.446 215.785 213.358 1.00 101.84 52 GLU H CA 1
ATOM 6509 C C . GLU H 3 53 ? 189.001 216.192 213.113 1.00 102.48 52 GLU H C 1
ATOM 6510 O O . GLU H 3 53 ? 188.136 215.349 212.865 1.00 106.18 52 GLU H O 1
ATOM 6516 N N . LEU H 3 54 ? 188.748 217.494 213.182 1.00 93.09 53 LEU H N 1
ATOM 6517 C CA . LEU H 3 54 ? 187.442 218.018 212.816 1.00 93.78 53 LEU H CA 1
ATOM 6518 C C . LEU H 3 54 ? 187.249 217.939 211.306 1.00 94.85 53 LEU H C 1
ATOM 6519 O O . LEU H 3 54 ? 188.202 218.031 210.529 1.00 94.37 53 LEU H O 1
ATOM 6524 N N . ALA H 3 55 ? 185.995 217.773 210.892 1.00 97.55 54 ALA H N 1
ATOM 6525 C CA . ALA H 3 55 ? 185.677 217.638 209.477 1.00 96.77 54 ALA H CA 1
ATOM 6526 C C . ALA H 3 55 ? 185.655 218.999 208.796 1.00 97.24 54 ALA H C 1
ATOM 6527 O O . ALA H 3 55 ? 186.067 220.001 209.387 1.00 99.83 54 ALA H O 1
ATOM 6529 N N . SER H 3 56 ? 185.179 219.044 207.555 1.00 93.09 55 SER H N 1
ATOM 6530 C CA . SER H 3 56 ? 185.130 220.272 206.770 1.00 93.07 55 SER H CA 1
ATOM 6531 C C . SER H 3 56 ? 183.893 221.060 207.182 1.00 91.00 55 SER H C 1
ATOM 6532 O O . SER H 3 56 ? 182.771 220.547 207.114 1.00 92.33 55 SER H O 1
ATOM 6535 N N . GLY H 3 57 ? 184.100 222.305 207.610 1.00 84.05 56 GLY H N 1
ATOM 6536 C CA . GLY H 3 57 ? 183.039 223.186 208.026 1.00 83.02 56 GLY H CA 1
ATOM 6537 C C . GLY H 3 57 ? 182.754 223.146 209.513 1.00 82.85 56 GLY H C 1
ATOM 6538 O O . GLY H 3 57 ? 182.044 224.021 210.023 1.00 83.65 56 GLY H O 1
ATOM 6539 N N . VAL H 3 58 ? 183.289 222.156 210.217 1.00 84.92 57 VAL H N 1
ATOM 6540 C CA . VAL H 3 58 ? 183.075 222.021 211.654 1.00 85.16 57 VAL H CA 1
ATOM 6541 C C . VAL H 3 58 ? 183.742 223.186 212.372 1.00 86.55 57 VAL H C 1
ATOM 6542 O O . VAL H 3 58 ? 184.941 223.429 212.175 1.00 90.02 57 VAL H O 1
ATOM 6546 N N . PRO H 3 59 ? 183.013 223.935 213.194 1.00 85.23 58 PRO H N 1
ATOM 6547 C CA . PRO H 3 59 ? 183.651 224.985 213.992 1.00 91.94 58 PRO H CA 1
ATOM 6548 C C . PRO H 3 59 ? 184.652 224.393 214.972 1.00 93.66 58 PRO H C 1
ATOM 6549 O O . PRO H 3 59 ? 184.505 223.261 215.437 1.00 91.57 58 PRO H O 1
ATOM 6553 N N . GLY H 3 60 ? 185.678 225.178 215.287 1.00 91.69 59 GLY H N 1
ATOM 6554 C CA . GLY H 3 60 ? 186.745 224.722 216.156 1.00 87.30 59 GLY H CA 1
ATOM 6555 C C . GLY H 3 60 ? 186.340 224.493 217.598 1.00 89.41 59 GLY H C 1
ATOM 6556 O O . GLY H 3 60 ? 187.190 224.209 218.446 1.00 91.21 59 GLY H O 1
ATOM 6557 N N . ARG H 3 61 ? 185.046 224.624 217.894 1.00 90.57 60 ARG H N 1
ATOM 6558 C CA . ARG H 3 61 ? 184.576 224.406 219.256 1.00 91.45 60 ARG H CA 1
ATOM 6559 C C . ARG H 3 61 ? 184.801 222.966 219.698 1.00 97.34 60 ARG H C 1
ATOM 6560 O O . ARG H 3 61 ? 185.217 222.714 220.834 1.00 101.82 60 ARG H O 1
ATOM 6568 N N . PHE H 3 62 ? 184.533 222.009 218.816 1.00 99.19 61 PHE H N 1
ATOM 6569 C CA . PHE H 3 62 ? 184.540 220.611 219.211 1.00 96.42 61 PHE H CA 1
ATOM 6570 C C . PHE H 3 62 ? 185.956 220.046 219.190 1.00 97.01 61 PHE H C 1
ATOM 6571 O O . PHE H 3 62 ? 186.842 220.534 218.485 1.00 101.06 61 PHE H O 1
ATOM 6579 N N . SER H 3 63 ? 186.156 218.996 219.980 1.00 87.60 62 SER H N 1
ATOM 6580 C CA . SER H 3 63 ? 187.426 218.289 220.054 1.00 85.63 62 SER H CA 1
ATOM 6581 C C . SER H 3 63 ? 187.179 216.933 220.691 1.00 89.25 62 SER H C 1
ATOM 6582 O O . SER H 3 63 ? 186.351 216.805 221.596 1.00 92.56 62 SER H O 1
ATOM 6585 N N . GLY H 3 64 ? 187.908 215.925 220.214 1.00 92.87 63 GLY H N 1
ATOM 6586 C CA . GLY H 3 64 ? 187.772 214.571 220.698 1.00 95.46 63 GLY H CA 1
ATOM 6587 C C . GLY H 3 64 ? 188.928 214.170 221.598 1.00 95.75 63 GLY H C 1
ATOM 6588 O O . GLY H 3 64 ? 189.936 214.870 221.712 1.00 96.94 63 GLY H O 1
ATOM 6589 N N . SER H 3 65 ? 188.756 213.019 222.241 1.00 84.92 64 SER H N 1
ATOM 6590 C CA . SER H 3 65 ? 189.791 212.500 223.122 1.00 78.46 64 SER H CA 1
ATOM 6591 C C . SER H 3 65 ? 189.681 210.985 223.175 1.00 82.64 64 SER H C 1
ATOM 6592 O O . SER H 3 65 ? 188.682 210.402 222.746 1.00 88.97 64 SER H O 1
ATOM 6595 N N . ARG H 3 66 ? 190.727 210.356 223.706 1.00 81.63 65 ARG H N 1
ATOM 6596 C CA . ARG H 3 66 ? 190.803 208.900 223.823 1.00 85.11 65 ARG H CA 1
ATOM 6597 C C . ARG H 3 66 ? 191.390 208.552 225.187 1.00 84.34 65 ARG H C 1
ATOM 6598 O O . ARG H 3 66 ? 192.613 208.477 225.338 1.00 85.31 65 ARG H O 1
ATOM 6606 N N . SER H 3 67 ? 190.529 208.347 226.181 1.00 95.65 66 SER H N 1
ATOM 6607 C CA . SER H 3 67 ? 190.960 207.892 227.499 1.00 100.60 66 SER H CA 1
ATOM 6608 C C . SER H 3 67 ? 190.849 206.372 227.486 1.00 96.55 66 SER H C 1
ATOM 6609 O O . SER H 3 67 ? 189.790 205.803 227.758 1.00 95.66 66 SER H O 1
ATOM 6612 N N . GLY H 3 68 ? 191.955 205.713 227.149 1.00 93.29 67 GLY H N 1
ATOM 6613 C CA . GLY H 3 68 ? 191.951 204.268 227.061 1.00 93.48 67 GLY H CA 1
ATOM 6614 C C . GLY H 3 68 ? 190.942 203.768 226.042 1.00 95.47 67 GLY H C 1
ATOM 6615 O O . GLY H 3 68 ? 190.892 204.219 224.894 1.00 96.41 67 GLY H O 1
ATOM 6616 N N . ASN H 3 69 ? 190.120 202.817 226.478 1.00 96.94 68 ASN H N 1
ATOM 6617 C CA . ASN H 3 69 ? 189.076 202.273 225.624 1.00 96.95 68 ASN H CA 1
ATOM 6618 C C . ASN H 3 69 ? 187.842 203.159 225.555 1.00 100.66 68 ASN H C 1
ATOM 6619 O O . ASN H 3 69 ? 186.928 202.849 224.784 1.00 105.37 68 ASN H O 1
ATOM 6624 N N . SER H 3 70 ? 187.784 204.240 226.326 1.00 100.43 69 SER H N 1
ATOM 6625 C CA . SER H 3 70 ? 186.630 205.127 226.340 1.00 104.13 69 SER H CA 1
ATOM 6626 C C . SER H 3 70 ? 186.957 206.392 225.561 1.00 102.54 69 SER H C 1
ATOM 6627 O O . SER H 3 70 ? 187.943 207.073 225.859 1.00 104.36 69 SER H O 1
ATOM 6630 N N . TYR H 3 71 ? 186.128 206.712 224.575 1.00 83.44 70 TYR H N 1
ATOM 6631 C CA . TYR H 3 71 ? 186.340 207.896 223.764 1.00 80.51 70 TYR H CA 1
ATOM 6632 C C . TYR H 3 71 ? 185.363 208.978 224.196 1.00 82.76 70 TYR H C 1
ATOM 6633 O O . TYR H 3 71 ? 184.317 208.697 224.779 1.00 80.60 70 TYR H O 1
ATOM 6642 N N . SER H 3 72 ? 185.721 210.231 223.934 1.00 85.24 71 SER H N 1
ATOM 6643 C CA . SER H 3 72 ? 184.911 211.325 224.444 1.00 86.61 71 SER H CA 1
ATOM 6644 C C . SER H 3 72 ? 184.888 212.477 223.453 1.00 82.51 71 SER H C 1
ATOM 6645 O O . SER H 3 72 ? 185.891 212.781 222.802 1.00 87.52 71 SER H O 1
ATOM 6648 N N . LEU H 3 73 ? 183.722 213.108 223.354 1.00 75.21 72 LEU H N 1
ATOM 6649 C CA . LEU H 3 73 ? 183.537 214.354 222.631 1.00 72.63 72 LEU H CA 1
ATOM 6650 C C . LEU H 3 73 ? 183.278 215.469 223.631 1.00 73.09 72 LEU H C 1
ATOM 6651 O O . LEU H 3 73 ? 182.404 215.352 224.498 1.00 79.27 72 LEU H O 1
ATOM 6656 N N . THR H 3 74 ? 184.044 216.549 223.504 1.00 89.54 73 THR H N 1
ATOM 6657 C CA . THR H 3 74 ? 184.007 217.663 224.448 1.00 96.79 73 THR H CA 1
ATOM 6658 C C . THR H 3 74 ? 183.613 218.930 223.697 1.00 96.72 73 THR H C 1
ATOM 6659 O O . THR H 3 74 ? 184.442 219.545 223.020 1.00 100.35 73 THR H O 1
ATOM 6663 N N . ILE H 3 75 ? 182.345 219.315 223.821 1.00 96.35 74 ILE H N 1
ATOM 6664 C CA . ILE H 3 75 ? 181.852 220.581 223.289 1.00 92.61 74 ILE H CA 1
ATOM 6665 C C . ILE H 3 75 ? 182.359 221.675 224.222 1.00 94.97 74 ILE H C 1
ATOM 6666 O O . ILE H 3 75 ? 181.983 221.726 225.396 1.00 99.94 74 ILE H O 1
ATOM 6671 N N . SER H 3 76 ? 183.222 222.551 223.703 1.00 89.90 75 SER H N 1
ATOM 6672 C CA . SER H 3 76 ? 183.819 223.600 224.522 1.00 91.16 75 SER H CA 1
ATOM 6673 C C . SER H 3 76 ? 182.750 224.513 225.109 1.00 93.91 75 SER H C 1
ATOM 6674 O O . SER H 3 76 ? 182.578 224.592 226.330 1.00 93.21 75 SER H O 1
ATOM 6677 N N . SER H 3 77 ? 182.018 225.208 224.247 1.00 106.43 76 SER H N 1
ATOM 6678 C CA . SER H 3 77 ? 180.931 226.076 224.666 1.00 107.80 76 SER H CA 1
ATOM 6679 C C . SER H 3 77 ? 179.695 225.766 223.837 1.00 109.80 76 SER H C 1
ATOM 6680 O O . SER H 3 77 ? 179.777 225.574 222.621 1.00 110.47 76 SER H O 1
ATOM 6683 N N . MET H 3 78 ? 178.549 225.720 224.507 1.00 119.19 77 MET H N 1
ATOM 6684 C CA . MET H 3 78 ? 177.299 225.383 223.842 1.00 119.28 77 MET H CA 1
ATOM 6685 C C . MET H 3 78 ? 176.789 226.574 223.044 1.00 118.70 77 MET H C 1
ATOM 6686 O O . MET H 3 78 ? 176.826 227.714 223.517 1.00 119.99 77 MET H O 1
ATOM 6691 N N . GLU H 3 79 ? 176.315 226.306 221.832 1.00 112.31 78 GLU H N 1
ATOM 6692 C CA . GLU H 3 79 ? 175.745 227.322 220.964 1.00 111.71 78 GLU H CA 1
ATOM 6693 C C . GLU H 3 79 ? 174.379 226.865 220.472 1.00 109.48 78 GLU H C 1
ATOM 6694 O O . GLU H 3 79 ? 174.027 225.685 220.555 1.00 110.58 78 GLU H O 1
ATOM 6700 N N . ALA H 3 80 ? 173.604 227.824 219.961 1.00 85.65 79 ALA H N 1
ATOM 6701 C CA . ALA H 3 80 ? 172.275 227.503 219.454 1.00 80.15 79 ALA H CA 1
ATOM 6702 C C . ALA H 3 80 ? 172.343 226.561 218.262 1.00 79.67 79 ALA H C 1
ATOM 6703 O O . ALA H 3 80 ? 171.376 225.846 217.981 1.00 81.95 79 ALA H O 1
ATOM 6705 N N . GLU H 3 81 ? 173.472 226.540 217.558 1.00 97.99 80 GLU H N 1
ATOM 6706 C CA . GLU H 3 81 ? 173.614 225.723 216.361 1.00 103.65 80 GLU H CA 1
ATOM 6707 C C . GLU H 3 81 ? 174.238 224.371 216.679 1.00 102.41 80 GLU H C 1
ATOM 6708 O O . GLU H 3 81 ? 174.918 223.784 215.832 1.00 106.33 80 GLU H O 1
ATOM 6714 N N . ASP H 3 82 ? 174.018 223.867 217.893 1.00 97.80 81 ASP H N 1
ATOM 6715 C CA . ASP H 3 82 ? 174.568 222.581 218.292 1.00 100.93 81 ASP H CA 1
ATOM 6716 C C . ASP H 3 82 ? 173.529 221.607 218.830 1.00 96.88 81 ASP H C 1
ATOM 6717 O O . ASP H 3 82 ? 173.900 220.503 219.239 1.00 97.86 81 ASP H O 1
ATOM 6722 N N . VAL H 3 83 ? 172.249 221.973 218.838 1.00 79.78 82 VAL H N 1
ATOM 6723 C CA . VAL H 3 83 ? 171.194 221.097 219.341 1.00 80.90 82 VAL H CA 1
ATOM 6724 C C . VAL H 3 83 ? 170.908 220.058 218.261 1.00 78.86 82 VAL H C 1
ATOM 6725 O O . VAL H 3 83 ? 170.204 220.334 217.289 1.00 84.16 82 VAL H O 1
ATOM 6729 N N . ALA H 3 84 ? 171.454 218.858 218.429 1.00 77.51 83 ALA H N 1
ATOM 6730 C CA . ALA H 3 84 ? 171.247 217.777 217.477 1.00 82.38 83 ALA H CA 1
ATOM 6731 C C . ALA H 3 84 ? 171.592 216.460 218.155 1.00 80.26 83 ALA H C 1
ATOM 6732 O O . ALA H 3 84 ? 171.998 216.424 219.318 1.00 83.71 83 ALA H O 1
ATOM 6734 N N . THR H 3 85 ? 171.421 215.373 217.410 1.00 66.37 84 THR H N 1
ATOM 6735 C CA . THR H 3 85 ? 171.791 214.058 217.906 1.00 64.10 84 THR H CA 1
ATOM 6736 C C . THR H 3 85 ? 173.189 213.700 217.422 1.00 73.47 84 THR H C 1
ATOM 6737 O O . THR H 3 85 ? 173.536 213.924 216.260 1.00 85.72 84 THR H O 1
ATOM 6741 N N . TYR H 3 86 ? 174.000 213.155 218.322 1.00 63.22 85 TYR H N 1
ATOM 6742 C CA . TYR H 3 86 ? 175.380 212.804 218.024 1.00 64.66 85 TYR H CA 1
ATOM 6743 C C . TYR H 3 86 ? 175.561 211.312 218.243 1.00 71.33 85 TYR H C 1
ATOM 6744 O O . TYR H 3 86 ? 175.181 210.791 219.297 1.00 79.78 85 TYR H O 1
ATOM 6753 N N . TYR H 3 87 ? 176.133 210.623 217.260 1.00 88.53 86 TYR H N 1
ATOM 6754 C CA . TYR H 3 87 ? 176.311 209.185 217.373 1.00 88.36 86 TYR H CA 1
ATOM 6755 C C . TYR H 3 87 ? 177.725 208.766 216.989 1.00 94.20 86 TYR H C 1
ATOM 6756 O O . TYR H 3 87 ? 178.335 209.312 216.061 1.00 99.74 86 TYR H O 1
ATOM 6765 N N . CYS H 3 88 ? 178.232 207.781 217.731 1.00 95.78 87 CYS H N 1
ATOM 6766 C CA . CYS H 3 88 ? 179.583 207.259 217.576 1.00 98.69 87 CYS H CA 1
ATOM 6767 C C . CYS H 3 88 ? 179.574 206.085 216.605 1.00 99.47 87 CYS H C 1
ATOM 6768 O O . CYS H 3 88 ? 178.569 205.376 216.494 1.00 105.10 87 CYS H O 1
ATOM 6771 N N . PHE H 3 89 ? 180.690 205.882 215.905 1.00 89.73 88 PHE H N 1
ATOM 6772 C CA . PHE H 3 89 ? 180.786 204.854 214.878 1.00 86.24 88 PHE H CA 1
ATOM 6773 C C . PHE H 3 89 ? 182.163 204.210 214.894 1.00 87.15 88 PHE H C 1
ATOM 6774 O O . PHE H 3 89 ? 183.171 204.890 215.100 1.00 97.16 88 PHE H O 1
ATOM 6782 N N . GLN H 3 90 ? 182.200 202.899 214.673 1.00 90.45 89 GLN H N 1
ATOM 6783 C CA . GLN H 3 90 ? 183.450 202.160 214.578 1.00 92.20 89 GLN H CA 1
ATOM 6784 C C . GLN H 3 90 ? 183.791 201.938 213.107 1.00 92.95 89 GLN H C 1
ATOM 6785 O O . GLN H 3 90 ? 182.939 202.067 212.225 1.00 101.85 89 GLN H O 1
ATOM 6791 N N . GLY H 3 91 ? 185.047 201.605 212.821 1.00 70.50 90 GLY H N 1
ATOM 6792 C CA . GLY H 3 91 ? 185.454 201.402 211.445 1.00 78.59 90 GLY H CA 1
ATOM 6793 C C . GLY H 3 91 ? 186.446 200.279 211.234 1.00 75.85 90 GLY H C 1
ATOM 6794 O O . GLY H 3 91 ? 186.874 200.032 210.104 1.00 77.78 90 GLY H O 1
ATOM 6795 N N . SER H 3 92 ? 186.826 199.589 212.306 1.00 93.10 91 SER H N 1
ATOM 6796 C CA . SER H 3 92 ? 187.850 198.560 212.189 1.00 99.12 91 SER H CA 1
ATOM 6797 C C . SER H 3 92 ? 187.280 197.236 211.697 1.00 99.69 91 SER H C 1
ATOM 6798 O O . SER H 3 92 ? 187.647 196.758 210.620 1.00 102.26 91 SER H O 1
ATOM 6801 N N . GLY H 3 93 ? 186.376 196.644 212.472 1.00 104.18 92 GLY H N 1
ATOM 6802 C CA . GLY H 3 93 ? 185.876 195.326 212.123 1.00 102.14 92 GLY H CA 1
ATOM 6803 C C . GLY H 3 93 ? 184.783 195.409 211.074 1.00 101.95 92 GLY H C 1
ATOM 6804 O O . GLY H 3 93 ? 184.090 196.420 210.949 1.00 107.46 92 GLY H O 1
ATOM 6805 N N . TYR H 3 94 ? 184.635 194.331 210.305 1.00 88.48 93 TYR H N 1
ATOM 6806 C CA . TYR H 3 94 ? 183.545 194.277 209.336 1.00 88.76 93 TYR H CA 1
ATOM 6807 C C . TYR H 3 94 ? 182.164 194.408 209.969 1.00 93.65 93 TYR H C 1
ATOM 6808 O O . TYR H 3 94 ? 181.339 195.156 209.416 1.00 98.76 93 TYR H O 1
ATOM 6817 N N . PRO H 3 95 ? 181.836 193.746 211.089 1.00 79.55 94 PRO H N 1
ATOM 6818 C CA . PRO H 3 95 ? 180.532 194.009 211.710 1.00 82.48 94 PRO H CA 1
ATOM 6819 C C . PRO H 3 95 ? 180.476 195.394 212.331 1.00 87.48 94 PRO H C 1
ATOM 6820 O O . PRO H 3 95 ? 180.557 195.543 213.554 1.00 87.62 94 PRO H O 1
ATOM 6824 N N . LEU H 3 96 ? 180.344 196.413 211.486 1.00 92.11 95 LEU H N 1
ATOM 6825 C CA . LEU H 3 96 ? 180.277 197.791 211.943 1.00 83.65 95 LEU H CA 1
ATOM 6826 C C . LEU H 3 96 ? 179.049 198.002 212.816 1.00 87.91 95 LEU H C 1
ATOM 6827 O O . LEU H 3 96 ? 177.994 197.400 212.600 1.00 91.64 95 LEU H O 1
ATOM 6832 N N . THR H 3 97 ? 179.196 198.866 213.816 1.00 93.47 96 THR H N 1
ATOM 6833 C CA . THR H 3 97 ? 178.107 199.128 214.746 1.00 95.97 96 THR H CA 1
ATOM 6834 C C . THR H 3 97 ? 178.127 200.591 215.152 1.00 95.24 96 THR H C 1
ATOM 6835 O O . THR H 3 97 ? 179.155 201.097 215.609 1.00 100.48 96 THR H O 1
ATOM 6839 N N . PHE H 3 98 ? 176.996 201.262 214.978 1.00 84.82 97 PHE H N 1
ATOM 6840 C CA . PHE H 3 98 ? 176.827 202.619 215.463 1.00 81.57 97 PHE H CA 1
ATOM 6841 C C . PHE H 3 98 ? 176.488 202.596 216.949 1.00 90.20 97 PHE H C 1
ATOM 6842 O O . PHE H 3 98 ? 176.131 201.563 217.517 1.00 93.73 97 PHE H O 1
ATOM 6850 N N . GLY H 3 99 ? 176.593 203.759 217.581 1.00 93.65 98 GLY H N 1
ATOM 6851 C CA . GLY H 3 99 ? 176.302 203.858 218.996 1.00 88.77 98 GLY H CA 1
ATOM 6852 C C . GLY H 3 99 ? 174.818 203.871 219.290 1.00 83.84 98 GLY H C 1
ATOM 6853 O O . GLY H 3 99 ? 174.028 203.264 218.562 1.00 83.36 98 GLY H O 1
ATOM 6854 N N . GLY H 3 100 ? 174.426 204.558 220.357 1.00 65.96 99 GLY H N 1
ATOM 6855 C CA . GLY H 3 100 ? 173.027 204.657 220.714 1.00 60.52 99 GLY H CA 1
ATOM 6856 C C . GLY H 3 100 ? 172.499 206.058 220.516 1.00 59.05 99 GLY H C 1
ATOM 6857 O O . GLY H 3 100 ? 171.287 206.273 220.440 1.00 64.88 99 GLY H O 1
ATOM 6858 N N . GLY H 3 101 ? 173.407 207.023 220.440 1.00 68.61 100 GLY H N 1
ATOM 6859 C CA . GLY H 3 101 ? 173.024 208.399 220.210 1.00 73.00 100 GLY H CA 1
ATOM 6860 C C . GLY H 3 101 ? 172.750 209.166 221.485 1.00 76.38 100 GLY H C 1
ATOM 6861 O O . GLY H 3 101 ? 172.179 208.624 222.435 1.00 78.89 100 GLY H O 1
ATOM 6862 N N . THR H 3 102 ? 173.155 210.431 221.517 1.00 75.40 101 THR H N 1
ATOM 6863 C CA . THR H 3 102 ? 172.888 211.321 222.636 1.00 68.53 101 THR H CA 1
ATOM 6864 C C . THR H 3 102 ? 172.196 212.567 222.109 1.00 72.69 101 THR H C 1
ATOM 6865 O O . THR H 3 102 ? 172.725 213.244 221.222 1.00 77.81 101 THR H O 1
ATOM 6869 N N . LYS H 3 103 ? 171.023 212.868 222.651 1.00 82.83 102 LYS H N 1
ATOM 6870 C CA . LYS H 3 103 ? 170.220 214.003 222.203 1.00 86.07 102 LYS H CA 1
ATOM 6871 C C . LYS H 3 103 ? 170.475 215.163 223.158 1.00 85.82 102 LYS H C 1
ATOM 6872 O O . LYS H 3 103 ? 170.024 215.148 224.306 1.00 89.01 102 LYS H O 1
ATOM 6878 N N . LEU H 3 104 ? 171.198 216.171 222.679 1.00 83.74 103 LEU H N 1
ATOM 6879 C CA . LEU H 3 104 ? 171.613 217.296 223.512 1.00 83.45 103 LEU H CA 1
ATOM 6880 C C . LEU H 3 104 ? 170.566 218.397 223.424 1.00 85.46 103 LEU H C 1
ATOM 6881 O O . LEU H 3 104 ? 170.326 218.959 222.355 1.00 90.79 103 LEU H O 1
ATOM 6886 N N . GLU H 3 105 ? 169.942 218.710 224.552 1.00 101.92 104 GLU H N 1
ATOM 6887 C CA . GLU H 3 105 ? 168.949 219.770 224.633 1.00 105.99 104 GLU H CA 1
ATOM 6888 C C . GLU H 3 105 ? 169.459 220.913 225.508 1.00 110.26 104 GLU H C 1
ATOM 6889 O O . GLU H 3 105 ? 170.541 220.850 226.095 1.00 112.12 104 GLU H O 1
ATOM 6895 N N . LEU H 3 106 ? 168.656 221.971 225.591 1.00 99.21 105 LEU H N 1
ATOM 6896 C CA . LEU H 3 106 ? 169.027 223.181 226.305 1.00 94.64 105 LEU H CA 1
ATOM 6897 C C . LEU H 3 106 ? 168.315 223.252 227.654 1.00 95.00 105 LEU H C 1
ATOM 6898 O O . LEU H 3 106 ? 167.570 222.351 228.048 1.00 95.74 105 LEU H O 1
ATOM 6903 N N . LYS H 3 107 ? 168.552 224.347 228.372 1.00 77.14 106 LYS H N 1
ATOM 6904 C CA . LYS H 3 107 ? 167.912 224.576 229.662 1.00 73.13 106 LYS H CA 1
ATOM 6905 C C . LYS H 3 107 ? 167.256 225.950 229.710 1.00 72.85 106 LYS H C 1
ATOM 6906 O O . LYS H 3 107 ? 166.828 226.406 230.769 1.00 67.77 106 LYS H O 1
ATOM 6912 N N . GLN I 4 1 ? 203.861 193.535 245.350 1.00 99.73 1 GLN I N 1
ATOM 6913 C CA . GLN I 4 1 ? 204.591 194.791 245.233 1.00 102.21 1 GLN I CA 1
ATOM 6914 C C . GLN I 4 1 ? 206.093 194.531 245.161 1.00 104.21 1 GLN I C 1
ATOM 6915 O O . GLN I 4 1 ? 206.600 193.600 245.784 1.00 104.39 1 GLN I O 1
ATOM 6921 N N . VAL I 4 2 ? 206.799 195.360 244.395 1.00 101.75 2 VAL I N 1
ATOM 6922 C CA . VAL I 4 2 ? 208.240 195.199 244.235 1.00 99.28 2 VAL I CA 1
ATOM 6923 C C . VAL I 4 2 ? 208.932 195.584 245.536 1.00 98.58 2 VAL I C 1
ATOM 6924 O O . VAL I 4 2 ? 208.800 196.715 246.016 1.00 103.99 2 VAL I O 1
ATOM 6928 N N . GLN I 4 3 ? 209.676 194.642 246.110 1.00 83.51 3 GLN I N 1
ATOM 6929 C CA . GLN I 4 3 ? 210.421 194.875 247.337 1.00 84.53 3 GLN I CA 1
ATOM 6930 C C . GLN I 4 3 ? 211.783 194.210 247.222 1.00 89.32 3 GLN I C 1
ATOM 6931 O O . GLN I 4 3 ? 211.989 193.323 246.391 1.00 93.81 3 GLN I O 1
ATOM 6937 N N . LEU I 4 4 ? 212.712 194.648 248.069 1.00 99.43 4 LEU I N 1
ATOM 6938 C CA . LEU I 4 4 ? 214.109 194.226 248.001 1.00 99.37 4 LEU I CA 1
ATOM 6939 C C . LEU I 4 4 ? 214.648 194.126 249.425 1.00 104.86 4 LEU I C 1
ATOM 6940 O O . LEU I 4 4 ? 214.971 195.143 250.044 1.00 107.55 4 LEU I O 1
ATOM 6945 N N . GLN I 4 5 ? 214.747 192.904 249.942 1.00 103.24 5 GLN I N 1
ATOM 6946 C CA . GLN I 4 5 ? 215.175 192.707 251.318 1.00 102.77 5 GLN I CA 1
ATOM 6947 C C . GLN I 4 5 ? 216.697 192.715 251.419 1.00 102.75 5 GLN I C 1
ATOM 6948 O O . GLN I 4 5 ? 217.411 192.376 250.474 1.00 102.53 5 GLN I O 1
ATOM 6954 N N . GLN I 4 6 ? 217.191 193.109 252.591 1.00 94.46 6 GLN I N 1
ATOM 6955 C CA . GLN I 4 6 ? 218.623 193.161 252.843 1.00 92.51 6 GLN I CA 1
ATOM 6956 C C . GLN I 4 6 ? 218.912 192.689 254.259 1.00 92.18 6 GLN I C 1
ATOM 6957 O O . GLN I 4 6 ? 218.063 192.765 255.149 1.00 95.43 6 GLN I O 1
ATOM 6963 N N . SER I 4 7 ? 220.134 192.199 254.454 1.00 80.11 7 SER I N 1
ATOM 6964 C CA . SER I 4 7 ? 220.531 191.630 255.730 1.00 83.18 7 SER I CA 1
ATOM 6965 C C . SER I 4 7 ? 220.592 192.709 256.809 1.00 88.56 7 SER I C 1
ATOM 6966 O O . SER I 4 7 ? 220.427 193.903 256.553 1.00 90.74 7 SER I O 1
ATOM 6969 N N . GLY I 4 8 ? 220.843 192.264 258.038 1.00 90.25 8 GLY I N 1
ATOM 6970 C CA . GLY I 4 8 ? 220.851 193.142 259.183 1.00 89.35 8 GLY I CA 1
ATOM 6971 C C . GLY I 4 8 ? 222.211 193.748 259.460 1.00 86.06 8 GLY I C 1
ATOM 6972 O O . GLY I 4 8 ? 223.140 193.649 258.653 1.00 85.49 8 GLY I O 1
ATOM 6973 N N . PRO I 4 9 ? 222.351 194.390 260.616 1.00 72.00 9 PRO I N 1
ATOM 6974 C CA . PRO I 4 9 ? 223.617 195.049 260.945 1.00 74.34 9 PRO I CA 1
ATOM 6975 C C . PRO I 4 9 ? 224.726 194.042 261.194 1.00 75.55 9 PRO I C 1
ATOM 6976 O O . PRO I 4 9 ? 224.486 192.898 261.588 1.00 77.67 9 PRO I O 1
ATOM 6980 N N . GLU I 4 10 ? 225.959 194.483 260.956 1.00 86.74 10 GLU I N 1
ATOM 6981 C CA . GLU I 4 10 ? 227.139 193.654 261.151 1.00 87.50 10 GLU I CA 1
ATOM 6982 C C . GLU I 4 10 ? 228.232 194.471 261.822 1.00 90.35 10 GLU I C 1
ATOM 6983 O O . GLU I 4 10 ? 228.529 195.590 261.390 1.00 89.19 10 GLU I O 1
ATOM 6989 N N . LEU I 4 11 ? 228.825 193.912 262.874 1.00 84.65 11 LEU I N 1
ATOM 6990 C CA . LEU I 4 11 ? 229.982 194.495 263.544 1.00 77.14 11 LEU I CA 1
ATOM 6991 C C . LEU I 4 11 ? 231.160 193.561 263.313 1.00 77.59 11 LEU I C 1
ATOM 6992 O O . LEU I 4 11 ? 231.113 192.388 263.699 1.00 81.12 11 LEU I O 1
ATOM 6997 N N . VAL I 4 12 ? 232.215 194.076 262.689 1.00 86.27 12 VAL I N 1
ATOM 6998 C CA . VAL I 4 12 ? 233.341 193.254 262.275 1.00 91.17 12 VAL I CA 1
ATOM 6999 C C . VAL I 4 12 ? 234.639 193.881 262.764 1.00 92.44 12 VAL I C 1
ATOM 7000 O O . VAL I 4 12 ? 234.722 195.082 263.031 1.00 92.68 12 VAL I O 1
ATOM 7004 N N . LYS I 4 13 ? 235.657 193.043 262.879 1.00 86.75 13 LYS I N 1
ATOM 7005 C CA . LYS I 4 13 ? 237.020 193.404 263.229 1.00 80.60 13 LYS I CA 1
ATOM 7006 C C . LYS I 4 13 ? 237.757 193.936 262.004 1.00 81.86 13 LYS I C 1
ATOM 7007 O O . LYS I 4 13 ? 237.403 193.604 260.869 1.00 86.59 13 LYS I O 1
ATOM 7013 N N . PRO I 4 14 ? 238.777 194.771 262.203 1.00 73.96 14 PRO I N 1
ATOM 7014 C CA . PRO I 4 14 ? 239.481 195.358 261.057 1.00 77.88 14 PRO I CA 1
ATOM 7015 C C . PRO I 4 14 ? 240.105 194.295 260.163 1.00 73.28 14 PRO I C 1
ATOM 7016 O O . PRO I 4 14 ? 240.578 193.257 260.630 1.00 70.29 14 PRO I O 1
ATOM 7020 N N . GLY I 4 15 ? 240.087 194.563 258.860 1.00 72.84 15 GLY I N 1
ATOM 7021 C CA . GLY I 4 15 ? 240.715 193.692 257.887 1.00 72.46 15 GLY I CA 1
ATOM 7022 C C . GLY I 4 15 ? 239.885 192.490 257.490 1.00 78.72 15 GLY I C 1
ATOM 7023 O O . GLY I 4 15 ? 240.115 191.893 256.435 1.00 83.36 15 GLY I O 1
ATOM 7024 N N . THR I 4 16 ? 238.917 192.123 258.326 1.00 96.30 16 THR I N 1
ATOM 7025 C CA . THR I 4 16 ? 238.100 190.948 258.061 1.00 97.09 16 THR I CA 1
ATOM 7026 C C . THR I 4 16 ? 237.187 191.182 256.863 1.00 97.22 16 THR I C 1
ATOM 7027 O O . THR I 4 16 ? 236.605 192.259 256.706 1.00 101.87 16 THR I O 1
ATOM 7031 N N . LEU I 4 17 ? 237.069 190.165 256.012 1.00 90.49 17 LEU I N 1
ATOM 7032 C CA . LEU I 4 17 ? 236.179 190.246 254.863 1.00 90.79 17 LEU I CA 1
ATOM 7033 C C . LEU I 4 17 ? 234.730 190.347 255.323 1.00 94.72 17 LEU I C 1
ATOM 7034 O O . LEU I 4 17 ? 234.321 189.697 256.288 1.00 96.15 17 LEU I O 1
ATOM 7039 N N . VAL I 4 18 ? 233.953 191.172 254.626 1.00 94.86 18 VAL I N 1
ATOM 7040 C CA . VAL I 4 18 ? 232.557 191.419 254.968 1.00 92.95 18 VAL I CA 1
ATOM 7041 C C . VAL I 4 18 ? 231.706 191.141 253.739 1.00 94.11 18 VAL I C 1
ATOM 7042 O O . VAL I 4 18 ? 231.981 191.673 252.656 1.00 98.36 18 VAL I O 1
ATOM 7046 N N . LYS I 4 19 ? 230.675 190.318 253.906 1.00 86.51 19 LYS I N 1
ATOM 7047 C CA . LYS I 4 19 ? 229.764 189.963 252.827 1.00 85.70 19 LYS I CA 1
ATOM 7048 C C . LYS I 4 19 ? 228.367 190.468 253.168 1.00 90.33 19 LYS I C 1
ATOM 7049 O O . LYS I 4 19 ? 227.846 190.180 254.251 1.00 92.63 19 LYS I O 1
ATOM 7055 N N . ILE I 4 20 ? 227.767 191.213 252.245 1.00 97.00 20 ILE I N 1
ATOM 7056 C CA . ILE I 4 20 ? 226.444 191.801 252.427 1.00 95.34 20 ILE I CA 1
ATOM 7057 C C . ILE I 4 20 ? 225.502 191.204 251.392 1.00 99.28 20 ILE I C 1
ATOM 7058 O O . ILE I 4 20 ? 225.849 191.115 250.208 1.00 101.17 20 ILE I O 1
ATOM 7063 N N . SER I 4 21 ? 224.310 190.805 251.833 1.00 109.11 21 SER I N 1
ATOM 7064 C CA . SER I 4 21 ? 223.343 190.108 250.996 1.00 108.74 21 SER I CA 1
ATOM 7065 C C . SER I 4 21 ? 222.173 191.022 250.664 1.00 109.31 21 SER I C 1
ATOM 7066 O O . SER I 4 21 ? 221.806 191.891 251.460 1.00 108.94 21 SER I O 1
ATOM 7069 N N . CYS I 4 22 ? 221.584 190.814 249.486 1.00 105.11 22 CYS I N 1
ATOM 7070 C CA . CYS I 4 22 ? 220.463 191.620 249.018 1.00 103.68 22 CYS I CA 1
ATOM 7071 C C . CYS I 4 22 ? 219.582 190.748 248.138 1.00 104.26 22 CYS I C 1
ATOM 7072 O O . CYS I 4 22 ? 219.969 190.413 247.016 1.00 104.62 22 CYS I O 1
ATOM 7075 N N . LYS I 4 23 ? 218.406 190.386 248.641 1.00 103.75 23 LYS I N 1
ATOM 7076 C CA . LYS I 4 23 ? 217.514 189.451 247.968 1.00 103.72 23 LYS I CA 1
ATOM 7077 C C . LYS I 4 23 ? 216.367 190.202 247.305 1.00 101.60 23 LYS I C 1
ATOM 7078 O O . LYS I 4 23 ? 215.795 191.125 247.896 1.00 101.04 23 LYS I O 1
ATOM 7084 N N . ALA I 4 24 ? 216.035 189.803 246.082 1.00 107.18 24 ALA I N 1
ATOM 7085 C CA . ALA I 4 24 ? 214.971 190.412 245.298 1.00 109.41 24 ALA I CA 1
ATOM 7086 C C . ALA I 4 24 ? 213.799 189.445 245.161 1.00 112.81 24 ALA I C 1
ATOM 7087 O O . ALA I 4 24 ? 213.925 188.237 245.382 1.00 113.63 24 ALA I O 1
ATOM 7089 N N . SER I 4 25 ? 212.648 189.994 244.784 1.00 104.73 25 SER I N 1
ATOM 7090 C CA . SER I 4 25 ? 211.433 189.215 244.567 1.00 98.70 25 SER I CA 1
ATOM 7091 C C . SER I 4 25 ? 210.437 190.101 243.831 1.00 96.59 25 SER I C 1
ATOM 7092 O O . SER I 4 25 ? 210.585 191.326 243.783 1.00 100.46 25 SER I O 1
ATOM 7095 N N . GLY I 4 26 ? 209.415 189.469 243.260 1.00 92.39 26 GLY I N 1
ATOM 7096 C CA . GLY I 4 26 ? 208.356 190.188 242.579 1.00 95.63 26 GLY I CA 1
ATOM 7097 C C . GLY I 4 26 ? 208.849 191.023 241.417 1.00 100.26 26 GLY I C 1
ATOM 7098 O O . GLY I 4 26 ? 208.304 192.094 241.134 1.00 99.23 26 GLY I O 1
ATOM 7099 N N . TYR I 4 27 ? 209.883 190.539 240.736 1.00 110.44 27 TYR I N 1
ATOM 7100 C CA . TYR I 4 27 ? 210.493 191.273 239.640 1.00 107.72 27 TYR I CA 1
ATOM 7101 C C . TYR I 4 27 ? 211.294 190.286 238.807 1.00 106.20 27 TYR I C 1
ATOM 7102 O O . TYR I 4 27 ? 212.004 189.443 239.359 1.00 109.46 27 TYR I O 1
ATOM 7111 N N . THR I 4 28 ? 211.170 190.387 237.486 1.00 96.69 28 THR I N 1
ATOM 7112 C CA . THR I 4 28 ? 211.988 189.562 236.607 1.00 100.10 28 THR I CA 1
ATOM 7113 C C . THR I 4 28 ? 213.452 189.912 236.829 1.00 102.55 28 THR I C 1
ATOM 7114 O O . THR I 4 28 ? 213.895 191.008 236.470 1.00 106.79 28 THR I O 1
ATOM 7118 N N . PHE I 4 29 ? 214.208 188.985 237.422 1.00 97.99 29 PHE I N 1
ATOM 7119 C CA . PHE I 4 29 ? 215.533 189.325 237.930 1.00 91.67 29 PHE I CA 1
ATOM 7120 C C . PHE I 4 29 ? 216.471 189.747 236.807 1.00 95.23 29 PHE I C 1
ATOM 7121 O O . PHE I 4 29 ? 217.246 190.696 236.962 1.00 100.76 29 PHE I O 1
ATOM 7129 N N . THR I 4 30 ? 216.412 189.064 235.675 1.00 97.94 30 THR I N 1
ATOM 7130 C CA . THR I 4 30 ? 217.278 189.406 234.553 1.00 101.64 30 THR I CA 1
ATOM 7131 C C . THR I 4 30 ? 216.786 190.603 233.763 1.00 100.98 30 THR I C 1
ATOM 7132 O O . THR I 4 30 ? 217.313 190.834 232.670 1.00 99.85 30 THR I O 1
ATOM 7136 N N . SER I 4 31 ? 215.812 191.373 234.250 1.00 107.53 31 SER I N 1
ATOM 7137 C CA . SER I 4 31 ? 215.300 192.522 233.520 1.00 109.31 31 SER I CA 1
ATOM 7138 C C . SER I 4 31 ? 215.668 193.861 234.142 1.00 107.14 31 SER I C 1
ATOM 7139 O O . SER I 4 31 ? 215.045 194.872 233.798 1.00 104.71 31 SER I O 1
ATOM 7142 N N . TYR I 4 32 ? 216.643 193.903 235.044 1.00 113.37 32 TYR I N 1
ATOM 7143 C CA . TYR I 4 32 ? 217.064 195.160 235.648 1.00 114.43 32 TYR I CA 1
ATOM 7144 C C . TYR I 4 32 ? 218.496 195.039 236.158 1.00 121.10 32 TYR I C 1
ATOM 7145 O O . TYR I 4 32 ? 219.191 194.070 235.836 1.00 118.80 32 TYR I O 1
ATOM 7154 N N . ASP I 4 33 ? 218.949 196.010 236.947 1.00 115.97 33 ASP I N 1
ATOM 7155 C CA . ASP I 4 33 ? 220.304 196.017 237.487 1.00 108.62 33 ASP I CA 1
ATOM 7156 C C . ASP I 4 33 ? 220.245 196.261 238.987 1.00 103.98 33 ASP I C 1
ATOM 7157 O O . ASP I 4 33 ? 219.487 197.120 239.450 1.00 107.14 33 ASP I O 1
ATOM 7162 N N . ILE I 4 34 ? 221.045 195.510 239.741 1.00 85.63 34 ILE I N 1
ATOM 7163 C CA . ILE I 4 34 ? 221.191 195.726 241.179 1.00 88.26 34 ILE I CA 1
ATOM 7164 C C . ILE I 4 34 ? 222.458 196.550 241.388 1.00 91.33 34 ILE I C 1
ATOM 7165 O O . ILE I 4 34 ? 223.561 196.105 241.070 1.00 97.64 34 ILE I O 1
ATOM 7170 N N . ASN I 4 35 ? 222.303 197.755 241.926 1.00 83.41 35 ASN I N 1
ATOM 7171 C CA . ASN I 4 35 ? 223.431 198.630 242.184 1.00 79.51 35 ASN I CA 1
ATOM 7172 C C . ASN I 4 35 ? 223.600 198.868 243.683 1.00 83.27 35 ASN I C 1
ATOM 7173 O O . ASN I 4 35 ? 222.733 198.542 244.499 1.00 90.53 35 ASN I O 1
ATOM 7178 N N . TRP I 4 36 ? 224.743 199.449 244.041 1.00 78.80 36 TRP I N 1
ATOM 7179 C CA . TRP I 4 36 ? 225.063 199.719 245.435 1.00 76.85 36 TRP I CA 1
ATOM 7180 C C . TRP I 4 36 ? 225.545 201.153 245.585 1.00 76.05 36 TRP I C 1
ATOM 7181 O O . TRP I 4 36 ? 226.157 201.716 244.675 1.00 84.62 36 TRP I O 1
ATOM 7192 N N . VAL I 4 37 ? 225.265 201.738 246.749 1.00 51.63 37 VAL I N 1
ATOM 7193 C CA . VAL I 4 37 ? 225.739 203.067 247.113 1.00 46.26 37 VAL I CA 1
ATOM 7194 C C . VAL I 4 37 ? 226.105 203.059 248.592 1.00 60.62 37 VAL I C 1
ATOM 7195 O O . VAL I 4 37 ? 225.621 202.233 249.373 1.00 77.28 37 VAL I O 1
ATOM 7199 N N . LYS I 4 38 ? 226.960 204.004 248.977 1.00 57.47 38 LYS I N 1
ATOM 7200 C CA . LYS I 4 38 ? 227.492 204.106 250.327 1.00 62.52 38 LYS I CA 1
ATOM 7201 C C . LYS I 4 38 ? 227.125 205.463 250.906 1.00 64.46 38 LYS I C 1
ATOM 7202 O O . LYS I 4 38 ? 227.041 206.456 250.180 1.00 72.70 38 LYS I O 1
ATOM 7208 N N . GLN I 4 39 ? 226.906 205.507 252.221 1.00 65.32 39 GLN I N 1
ATOM 7209 C CA . GLN I 4 39 ? 226.505 206.755 252.868 1.00 66.06 39 GLN I CA 1
ATOM 7210 C C . GLN I 4 39 ? 227.163 206.821 254.242 1.00 64.56 39 GLN I C 1
ATOM 7211 O O . GLN I 4 39 ? 226.640 206.263 255.210 1.00 72.61 39 GLN I O 1
ATOM 7217 N N . ARG I 4 40 ? 228.299 207.504 254.319 1.00 71.14 40 ARG I N 1
ATOM 7218 C CA . ARG I 4 40 ? 228.923 207.750 255.604 1.00 70.10 40 ARG I CA 1
ATOM 7219 C C . ARG I 4 40 ? 228.047 208.685 256.433 1.00 72.94 40 ARG I C 1
ATOM 7220 O O . ARG I 4 40 ? 227.366 209.555 255.885 1.00 78.15 40 ARG I O 1
ATOM 7228 N N . PRO I 4 41 ? 228.035 208.517 257.753 1.00 72.24 41 PRO I N 1
ATOM 7229 C CA . PRO I 4 41 ? 227.197 209.379 258.600 1.00 76.57 41 PRO I CA 1
ATOM 7230 C C . PRO I 4 41 ? 227.635 210.831 258.501 1.00 78.47 41 PRO I C 1
ATOM 7231 O O . PRO I 4 41 ? 228.730 211.200 258.928 1.00 81.85 41 PRO I O 1
ATOM 7235 N N . GLY I 4 42 ? 226.766 211.655 257.924 1.00 82.47 42 GLY I N 1
ATOM 7236 C CA . GLY I 4 42 ? 227.055 213.064 257.763 1.00 79.18 42 GLY I CA 1
ATOM 7237 C C . GLY I 4 42 ? 227.433 213.435 256.345 1.00 76.51 42 GLY I C 1
ATOM 7238 O O . GLY I 4 42 ? 227.035 214.490 255.845 1.00 80.39 42 GLY I O 1
ATOM 7239 N N . GLN I 4 43 ? 228.201 212.574 255.686 1.00 80.53 43 GLN I N 1
ATOM 7240 C CA . GLN I 4 43 ? 228.644 212.845 254.329 1.00 84.75 43 GLN I CA 1
ATOM 7241 C C . GLN I 4 43 ? 227.528 212.537 253.334 1.00 82.35 43 GLN I C 1
ATOM 7242 O O . GLN I 4 43 ? 226.416 212.146 253.699 1.00 80.73 43 GLN I O 1
ATOM 7248 N N . GLY I 4 44 ? 227.829 212.726 252.051 1.00 74.29 44 GLY I N 1
ATOM 7249 C CA . GLY I 4 44 ? 226.871 212.499 250.995 1.00 78.35 44 GLY I CA 1
ATOM 7250 C C . GLY I 4 44 ? 227.020 211.127 250.356 1.00 84.06 44 GLY I C 1
ATOM 7251 O O . GLY I 4 44 ? 227.948 210.373 250.632 1.00 89.03 44 GLY I O 1
ATOM 7252 N N . LEU I 4 45 ? 226.070 210.817 249.481 1.00 77.22 45 LEU I N 1
ATOM 7253 C CA . LEU I 4 45 ? 226.056 209.546 248.779 1.00 71.87 45 LEU I CA 1
ATOM 7254 C C . LEU I 4 45 ? 227.172 209.492 247.741 1.00 75.53 45 LEU I C 1
ATOM 7255 O O . LEU I 4 45 ? 227.684 210.517 247.286 1.00 79.54 45 LEU I O 1
ATOM 7260 N N . GLU I 4 46 ? 227.554 208.271 247.373 1.00 94.27 46 GLU I N 1
ATOM 7261 C CA . GLU I 4 46 ? 228.551 208.063 246.334 1.00 96.42 46 GLU I CA 1
ATOM 7262 C C . GLU I 4 46 ? 228.326 206.703 245.689 1.00 94.52 46 GLU I C 1
ATOM 7263 O O . GLU I 4 46 ? 227.881 205.754 246.340 1.00 100.84 46 GLU I O 1
ATOM 7269 N N . TRP I 4 47 ? 228.637 206.624 244.400 1.00 75.95 47 TRP I N 1
ATOM 7270 C CA . TRP I 4 47 ? 228.361 205.436 243.610 1.00 79.90 47 TRP I CA 1
ATOM 7271 C C . TRP I 4 47 ? 229.388 204.340 243.881 1.00 85.90 47 TRP I C 1
ATOM 7272 O O . TRP I 4 47 ? 230.535 204.601 244.249 1.00 91.28 47 TRP I O 1
ATOM 7283 N N . ILE I 4 48 ? 228.953 203.093 243.695 1.00 86.11 48 ILE I N 1
ATOM 7284 C CA . ILE I 4 48 ? 229.823 201.932 243.849 1.00 80.17 48 ILE I CA 1
ATOM 7285 C C . ILE I 4 48 ? 229.819 201.125 242.559 1.00 80.54 48 ILE I C 1
ATOM 7286 O O . ILE I 4 48 ? 230.873 200.891 241.958 1.00 85.99 48 ILE I O 1
ATOM 7291 N N . GLY I 4 49 ? 228.645 200.694 242.128 1.00 90.76 49 GLY I N 1
ATOM 7292 C CA . GLY I 4 49 ? 228.535 199.937 240.898 1.00 92.78 49 GLY I CA 1
ATOM 7293 C C . GLY I 4 49 ? 227.312 199.052 240.904 1.00 93.24 49 GLY I C 1
ATOM 7294 O O . GLY I 4 49 ? 226.658 198.851 241.928 1.00 100.33 49 GLY I O 1
ATOM 7295 N N . TRP I 4 50 ? 227.013 198.515 239.725 1.00 77.45 50 TRP I N 1
ATOM 7296 C CA . TRP I 4 50 ? 225.902 197.598 239.530 1.00 80.37 50 TRP I CA 1
ATOM 7297 C C . TRP I 4 50 ? 226.399 196.277 238.962 1.00 77.29 50 TRP I C 1
ATOM 7298 O O . TRP I 4 50 ? 227.550 196.142 238.543 1.00 78.37 50 TRP I O 1
ATOM 7309 N N . ILE I 4 51 ? 225.502 195.294 238.959 1.00 89.52 51 ILE I N 1
ATOM 7310 C CA . ILE I 4 51 ? 225.747 193.994 238.343 1.00 90.83 51 ILE I CA 1
ATOM 7311 C C . ILE I 4 51 ? 224.488 193.574 237.592 1.00 94.29 51 ILE I C 1
ATOM 7312 O O . ILE I 4 51 ? 223.383 193.627 238.143 1.00 97.92 51 ILE I O 1
ATOM 7317 N N . TYR I 4 52 ? 224.643 193.219 236.325 1.00 94.80 52 TYR I N 1
ATOM 7318 C CA . TYR I 4 52 ? 223.540 192.659 235.559 1.00 94.45 52 TYR I CA 1
ATOM 7319 C C . TYR I 4 52 ? 223.573 191.142 235.687 1.00 93.20 52 TYR I C 1
ATOM 7320 O O . TYR I 4 52 ? 224.561 190.521 235.280 1.00 95.31 52 TYR I O 1
ATOM 7329 N N . PRO I 4 53 ? 222.538 190.511 236.244 1.00 91.78 53 PRO I N 1
ATOM 7330 C CA . PRO I 4 53 ? 222.608 189.063 236.490 1.00 94.72 53 PRO I CA 1
ATOM 7331 C C . PRO I 4 53 ? 222.793 188.232 235.235 1.00 98.61 53 PRO I C 1
ATOM 7332 O O . PRO I 4 53 ? 223.434 187.177 235.301 1.00 99.88 53 PRO I O 1
ATOM 7336 N N . GLY I 4 54 ? 222.259 188.666 234.098 1.00 99.52 54 GLY I N 1
ATOM 7337 C CA . GLY I 4 54 ? 222.353 187.871 232.891 1.00 98.85 54 GLY I CA 1
ATOM 7338 C C . GLY I 4 54 ? 223.767 187.734 232.368 1.00 97.54 54 GLY I C 1
ATOM 7339 O O . GLY I 4 54 ? 224.342 186.643 232.393 1.00 95.59 54 GLY I O 1
ATOM 7340 N N . ASP I 4 55 ? 224.345 188.840 231.899 1.00 111.48 55 ASP I N 1
ATOM 7341 C CA . ASP I 4 55 ? 225.685 188.790 231.332 1.00 113.80 55 ASP I CA 1
ATOM 7342 C C . ASP I 4 55 ? 226.778 188.792 232.390 1.00 111.46 55 ASP I C 1
ATOM 7343 O O . ASP I 4 55 ? 227.934 188.506 232.060 1.00 113.72 55 ASP I O 1
ATOM 7348 N N . GLY I 4 56 ? 226.451 189.104 233.641 1.00 93.18 56 GLY I N 1
ATOM 7349 C CA . GLY I 4 56 ? 227.476 189.200 234.659 1.00 93.50 56 GLY I CA 1
ATOM 7350 C C . GLY I 4 56 ? 228.353 190.425 234.559 1.00 91.26 56 GLY I C 1
ATOM 7351 O O . GLY I 4 56 ? 229.392 190.480 235.222 1.00 91.32 56 GLY I O 1
ATOM 7352 N N . SER I 4 57 ? 227.971 191.404 233.744 1.00 88.33 57 SER I N 1
ATOM 7353 C CA . SER I 4 57 ? 228.779 192.602 233.577 1.00 90.28 57 SER I CA 1
ATOM 7354 C C . SER I 4 57 ? 228.837 193.397 234.875 1.00 92.02 57 SER I C 1
ATOM 7355 O O . SER I 4 57 ? 227.847 193.525 235.600 1.00 95.04 57 SER I O 1
ATOM 7358 N N . THR I 4 58 ? 230.020 193.932 235.165 1.00 88.35 58 THR I N 1
ATOM 7359 C CA . THR I 4 58 ? 230.227 194.717 236.379 1.00 89.10 58 THR I CA 1
ATOM 7360 C C . THR I 4 58 ? 231.053 195.939 236.008 1.00 88.71 58 THR I C 1
ATOM 7361 O O . THR I 4 58 ? 232.156 195.796 235.472 1.00 95.44 58 THR I O 1
ATOM 7365 N N . LYS I 4 59 ? 230.523 197.125 236.280 1.00 75.80 59 LYS I N 1
ATOM 7366 C CA . LYS I 4 59 ? 231.244 198.373 236.083 1.00 72.43 59 LYS I CA 1
ATOM 7367 C C . LYS I 4 59 ? 231.362 199.095 237.415 1.00 73.92 59 LYS I C 1
ATOM 7368 O O . LYS I 4 59 ? 230.348 199.444 238.029 1.00 83.01 59 LYS I O 1
ATOM 7374 N N . TYR I 4 60 ? 232.593 199.320 237.855 1.00 80.74 60 TYR I N 1
ATOM 7375 C CA . TYR I 4 60 ? 232.873 199.940 239.139 1.00 84.36 60 TYR I CA 1
ATOM 7376 C C . TYR I 4 60 ? 233.286 201.392 238.945 1.00 91.18 60 TYR I C 1
ATOM 7377 O O . TYR I 4 60 ? 233.753 201.792 237.876 1.00 94.58 60 TYR I O 1
ATOM 7386 N N . ASN I 4 61 ? 233.115 202.184 239.999 1.00 93.23 61 ASN I N 1
ATOM 7387 C CA . ASN I 4 61 ? 233.654 203.531 239.984 1.00 88.88 61 ASN I CA 1
ATOM 7388 C C . ASN I 4 61 ? 235.157 203.488 240.238 1.00 91.92 61 ASN I C 1
ATOM 7389 O O . ASN I 4 61 ? 235.703 202.502 240.737 1.00 95.76 61 ASN I O 1
ATOM 7394 N N . GLU I 4 62 ? 235.831 204.582 239.883 1.00 102.65 62 GLU I N 1
ATOM 7395 C CA . GLU I 4 62 ? 237.290 204.600 239.919 1.00 103.50 62 GLU I CA 1
ATOM 7396 C C . GLU I 4 62 ? 237.813 204.421 241.338 1.00 101.36 62 GLU I C 1
ATOM 7397 O O . GLU I 4 62 ? 238.821 203.739 241.557 1.00 103.28 62 GLU I O 1
ATOM 7403 N N . LYS I 4 63 ? 237.140 205.027 242.316 1.00 85.57 63 LYS I N 1
ATOM 7404 C CA . LYS I 4 63 ? 237.644 205.015 243.685 1.00 86.06 63 LYS I CA 1
ATOM 7405 C C . LYS I 4 63 ? 237.671 203.605 244.263 1.00 87.67 63 LYS I C 1
ATOM 7406 O O . LYS I 4 63 ? 238.626 203.224 244.949 1.00 90.77 63 LYS I O 1
ATOM 7412 N N . PHE I 4 64 ? 236.635 202.813 243.997 1.00 89.86 64 PHE I N 1
ATOM 7413 C CA . PHE I 4 64 ? 236.482 201.541 244.694 1.00 91.62 64 PHE I CA 1
ATOM 7414 C C . PHE I 4 64 ? 236.938 200.340 243.875 1.00 98.00 64 PHE I C 1
ATOM 7415 O O . PHE I 4 64 ? 236.624 199.199 244.229 1.00 98.69 64 PHE I O 1
ATOM 7423 N N . LYS I 4 65 ? 237.673 200.566 242.789 1.00 100.28 65 LYS I N 1
ATOM 7424 C CA . LYS I 4 65 ? 238.225 199.463 242.015 1.00 96.17 65 LYS I CA 1
ATOM 7425 C C . LYS I 4 65 ? 239.247 198.711 242.853 1.00 94.06 65 LYS I C 1
ATOM 7426 O O . LYS I 4 65 ? 240.169 199.308 243.416 1.00 95.90 65 LYS I O 1
ATOM 7432 N N . GLY I 4 66 ? 239.077 197.396 242.934 1.00 79.27 66 GLY I N 1
ATOM 7433 C CA . GLY I 4 66 ? 239.922 196.586 243.783 1.00 80.40 66 GLY I CA 1
ATOM 7434 C C . GLY I 4 66 ? 239.578 196.638 245.252 1.00 79.46 66 GLY I C 1
ATOM 7435 O O . GLY I 4 66 ? 240.277 196.016 246.058 1.00 81.37 66 GLY I O 1
ATOM 7436 N N . LYS I 4 67 ? 238.523 197.360 245.627 1.00 89.82 67 LYS I N 1
ATOM 7437 C CA . LYS I 4 67 ? 238.096 197.464 247.015 1.00 93.54 67 LYS I CA 1
ATOM 7438 C C . LYS I 4 67 ? 236.866 196.610 247.291 1.00 96.05 67 LYS I C 1
ATOM 7439 O O . LYS I 4 67 ? 236.854 195.829 248.246 1.00 97.19 67 LYS I O 1
ATOM 7445 N N . ALA I 4 68 ? 235.827 196.741 246.477 1.00 101.19 68 ALA I N 1
ATOM 7446 C CA . ALA I 4 68 ? 234.611 195.956 246.608 1.00 103.30 68 ALA I CA 1
ATOM 7447 C C . ALA I 4 68 ? 234.475 195.008 245.424 1.00 102.88 68 ALA I C 1
ATOM 7448 O O . ALA I 4 68 ? 235.047 195.222 244.353 1.00 102.30 68 ALA I O 1
ATOM 7450 N N . THR I 4 69 ? 233.704 193.944 245.631 1.00 106.21 69 THR I N 1
ATOM 7451 C CA . THR I 4 69 ? 233.484 192.956 244.580 1.00 106.86 69 THR I CA 1
ATOM 7452 C C . THR I 4 69 ? 232.031 192.513 244.617 1.00 109.83 69 THR I C 1
ATOM 7453 O O . THR I 4 69 ? 231.536 192.096 245.667 1.00 113.70 69 THR I O 1
ATOM 7457 N N . LEU I 4 70 ? 231.354 192.599 243.477 1.00 99.02 70 LEU I N 1
ATOM 7458 C CA . LEU I 4 70 ? 229.968 192.176 243.400 1.00 95.78 70 LEU I CA 1
ATOM 7459 C C . LEU I 4 70 ? 229.874 190.747 242.875 1.00 95.75 70 LEU I C 1
ATOM 7460 O O . LEU I 4 70 ? 230.830 190.187 242.334 1.00 99.79 70 LEU I O 1
ATOM 7465 N N . THR I 4 71 ? 228.696 190.156 243.043 1.00 105.32 71 THR I N 1
ATOM 7466 C CA . THR I 4 71 ? 228.429 188.820 242.536 1.00 108.89 71 THR I CA 1
ATOM 7467 C C . THR I 4 71 ? 226.930 188.672 242.330 1.00 109.25 71 THR I C 1
ATOM 7468 O O . THR I 4 71 ? 226.129 189.453 242.850 1.00 108.51 71 THR I O 1
ATOM 7472 N N . ALA I 4 72 ? 226.555 187.657 241.560 1.00 115.78 72 ALA I N 1
ATOM 7473 C CA . ALA I 4 72 ? 225.162 187.415 241.229 1.00 117.01 72 ALA I CA 1
ATOM 7474 C C . ALA I 4 72 ? 224.808 185.966 241.525 1.00 116.78 72 ALA I C 1
ATOM 7475 O O . ALA I 4 72 ? 225.651 185.068 241.453 1.00 115.92 72 ALA I O 1
ATOM 7477 N N . ASP I 4 73 ? 223.536 185.748 241.864 1.00 119.60 73 ASP I N 1
ATOM 7478 C CA . ASP I 4 73 ? 223.005 184.423 242.141 1.00 120.05 73 ASP I CA 1
ATOM 7479 C C . ASP I 4 73 ? 221.589 184.362 241.562 1.00 119.13 73 ASP I C 1
ATOM 7480 O O . ASP I 4 73 ? 220.602 184.750 242.183 1.00 118.57 73 ASP I O 1
ATOM 7485 N N . THR I 4 74 ? 221.486 183.856 240.332 1.00 124.94 74 THR I N 1
ATOM 7486 C CA . THR I 4 74 ? 220.186 183.749 239.682 1.00 127.28 74 THR I CA 1
ATOM 7487 C C . THR I 4 74 ? 219.320 182.661 240.300 1.00 128.00 74 THR I C 1
ATOM 7488 O O . THR I 4 74 ? 218.131 182.572 239.976 1.00 128.43 74 THR I O 1
ATOM 7492 N N . SER I 4 75 ? 219.889 181.830 241.175 1.00 124.91 75 SER I N 1
ATOM 7493 C CA . SER I 4 75 ? 219.107 180.776 241.810 1.00 123.48 75 SER I CA 1
ATOM 7494 C C . SER I 4 75 ? 218.007 181.355 242.690 1.00 120.53 75 SER I C 1
ATOM 7495 O O . SER I 4 75 ? 216.881 180.845 242.705 1.00 121.77 75 SER I O 1
ATOM 7498 N N . SER I 4 76 ? 218.312 182.422 243.432 1.00 111.35 76 SER I N 1
ATOM 7499 C CA . SER I 4 76 ? 217.352 183.006 244.362 1.00 113.99 76 SER I CA 1
ATOM 7500 C C . SER I 4 76 ? 217.210 184.513 244.179 1.00 115.73 76 SER I C 1
ATOM 7501 O O . SER I 4 76 ? 216.678 185.186 245.068 1.00 115.83 76 SER I O 1
ATOM 7504 N N . SER I 4 77 ? 217.665 185.051 243.047 1.00 112.67 77 SER I N 1
ATOM 7505 C CA . SER I 4 77 ? 217.583 186.483 242.756 1.00 112.01 77 SER I CA 1
ATOM 7506 C C . SER I 4 77 ? 218.204 187.309 243.880 1.00 112.69 77 SER I C 1
ATOM 7507 O O . SER I 4 77 ? 217.640 188.300 244.349 1.00 107.78 77 SER I O 1
ATOM 7510 N N . THR I 4 78 ? 219.385 186.882 244.316 1.00 124.68 78 THR I N 1
ATOM 7511 C CA . THR I 4 78 ? 220.090 187.525 245.413 1.00 124.44 78 THR I CA 1
ATOM 7512 C C . THR I 4 78 ? 221.485 187.914 244.952 1.00 126.26 78 THR I C 1
ATOM 7513 O O . THR I 4 78 ? 222.162 187.140 244.269 1.00 126.74 78 THR I O 1
ATOM 7517 N N . ALA I 4 79 ? 221.907 189.119 245.325 1.00 115.05 79 ALA I N 1
ATOM 7518 C CA . ALA I 4 79 ? 223.226 189.629 244.992 1.00 110.99 79 ALA I CA 1
ATOM 7519 C C . ALA I 4 79 ? 223.986 189.939 246.272 1.00 109.91 79 ALA I C 1
ATOM 7520 O O . ALA I 4 79 ? 223.404 190.358 247.276 1.00 111.03 79 ALA I O 1
ATOM 7522 N N . TYR I 4 80 ? 225.297 189.735 246.229 1.00 102.77 80 TYR I N 1
ATOM 7523 C CA . TYR I 4 80 ? 226.140 189.942 247.392 1.00 101.54 80 TYR I CA 1
ATOM 7524 C C . TYR I 4 80 ? 227.274 190.897 247.052 1.00 102.52 80 TYR I C 1
ATOM 7525 O O . TYR I 4 80 ? 227.703 191.009 245.901 1.00 105.09 80 TYR I O 1
ATOM 7534 N N . MET I 4 81 ? 227.753 191.587 248.080 1.00 107.19 81 MET I N 1
ATOM 7535 C CA . MET I 4 81 ? 228.875 192.506 247.959 1.00 111.90 81 MET I CA 1
ATOM 7536 C C . MET I 4 81 ? 229.931 192.129 248.984 1.00 113.57 81 MET I C 1
ATOM 7537 O O . MET I 4 81 ? 229.620 191.974 250.168 1.00 114.53 81 MET I O 1
ATOM 7542 N N . GLN I 4 82 ? 231.174 191.982 248.532 1.00 112.78 82 GLN I N 1
ATOM 7543 C CA . GLN I 4 82 ? 232.299 191.639 249.396 1.00 109.27 82 GLN I CA 1
ATOM 7544 C C . GLN I 4 82 ? 233.197 192.866 249.498 1.00 108.39 82 GLN I C 1
ATOM 7545 O O . GLN I 4 82 ? 233.696 193.371 248.489 1.00 108.76 82 GLN I O 1
ATOM 7551 N N . LEU I 4 83 ? 233.388 193.346 250.722 1.00 102.49 83 LEU I N 1
ATOM 7552 C CA . LEU I 4 83 ? 234.297 194.453 250.983 1.00 100.71 83 LEU I CA 1
ATOM 7553 C C . LEU I 4 83 ? 235.592 193.902 251.566 1.00 103.55 83 LEU I C 1
ATOM 7554 O O . LEU I 4 83 ? 235.570 193.213 252.591 1.00 105.68 83 LEU I O 1
ATOM 7559 N N . ASN I 4 84 ? 236.722 194.205 250.921 1.00 114.14 84 ASN I N 1
ATOM 7560 C CA . ASN I 4 84 ? 238.016 193.634 251.294 1.00 117.39 84 ASN I CA 1
ATOM 7561 C C . ASN I 4 84 ? 239.049 194.759 251.418 1.00 116.88 84 ASN I C 1
ATOM 7562 O O . ASN I 4 84 ? 240.222 194.593 251.079 1.00 116.30 84 ASN I O 1
ATOM 7567 N N . SER I 4 85 ? 238.607 195.914 251.910 1.00 125.28 85 SER I N 1
ATOM 7568 C CA . SER I 4 85 ? 239.520 197.031 252.123 1.00 128.08 85 SER I CA 1
ATOM 7569 C C . SER I 4 85 ? 239.204 197.767 253.419 1.00 128.96 85 SER I C 1
ATOM 7570 O O . SER I 4 85 ? 239.819 198.795 253.721 1.00 128.95 85 SER I O 1
ATOM 7573 N N . LEU I 4 86 ? 238.252 197.248 254.189 1.00 121.45 86 LEU I N 1
ATOM 7574 C CA . LEU I 4 86 ? 237.763 197.962 255.361 1.00 119.49 86 LEU I CA 1
ATOM 7575 C C . LEU I 4 86 ? 238.817 197.969 256.459 1.00 118.57 86 LEU I C 1
ATOM 7576 O O . LEU I 4 86 ? 239.172 196.916 256.996 1.00 116.73 86 LEU I O 1
ATOM 7581 N N . THR I 4 87 ? 239.327 199.155 256.794 1.00 122.77 87 THR I N 1
ATOM 7582 C CA . THR I 4 87 ? 240.224 199.234 257.940 1.00 124.99 87 THR I CA 1
ATOM 7583 C C . THR I 4 87 ? 239.638 200.077 259.066 1.00 125.21 87 THR I C 1
ATOM 7584 O O . THR I 4 87 ? 239.393 199.564 260.162 1.00 126.08 87 THR I O 1
ATOM 7588 N N . SER I 4 88 ? 239.408 201.366 258.815 1.00 120.43 88 SER I N 1
ATOM 7589 C CA . SER I 4 88 ? 238.695 202.197 259.779 1.00 120.17 88 SER I CA 1
ATOM 7590 C C . SER I 4 88 ? 237.854 203.263 259.090 1.00 119.04 88 SER I C 1
ATOM 7591 O O . SER I 4 88 ? 237.193 204.064 259.757 1.00 118.83 88 SER I O 1
ATOM 7594 N N . GLU I 4 89 ? 237.864 203.276 257.761 1.00 117.90 89 GLU I N 1
ATOM 7595 C CA . GLU I 4 89 ? 237.363 204.407 256.995 1.00 119.15 89 GLU I CA 1
ATOM 7596 C C . GLU I 4 89 ? 235.974 204.186 256.419 1.00 116.48 89 GLU I C 1
ATOM 7597 O O . GLU I 4 89 ? 235.523 204.997 255.605 1.00 116.21 89 GLU I O 1
ATOM 7603 N N . ASN I 4 90 ? 235.283 203.124 256.814 1.00 108.13 90 ASN I N 1
ATOM 7604 C CA . ASN I 4 90 ? 234.043 202.726 256.163 1.00 112.36 90 ASN I CA 1
ATOM 7605 C C . ASN I 4 90 ? 232.960 202.371 257.174 1.00 113.43 90 ASN I C 1
ATOM 7606 O O . ASN I 4 90 ? 232.098 201.528 256.917 1.00 113.02 90 ASN I O 1
ATOM 7611 N N . SER I 4 91 ? 232.984 203.012 258.339 1.00 106.17 91 SER I N 1
ATOM 7612 C CA . SER I 4 91 ? 231.924 202.835 259.330 1.00 105.96 91 SER I CA 1
ATOM 7613 C C . SER I 4 91 ? 230.710 203.605 258.831 1.00 102.50 91 SER I C 1
ATOM 7614 O O . SER I 4 91 ? 230.507 204.774 259.159 1.00 102.40 91 SER I O 1
ATOM 7617 N N . ALA I 4 92 ? 229.891 202.942 258.022 1.00 88.15 92 ALA I N 1
ATOM 7618 C CA . ALA I 4 92 ? 228.858 203.651 257.278 1.00 87.77 92 ALA I CA 1
ATOM 7619 C C . ALA I 4 92 ? 227.676 202.713 257.047 1.00 92.92 92 ALA I C 1
ATOM 7620 O O . ALA I 4 92 ? 227.528 201.700 257.742 1.00 97.42 92 ALA I O 1
ATOM 7622 N N . VAL I 4 93 ? 226.815 203.072 256.098 1.00 79.52 93 VAL I N 1
ATOM 7623 C CA . VAL I 4 93 ? 225.667 202.268 255.703 1.00 72.26 93 VAL I CA 1
ATOM 7624 C C . VAL I 4 93 ? 225.713 202.076 254.194 1.00 71.97 93 VAL I C 1
ATOM 7625 O O . VAL I 4 93 ? 226.120 202.978 253.453 1.00 74.80 93 VAL I O 1
ATOM 7629 N N . TYR I 4 94 ? 225.312 200.895 253.741 1.00 64.42 94 TYR I N 1
ATOM 7630 C CA . TYR I 4 94 ? 225.271 200.560 252.329 1.00 63.90 94 TYR I CA 1
ATOM 7631 C C . TYR I 4 94 ? 223.836 200.263 251.914 1.00 70.91 94 TYR I C 1
ATOM 7632 O O . TYR I 4 94 ? 223.060 199.673 252.674 1.00 74.71 94 TYR I O 1
ATOM 7641 N N . PHE I 4 95 ? 223.493 200.678 250.694 1.00 75.18 95 PHE I N 1
ATOM 7642 C CA . PHE I 4 95 ? 222.122 200.605 250.197 1.00 67.18 95 PHE I CA 1
ATOM 7643 C C . PHE I 4 95 ? 222.097 199.850 248.877 1.00 74.28 95 PHE I C 1
ATOM 7644 O O . PHE I 4 95 ? 222.523 200.381 247.847 1.00 81.05 95 PHE I O 1
ATOM 7652 N N . CYS I 4 96 ? 221.599 198.618 248.907 1.00 84.93 96 CYS I N 1
ATOM 7653 C CA . CYS I 4 96 ? 221.338 197.886 247.677 1.00 85.86 96 CYS I CA 1
ATOM 7654 C C . CYS I 4 96 ? 220.041 198.373 247.044 1.00 85.95 96 CYS I C 1
ATOM 7655 O O . CYS I 4 96 ? 218.977 198.362 247.667 1.00 89.24 96 CYS I O 1
ATOM 7658 N N . ALA I 4 97 ? 220.131 198.800 245.787 1.00 88.55 97 ALA I N 1
ATOM 7659 C CA . ALA I 4 97 ? 218.995 199.418 245.121 1.00 90.42 97 ALA I CA 1
ATOM 7660 C C . ALA I 4 97 ? 218.885 198.881 243.704 1.00 92.43 97 ALA I C 1
ATOM 7661 O O . ALA I 4 97 ? 219.774 198.169 243.232 1.00 96.55 97 ALA I O 1
ATOM 7663 N N . ARG I 4 98 ? 217.789 199.219 243.038 1.00 103.41 98 ARG I N 1
ATOM 7664 C CA . ARG I 4 98 ? 217.506 198.741 241.694 1.00 100.57 98 ARG I CA 1
ATOM 7665 C C . ARG I 4 98 ? 217.457 199.907 240.717 1.00 104.91 98 ARG I C 1
ATOM 7666 O O . ARG I 4 98 ? 217.606 201.072 241.092 1.00 110.18 98 ARG I O 1
ATOM 7674 N N . GLY I 4 99 ? 217.245 199.576 239.446 1.00 97.67 99 GLY I N 1
ATOM 7675 C CA . GLY I 4 99 ? 217.060 200.604 238.442 1.00 100.69 99 GLY I CA 1
ATOM 7676 C C . GLY I 4 99 ? 217.577 200.241 237.067 1.00 97.90 99 GLY I C 1
ATOM 7677 O O . GLY I 4 99 ? 218.556 199.500 236.939 1.00 98.12 99 GLY I O 1
ATOM 7678 N N . LEU I 4 100 ? 216.923 200.754 236.029 1.00 79.74 100 LEU I N 1
ATOM 7679 C CA . LEU I 4 100 ? 217.453 200.632 234.682 1.00 75.74 100 LEU I CA 1
ATOM 7680 C C . LEU I 4 100 ? 218.773 201.381 234.569 1.00 83.18 100 LEU I C 1
ATOM 7681 O O . LEU I 4 100 ? 219.213 202.051 235.506 1.00 82.75 100 LEU I O 1
ATOM 7686 N N . VAL I 4 101 ? 219.408 201.259 233.404 1.00 104.79 101 VAL I N 1
ATOM 7687 C CA . VAL I 4 101 ? 220.713 201.872 233.188 1.00 106.56 101 VAL I CA 1
ATOM 7688 C C . VAL I 4 101 ? 220.590 203.365 233.440 1.00 97.61 101 VAL I C 1
ATOM 7689 O O . VAL I 4 101 ? 219.896 204.077 232.707 1.00 96.92 101 VAL I O 1
ATOM 7693 N N . GLY I 4 102 ? 221.275 203.845 234.471 1.00 93.04 102 GLY I N 1
ATOM 7694 C CA . GLY I 4 102 ? 221.138 205.224 234.885 1.00 98.54 102 GLY I CA 1
ATOM 7695 C C . GLY I 4 102 ? 220.391 205.375 236.194 1.00 100.46 102 GLY I C 1
ATOM 7696 O O . GLY I 4 102 ? 220.858 204.916 237.240 1.00 101.04 102 GLY I O 1
ATOM 7697 N N . ALA I 4 103 ? 219.223 206.016 236.141 1.00 100.27 103 ALA I N 1
ATOM 7698 C CA . ALA I 4 103 ? 218.453 206.366 237.329 1.00 98.13 103 ALA I CA 1
ATOM 7699 C C . ALA I 4 103 ? 218.079 205.152 238.168 1.00 96.19 103 ALA I C 1
ATOM 7700 O O . ALA I 4 103 ? 218.137 204.015 237.690 1.00 101.11 103 ALA I O 1
ATOM 7702 N N . MET I 4 104 ? 217.697 205.387 239.419 1.00 94.53 104 MET I N 1
ATOM 7703 C CA . MET I 4 104 ? 217.312 204.333 240.345 1.00 94.70 104 MET I CA 1
ATOM 7704 C C . MET I 4 104 ? 215.814 204.387 240.604 1.00 102.60 104 MET I C 1
ATOM 7705 O O . MET I 4 104 ? 215.269 205.455 240.900 1.00 106.14 104 MET I O 1
ATOM 7710 N N . ASP I 4 105 ? 215.155 203.236 240.491 1.00 102.99 105 ASP I N 1
ATOM 7711 C CA . ASP I 4 105 ? 213.776 203.090 240.939 1.00 98.44 105 ASP I CA 1
ATOM 7712 C C . ASP I 4 105 ? 213.764 202.621 242.390 1.00 101.74 105 ASP I C 1
ATOM 7713 O O . ASP I 4 105 ? 214.771 202.765 243.089 1.00 106.16 105 ASP I O 1
ATOM 7718 N N . TYR I 4 106 ? 212.620 202.105 242.847 1.00 101.69 106 TYR I N 1
ATOM 7719 C CA . TYR I 4 106 ? 212.401 201.746 244.246 1.00 102.16 106 TYR I CA 1
ATOM 7720 C C . TYR I 4 106 ? 213.630 201.094 244.874 1.00 100.17 106 TYR I C 1
ATOM 7721 O O . TYR I 4 106 ? 214.295 200.250 244.268 1.00 104.06 106 TYR I O 1
ATOM 7730 N N . TRP I 4 107 ? 213.919 201.494 246.113 1.00 71.33 107 TRP I N 1
ATOM 7731 C CA . TRP I 4 107 ? 215.144 201.121 246.813 1.00 67.99 107 TRP I CA 1
ATOM 7732 C C . TRP I 4 107 ? 214.923 199.976 247.790 1.00 69.57 107 TRP I C 1
ATOM 7733 O O . TRP I 4 107 ? 213.856 199.358 247.809 1.00 80.77 107 TRP I O 1
ATOM 7744 N N . GLY I 4 108 ? 215.935 199.691 248.600 1.00 69.76 108 GLY I N 1
ATOM 7745 C CA . GLY I 4 108 ? 215.813 198.700 249.650 1.00 74.91 108 GLY I CA 1
ATOM 7746 C C . GLY I 4 108 ? 216.266 199.277 250.971 1.00 73.81 108 GLY I C 1
ATOM 7747 O O . GLY I 4 108 ? 216.785 200.395 251.035 1.00 78.96 108 GLY I O 1
ATOM 7748 N N . GLN I 4 109 ? 216.065 198.489 252.030 1.00 68.46 109 GLN I N 1
ATOM 7749 C CA . GLN I 4 109 ? 216.323 198.981 253.380 1.00 65.47 109 GLN I CA 1
ATOM 7750 C C . GLN I 4 109 ? 217.792 199.318 253.593 1.00 66.60 109 GLN I C 1
ATOM 7751 O O . GLN I 4 109 ? 218.118 200.350 254.190 1.00 66.66 109 GLN I O 1
ATOM 7757 N N . GLY I 4 110 ? 218.692 198.465 253.121 1.00 78.16 110 GLY I N 1
ATOM 7758 C CA . GLY I 4 110 ? 220.108 198.680 253.347 1.00 80.65 110 GLY I CA 1
ATOM 7759 C C . GLY I 4 110 ? 220.571 198.034 254.640 1.00 82.81 110 GLY I C 1
ATOM 7760 O O . GLY I 4 110 ? 219.808 197.365 255.343 1.00 84.52 110 GLY I O 1
ATOM 7761 N N . THR I 4 111 ? 221.847 198.240 254.957 1.00 91.64 111 THR I N 1
ATOM 7762 C CA . THR I 4 111 ? 222.397 197.704 256.198 1.00 88.01 111 THR I CA 1
ATOM 7763 C C . THR I 4 111 ? 223.624 198.516 256.585 1.00 87.23 111 THR I C 1
ATOM 7764 O O . THR I 4 111 ? 224.300 199.100 255.737 1.00 91.17 111 THR I O 1
ATOM 7768 N N . SER I 4 112 ? 223.926 198.514 257.878 1.00 81.89 112 SER I N 1
ATOM 7769 C CA . SER I 4 112 ? 225.018 199.301 258.428 1.00 84.36 112 SER I CA 1
ATOM 7770 C C . SER I 4 112 ? 226.196 198.407 258.787 1.00 81.08 112 SER I C 1
ATOM 7771 O O . SER I 4 112 ? 226.032 197.273 259.244 1.00 84.94 112 SER I O 1
ATOM 7774 N N . VAL I 4 113 ? 227.399 198.938 258.575 1.00 73.25 113 VAL I N 1
ATOM 7775 C CA . VAL I 4 113 ? 228.638 198.242 258.894 1.00 74.01 113 VAL I CA 1
ATOM 7776 C C . VAL I 4 113 ? 229.491 199.175 259.741 1.00 80.20 113 VAL I C 1
ATOM 7777 O O . VAL I 4 113 ? 229.767 200.310 259.333 1.00 87.58 113 VAL I O 1
ATOM 7781 N N . THR I 4 114 ? 229.900 198.704 260.915 1.00 82.78 114 THR I N 1
ATOM 7782 C CA . THR I 4 114 ? 230.781 199.442 261.806 1.00 85.51 114 THR I CA 1
ATOM 7783 C C . THR I 4 114 ? 231.894 198.523 262.287 1.00 84.94 114 THR I C 1
ATOM 7784 O O . THR I 4 114 ? 231.642 197.377 262.675 1.00 79.15 114 THR I O 1
ATOM 7788 N N . VAL I 4 115 ? 233.123 199.029 262.261 1.00 84.41 115 VAL I N 1
ATOM 7789 C CA . VAL I 4 115 ? 234.287 198.233 262.619 1.00 83.92 115 VAL I CA 1
ATOM 7790 C C . VAL I 4 115 ? 234.481 198.207 264.130 1.00 84.43 115 VAL I C 1
ATOM 7791 O O . VAL I 4 115 ? 235.260 198.985 264.681 1.00 81.78 115 VAL I O 1
ATOM 7795 N N . ASP J 5 1 ? 236.034 213.474 235.463 1.00 106.02 1 ASP J N 1
ATOM 7796 C CA . ASP J 5 1 ? 234.803 213.168 236.182 1.00 112.16 1 ASP J CA 1
ATOM 7797 C C . ASP J 5 1 ? 233.878 214.375 236.199 1.00 109.74 1 ASP J C 1
ATOM 7798 O O . ASP J 5 1 ? 234.292 215.486 235.872 1.00 112.87 1 ASP J O 1
ATOM 7803 N N . ILE J 5 2 ? 232.623 214.156 236.580 1.00 75.73 2 ILE J N 1
ATOM 7804 C CA . ILE J 5 2 ? 231.614 215.208 236.628 1.00 74.70 2 ILE J CA 1
ATOM 7805 C C . ILE J 5 2 ? 231.239 215.455 238.080 1.00 77.88 2 ILE J C 1
ATOM 7806 O O . ILE J 5 2 ? 230.992 214.508 238.835 1.00 83.67 2 ILE J O 1
ATOM 7811 N N . VAL J 5 3 ? 231.196 216.725 238.468 1.00 81.50 3 VAL J N 1
ATOM 7812 C CA . VAL J 5 3 ? 230.835 217.121 239.821 1.00 82.85 3 VAL J CA 1
ATOM 7813 C C . VAL J 5 3 ? 229.542 217.919 239.764 1.00 85.94 3 VAL J C 1
ATOM 7814 O O . VAL J 5 3 ? 229.422 218.895 239.017 1.00 88.85 3 VAL J O 1
ATOM 7818 N N . MET J 5 4 ? 228.569 217.493 240.565 1.00 90.23 4 MET J N 1
ATOM 7819 C CA . MET J 5 4 ? 227.264 218.140 240.647 1.00 86.62 4 MET J CA 1
ATOM 7820 C C . MET J 5 4 ? 227.196 218.891 241.969 1.00 84.75 4 MET J C 1
ATOM 7821 O O . MET J 5 4 ? 227.146 218.274 243.038 1.00 85.11 4 MET J O 1
ATOM 7826 N N . THR J 5 5 ? 227.188 220.218 241.895 1.00 89.06 5 THR J N 1
ATOM 7827 C CA . THR J 5 5 ? 227.264 221.077 243.070 1.00 91.08 5 THR J CA 1
ATOM 7828 C C . THR J 5 5 ? 225.873 221.571 243.437 1.00 93.33 5 THR J C 1
ATOM 7829 O O . THR J 5 5 ? 225.089 221.943 242.559 1.00 96.35 5 THR J O 1
ATOM 7833 N N . GLN J 5 6 ? 225.572 221.573 244.735 1.00 89.50 6 GLN J N 1
ATOM 7834 C CA . GLN J 5 6 ? 224.257 221.974 245.237 1.00 84.16 6 GLN J CA 1
ATOM 7835 C C . GLN J 5 6 ? 224.473 222.800 246.500 1.00 82.93 6 GLN J C 1
ATOM 7836 O O . GLN J 5 6 ? 224.867 222.264 247.539 1.00 85.58 6 GLN J O 1
ATOM 7842 N N . SER J 5 7 ? 224.213 224.099 246.408 1.00 72.45 7 SER J N 1
ATOM 7843 C CA . SER J 5 7 ? 224.383 224.993 247.544 1.00 75.43 7 SER J CA 1
ATOM 7844 C C . SER J 5 7 ? 223.170 224.883 248.463 1.00 77.68 7 SER J C 1
ATOM 7845 O O . SER J 5 7 ? 222.323 223.998 248.311 1.00 81.91 7 SER J O 1
ATOM 7848 N N . GLN J 5 8 ? 223.076 225.794 249.432 1.00 87.10 8 GLN J N 1
ATOM 7849 C CA . GLN J 5 8 ? 221.964 225.843 250.380 1.00 91.35 8 GLN J CA 1
ATOM 7850 C C . GLN J 5 8 ? 221.847 224.530 251.158 1.00 91.23 8 GLN J C 1
ATOM 7851 O O . GLN J 5 8 ? 220.873 223.785 251.041 1.00 92.97 8 GLN J O 1
ATOM 7857 N N . LYS J 5 9 ? 222.871 224.264 251.967 1.00 99.46 9 LYS J N 1
ATOM 7858 C CA . LYS J 5 9 ? 222.954 223.028 252.735 1.00 100.07 9 LYS J CA 1
ATOM 7859 C C . LYS J 5 9 ? 221.919 222.986 253.853 1.00 96.77 9 LYS J C 1
ATOM 7860 O O . LYS J 5 9 ? 221.770 221.961 254.525 1.00 96.48 9 LYS J O 1
ATOM 7866 N N . PHE J 5 10 ? 221.205 224.092 254.070 1.00 102.84 10 PHE J N 1
ATOM 7867 C CA . PHE J 5 10 ? 220.176 224.131 255.106 1.00 104.36 10 PHE J CA 1
ATOM 7868 C C . PHE J 5 10 ? 219.173 225.215 254.713 1.00 108.16 10 PHE J C 1
ATOM 7869 O O . PHE J 5 10 ? 219.515 226.400 254.711 1.00 113.72 10 PHE J O 1
ATOM 7877 N N . MET J 5 11 ? 217.952 224.799 254.387 1.00 97.93 11 MET J N 1
ATOM 7878 C CA . MET J 5 11 ? 216.896 225.709 253.955 1.00 98.22 11 MET J CA 1
ATOM 7879 C C . MET J 5 11 ? 215.641 225.431 254.771 1.00 99.96 11 MET J C 1
ATOM 7880 O O . MET J 5 11 ? 215.208 224.279 254.882 1.00 102.86 11 MET J O 1
ATOM 7885 N N . SER J 5 12 ? 215.065 226.478 255.351 1.00 106.24 12 SER J N 1
ATOM 7886 C CA . SER J 5 12 ? 213.797 226.348 256.045 1.00 104.07 12 SER J CA 1
ATOM 7887 C C . SER J 5 12 ? 212.685 227.023 255.245 1.00 105.16 12 SER J C 1
ATOM 7888 O O . SER J 5 12 ? 212.929 227.804 254.321 1.00 107.42 12 SER J O 1
ATOM 7891 N N . THR J 5 13 ? 211.448 226.712 255.614 1.00 104.64 13 THR J N 1
ATOM 7892 C CA . THR J 5 13 ? 210.280 227.234 254.917 1.00 109.45 13 THR J CA 1
ATOM 7893 C C . THR J 5 13 ? 209.065 227.042 255.813 1.00 108.58 13 THR J C 1
ATOM 7894 O O . THR J 5 13 ? 209.129 226.366 256.843 1.00 104.31 13 THR J O 1
ATOM 7898 N N . SER J 5 14 ? 207.954 227.655 255.407 1.00 101.95 14 SER J N 1
ATOM 7899 C CA . SER J 5 14 ? 206.703 227.532 256.144 1.00 97.43 14 SER J CA 1
ATOM 7900 C C . SER J 5 14 ? 205.884 226.371 255.601 1.00 95.50 14 SER J C 1
ATOM 7901 O O . SER J 5 14 ? 206.381 225.575 254.799 1.00 100.24 14 SER J O 1
ATOM 7904 N N . VAL J 5 15 ? 204.630 226.267 256.028 1.00 86.54 15 VAL J N 1
ATOM 7905 C CA . VAL J 5 15 ? 203.761 225.157 255.663 1.00 88.25 15 VAL J CA 1
ATOM 7906 C C . VAL J 5 15 ? 202.913 225.563 254.468 1.00 86.50 15 VAL J C 1
ATOM 7907 O O . VAL J 5 15 ? 202.292 226.631 254.470 1.00 88.60 15 VAL J O 1
ATOM 7911 N N . GLY J 5 16 ? 202.897 224.712 253.446 1.00 93.32 16 GLY J N 1
ATOM 7912 C CA . GLY J 5 16 ? 202.021 224.925 252.311 1.00 96.76 16 GLY J CA 1
ATOM 7913 C C . GLY J 5 16 ? 202.430 226.044 251.384 1.00 98.23 16 GLY J C 1
ATOM 7914 O O . GLY J 5 16 ? 201.630 226.462 250.544 1.00 98.72 16 GLY J O 1
ATOM 7915 N N . ASP J 5 17 ? 203.654 226.546 251.509 1.00 104.47 17 ASP J N 1
ATOM 7916 C CA . ASP J 5 17 ? 204.145 227.604 250.644 1.00 102.76 17 ASP J CA 1
ATOM 7917 C C . ASP J 5 17 ? 204.927 227.005 249.478 1.00 101.42 17 ASP J C 1
ATOM 7918 O O . ASP J 5 17 ? 205.065 225.788 249.344 1.00 103.22 17 ASP J O 1
ATOM 7923 N N . ARG J 5 18 ? 205.445 227.880 248.622 1.00 93.75 18 ARG J N 1
ATOM 7924 C CA . ARG J 5 18 ? 206.216 227.463 247.459 1.00 95.51 18 ARG J CA 1
ATOM 7925 C C . ARG J 5 18 ? 207.702 227.521 247.793 1.00 100.21 18 ARG J C 1
ATOM 7926 O O . ARG J 5 18 ? 208.229 228.592 248.112 1.00 101.85 18 ARG J O 1
ATOM 7934 N N . VAL J 5 19 ? 208.373 226.373 247.721 1.00 89.48 19 VAL J N 1
ATOM 7935 C CA . VAL J 5 19 ? 209.801 226.269 247.994 1.00 84.82 19 VAL J CA 1
ATOM 7936 C C . VAL J 5 19 ? 210.461 225.526 246.842 1.00 85.24 19 VAL J C 1
ATOM 7937 O O . VAL J 5 19 ? 209.871 224.606 246.264 1.00 81.89 19 VAL J O 1
ATOM 7941 N N . SER J 5 20 ? 211.677 225.939 246.496 1.00 95.05 20 SER J N 1
ATOM 7942 C CA . SER J 5 20 ? 212.412 225.338 245.392 1.00 95.89 20 SER J CA 1
ATOM 7943 C C . SER J 5 20 ? 213.891 225.290 245.735 1.00 98.61 20 SER J C 1
ATOM 7944 O O . SER J 5 20 ? 214.382 226.127 246.497 1.00 100.29 20 SER J O 1
ATOM 7947 N N . VAL J 5 21 ? 214.596 224.311 245.171 1.00 82.51 21 VAL J N 1
ATOM 7948 C CA . VAL J 5 21 ? 216.032 224.181 245.379 1.00 78.24 21 VAL J CA 1
ATOM 7949 C C . VAL J 5 21 ? 216.736 224.313 244.037 1.00 80.33 21 VAL J C 1
ATOM 7950 O O . VAL J 5 21 ? 216.087 224.426 242.992 1.00 85.95 21 VAL J O 1
ATOM 7954 N N . THR J 5 22 ? 218.066 224.295 244.055 1.00 88.70 22 THR J N 1
ATOM 7955 C CA . THR J 5 22 ? 218.849 224.491 242.842 1.00 91.94 22 THR J CA 1
ATOM 7956 C C . THR J 5 22 ? 220.046 223.555 242.882 1.00 93.68 22 THR J C 1
ATOM 7957 O O . THR J 5 22 ? 220.655 223.376 243.940 1.00 95.89 22 THR J O 1
ATOM 7961 N N . CYS J 5 23 ? 220.383 222.964 241.736 1.00 95.00 23 CYS J N 1
ATOM 7962 C CA . CYS J 5 23 ? 221.484 222.015 241.644 1.00 94.61 23 CYS J CA 1
ATOM 7963 C C . CYS J 5 23 ? 222.174 222.194 240.300 1.00 96.37 23 CYS J C 1
ATOM 7964 O O . CYS J 5 23 ? 221.622 221.813 239.263 1.00 98.84 23 CYS J O 1
ATOM 7967 N N . LYS J 5 24 ? 223.375 222.766 240.318 1.00 100.47 24 LYS J N 1
ATOM 7968 C CA . LYS J 5 24 ? 224.109 223.068 239.097 1.00 100.42 24 LYS J CA 1
ATOM 7969 C C . LYS J 5 24 ? 225.161 222.005 238.816 1.00 99.65 24 LYS J C 1
ATOM 7970 O O . LYS J 5 24 ? 225.801 221.477 239.729 1.00 104.00 24 LYS J O 1
ATOM 7976 N N . ALA J 5 25 ? 225.346 221.709 237.534 1.00 93.21 25 ALA J N 1
ATOM 7977 C CA . ALA J 5 25 ? 226.284 220.696 237.080 1.00 93.56 25 ALA J CA 1
ATOM 7978 C C . ALA J 5 25 ? 227.454 221.347 236.356 1.00 92.36 25 ALA J C 1
ATOM 7979 O O . ALA J 5 25 ? 227.298 222.370 235.684 1.00 94.68 25 ALA J O 1
ATOM 7981 N N . SER J 5 26 ? 228.631 220.741 236.496 1.00 96.97 26 SER J N 1
ATOM 7982 C CA . SER J 5 26 ? 229.835 221.285 235.884 1.00 98.45 26 SER J CA 1
ATOM 7983 C C . SER J 5 26 ? 229.811 221.084 234.376 1.00 99.05 26 SER J C 1
ATOM 7984 O O . SER J 5 26 ? 229.821 222.055 233.614 1.00 101.81 26 SER J O 1
ATOM 7987 N N . GLN J 5 27 ? 229.778 219.830 233.937 1.00 94.04 27 GLN J N 1
ATOM 7988 C CA . GLN J 5 27 ? 229.675 219.541 232.517 1.00 90.08 27 GLN J CA 1
ATOM 7989 C C . GLN J 5 27 ? 228.213 219.443 232.103 1.00 89.42 27 GLN J C 1
ATOM 7990 O O . GLN J 5 27 ? 227.311 219.364 232.940 1.00 92.16 27 GLN J O 1
ATOM 7996 N N . ASN J 5 28 ? 227.982 219.459 230.793 1.00 93.41 28 ASN J N 1
ATOM 7997 C CA . ASN J 5 28 ? 226.632 219.282 230.283 1.00 96.27 28 ASN J CA 1
ATOM 7998 C C . ASN J 5 28 ? 226.143 217.870 230.574 1.00 95.72 28 ASN J C 1
ATOM 7999 O O . ASN J 5 28 ? 226.831 216.886 230.291 1.00 96.25 28 ASN J O 1
ATOM 8004 N N . VAL J 5 29 ? 224.944 217.772 231.141 1.00 85.54 29 VAL J N 1
ATOM 8005 C CA . VAL J 5 29 ? 224.390 216.485 231.539 1.00 83.08 29 VAL J CA 1
ATOM 8006 C C . VAL J 5 29 ? 223.075 216.319 230.784 1.00 89.30 29 VAL J C 1
ATOM 8007 O O . VAL J 5 29 ? 222.199 215.540 231.179 1.00 93.25 29 VAL J O 1
ATOM 8011 N N . LEU J 5 30 ? 222.947 217.033 229.663 1.00 93.52 30 LEU J N 1
ATOM 8012 C CA . LEU J 5 30 ? 221.729 217.036 228.858 1.00 93.00 30 LEU J CA 1
ATOM 8013 C C . LEU J 5 30 ? 220.487 217.228 229.719 1.00 93.71 30 LEU J C 1
ATOM 8014 O O . LEU J 5 30 ? 220.256 218.316 230.253 1.00 95.91 30 LEU J O 1
ATOM 8019 N N . ASN J 5 31 ? 219.681 216.178 229.853 1.00 88.95 31 ASN J N 1
ATOM 8020 C CA . ASN J 5 31 ? 218.469 216.224 230.661 1.00 86.29 31 ASN J CA 1
ATOM 8021 C C . ASN J 5 31 ? 218.340 214.951 231.482 1.00 93.28 31 ASN J C 1
ATOM 8022 O O . ASN J 5 31 ? 217.247 214.580 231.922 1.00 99.78 31 ASN J O 1
ATOM 8027 N N . ASN J 5 32 ? 219.456 214.266 231.697 1.00 89.41 32 ASN J N 1
ATOM 8028 C CA . ASN J 5 32 ? 219.478 212.944 232.319 1.00 91.52 32 ASN J CA 1
ATOM 8029 C C . ASN J 5 32 ? 219.836 213.077 233.799 1.00 87.01 32 ASN J C 1
ATOM 8030 O O . ASN J 5 32 ? 220.903 212.633 234.229 1.00 95.95 32 ASN J O 1
ATOM 8035 N N . VAL J 5 33 ? 218.944 213.682 234.578 1.00 62.26 33 VAL J N 1
ATOM 8036 C CA . VAL J 5 33 ? 219.120 213.803 236.017 1.00 59.01 33 VAL J CA 1
ATOM 8037 C C . VAL J 5 33 ? 217.857 213.300 236.702 1.00 67.76 33 VAL J C 1
ATOM 8038 O O . VAL J 5 33 ? 216.804 213.145 236.080 1.00 79.11 33 VAL J O 1
ATOM 8042 N N . ALA J 5 34 ? 217.973 213.041 238.002 1.00 78.11 34 ALA J N 1
ATOM 8043 C CA . ALA J 5 34 ? 216.849 212.519 238.775 1.00 80.79 34 ALA J CA 1
ATOM 8044 C C . ALA J 5 34 ? 217.003 212.955 240.224 1.00 77.45 34 ALA J C 1
ATOM 8045 O O . ALA J 5 34 ? 218.118 212.976 240.753 1.00 87.26 34 ALA J O 1
ATOM 8047 N N . TRP J 5 35 ? 215.886 213.299 240.859 1.00 74.59 35 TRP J N 1
ATOM 8048 C CA . TRP J 5 35 ? 215.893 213.674 242.265 1.00 78.24 35 TRP J CA 1
ATOM 8049 C C . TRP J 5 35 ? 215.412 212.521 243.136 1.00 85.90 35 TRP J C 1
ATOM 8050 O O . TRP J 5 35 ? 214.720 211.613 242.668 1.00 88.40 35 TRP J O 1
ATOM 8061 N N . TYR J 5 36 ? 215.786 212.566 244.411 1.00 92.07 36 TYR J N 1
ATOM 8062 C CA . TYR J 5 36 ? 215.405 211.552 245.383 1.00 90.16 36 TYR J CA 1
ATOM 8063 C C . TYR J 5 36 ? 215.166 212.203 246.738 1.00 90.39 36 TYR J C 1
ATOM 8064 O O . TYR J 5 36 ? 215.711 213.265 247.047 1.00 98.23 36 TYR J O 1
ATOM 8073 N N . GLN J 5 37 ? 214.351 211.539 247.556 1.00 69.62 37 GLN J N 1
ATOM 8074 C CA . GLN J 5 37 ? 214.011 212.022 248.890 1.00 67.23 37 GLN J CA 1
ATOM 8075 C C . GLN J 5 37 ? 214.298 210.921 249.895 1.00 70.68 37 GLN J C 1
ATOM 8076 O O . GLN J 5 37 ? 213.971 209.758 249.649 1.00 77.62 37 GLN J O 1
ATOM 8082 N N . GLN J 5 38 ? 214.904 211.285 251.022 1.00 72.06 38 GLN J N 1
ATOM 8083 C CA . GLN J 5 38 ? 215.169 210.355 252.112 1.00 71.47 38 GLN J CA 1
ATOM 8084 C C . GLN J 5 38 ? 214.813 211.016 253.434 1.00 79.67 38 GLN J C 1
ATOM 8085 O O . GLN J 5 38 ? 215.412 212.031 253.805 1.00 85.91 38 GLN J O 1
ATOM 8091 N N . LYS J 5 39 ? 213.839 210.441 254.141 1.00 70.09 39 LYS J N 1
ATOM 8092 C CA . LYS J 5 39 ? 213.491 210.862 255.486 1.00 57.35 39 LYS J CA 1
ATOM 8093 C C . LYS J 5 39 ? 214.512 210.321 256.480 1.00 59.95 39 LYS J C 1
ATOM 8094 O O . LYS J 5 39 ? 215.158 209.301 256.218 1.00 62.04 39 LYS J O 1
ATOM 8100 N N . PRO J 5 40 ? 214.692 210.997 257.617 1.00 55.43 40 PRO J N 1
ATOM 8101 C CA . PRO J 5 40 ? 215.676 210.534 258.602 1.00 53.51 40 PRO J CA 1
ATOM 8102 C C . PRO J 5 40 ? 215.478 209.081 258.996 1.00 57.40 40 PRO J C 1
ATOM 8103 O O . PRO J 5 40 ? 214.372 208.673 259.361 1.00 63.65 40 PRO J O 1
ATOM 8107 N N . GLY J 5 41 ? 216.545 208.294 258.918 1.00 77.09 41 GLY J N 1
ATOM 8108 C CA . GLY J 5 41 ? 216.480 206.900 259.302 1.00 78.89 41 GLY J CA 1
ATOM 8109 C C . GLY J 5 41 ? 216.143 205.963 258.162 1.00 80.01 41 GLY J C 1
ATOM 8110 O O . GLY J 5 41 ? 216.933 205.074 257.831 1.00 86.73 41 GLY J O 1
ATOM 8111 N N . GLN J 5 42 ? 214.978 206.150 257.552 1.00 68.56 42 GLN J N 1
ATOM 8112 C CA . GLN J 5 42 ? 214.525 205.228 256.525 1.00 68.73 42 GLN J CA 1
ATOM 8113 C C . GLN J 5 42 ? 215.330 205.413 255.240 1.00 70.59 42 GLN J C 1
ATOM 8114 O O . GLN J 5 42 ? 216.056 206.393 255.057 1.00 73.48 42 GLN J O 1
ATOM 8120 N N . SER J 5 43 ? 215.201 204.440 254.350 1.00 69.65 43 SER J N 1
ATOM 8121 C CA . SER J 5 43 ? 215.911 204.447 253.085 1.00 71.93 43 SER J CA 1
ATOM 8122 C C . SER J 5 43 ? 215.221 205.371 252.084 1.00 78.30 43 SER J C 1
ATOM 8123 O O . SER J 5 43 ? 214.002 205.551 252.134 1.00 87.18 43 SER J O 1
ATOM 8126 N N . PRO J 5 44 ? 215.979 205.970 251.170 1.00 62.51 44 PRO J N 1
ATOM 8127 C CA . PRO J 5 44 ? 215.387 206.940 250.245 1.00 68.22 44 PRO J CA 1
ATOM 8128 C C . PRO J 5 44 ? 214.448 206.296 249.240 1.00 67.23 44 PRO J C 1
ATOM 8129 O O . PRO J 5 44 ? 214.648 205.162 248.801 1.00 66.31 44 PRO J O 1
ATOM 8133 N N . LYS J 5 45 ? 213.414 207.049 248.875 1.00 78.93 45 LYS J N 1
ATOM 8134 C CA . LYS J 5 45 ? 212.501 206.704 247.800 1.00 78.84 45 LYS J CA 1
ATOM 8135 C C . LYS J 5 45 ? 212.921 207.450 246.532 1.00 78.84 45 LYS J C 1
ATOM 8136 O O . LYS J 5 45 ? 213.982 208.082 246.493 1.00 84.58 45 LYS J O 1
ATOM 8142 N N . ALA J 5 46 ? 212.096 207.387 245.490 1.00 66.72 46 ALA J N 1
ATOM 8143 C CA . ALA J 5 46 ? 212.390 208.045 244.222 1.00 69.22 46 ALA J CA 1
ATOM 8144 C C . ALA J 5 46 ? 211.298 209.060 243.925 1.00 73.42 46 ALA J C 1
ATOM 8145 O O . ALA J 5 46 ? 210.113 208.711 243.915 1.00 75.15 46 ALA J O 1
ATOM 8147 N N . LEU J 5 47 ? 211.694 210.311 243.685 1.00 76.63 47 LEU J N 1
ATOM 8148 C CA . LEU J 5 47 ? 210.731 211.377 243.432 1.00 71.88 47 LEU J CA 1
ATOM 8149 C C . LEU J 5 47 ? 210.494 211.627 241.950 1.00 71.91 47 LEU J C 1
ATOM 8150 O O . LEU J 5 47 ? 209.373 211.469 241.457 1.00 83.01 47 LEU J O 1
ATOM 8155 N N . ILE J 5 48 ? 211.542 212.018 241.235 1.00 64.67 48 ILE J N 1
ATOM 8156 C CA . ILE J 5 48 ? 211.429 212.507 239.867 1.00 66.20 48 ILE J CA 1
ATOM 8157 C C . ILE J 5 48 ? 212.520 211.872 239.018 1.00 69.69 48 ILE J C 1
ATOM 8158 O O . ILE J 5 48 ? 213.676 211.759 239.440 1.00 77.77 48 ILE J O 1
ATOM 8163 N N . TYR J 5 49 ? 212.147 211.453 237.812 1.00 67.77 49 TYR J N 1
ATOM 8164 C CA . TYR J 5 49 ? 213.089 210.909 236.849 1.00 69.42 49 TYR J CA 1
ATOM 8165 C C . TYR J 5 49 ? 213.004 211.693 235.547 1.00 66.51 49 TYR J C 1
ATOM 8166 O O . TYR J 5 49 ? 211.949 212.215 235.180 1.00 72.73 49 TYR J O 1
ATOM 8175 N N . SER J 5 50 ? 214.143 211.780 234.862 1.00 56.84 50 SER J N 1
ATOM 8176 C CA . SER J 5 50 ? 214.291 212.521 233.611 1.00 63.07 50 SER J CA 1
ATOM 8177 C C . SER J 5 50 ? 213.994 214.009 233.775 1.00 65.28 50 SER J C 1
ATOM 8178 O O . SER J 5 50 ? 213.753 214.708 232.787 1.00 64.06 50 SER J O 1
ATOM 8181 N N . ALA J 5 51 ? 213.989 214.496 235.015 1.00 70.86 51 ALA J N 1
ATOM 8182 C CA . ALA J 5 51 ? 213.851 215.896 235.405 1.00 71.03 51 ALA J CA 1
ATOM 8183 C C . ALA J 5 51 ? 212.475 216.482 235.128 1.00 72.98 51 ALA J C 1
ATOM 8184 O O . ALA J 5 51 ? 212.211 217.609 235.555 1.00 78.23 51 ALA J O 1
ATOM 8186 N N . SER J 5 52 ? 211.592 215.775 234.429 1.00 67.54 52 SER J N 1
ATOM 8187 C CA . SER J 5 52 ? 210.257 216.310 234.200 1.00 62.96 52 SER J CA 1
ATOM 8188 C C . SER J 5 52 ? 209.179 215.236 234.286 1.00 61.47 52 SER J C 1
ATOM 8189 O O . SER J 5 52 ? 208.142 215.346 233.626 1.00 71.88 52 SER J O 1
ATOM 8192 N N . TYR J 5 53 ? 209.405 214.196 235.084 1.00 68.57 53 TYR J N 1
ATOM 8193 C CA . TYR J 5 53 ? 208.424 213.127 235.211 1.00 74.79 53 TYR J CA 1
ATOM 8194 C C . TYR J 5 53 ? 208.445 212.577 236.628 1.00 80.59 53 TYR J C 1
ATOM 8195 O O . TYR J 5 53 ? 209.502 212.505 237.258 1.00 84.20 53 TYR J O 1
ATOM 8204 N N . ARG J 5 54 ? 207.275 212.177 237.113 1.00 81.46 54 ARG J N 1
ATOM 8205 C CA . ARG J 5 54 ? 207.112 211.641 238.455 1.00 76.44 54 ARG J CA 1
ATOM 8206 C C . ARG J 5 54 ? 206.867 210.139 238.403 1.00 78.89 54 ARG J C 1
ATOM 8207 O O . ARG J 5 54 ? 206.266 209.622 237.459 1.00 82.84 54 ARG J O 1
ATOM 8215 N N . TYR J 5 55 ? 207.338 209.442 239.432 1.00 80.86 55 TYR J N 1
ATOM 8216 C CA . TYR J 5 55 ? 207.082 208.014 239.566 1.00 79.50 55 TYR J CA 1
ATOM 8217 C C . TYR J 5 55 ? 205.651 207.801 240.055 1.00 79.97 55 TYR J C 1
ATOM 8218 O O . TYR J 5 55 ? 204.893 208.749 240.273 1.00 87.02 55 TYR J O 1
ATOM 8227 N N . SER J 5 56 ? 205.269 206.543 240.239 1.00 75.24 56 SER J N 1
ATOM 8228 C CA . SER J 5 56 ? 203.949 206.192 240.740 1.00 76.66 56 SER J CA 1
ATOM 8229 C C . SER J 5 56 ? 203.984 206.163 242.260 1.00 72.87 56 SER J C 1
ATOM 8230 O O . SER J 5 56 ? 204.716 205.366 242.855 1.00 78.41 56 SER J O 1
ATOM 8233 N N . GLY J 5 57 ? 203.188 207.033 242.884 1.00 57.31 57 GLY J N 1
ATOM 8234 C CA . GLY J 5 57 ? 203.159 207.195 244.327 1.00 63.92 57 GLY J CA 1
ATOM 8235 C C . GLY J 5 57 ? 203.603 208.572 244.782 1.00 63.33 57 GLY J C 1
ATOM 8236 O O . GLY J 5 57 ? 203.217 209.014 245.868 1.00 64.28 57 GLY J O 1
ATOM 8237 N N . VAL J 5 58 ? 204.405 209.252 243.972 1.00 70.59 58 VAL J N 1
ATOM 8238 C CA . VAL J 5 58 ? 204.809 210.616 244.318 1.00 70.78 58 VAL J CA 1
ATOM 8239 C C . VAL J 5 58 ? 203.615 211.545 244.155 1.00 65.13 58 VAL J C 1
ATOM 8240 O O . VAL J 5 58 ? 202.974 211.547 243.086 1.00 67.56 58 VAL J O 1
ATOM 8244 N N . PRO J 5 59 ? 203.260 212.335 245.162 1.00 75.67 59 PRO J N 1
ATOM 8245 C CA . PRO J 5 59 ? 202.155 213.282 244.997 1.00 85.04 59 PRO J CA 1
ATOM 8246 C C . PRO J 5 59 ? 202.487 214.349 243.969 1.00 85.70 59 PRO J C 1
ATOM 8247 O O . PRO J 5 59 ? 203.651 214.683 243.734 1.00 88.62 59 PRO J O 1
ATOM 8251 N N . ASP J 5 60 ? 201.436 214.888 243.349 1.00 89.93 60 ASP J N 1
ATOM 8252 C CA . ASP J 5 60 ? 201.602 215.881 242.296 1.00 88.33 60 ASP J CA 1
ATOM 8253 C C . ASP J 5 60 ? 202.122 217.214 242.813 1.00 89.80 60 ASP J C 1
ATOM 8254 O O . ASP J 5 60 ? 202.451 218.083 241.999 1.00 94.53 60 ASP J O 1
ATOM 8259 N N . ARG J 5 61 ? 202.188 217.404 244.132 1.00 88.42 61 ARG J N 1
ATOM 8260 C CA . ARG J 5 61 ? 202.759 218.631 244.678 1.00 91.94 61 ARG J CA 1
ATOM 8261 C C . ARG J 5 61 ? 204.192 218.828 244.203 1.00 92.56 61 ARG J C 1
ATOM 8262 O O . ARG J 5 61 ? 204.634 219.963 243.990 1.00 93.90 61 ARG J O 1
ATOM 8270 N N . PHE J 5 62 ? 204.931 217.736 244.036 1.00 87.05 62 PHE J N 1
ATOM 8271 C CA . PHE J 5 62 ? 206.300 217.803 243.549 1.00 87.91 62 PHE J CA 1
ATOM 8272 C C . PHE J 5 62 ? 206.309 217.988 242.038 1.00 88.51 62 PHE J C 1
ATOM 8273 O O . PHE J 5 62 ? 205.483 217.409 241.328 1.00 87.81 62 PHE J O 1
ATOM 8281 N N . THR J 5 63 ? 207.244 218.798 241.548 1.00 90.17 63 THR J N 1
ATOM 8282 C CA . THR J 5 63 ? 207.455 218.938 240.115 1.00 84.31 63 THR J CA 1
ATOM 8283 C C . THR J 5 63 ? 208.916 219.281 239.880 1.00 85.68 63 THR J C 1
ATOM 8284 O O . THR J 5 63 ? 209.634 219.679 240.798 1.00 93.80 63 THR J O 1
ATOM 8288 N N . GLY J 5 64 ? 209.356 219.123 238.637 1.00 74.98 64 GLY J N 1
ATOM 8289 C CA . GLY J 5 64 ? 210.737 219.412 238.299 1.00 80.44 64 GLY J CA 1
ATOM 8290 C C . GLY J 5 64 ? 210.848 220.040 236.929 1.00 80.87 64 GLY J C 1
ATOM 8291 O O . GLY J 5 64 ? 209.995 219.843 236.058 1.00 82.64 64 GLY J O 1
ATOM 8292 N N . SER J 5 65 ? 211.923 220.803 236.744 1.00 74.87 65 SER J N 1
ATOM 8293 C CA . SER J 5 65 ? 212.174 221.459 235.471 1.00 73.44 65 SER J CA 1
ATOM 8294 C C . SER J 5 65 ? 213.657 221.768 235.367 1.00 71.29 65 SER J C 1
ATOM 8295 O O . SER J 5 65 ? 214.378 221.793 236.367 1.00 75.13 65 SER J O 1
ATOM 8298 N N . GLY J 5 66 ? 214.100 222.005 234.144 1.00 77.35 66 GLY J N 1
ATOM 8299 C CA . GLY J 5 66 ? 215.480 222.367 233.876 1.00 79.19 66 GLY J CA 1
ATOM 8300 C C . GLY J 5 66 ? 216.074 221.488 232.797 1.00 81.63 66 GLY J C 1
ATOM 8301 O O . GLY J 5 66 ? 215.615 220.375 232.538 1.00 86.96 66 GLY J O 1
ATOM 8302 N N . SER J 5 67 ? 217.121 221.994 232.150 1.00 96.01 67 SER J N 1
ATOM 8303 C CA . SER J 5 67 ? 217.808 221.247 231.105 1.00 96.66 67 SER J CA 1
ATOM 8304 C C . SER J 5 67 ? 219.226 221.776 230.978 1.00 92.06 67 SER J C 1
ATOM 8305 O O . SER J 5 67 ? 219.443 222.990 231.023 1.00 94.78 67 SER J O 1
ATOM 8308 N N . GLY J 5 68 ? 220.181 220.868 230.817 1.00 90.11 68 GLY J N 1
ATOM 8309 C CA . GLY J 5 68 ? 221.564 221.243 230.607 1.00 93.27 68 GLY J CA 1
ATOM 8310 C C . GLY J 5 68 ? 222.377 221.434 231.870 1.00 96.95 68 GLY J C 1
ATOM 8311 O O . GLY J 5 68 ? 223.197 220.578 232.212 1.00 96.33 68 GLY J O 1
ATOM 8312 N N . THR J 5 69 ? 222.175 222.548 232.572 1.00 100.18 69 THR J N 1
ATOM 8313 C CA . THR J 5 69 ? 223.002 222.830 233.739 1.00 96.38 69 THR J CA 1
ATOM 8314 C C . THR J 5 69 ? 222.186 223.125 234.993 1.00 93.87 69 THR J C 1
ATOM 8315 O O . THR J 5 69 ? 222.529 222.662 236.085 1.00 95.57 69 THR J O 1
ATOM 8319 N N . ASP J 5 70 ? 221.102 223.885 234.851 1.00 94.93 70 ASP J N 1
ATOM 8320 C CA . ASP J 5 70 ? 220.364 224.399 236.007 1.00 96.79 70 ASP J CA 1
ATOM 8321 C C . ASP J 5 70 ? 219.104 223.566 236.251 1.00 99.59 70 ASP J C 1
ATOM 8322 O O . ASP J 5 70 ? 217.975 223.988 236.001 1.00 98.93 70 ASP J O 1
ATOM 8327 N N . PHE J 5 71 ? 219.320 222.356 236.758 1.00 92.91 71 PHE J N 1
ATOM 8328 C CA . PHE J 5 71 ? 218.204 221.486 237.105 1.00 92.88 71 PHE J CA 1
ATOM 8329 C C . PHE J 5 71 ? 217.634 221.866 238.467 1.00 92.91 71 PHE J C 1
ATOM 8330 O O . PHE J 5 71 ? 218.369 221.995 239.450 1.00 95.13 71 PHE J O 1
ATOM 8338 N N . THR J 5 72 ? 216.314 222.042 238.526 1.00 84.96 72 THR J N 1
ATOM 8339 C CA . THR J 5 72 ? 215.644 222.475 239.746 1.00 80.21 72 THR J CA 1
ATOM 8340 C C . THR J 5 72 ? 214.332 221.721 239.914 1.00 85.97 72 THR J C 1
ATOM 8341 O O . THR J 5 72 ? 213.782 221.159 238.964 1.00 88.37 72 THR J O 1
ATOM 8345 N N . LEU J 5 73 ? 213.831 221.714 241.148 1.00 92.03 73 LEU J N 1
ATOM 8346 C CA . LEU J 5 73 ? 212.517 221.171 241.455 1.00 93.38 73 LEU J CA 1
ATOM 8347 C C . LEU J 5 73 ? 211.712 222.220 242.207 1.00 94.87 73 LEU J C 1
ATOM 8348 O O . LEU J 5 73 ? 212.222 223.276 242.590 1.00 94.67 73 LEU J O 1
ATOM 8353 N N . THR J 5 74 ? 210.432 221.912 242.418 1.00 98.82 74 THR J N 1
ATOM 8354 C CA . THR J 5 74 ? 209.531 222.836 243.102 1.00 97.37 74 THR J CA 1
ATOM 8355 C C . THR J 5 74 ? 208.456 222.003 243.801 1.00 93.58 74 THR J C 1
ATOM 8356 O O . THR J 5 74 ? 207.787 221.186 243.161 1.00 94.10 74 THR J O 1
ATOM 8360 N N . ILE J 5 75 ? 208.313 222.212 245.105 1.00 88.99 75 ILE J N 1
ATOM 8361 C CA . ILE J 5 75 ? 207.221 221.615 245.862 1.00 90.53 75 ILE J CA 1
ATOM 8362 C C . ILE J 5 75 ? 206.092 222.632 245.942 1.00 90.93 75 ILE J C 1
ATOM 8363 O O . ILE J 5 75 ? 206.299 223.768 246.381 1.00 93.56 75 ILE J O 1
ATOM 8368 N N . SER J 5 76 ? 204.895 222.230 245.510 1.00 101.62 76 SER J N 1
ATOM 8369 C CA . SER J 5 76 ? 203.784 223.172 245.432 1.00 106.02 76 SER J CA 1
ATOM 8370 C C . SER J 5 76 ? 203.370 223.658 246.816 1.00 106.69 76 SER J C 1
ATOM 8371 O O . SER J 5 76 ? 203.254 224.866 247.052 1.00 107.69 76 SER J O 1
ATOM 8374 N N . ASN J 5 77 ? 203.147 222.733 247.747 1.00 97.79 77 ASN J N 1
ATOM 8375 C CA . ASN J 5 77 ? 202.747 223.081 249.105 1.00 92.45 77 ASN J CA 1
ATOM 8376 C C . ASN J 5 77 ? 203.516 222.204 250.076 1.00 95.92 77 ASN J C 1
ATOM 8377 O O . ASN J 5 77 ? 203.483 220.975 249.964 1.00 97.86 77 ASN J O 1
ATOM 8382 N N . VAL J 5 78 ? 204.199 222.829 251.026 1.00 97.94 78 VAL J N 1
ATOM 8383 C CA . VAL J 5 78 ? 204.978 222.108 252.023 1.00 98.17 78 VAL J CA 1
ATOM 8384 C C . VAL J 5 78 ? 204.031 221.517 253.055 1.00 94.61 78 VAL J C 1
ATOM 8385 O O . VAL J 5 78 ? 203.286 222.246 253.721 1.00 93.09 78 VAL J O 1
ATOM 8389 N N . GLN J 5 79 ? 204.056 220.198 253.186 1.00 92.56 79 GLN J N 1
ATOM 8390 C CA . GLN J 5 79 ? 203.241 219.479 254.146 1.00 90.69 79 GLN J CA 1
ATOM 8391 C C . GLN J 5 79 ? 204.127 218.940 255.265 1.00 90.28 79 GLN J C 1
ATOM 8392 O O . GLN J 5 79 ? 205.354 219.080 255.242 1.00 89.84 79 GLN J O 1
ATOM 8398 N N . SER J 5 80 ? 203.495 218.317 256.257 1.00 88.17 80 SER J N 1
ATOM 8399 C CA . SER J 5 80 ? 204.246 217.766 257.376 1.00 89.24 80 SER J CA 1
ATOM 8400 C C . SER J 5 80 ? 205.136 216.609 256.951 1.00 88.07 80 SER J C 1
ATOM 8401 O O . SER J 5 80 ? 206.265 216.491 257.438 1.00 92.39 80 SER J O 1
ATOM 8404 N N . GLU J 5 81 ? 204.659 215.758 256.050 1.00 89.31 81 GLU J N 1
ATOM 8405 C CA . GLU J 5 81 ? 205.412 214.577 255.640 1.00 91.55 81 GLU J CA 1
ATOM 8406 C C . GLU J 5 81 ? 206.545 214.891 254.686 1.00 91.42 81 GLU J C 1
ATOM 8407 O O . GLU J 5 81 ? 207.130 213.950 254.139 1.00 96.22 81 GLU J O 1
ATOM 8413 N N . ASP J 5 82 ? 206.900 216.152 254.454 1.00 81.43 82 ASP J N 1
ATOM 8414 C CA . ASP J 5 82 ? 207.964 216.491 253.518 1.00 84.25 82 ASP J CA 1
ATOM 8415 C C . ASP J 5 82 ? 209.187 217.033 254.246 1.00 82.23 82 ASP J C 1
ATOM 8416 O O . ASP J 5 82 ? 209.970 217.796 253.676 1.00 83.59 82 ASP J O 1
ATOM 8421 N N . LEU J 5 83 ? 209.363 216.650 255.504 1.00 76.92 83 LEU J N 1
ATOM 8422 C CA . LEU J 5 83 ? 210.532 217.030 256.291 1.00 83.87 83 LEU J CA 1
ATOM 8423 C C . LEU J 5 83 ? 211.574 215.932 256.119 1.00 88.10 83 LEU J C 1
ATOM 8424 O O . LEU J 5 83 ? 211.528 214.907 256.803 1.00 88.55 83 LEU J O 1
ATOM 8429 N N . ALA J 5 84 ? 212.517 216.146 255.207 1.00 88.40 84 ALA J N 1
ATOM 8430 C CA . ALA J 5 84 ? 213.480 215.111 254.850 1.00 83.34 84 ALA J CA 1
ATOM 8431 C C . ALA J 5 84 ? 214.666 215.763 254.149 1.00 80.12 84 ALA J C 1
ATOM 8432 O O . ALA J 5 84 ? 214.806 216.990 254.134 1.00 86.62 84 ALA J O 1
ATOM 8434 N N . GLU J 5 85 ? 215.526 214.932 253.568 1.00 78.58 85 GLU J N 1
ATOM 8435 C CA . GLU J 5 85 ? 216.649 215.390 252.766 1.00 77.66 85 GLU J CA 1
ATOM 8436 C C . GLU J 5 85 ? 216.389 215.057 251.305 1.00 85.06 85 GLU J C 1
ATOM 8437 O O . GLU J 5 85 ? 215.737 214.057 250.995 1.00 90.88 85 GLU J O 1
ATOM 8443 N N . TYR J 5 86 ? 216.884 215.903 250.408 1.00 74.18 86 TYR J N 1
ATOM 8444 C CA . TYR J 5 86 ? 216.631 215.756 248.982 1.00 68.52 86 TYR J CA 1
ATOM 8445 C C . TYR J 5 86 ? 217.936 215.827 248.202 1.00 76.61 86 TYR J C 1
ATOM 8446 O O . TYR J 5 86 ? 218.786 216.681 248.471 1.00 86.59 86 TYR J O 1
ATOM 8455 N N . PHE J 5 87 ? 218.086 214.926 247.234 1.00 62.90 87 PHE J N 1
ATOM 8456 C CA . PHE J 5 87 ? 219.318 214.770 246.474 1.00 58.93 87 PHE J CA 1
ATOM 8457 C C . PHE J 5 87 ? 219.013 214.840 244.983 1.00 67.79 87 PHE J C 1
ATOM 8458 O O . PHE J 5 87 ? 217.894 214.564 244.545 1.00 75.77 87 PHE J O 1
ATOM 8466 N N . CYS J 5 88 ? 220.036 215.177 244.198 1.00 84.27 88 CYS J N 1
ATOM 8467 C CA . CYS J 5 88 ? 219.930 215.222 242.741 1.00 89.95 88 CYS J CA 1
ATOM 8468 C C . CYS J 5 88 ? 221.138 214.513 242.152 1.00 86.52 88 CYS J C 1
ATOM 8469 O O . CYS J 5 88 ? 222.263 214.743 242.603 1.00 86.99 88 CYS J O 1
ATOM 8472 N N . GLN J 5 89 ? 220.916 213.668 241.149 1.00 87.78 89 GLN J N 1
ATOM 8473 C CA . GLN J 5 89 ? 221.959 212.797 240.623 1.00 82.51 89 GLN J CA 1
ATOM 8474 C C . GLN J 5 89 ? 222.265 213.119 239.167 1.00 91.63 89 GLN J C 1
ATOM 8475 O O . GLN J 5 89 ? 221.654 213.994 238.548 1.00 101.91 89 GLN J O 1
ATOM 8481 N N . GLN J 5 90 ? 223.235 212.381 238.611 1.00 87.20 90 GLN J N 1
ATOM 8482 C CA . GLN J 5 90 ? 223.686 212.642 237.220 1.00 81.98 90 GLN J CA 1
ATOM 8483 C C . GLN J 5 90 ? 223.821 211.330 236.458 1.00 83.14 90 GLN J C 1
ATOM 8484 O O . GLN J 5 90 ? 224.914 210.764 236.464 1.00 90.56 90 GLN J O 1
ATOM 8490 N N . TYR J 5 91 ? 222.761 210.903 235.791 1.00 96.41 91 TYR J N 1
ATOM 8491 C CA . TYR J 5 91 ? 222.771 209.610 235.072 1.00 97.93 91 TYR J CA 1
ATOM 8492 C C . TYR J 5 91 ? 223.102 209.830 233.599 1.00 99.36 91 TYR J C 1
ATOM 8493 O O . TYR J 5 91 ? 222.199 209.641 232.768 1.00 105.42 91 TYR J O 1
ATOM 8502 N N . ASN J 5 92 ? 224.363 210.187 233.321 1.00 71.82 92 ASN J N 1
ATOM 8503 C CA . ASN J 5 92 ? 224.845 210.374 231.928 1.00 71.67 92 ASN J CA 1
ATOM 8504 C C . ASN J 5 92 ? 226.254 209.801 231.853 1.00 77.11 92 ASN J C 1
ATOM 8505 O O . ASN J 5 92 ? 226.393 208.678 231.344 1.00 85.01 92 ASN J O 1
ATOM 8510 N N . SER J 5 93 ? 227.264 210.536 232.328 1.00 88.67 93 SER J N 1
ATOM 8511 C CA . SER J 5 93 ? 228.634 209.955 232.384 1.00 95.13 93 SER J CA 1
ATOM 8512 C C . SER J 5 93 ? 228.590 208.756 233.323 1.00 90.85 93 SER J C 1
ATOM 8513 O O . SER J 5 93 ? 227.592 208.616 234.047 1.00 95.29 93 SER J O 1
ATOM 8516 N N . TYR J 5 94 ? 229.630 207.924 233.313 1.00 30.00 94 TYR J N 1
ATOM 8517 C CA . TYR J 5 94 ? 229.475 206.691 234.120 1.00 30.00 94 TYR J CA 1
ATOM 8518 C C . TYR J 5 94 ? 229.760 206.963 235.594 1.00 30.00 94 TYR J C 1
ATOM 8519 O O . TYR J 5 94 ? 228.903 206.577 236.398 1.00 30.00 94 TYR J O 1
ATOM 8528 N N . PRO J 5 95 ? 230.894 207.550 236.023 1.00 30.00 95 PRO J N 1
ATOM 8529 C CA . PRO J 5 95 ? 231.037 207.850 237.439 1.00 30.00 95 PRO J CA 1
ATOM 8530 C C . PRO J 5 95 ? 229.706 208.570 237.686 1.00 30.00 95 PRO J C 1
ATOM 8531 O O . PRO J 5 95 ? 229.562 209.670 237.194 1.00 30.00 95 PRO J O 1
ATOM 8535 N N . LEU J 5 96 ? 228.765 207.952 238.412 1.00 81.80 96 LEU J N 1
ATOM 8536 C CA . LEU J 5 96 ? 227.392 208.516 238.554 1.00 78.06 96 LEU J CA 1
ATOM 8537 C C . LEU J 5 96 ? 227.389 209.777 239.417 1.00 81.13 96 LEU J C 1
ATOM 8538 O O . LEU J 5 96 ? 226.578 210.667 239.138 1.00 90.91 96 LEU J O 1
ATOM 8543 N N . THR J 5 97 ? 228.248 209.847 240.421 1.00 60.60 97 THR J N 1
ATOM 8544 C CA . THR J 5 97 ? 228.390 211.092 241.217 1.00 71.16 97 THR J CA 1
ATOM 8545 C C . THR J 5 97 ? 227.064 211.619 241.761 1.00 73.81 97 THR J C 1
ATOM 8546 O O . THR J 5 97 ? 226.592 212.626 241.224 1.00 79.97 97 THR J O 1
ATOM 8550 N N . PHE J 5 98 ? 226.529 211.017 242.824 1.00 79.76 98 PHE J N 1
ATOM 8551 C CA . PHE J 5 98 ? 225.320 211.589 243.473 1.00 76.64 98 PHE J CA 1
ATOM 8552 C C . PHE J 5 98 ? 225.774 212.918 244.070 1.00 80.67 98 PHE J C 1
ATOM 8553 O O . PHE J 5 98 ? 226.987 213.077 244.267 1.00 84.66 98 PHE J O 1
ATOM 8561 N N . GLY J 5 99 ? 224.857 213.834 244.372 1.00 75.86 99 GLY J N 1
ATOM 8562 C CA . GLY J 5 99 ? 225.317 215.180 244.763 1.00 78.70 99 GLY J CA 1
ATOM 8563 C C . GLY J 5 99 ? 224.996 215.680 246.153 1.00 75.85 99 GLY J C 1
ATOM 8564 O O . GLY J 5 99 ? 223.811 215.889 246.435 1.00 67.94 99 GLY J O 1
ATOM 8565 N N . ASP J 5 100 ? 226.018 215.887 246.982 1.00 94.09 100 ASP J N 1
ATOM 8566 C CA . ASP J 5 100 ? 225.858 216.536 248.311 1.00 96.63 100 ASP J CA 1
ATOM 8567 C C . ASP J 5 100 ? 224.553 216.176 249.013 1.00 94.94 100 ASP J C 1
ATOM 8568 O O . ASP J 5 100 ? 224.197 214.990 249.021 1.00 95.53 100 ASP J O 1
ATOM 8573 N N . GLY J 5 101 ? 223.924 217.173 249.637 1.00 96.13 101 GLY J N 1
ATOM 8574 C CA . GLY J 5 101 ? 222.663 216.948 250.365 1.00 95.87 101 GLY J CA 1
ATOM 8575 C C . GLY J 5 101 ? 222.013 218.252 250.784 1.00 97.00 101 GLY J C 1
ATOM 8576 O O . GLY J 5 101 ? 222.744 219.162 251.207 1.00 102.68 101 GLY J O 1
ATOM 8577 N N . THR J 5 102 ? 220.686 218.340 250.678 1.00 86.46 102 THR J N 1
ATOM 8578 C CA . THR J 5 102 ? 219.952 219.550 251.118 1.00 90.58 102 THR J CA 1
ATOM 8579 C C . THR J 5 102 ? 218.803 219.149 252.040 1.00 93.71 102 THR J C 1
ATOM 8580 O O . THR J 5 102 ? 218.318 218.017 251.905 1.00 92.83 102 THR J O 1
ATOM 8584 N N . LYS J 5 103 ? 218.381 220.052 252.926 1.00 95.68 103 LYS J N 1
ATOM 8585 C CA . LYS J 5 103 ? 217.279 219.772 253.834 1.00 92.27 103 LYS J CA 1
ATOM 8586 C C . LYS J 5 103 ? 216.233 220.868 253.709 1.00 92.35 103 LYS J C 1
ATOM 8587 O O . LYS J 5 103 ? 216.530 221.999 253.317 1.00 95.86 103 LYS J O 1
ATOM 8593 N N . LEU J 5 104 ? 214.997 220.519 254.052 1.00 85.78 104 LEU J N 1
ATOM 8594 C CA . LEU J 5 104 ? 213.872 221.451 254.027 1.00 87.86 104 LEU J CA 1
ATOM 8595 C C . LEU J 5 104 ? 213.201 221.405 255.395 1.00 89.97 104 LEU J C 1
ATOM 8596 O O . LEU J 5 104 ? 212.337 220.560 255.642 1.00 93.57 104 LEU J O 1
ATOM 8601 N N . GLU J 5 105 ? 213.597 222.318 256.273 1.00 111.01 105 GLU J N 1
ATOM 8602 C CA . GLU J 5 105 ? 213.094 222.395 257.636 1.00 115.76 105 GLU J CA 1
ATOM 8603 C C . GLU J 5 105 ? 211.966 223.419 257.722 1.00 112.49 105 GLU J C 1
ATOM 8604 O O . GLU J 5 105 ? 211.618 224.084 256.745 1.00 108.42 105 GLU J O 1
ATOM 8610 N N . LEU J 5 106 ? 211.397 223.548 258.914 1.00 109.89 106 LEU J N 1
ATOM 8611 C CA . LEU J 5 106 ? 210.326 224.495 259.175 1.00 105.29 106 LEU J CA 1
ATOM 8612 C C . LEU J 5 106 ? 210.893 225.763 259.798 1.00 105.97 106 LEU J C 1
ATOM 8613 O O . LEU J 5 106 ? 212.098 225.883 260.031 1.00 109.65 106 LEU J O 1
ATOM 8618 N N . LYS J 5 107 ? 210.004 226.714 260.066 1.00 93.54 107 LYS J N 1
ATOM 8619 C CA . LYS J 5 107 ? 210.402 227.967 260.698 1.00 92.76 107 LYS J CA 1
ATOM 8620 C C . LYS J 5 107 ? 209.218 228.644 261.375 1.00 90.31 107 LYS J C 1
ATOM 8621 O O . LYS J 5 107 ? 208.070 228.249 261.175 1.00 96.94 107 LYS J O 1
#

InterPro domains:
  IPR001218 Nucleocapsid protein, coronavirus [PF00937] (45-381)
  IPR001218 Nucleocapsid protein, coronavirus [PIRSF003888] (17-413)
  IPR037179 Nucleocapsid protein, C-terminal [SSF103068] (251-364)
  IPR037195 Nucleocapsid protein, N-terminal [SSF110304] (27-180)
  IPR043505 Nucleocapsid protein, betacoronavirus [MF_04096] (7-419)
  IPR044344 Nucleocapsid (N) protein, C-terminal domain, coronavirus [PS51929] (247-364)
  IPR044344 Nucleocapsid (N) protein, C-terminal domain, coronavirus [cd21595] (269-359)
  IPR044345 Nucleocapsid (N) protein, N-terminal domain, coronavirus [PS51928] (48-175)
  IPR044345 Nucleocapsid (N) protein, N-terminal domain, coronavirus [cd21554] (50-173)

Radius of gyration: 37.09 Å; Cα contacts (8 Å, |Δi|>4): 2759; chains: 10; bounding box: 117×48×107 Å

Organism: Severe acute respiratory syndrome coronavirus 2 (NCBI:txid2697049)

GO terms:
  GO:0005737 cytoplasm (C, IDA)
  GO:0140311 protein sequestering activity (F, IDA)
  GO:1900227 positive regulation of NLRP3 inflammasome complex assembly (P, IDA)
  GO:0043655 host extracellular region (C, EXP)
  GO:0005576 extracellular region (C, EXP)
  GO:0030430 host cell cytoplasm (C, EXP)
  GO:1900227 positive regulation of NLRP3 inflammasome complex assembly (P, IMP)
  GO:0005515 protein binding (F, IPI)
  GO:0042802 identical protein binding (F, IPI)
  GO:0035613 RNA stem-loop binding (F, IDA)
  GO:0140693 molecular condensate scaffold activity (F, IDA)
  GO:0052572 response to host immune response (P, IDA)
  GO:0003723 RNA binding (F, EXP)
  GO:0042288 MHC class I protein binding (F, EXP)
  GO:0042803 protein homodimerization activity (F, EXP)
  GO:0042612 MHC class I protein complex (C, EXP)
  GO:0140693 molecular condensate scaffold activity (F, EXP)
  GO:0008266 poly(U) RNA binding (F, IMP)
  GO:0035613 RNA stem-loop binding (F, IMP)
  GO:0003723 RNA binding (F, IPI)

Solvent-accessible surface area: 48302 Å² total; per-residue (Å²): 213,66,61,11,82,40,88,2,51,90,58,85,3,10,10,31,0,5,2,36,8,6,83,60,117,54,13,2,8,0,1,11,25,26,12,0,27,54,2,44,80,6,67,11,54,71,71,1,9,90,8,6,12,29,48,7,1,8,4,2,34,6,73,6,22,38,103,81,55,152,87,24,7,57,1,52,9,44,9,25,11,76,19,75,102,137,68,118,63,21,54,25,9,0,3,2,0,8,12,1,21,42,0,28,129,23,24,66,169,30,104,2,69,11,63,47,35,34,132,14,117,91,54,25,75,26,107,0,23,2,74,10,81,40,32,64,7,41,35,20,22,3,8,0,0,15,45,16,126,162,126,12,6,66,11,2,0,24,2,22,10,101,80,79,137,88,27,63,56,52,16,122,89,12,160,43,93,13,64,4,46,15,70,32,106,151,32,87,0,42,0,88,0,70,54,2,134,57,56,5,51,14,63,3,7,0,1,4,13,12,36,2,10,13,11,6,62,65,19,12,113,25,8,79,0,54,53,165,38,124,7,80,16,85,31,85,112,59,50,6,30,101,51,98,143,1,59,2,41,2,48,6,88,37,96,9,7,25,3,11,13,4,4,14,98,105,121,64,18,1,113,10,32,3,22,11,11,77,16,48,14,95,83,35,52,68,90,6,61,18,45,89,72,26,106,43,16,23,0,42,0,63,45,9,34,91,108,2,67,10,41,0,19,1,0,2,5,14,28,74,40,30,38,10,14,56,15,1,100,0,68,83,178,202,65,48,14,67,43,97,3,48,108,50,97,1,9,7,28,3,14,6,32,7,2,84,76,107,73,21,2,4,0,3,17,54,21,7,1,22,29,2,55,75,8,41,7,28,93,53,0,19,63,6,9,12,33,39,13,1,15,12,1,20,8,67,5,22,43,102,90,60,152,82,20,9,54,3,34,4,41,11,24,10,100,12,73,111,144,70,113,69,27,65,29,2,0,9,2,0,14,15,6,19,49,0,31,135,40,31,82,192,24,107,2,104,14,51,42,124,52,142,22,161,93,53,76,101,4,109,1,35,4,116,5,62,60,102,85,16,68,41,3,7,4,3,0,0,10,28,81,109,82,101,19,11,47,10,4,0,15,8,33,8,49,143,45,49,40,76,66,14,110,127,20,109,55,79,4,65,12,36,44,57,78,109,50,24,23,0,56,0,58,15,88,36,6,76,72,117,16,43,4,43,5,12,0,0,14,1,15,9,5,2,0,21,105,21,10,98,7,12,41,7,67,44,124,8,88,11,83,25,66,98,128,122,41,44,10,42,98,41,40,178,10,51,19,46,0,126,7,84,89,68,0,19,48,5,0,1,2,3,4,16,52,98,90,110,31,6,98,10,3,0,1,8,4,58,31,104,21,86,81,23,70,88,74,5,71,15,64,35,85,8,69,64,0,34,2,30,9,20,78,2,88,90,127,9,97,4,55,5,5,0,1,5,0,17,51,63,28,9,29,2,17,88,15,3,66,9,65,92,190,168,29,115,2,67,11,66,35,36,39,133,10,122,102,50,26,79,20,108,0,19,4,67,11,79,36,34,65,11,43,30,10,5,2,1,0,0,21,38,20,123,167,124,28,20,53,3,2,0,20,3,38,15,93,95,58,136,84,28,61,52,35,8,112,55,7,106,44,94,11,63,6,41,14,67,29,101,155,30,91,0,43,0,96,1,77,60,4,92,70,46,4,58,16,55,2,7,1,0,2,2,11,27,15,5,9,2,2,61,69,27,9,120,23,7,82,0,58,46,148,28,146,20,89,16,91,22,70,132,73,46,4,28,115,46,92,135,5,53,4,47,1,52,17,54,70,72,11,12,28,0,12,5,0,5,28,88,107,118,56,29,3,130,7,32,0,27,8,15,65,31,47,16,117,76,22,49,70,64,4,52,22,48,143,73,27,93,46,4,14,2,27,0,62,34,2,76,86,120,0,64,9,46,4,7,0,0,6,12,13,30,65,50,18,41,8,17,64,17,0,114,0,76,88,182,190,49,87,5,118,25,40,40,109,51,151,30,164,92,58,72,102,2,116,0,35,0,114,5,66,62,66,92,17,66,37,1,4,0,4,0,0,0,31,58,108,82,126,30,13,34,8,2,0,21,10,25,12,46,112,39,49,55,71,47,13,74,113,13,105,83,75,5,73,11,49,38,43,87,107,47,26,7,0,49,0,34,7,108,47,8,89,76,127,13,48,4,43,3,10,0,0,1,1,13,43,17,3,0,40,104,6,5,114,7,9,43,0,62,60,128,9,97,6,84,5,72,106,160,134,41,45,8,44,108,25,44,184,12,43,7,61,0,122,7,81,94,71,0,26,39,0,0,0,0,2,1,17,61,108,78,85,24,3,74,12,0,1,0,3,0,60,27,95,30,104,76,18,50,111,47,1,58,13,68,31,86,11,62,72,0,28,2,22,0,53,62,8,66,100,83,5,72,3,56,2,4,0,0,2,3,17,38,48,17,8,35,14,2,62,26,2,70,7,42,93,182